Protein AF-0000000077902495 (afdb_homodimer)

Solvent-accessible surface area (backbone atoms only — not comparable to full-atom values): 39903 Å² total; per-residue (Å²): 86,54,31,27,24,33,71,45,63,48,54,57,66,28,36,58,54,39,48,50,42,49,49,47,41,70,68,50,29,76,40,34,37,30,34,29,34,29,50,21,27,51,60,28,40,69,48,52,56,48,67,68,59,42,49,50,40,41,46,74,49,58,39,27,33,34,28,48,29,50,19,76,42,19,34,31,54,58,56,54,27,26,35,25,40,46,48,51,35,43,32,51,54,30,40,21,40,46,44,56,13,82,67,50,40,51,69,56,36,44,50,41,21,52,46,66,70,30,67,66,34,50,52,38,29,50,51,32,49,71,68,58,43,81,27,69,67,55,16,48,35,52,25,35,50,73,67,42,91,46,72,64,43,26,57,41,61,74,35,71,47,28,38,41,44,23,26,39,38,38,25,27,63,74,71,30,69,79,39,42,76,43,46,34,69,66,72,75,51,56,96,78,62,65,66,69,57,85,84,58,40,43,63,42,43,70,55,42,52,52,36,30,74,75,53,34,55,72,55,38,45,74,30,30,46,76,88,41,42,61,59,44,44,51,34,51,75,64,23,50,30,51,29,63,70,54,35,34,50,30,42,48,44,35,41,53,58,45,59,73,48,86,69,37,52,62,60,22,37,90,49,55,95,60,43,27,56,51,48,50,54,26,53,40,59,29,52,46,50,67,48,27,48,58,62,59,38,45,78,82,36,48,55,51,59,47,33,25,38,51,44,29,48,39,73,65,39,39,58,90,61,51,65,87,50,76,67,50,42,39,36,54,29,31,27,62,89,48,54,72,54,61,76,65,35,75,43,59,69,38,61,40,50,60,60,45,29,70,74,38,72,60,27,30,42,45,43,51,51,30,48,53,40,37,35,53,42,29,53,20,18,64,46,33,39,39,50,63,51,74,61,64,47,74,65,45,71,44,131,87,55,32,28,22,32,72,44,63,48,54,58,66,29,36,55,55,38,48,50,42,49,51,48,42,71,69,52,29,75,40,34,37,31,33,28,33,29,51,22,27,51,61,29,41,67,46,52,57,48,63,68,60,40,49,49,40,42,45,74,48,59,39,28,33,34,28,46,28,49,20,73,43,19,34,31,56,57,56,54,27,25,36,25,40,45,47,51,37,44,32,50,53,31,39,21,40,47,43,56,13,81,67,50,40,51,68,56,36,42,48,42,21,52,46,66,69,29,66,68,34,52,53,37,29,51,51,32,50,72,68,56,44,79,27,71,67,54,16,48,35,53,28,34,51,72,67,42,92,46,72,64,43,26,58,41,60,74,36,71,46,28,38,42,44,23,26,39,39,40,25,27,63,74,71,29,68,80,41,42,75,43,48,33,69,66,72,77,51,55,98,78,62,65,67,70,57,86,85,59,38,43,62,43,44,68,56,42,52,53,36,30,74,76,53,34,54,70,55,37,47,75,30,29,46,77,87,40,43,62,59,45,45,51,34,51,74,63,23,51,30,50,28,64,71,55,36,32,51,31,43,47,44,35,40,53,57,45,58,74,48,86,68,38,52,61,59,23,38,90,47,54,96,60,42,28,57,52,50,50,54,27,53,41,57,30,54,47,49,67,49,27,49,57,62,58,36,45,78,80,35,48,56,48,59,48,33,26,39,52,44,28,47,40,72,65,39,37,58,89,62,52,65,88,51,73,66,51,41,39,35,54,30,32,28,62,91,48,54,72,54,59,75,64,35,77,45,61,69,39,60,40,52,60,59,46,28,71,73,39,72,59,27,30,41,45,42,51,51,29,46,52,41,37,36,53,43,28,54,19,17,64,45,34,39,39,48,63,51,74,60,65,50,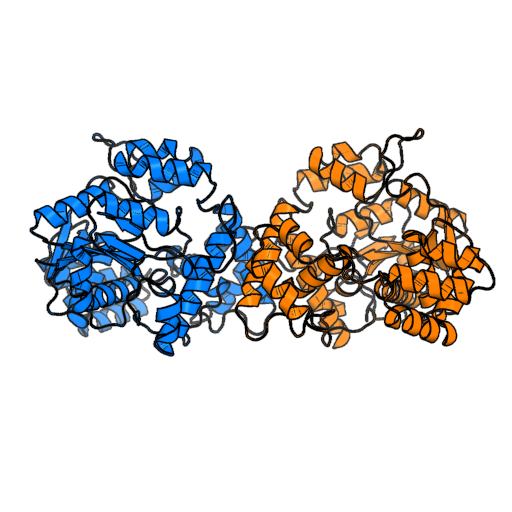75,66,45,71,44,131

Organism: NCBI:txid853

Structure (mmCIF, N/CA/C/O backbone):
data_AF-0000000077902495-model_v1
#
loop_
_entity.id
_entity.type
_entity.pdbx_description
1 polymer 'tRNA(Met) cytidine acetate ligase'
#
loop_
_atom_site.group_PDB
_atom_site.id
_atom_site.type_symbol
_atom_site.label_atom_id
_atom_site.label_alt_id
_atom_site.label_comp_id
_atom_site.label_asym_id
_atom_site.label_entity_id
_atom_site.label_seq_id
_atom_site.pdbx_PDB_ins_code
_atom_site.Cartn_x
_atom_site.Cartn_y
_atom_site.Cartn_z
_atom_site.occupancy
_atom_site.B_iso_or_equiv
_atom_site.auth_seq_id
_atom_site.auth_comp_id
_atom_site.auth_asym_id
_atom_site.auth_atom_id
_atom_site.pdbx_PDB_model_num
ATOM 1 N N . MET A 1 1 ? 5.98 -42.75 -21.188 1 86.38 1 MET A N 1
ATOM 2 C CA . MET A 1 1 ? 6.305 -41.406 -20.766 1 86.38 1 MET A CA 1
ATOM 3 C C . MET A 1 1 ? 7.695 -41.344 -20.156 1 86.38 1 MET A C 1
ATOM 5 O O . MET A 1 1 ? 7.996 -42.062 -19.203 1 86.38 1 MET A O 1
ATOM 9 N N . LYS A 1 2 ? 8.625 -40.75 -20.812 1 90.81 2 LYS A N 1
ATOM 10 C CA . LYS A 1 2 ? 10 -40.656 -20.328 1 90.81 2 LYS A CA 1
ATOM 11 C C . LYS A 1 2 ? 10.195 -39.438 -19.453 1 90.81 2 LYS A C 1
ATOM 13 O O . LYS A 1 2 ? 10.727 -39.531 -18.344 1 90.81 2 LYS A O 1
ATOM 18 N N . PHE A 1 3 ? 9.812 -38.344 -19.906 1 96.12 3 PHE A N 1
ATOM 19 C CA . PHE A 1 3 ? 9.93 -37.062 -19.219 1 96.12 3 PHE A CA 1
ATOM 20 C C . PHE A 1 3 ? 8.555 -36.438 -18.969 1 96.12 3 PHE A C 1
ATOM 22 O O . PHE A 1 3 ? 8.008 -35.75 -19.844 1 96.12 3 PHE A O 1
ATOM 29 N N . ALA A 1 4 ? 8.031 -36.625 -17.719 1 97.88 4 ALA A N 1
ATOM 30 C CA . ALA A 1 4 ? 6.672 -36.188 -17.375 1 97.88 4 ALA A CA 1
ATOM 31 C C . ALA A 1 4 ? 6.652 -34.75 -16.891 1 97.88 4 ALA A C 1
ATOM 33 O O . ALA A 1 4 ? 7.602 -34.281 -16.25 1 97.88 4 ALA A O 1
ATOM 34 N N . GLY A 1 5 ? 5.551 -34.094 -17.219 1 98.56 5 GLY A N 1
ATOM 35 C CA . GLY A 1 5 ? 5.312 -32.75 -16.719 1 98.56 5 GLY A CA 1
ATOM 36 C C . GLY A 1 5 ? 4.125 -32.656 -15.773 1 98.56 5 GLY A C 1
ATOM 37 O O . GLY A 1 5 ? 3.143 -33.375 -15.945 1 98.56 5 GLY A O 1
ATOM 38 N N . ILE A 1 6 ? 4.207 -31.797 -14.805 1 98.75 6 ILE A N 1
ATOM 39 C CA . ILE A 1 6 ? 3.115 -31.453 -13.898 1 98.75 6 ILE A CA 1
ATOM 40 C C . ILE A 1 6 ? 2.99 -29.938 -13.797 1 98.75 6 ILE A C 1
ATOM 42 O O . ILE A 1 6 ? 3.996 -29.234 -13.688 1 98.75 6 ILE A O 1
ATOM 46 N N . ILE A 1 7 ? 1.802 -29.422 -13.945 1 98.69 7 ILE A N 1
ATOM 47 C CA . ILE A 1 7 ? 1.518 -28.016 -13.68 1 98.69 7 ILE A CA 1
ATOM 48 C C . ILE A 1 7 ? 0.906 -27.875 -12.281 1 98.69 7 ILE A C 1
ATOM 50 O O . ILE A 1 7 ? -0.092 -28.516 -11.969 1 98.69 7 ILE A O 1
ATOM 54 N N . ALA A 1 8 ? 1.524 -27.031 -11.414 1 97.62 8 ALA A N 1
ATOM 55 C CA . ALA A 1 8 ? 1.052 -27 -10.031 1 97.62 8 ALA A CA 1
ATOM 56 C C . ALA A 1 8 ? 1.307 -25.625 -9.398 1 97.62 8 ALA A C 1
ATOM 58 O O . ALA A 1 8 ? 2.111 -24.844 -9.914 1 97.62 8 ALA A O 1
ATOM 59 N N . GLU A 1 9 ? 0.6 -25.422 -8.312 1 97.25 9 GLU A N 1
ATOM 60 C CA . GLU A 1 9 ? 0.835 -24.234 -7.492 1 97.25 9 GLU A CA 1
ATOM 61 C C . GLU A 1 9 ? 1.607 -24.578 -6.223 1 97.25 9 GLU A C 1
ATOM 63 O O . GLU A 1 9 ? 2.404 -23.781 -5.734 1 97.25 9 GLU A O 1
ATOM 68 N N . TYR A 1 10 ? 1.3 -25.844 -5.609 1 97.25 10 TYR A N 1
ATOM 69 C CA . TYR A 1 10 ? 1.885 -26.312 -4.355 1 97.25 10 TYR A CA 1
ATOM 70 C C . TYR A 1 10 ? 1.716 -25.266 -3.258 1 97.25 10 TYR A C 1
ATOM 72 O O . TYR A 1 10 ? 2.678 -24.922 -2.564 1 97.25 10 TYR A O 1
ATOM 80 N N . ASP A 1 11 ? 0.527 -24.844 -3.057 1 96.12 11 ASP A N 1
ATOM 81 C CA . ASP A 1 11 ? 0.236 -23.719 -2.17 1 96.12 11 ASP A CA 1
ATOM 82 C C . ASP A 1 11 ? -0.727 -24.125 -1.059 1 96.12 11 ASP A C 1
ATOM 84 O O . ASP A 1 11 ? -1.868 -23.672 -1.015 1 96.12 11 ASP A O 1
ATOM 88 N N . PRO A 1 12 ? -0.477 -24.828 -0.056 1 96.62 12 PRO A N 1
ATOM 89 C CA . PRO A 1 12 ? 0.874 -25.375 0.125 1 96.62 12 PRO A CA 1
ATOM 90 C C . PRO A 1 12 ? 1.021 -26.797 -0.41 1 96.62 12 PRO A C 1
ATOM 92 O O . PRO A 1 12 ? 0.022 -27.438 -0.735 1 96.62 12 PRO A O 1
ATOM 95 N N . PHE A 1 13 ? 2.256 -27.188 -0.561 1 97.56 13 PHE A N 1
ATOM 96 C CA . PHE A 1 13 ? 2.551 -28.578 -0.911 1 97.56 13 PHE A CA 1
ATOM 97 C C . PHE A 1 13 ? 2.039 -29.531 0.164 1 97.56 13 PHE A C 1
ATOM 99 O O . PHE A 1 13 ? 2.205 -29.266 1.358 1 97.56 13 PHE A O 1
ATOM 106 N N . HIS A 1 14 ? 1.328 -30.578 -0.166 1 96.12 14 HIS A N 1
ATOM 107 C CA . HIS A 1 14 ? 0.749 -31.5 0.809 1 96.12 14 HIS A CA 1
ATOM 108 C C . HIS A 1 14 ? 0.801 -32.938 0.308 1 96.12 14 HIS A C 1
ATOM 110 O O . HIS A 1 14 ? 1.361 -33.219 -0.756 1 96.12 14 HIS A O 1
ATOM 116 N N . ASN A 1 15 ? 0.197 -33.844 1.068 1 94.75 15 ASN A N 1
ATOM 117 C CA . ASN A 1 15 ? 0.279 -35.281 0.805 1 94.75 15 ASN A CA 1
ATOM 118 C C . ASN A 1 15 ? -0.331 -35.656 -0.547 1 94.75 15 ASN A C 1
ATOM 120 O O . ASN A 1 15 ? 0.132 -36.562 -1.218 1 94.75 15 ASN A O 1
ATOM 124 N N . GLY A 1 16 ? -1.358 -34.906 -0.922 1 93.31 16 GLY A N 1
ATOM 125 C CA . GLY A 1 16 ? -1.94 -35.125 -2.236 1 93.31 16 GLY A CA 1
ATOM 126 C C . GLY A 1 16 ? -0.965 -34.844 -3.371 1 93.31 16 GLY A C 1
ATOM 127 O O . GLY A 1 16 ? -0.941 -35.594 -4.355 1 93.31 16 GLY A O 1
ATOM 128 N N . HIS A 1 17 ? -0.194 -33.844 -3.223 1 95.88 17 HIS A N 1
ATOM 129 C CA . HIS A 1 17 ? 0.819 -33.5 -4.223 1 95.88 17 HIS A CA 1
ATOM 130 C C . HIS A 1 17 ? 1.915 -34.562 -4.254 1 95.88 17 HIS A C 1
ATOM 132 O O . HIS A 1 17 ? 2.371 -34.969 -5.324 1 95.88 17 HIS A O 1
ATOM 138 N N . ALA A 1 18 ? 2.301 -34.969 -3.076 1 95.75 18 ALA A N 1
ATOM 139 C CA . ALA A 1 18 ? 3.303 -36.031 -2.982 1 95.75 18 ALA A CA 1
ATOM 140 C C . ALA A 1 18 ? 2.812 -37.312 -3.648 1 95.75 18 ALA A C 1
ATOM 142 O O . ALA A 1 18 ? 3.578 -38 -4.336 1 95.75 18 ALA A O 1
ATOM 143 N N . TRP A 1 19 ? 1.615 -37.594 -3.365 1 94.75 19 TRP A N 1
ATOM 144 C CA . TRP A 1 19 ? 1.008 -38.75 -3.986 1 94.75 19 TRP A CA 1
ATOM 145 C C . TRP A 1 19 ? 1.027 -38.656 -5.508 1 94.75 19 TRP A C 1
ATOM 147 O O . TRP A 1 19 ? 1.364 -39.594 -6.207 1 94.75 19 TRP A O 1
ATOM 157 N N . GLN A 1 20 ? 0.695 -37.5 -6.047 1 95.56 20 GLN A N 1
ATOM 158 C CA . GLN A 1 20 ? 0.707 -37.281 -7.488 1 95.56 20 GLN A CA 1
ATOM 159 C C . GLN A 1 20 ? 2.1 -37.5 -8.07 1 95.56 20 GLN A C 1
ATOM 161 O O . GLN A 1 20 ? 2.246 -38.125 -9.125 1 95.56 20 GLN A O 1
ATOM 166 N N . LEU A 1 21 ? 3.066 -37 -7.43 1 97 21 LEU A N 1
ATOM 167 C CA . LEU A 1 21 ? 4.445 -37.156 -7.871 1 97 21 LEU A CA 1
ATOM 168 C C . LEU A 1 21 ? 4.84 -38.625 -7.859 1 97 21 LEU A C 1
ATOM 170 O O . LEU A 1 21 ? 5.438 -39.125 -8.82 1 97 21 LEU A O 1
ATOM 174 N N . ALA A 1 22 ? 4.441 -39.344 -6.828 1 95.88 22 ALA A N 1
ATOM 175 C CA . ALA A 1 22 ? 4.738 -40.75 -6.723 1 95.88 22 ALA A CA 1
ATOM 176 C C . ALA A 1 22 ? 4.035 -41.531 -7.824 1 95.88 22 ALA A C 1
ATOM 178 O O . ALA A 1 22 ? 4.629 -42.438 -8.422 1 95.88 22 ALA A O 1
ATOM 179 N N . GLN A 1 23 ? 2.793 -41.188 -8.023 1 95.56 23 GLN A N 1
ATOM 180 C CA . GLN A 1 23 ? 2.033 -41.875 -9.07 1 95.56 23 GLN A CA 1
ATOM 181 C C . GLN A 1 23 ? 2.641 -41.594 -10.445 1 95.56 23 GLN A C 1
ATOM 183 O O . GLN A 1 23 ? 2.609 -42.469 -11.32 1 95.56 23 GLN A O 1
ATOM 188 N N . THR A 1 24 ? 3.105 -40.406 -10.672 1 97 24 THR A N 1
ATOM 189 C CA . THR A 1 24 ? 3.75 -40.031 -11.93 1 97 24 THR A CA 1
ATOM 190 C C . THR A 1 24 ? 4.953 -40.938 -12.195 1 97 24 THR A C 1
ATOM 192 O O . THR A 1 24 ? 5.137 -41.438 -13.305 1 97 24 THR A O 1
ATOM 195 N N . LYS A 1 25 ? 5.656 -41.219 -11.234 1 95.94 25 LYS A N 1
ATOM 196 C CA . LYS A 1 25 ? 6.793 -42.125 -11.344 1 95.94 25 LYS A CA 1
ATOM 197 C C . LYS A 1 25 ? 6.328 -43.562 -11.562 1 95.94 25 LYS A C 1
ATOM 199 O O . LYS A 1 25 ? 6.926 -44.312 -12.352 1 95.94 25 LYS A O 1
ATOM 204 N N . ALA A 1 26 ? 5.312 -43.906 -10.898 1 95.06 26 ALA A N 1
ATOM 205 C CA . ALA A 1 26 ? 4.766 -45.25 -11.023 1 95.06 26 ALA A CA 1
ATOM 206 C C . ALA A 1 26 ? 4.25 -45.5 -12.438 1 95.06 26 ALA A C 1
ATOM 208 O O . ALA A 1 26 ? 4.242 -46.656 -12.906 1 95.06 26 ALA A O 1
ATOM 209 N N . LEU A 1 27 ? 3.855 -44.438 -13.07 1 94.56 27 LEU A N 1
ATOM 210 C CA . LEU A 1 27 ? 3.377 -44.531 -14.445 1 94.56 27 LEU A CA 1
ATOM 211 C C . LEU A 1 27 ? 4.535 -44.781 -15.414 1 94.56 27 LEU A C 1
ATOM 213 O O . LEU A 1 27 ? 4.32 -45 -16.609 1 94.56 27 LEU A O 1
ATOM 217 N N . GLY A 1 28 ? 5.77 -44.688 -14.914 1 93.5 28 GLY A N 1
ATOM 218 C CA . GLY A 1 28 ? 6.93 -45.031 -15.719 1 93.5 28 GLY A CA 1
ATOM 219 C C . GLY A 1 28 ? 7.785 -43.812 -16.078 1 93.5 28 GLY A C 1
ATOM 220 O O . GLY A 1 28 ? 8.727 -43.938 -16.859 1 93.5 28 GLY A O 1
ATOM 221 N N . ALA A 1 29 ? 7.484 -42.688 -15.547 1 95.44 29 ALA A N 1
ATOM 222 C CA . ALA A 1 29 ? 8.273 -41.5 -15.844 1 95.44 29 ALA A CA 1
ATOM 223 C C . ALA A 1 29 ? 9.695 -41.625 -15.312 1 95.44 29 ALA A C 1
ATOM 225 O O . ALA A 1 29 ? 9.898 -41.969 -14.141 1 95.44 29 ALA A O 1
ATOM 226 N N . GLU A 1 30 ? 10.648 -41.406 -16.172 1 94.75 30 GLU A N 1
ATOM 227 C CA . GLU A 1 30 ? 12.039 -41.406 -15.742 1 94.75 30 GLU A CA 1
ATOM 228 C C . GLU A 1 30 ? 12.383 -40.125 -14.992 1 94.75 30 GLU A C 1
ATOM 230 O O . GLU A 1 30 ? 13.148 -40.156 -14.016 1 94.75 30 GLU A O 1
ATOM 235 N N . ARG A 1 31 ? 11.875 -39.031 -15.477 1 96.31 31 ARG A N 1
ATOM 236 C CA . ARG A 1 31 ? 12.055 -37.719 -14.852 1 96.31 31 ARG A CA 1
ATOM 237 C C . ARG A 1 31 ? 10.734 -36.969 -14.812 1 96.31 31 ARG A C 1
ATOM 239 O O . ARG A 1 31 ? 9.852 -37.188 -15.648 1 96.31 31 ARG A O 1
ATOM 246 N N . VAL A 1 32 ? 10.641 -36.125 -13.812 1 98.31 32 VAL A N 1
ATOM 247 C CA . VAL A 1 32 ? 9.43 -35.312 -13.648 1 98.31 32 VAL A CA 1
ATOM 248 C C . VAL A 1 32 ? 9.797 -33.844 -13.578 1 98.31 32 VAL A C 1
ATOM 250 O O . VAL A 1 32 ? 10.602 -33.406 -12.734 1 98.31 32 VAL A O 1
ATOM 253 N N . ALA A 1 33 ? 9.242 -33 -14.461 1 98.44 33 ALA A N 1
ATOM 254 C CA . ALA A 1 33 ? 9.359 -31.547 -14.414 1 98.44 33 ALA A CA 1
ATOM 255 C C . ALA A 1 33 ? 8.055 -30.922 -13.938 1 98.44 33 ALA A C 1
ATOM 257 O O . ALA A 1 33 ? 6.965 -31.359 -14.32 1 98.44 33 ALA A O 1
ATOM 258 N N . VAL A 1 34 ? 8.195 -29.922 -13.086 1 98.75 34 VAL A N 1
ATOM 259 C CA . VAL A 1 34 ? 7.031 -29.203 -12.586 1 98.75 34 VAL A CA 1
ATOM 260 C C . VAL A 1 34 ? 7.062 -27.766 -13.078 1 98.75 34 VAL A C 1
ATOM 262 O O . VAL A 1 34 ? 8.086 -27.078 -12.969 1 98.75 34 VAL A O 1
ATOM 265 N N . ALA A 1 35 ? 6.02 -27.312 -13.719 1 98.81 35 ALA A N 1
ATOM 266 C CA . ALA A 1 35 ? 5.754 -25.891 -13.906 1 98.81 35 ALA A CA 1
ATOM 267 C C . ALA A 1 35 ? 4.973 -25.312 -12.719 1 98.81 35 ALA A C 1
ATOM 269 O O . ALA A 1 35 ? 3.764 -25.531 -12.609 1 98.81 35 ALA A O 1
ATOM 270 N N . MET A 1 36 ? 5.648 -24.609 -11.891 1 98.69 36 MET A N 1
ATOM 271 C CA . MET A 1 36 ? 5.059 -24.141 -10.633 1 98.69 36 MET A CA 1
ATOM 272 C C . MET A 1 36 ? 4.75 -22.656 -10.695 1 98.69 36 MET A C 1
ATOM 274 O O . MET A 1 36 ? 5.598 -21.859 -11.102 1 98.69 36 MET A O 1
ATOM 278 N N . SER A 1 37 ? 3.518 -22.312 -10.281 1 98.5 37 SER A N 1
ATOM 279 C CA . SER A 1 37 ? 3.186 -20.891 -10.203 1 98.5 37 SER A CA 1
ATOM 280 C C . SER A 1 37 ? 4.215 -20.125 -9.375 1 98.5 37 SER A C 1
ATOM 282 O O . SER A 1 37 ? 4.602 -20.578 -8.289 1 98.5 37 SER A O 1
ATOM 284 N N . CYS A 1 38 ? 4.668 -19.031 -9.898 1 96.69 38 CYS A N 1
ATOM 285 C CA . CYS A 1 38 ? 5.676 -18.219 -9.227 1 96.69 38 CYS A CA 1
ATOM 286 C C . CYS A 1 38 ? 5.121 -16.844 -8.867 1 96.69 38 CYS A C 1
ATOM 288 O O . CYS A 1 38 ? 4.543 -16.172 -9.719 1 96.69 38 CYS A O 1
ATOM 290 N N . SER A 1 39 ? 5.18 -16.422 -7.637 1 97.56 39 SER A N 1
ATOM 291 C CA . SER A 1 39 ? 4.852 -15.109 -7.082 1 97.56 39 SER A CA 1
ATOM 292 C C . SER A 1 39 ? 3.344 -14.93 -6.938 1 97.56 39 SER A C 1
ATOM 294 O O . SER A 1 39 ? 2.879 -14.266 -6.008 1 97.56 39 SER A O 1
ATOM 296 N N . LEU A 1 40 ? 2.572 -15.406 -7.891 1 98.44 40 LEU A N 1
ATOM 297 C CA . LEU A 1 40 ? 1.117 -15.406 -7.797 1 98.44 40 LEU A CA 1
ATOM 298 C C . LEU A 1 40 ? 0.552 -16.781 -8.148 1 98.44 40 LEU A C 1
ATOM 300 O O . LEU A 1 40 ? 1.217 -17.578 -8.805 1 98.44 40 LEU A O 1
ATOM 304 N N . VAL A 1 41 ? -0.66 -17.031 -7.719 1 97.88 41 VAL A N 1
ATOM 305 C CA . VAL A 1 41 ? -1.333 -18.281 -8.039 1 97.88 41 VAL A CA 1
ATOM 306 C C . VAL A 1 41 ? -2.564 -18 -8.898 1 97.88 41 VAL A C 1
ATOM 308 O O . VAL A 1 41 ? -2.922 -16.844 -9.125 1 97.88 41 VAL A O 1
ATOM 311 N N . GLN A 1 42 ? -3.166 -19.031 -9.367 1 96.44 42 GLN A N 1
ATOM 312 C CA . GLN A 1 42 ? -4.227 -18.953 -10.367 1 96.44 42 GLN A CA 1
ATOM 313 C C . GLN A 1 42 ? -5.445 -18.219 -9.828 1 96.44 42 GLN A C 1
ATOM 315 O O . GLN A 1 42 ? -6.16 -17.547 -10.578 1 96.44 42 GLN A O 1
ATOM 320 N N . ARG A 1 43 ? -5.621 -18.266 -8.547 1 93.12 43 ARG A N 1
ATOM 321 C CA . ARG A 1 43 ? -6.797 -17.625 -7.969 1 93.12 43 ARG A CA 1
ATOM 322 C C . ARG A 1 43 ? -6.57 -16.125 -7.785 1 93.12 43 ARG A C 1
ATOM 324 O O . ARG A 1 43 ? -7.457 -15.414 -7.316 1 93.12 43 ARG A O 1
ATOM 331 N N . GLY A 1 44 ? -5.398 -15.641 -8.133 1 95.81 44 GLY A N 1
ATOM 332 C CA . GLY A 1 44 ? -5.141 -14.211 -8.086 1 95.81 44 GLY A CA 1
ATOM 333 C C . GLY A 1 44 ? -4.668 -13.734 -6.723 1 95.81 44 GLY A C 1
ATOM 334 O O . GLY A 1 44 ? -5.035 -12.641 -6.277 1 95.81 44 GLY A O 1
ATOM 335 N N . ALA A 1 45 ? -3.863 -14.57 -6.113 1 96.5 45 ALA A N 1
ATOM 336 C CA . ALA A 1 45 ? -3.387 -14.266 -4.766 1 96.5 45 ALA A CA 1
ATOM 337 C C . ALA A 1 45 ? -1.9 -14.578 -4.625 1 96.5 45 ALA A C 1
ATOM 339 O O . ALA A 1 45 ? -1.314 -15.234 -5.492 1 96.5 45 ALA A O 1
ATOM 340 N N . LEU A 1 46 ? -1.373 -14.07 -3.572 1 98.12 46 LEU A N 1
ATOM 341 C CA . LEU A 1 46 ? -0.033 -14.484 -3.17 1 98.12 46 LEU A CA 1
ATOM 342 C C . LEU A 1 46 ? -0.05 -15.898 -2.602 1 98.12 46 LEU A C 1
ATOM 344 O O . LEU A 1 46 ? -1.003 -16.297 -1.925 1 98.12 46 LEU A O 1
ATOM 348 N N . PRO A 1 47 ? 0.95 -16.656 -2.967 1 98.25 47 PRO A N 1
ATOM 349 C CA . PRO A 1 47 ? 1.047 -17.953 -2.293 1 98.25 47 PRO A CA 1
ATOM 350 C C . PRO A 1 47 ? 1.336 -17.812 -0.8 1 98.25 47 PRO A C 1
ATOM 352 O O . PRO A 1 47 ? 1.906 -16.812 -0.364 1 98.25 47 PRO A O 1
ATOM 355 N N . LEU A 1 48 ? 0.929 -18.812 -0.044 1 98.19 48 LEU A N 1
ATOM 356 C CA . LEU A 1 48 ? 1.148 -18.844 1.398 1 98.19 48 LEU A CA 1
ATOM 357 C C . LEU A 1 48 ? 2.639 -18.828 1.722 1 98.19 48 LEU A C 1
ATOM 359 O O . LEU A 1 48 ? 3.084 -18.078 2.596 1 98.19 48 LEU A O 1
ATOM 363 N N . LEU A 1 49 ? 3.389 -19.672 1.002 1 97.94 49 LEU A N 1
ATOM 364 C CA . LEU A 1 49 ? 4.816 -19.828 1.25 1 97.94 49 LEU A CA 1
ATOM 365 C C . LEU A 1 49 ? 5.633 -19.375 0.046 1 97.94 49 LEU A C 1
ATOM 367 O O . LEU A 1 49 ? 5.148 -19.406 -1.087 1 97.94 49 LEU A O 1
ATOM 371 N N . PRO A 1 50 ? 6.875 -18.969 0.242 1 95.75 50 PRO A N 1
ATOM 372 C CA . PRO A 1 50 ? 7.703 -18.5 -0.866 1 95.75 50 PRO A CA 1
ATOM 373 C C . PRO A 1 50 ? 8.062 -19.609 -1.855 1 95.75 50 PRO A C 1
ATOM 375 O O . PRO A 1 50 ? 7.938 -20.797 -1.532 1 95.75 50 PRO A O 1
ATOM 378 N N . GLU A 1 51 ? 8.516 -19.188 -3.018 1 94.75 51 GLU A N 1
ATOM 379 C CA . GLU A 1 51 ? 8.891 -20.078 -4.102 1 94.75 51 GLU A CA 1
ATOM 380 C C . GLU A 1 51 ? 9.953 -21.078 -3.652 1 94.75 51 GLU A C 1
ATOM 382 O O . GLU A 1 51 ? 9.891 -22.266 -4.012 1 94.75 51 GLU A O 1
ATOM 387 N N . ALA A 1 52 ? 10.875 -20.578 -2.871 1 95.25 52 ALA A N 1
ATOM 388 C CA . ALA A 1 52 ? 11.992 -21.422 -2.467 1 95.25 52 ALA A CA 1
ATOM 389 C C . ALA A 1 52 ? 11.508 -22.609 -1.628 1 95.25 52 ALA A C 1
ATOM 391 O O . ALA A 1 52 ? 11.977 -23.734 -1.805 1 95.25 52 ALA A O 1
ATOM 392 N N . VAL A 1 53 ? 10.586 -22.344 -0.72 1 96.75 53 VAL A N 1
ATOM 393 C CA . VAL A 1 53 ? 10.055 -23.391 0.153 1 96.75 53 VAL A CA 1
ATOM 394 C C . VAL A 1 53 ? 9.242 -24.391 -0.669 1 96.75 53 VAL A C 1
ATOM 396 O O . VAL A 1 53 ? 9.398 -25.594 -0.509 1 96.75 53 VAL A O 1
ATOM 399 N N . ARG A 1 54 ? 8.438 -23.906 -1.561 1 97.75 54 ARG A N 1
ATOM 400 C CA . ARG A 1 54 ? 7.582 -24.766 -2.385 1 97.75 54 ARG A CA 1
ATOM 401 C C . ARG A 1 54 ? 8.414 -25.578 -3.363 1 97.75 54 ARG A C 1
ATOM 403 O O . ARG A 1 54 ? 8.125 -26.766 -3.586 1 97.75 54 ARG A O 1
ATOM 410 N N . THR A 1 55 ? 9.414 -24.953 -3.928 1 97.75 55 THR A N 1
ATOM 411 C CA . THR A 1 55 ? 10.32 -25.641 -4.832 1 97.75 55 THR A CA 1
ATOM 412 C C . THR A 1 55 ? 11.047 -26.766 -4.109 1 97.75 55 THR A C 1
ATOM 414 O O . THR A 1 55 ? 11.094 -27.906 -4.598 1 97.75 55 THR A O 1
ATOM 417 N N . ARG A 1 56 ? 11.57 -26.469 -2.953 1 97.56 56 ARG A N 1
ATOM 418 C CA . ARG A 1 56 ? 12.281 -27.484 -2.174 1 97.56 56 ARG A CA 1
ATOM 419 C C . ARG A 1 56 ? 11.359 -28.625 -1.789 1 97.56 56 ARG A C 1
ATOM 421 O O . ARG A 1 56 ? 11.766 -29.781 -1.786 1 97.56 56 ARG A O 1
ATOM 428 N N . SER A 1 57 ? 10.156 -28.281 -1.437 1 98.12 57 SER A N 1
ATOM 429 C CA . SER A 1 57 ? 9.164 -29.297 -1.092 1 98.12 57 SER A CA 1
ATOM 430 C C . SER A 1 57 ? 8.938 -30.266 -2.254 1 98.12 57 SER A C 1
ATOM 432 O O . SER A 1 57 ? 8.93 -31.484 -2.066 1 98.12 57 SER A O 1
ATOM 434 N N . ALA A 1 58 ? 8.758 -29.703 -3.43 1 98.19 58 ALA A N 1
ATOM 435 C CA . ALA A 1 58 ? 8.516 -30.5 -4.625 1 98.19 58 ALA A CA 1
ATOM 436 C C . ALA A 1 58 ? 9.703 -31.406 -4.926 1 98.19 58 ALA A C 1
ATOM 438 O O . ALA A 1 58 ? 9.531 -32.594 -5.191 1 98.19 58 ALA A O 1
ATOM 439 N N . LEU A 1 59 ? 10.898 -30.859 -4.844 1 98.06 59 LEU A N 1
ATOM 440 C CA . LEU A 1 59 ? 12.109 -31.609 -5.141 1 98.06 59 LEU A CA 1
ATOM 441 C C . LEU A 1 59 ? 12.32 -32.75 -4.121 1 98.06 59 LEU A C 1
ATOM 443 O O . LEU A 1 59 ? 12.727 -33.844 -4.484 1 98.06 59 LEU A O 1
ATOM 447 N N . THR A 1 60 ? 12.008 -32.438 -2.91 1 96.94 60 THR A N 1
ATOM 448 C CA . THR A 1 60 ? 12.172 -33.406 -1.824 1 96.94 60 THR A CA 1
ATOM 449 C C . THR A 1 60 ? 11.227 -34.594 -2.002 1 96.94 60 THR A C 1
ATOM 451 O O . THR A 1 60 ? 11.555 -35.719 -1.621 1 96.94 60 THR A O 1
ATOM 454 N N . CYS A 1 61 ? 10.102 -34.344 -2.646 1 97.06 61 CYS A N 1
ATOM 455 C CA . CYS A 1 61 ? 9.062 -35.375 -2.695 1 97.06 61 CYS A CA 1
ATOM 456 C C . CYS A 1 61 ? 9 -36.031 -4.07 1 97.06 61 CYS A C 1
ATOM 458 O O . CYS A 1 61 ? 8.07 -36.781 -4.367 1 97.06 61 CYS A O 1
ATOM 460 N N . GLY A 1 62 ? 9.953 -35.719 -4.957 1 95.81 62 GLY A N 1
ATOM 461 C CA . GLY A 1 62 ? 10.008 -36.594 -6.129 1 95.81 62 GLY A CA 1
ATOM 462 C C . GLY A 1 62 ? 10.164 -35.812 -7.426 1 95.81 62 GLY A C 1
ATOM 463 O O . GLY A 1 62 ? 10.477 -36.375 -8.469 1 95.81 62 GLY A O 1
ATOM 464 N N . ALA A 1 63 ? 9.93 -34.469 -7.438 1 98.19 63 ALA A N 1
ATOM 465 C CA . ALA A 1 63 ? 10.18 -33.688 -8.641 1 98.19 63 ALA A CA 1
ATOM 466 C C . ALA A 1 63 ? 11.672 -33.656 -8.977 1 98.19 63 ALA A C 1
ATOM 468 O O . ALA A 1 63 ? 12.516 -33.719 -8.078 1 98.19 63 ALA A O 1
ATOM 469 N N . ASP A 1 64 ? 11.984 -33.594 -10.258 1 98.19 64 ASP A N 1
ATOM 470 C CA . ASP A 1 64 ? 13.383 -33.562 -10.68 1 98.19 64 ASP A CA 1
ATOM 471 C C . ASP A 1 64 ? 13.781 -32.156 -11.102 1 98.19 64 ASP A C 1
ATOM 473 O O . ASP A 1 64 ? 14.922 -31.734 -10.875 1 98.19 64 ASP A O 1
ATOM 477 N N . LEU A 1 65 ? 12.945 -31.469 -11.797 1 98.06 65 LEU A N 1
ATOM 478 C CA . LEU A 1 65 ? 13.133 -30.094 -12.219 1 98.06 65 LEU A CA 1
ATOM 479 C C . LEU A 1 65 ? 11.891 -29.25 -11.906 1 98.06 65 LEU A C 1
ATOM 481 O O . LEU A 1 65 ? 10.766 -29.734 -12.07 1 98.06 65 LEU A O 1
ATOM 485 N N . VAL A 1 66 ? 12.078 -28.062 -11.398 1 98.5 66 VAL A N 1
ATOM 486 C CA . VAL A 1 66 ? 10.977 -27.156 -11.141 1 98.5 66 VAL A CA 1
ATOM 487 C C . VAL A 1 66 ? 11.203 -25.844 -11.891 1 98.5 66 VAL A C 1
ATOM 489 O O . VAL A 1 66 ? 12.203 -25.156 -11.664 1 98.5 66 VAL A O 1
ATOM 492 N N . PHE A 1 67 ? 10.273 -25.547 -12.812 1 98.31 67 PHE A N 1
ATOM 493 C CA . PHE A 1 67 ? 10.305 -24.297 -13.578 1 98.31 67 PHE A CA 1
ATOM 494 C C . PHE A 1 67 ? 9.25 -23.328 -13.062 1 98.31 67 PHE A C 1
ATOM 496 O O . PHE A 1 67 ? 8.164 -23.734 -12.656 1 98.31 67 PHE A O 1
ATOM 503 N N . ALA A 1 68 ? 9.594 -22.062 -13.172 1 98.25 68 ALA A N 1
ATOM 504 C CA . ALA A 1 68 ? 8.641 -21.031 -12.789 1 98.25 68 ALA A CA 1
ATOM 505 C C . ALA A 1 68 ? 7.59 -20.828 -13.875 1 98.25 68 ALA A C 1
ATOM 507 O O . ALA A 1 68 ? 7.926 -20.594 -15.047 1 98.25 68 ALA A O 1
ATOM 508 N N . LEU A 1 69 ? 6.379 -21.062 -13.531 1 98.62 69 LEU A N 1
ATOM 509 C CA . LEU A 1 69 ? 5.309 -20.453 -14.305 1 98.62 69 LEU A CA 1
ATOM 510 C C . LEU A 1 69 ? 5.141 -18.984 -13.945 1 98.62 69 LEU A C 1
ATOM 512 O O . LEU A 1 69 ? 4.676 -18.656 -12.852 1 98.62 69 LEU A O 1
ATOM 516 N N . PRO A 1 70 ? 5.504 -18.047 -14.836 1 97.81 70 PRO A N 1
ATOM 517 C CA . PRO A 1 70 ? 5.559 -16.641 -14.453 1 97.81 70 PRO A CA 1
ATOM 518 C C . PRO A 1 70 ? 4.223 -16.125 -13.922 1 97.81 70 PRO A C 1
ATOM 520 O O . PRO A 1 70 ? 3.162 -16.578 -14.359 1 97.81 70 PRO A O 1
ATOM 523 N N . ALA A 1 71 ? 4.277 -15.078 -13.086 1 97.56 71 ALA A N 1
ATOM 524 C CA . ALA A 1 71 ? 3.141 -14.562 -12.328 1 97.56 71 ALA A CA 1
ATOM 525 C C . ALA A 1 71 ? 1.995 -14.164 -13.258 1 97.56 71 ALA A C 1
ATOM 527 O O . ALA A 1 71 ? 0.845 -14.547 -13.031 1 97.56 71 ALA A O 1
ATOM 528 N N . PRO A 1 72 ? 2.248 -13.453 -14.359 1 96.25 72 PRO A N 1
ATOM 529 C CA . PRO A 1 72 ? 1.125 -13.062 -15.219 1 96.25 72 PRO A CA 1
ATOM 530 C C . PRO A 1 72 ? 0.433 -14.266 -15.859 1 96.25 72 PRO A C 1
ATOM 532 O O . PRO A 1 72 ? -0.761 -14.203 -16.172 1 96.25 72 PRO A O 1
ATOM 535 N N . CYS A 1 73 ? 1.188 -15.336 -16.047 1 97.19 73 CYS A N 1
ATOM 536 C CA . CYS A 1 73 ? 0.636 -16.547 -16.641 1 97.19 73 CYS A CA 1
ATOM 537 C C . CYS A 1 73 ? -0.059 -17.406 -15.578 1 97.19 73 CYS A C 1
ATOM 539 O O . CYS A 1 73 ? -1.047 -18.078 -15.867 1 97.19 73 CYS A O 1
ATOM 541 N N . ALA A 1 74 ? 0.517 -17.344 -14.406 1 97.75 74 ALA A N 1
ATOM 542 C CA . ALA A 1 74 ? -0.071 -18.078 -13.297 1 97.75 74 ALA A CA 1
ATOM 543 C C . ALA A 1 74 ? -1.381 -17.453 -12.836 1 97.75 74 ALA A C 1
ATOM 545 O O . ALA A 1 74 ? -2.35 -18.156 -12.539 1 97.75 74 ALA A O 1
ATOM 546 N N . CYS A 1 75 ? -1.397 -16.141 -12.766 1 97.12 75 CYS A N 1
ATOM 547 C CA . CYS A 1 75 ? -2.572 -15.375 -12.352 1 97.12 75 CYS A CA 1
ATOM 548 C C . CYS A 1 75 ? -3.523 -15.164 -13.523 1 97.12 75 CYS A C 1
ATOM 550 O O . CYS A 1 75 ? -3.723 -14.039 -13.977 1 97.12 75 CYS A O 1
ATOM 552 N N . ALA A 1 76 ? -4.125 -16.219 -13.969 1 95.5 76 ALA A N 1
ATOM 553 C CA . ALA A 1 76 ? -4.977 -16.188 -15.148 1 95.5 76 ALA A CA 1
ATOM 554 C C . ALA A 1 76 ? -6.059 -17.266 -15.07 1 95.5 76 ALA A C 1
ATOM 556 O O . ALA A 1 76 ? -6.023 -18.125 -14.188 1 95.5 76 ALA A O 1
ATOM 557 N N . GLY A 1 77 ? -6.992 -17.125 -15.953 1 93.44 77 GLY A N 1
ATOM 558 C CA . GLY A 1 77 ? -8.016 -18.172 -16.031 1 93.44 77 GLY A CA 1
ATOM 559 C C . GLY A 1 77 ? -7.457 -19.516 -16.422 1 93.44 77 GLY A C 1
ATOM 560 O O . GLY A 1 77 ? -6.293 -19.625 -16.812 1 93.44 77 GLY A O 1
ATOM 561 N N . ALA A 1 78 ? -8.344 -20.5 -16.344 1 93.75 78 ALA A N 1
ATOM 562 C CA . ALA A 1 78 ? -7.934 -21.891 -16.547 1 93.75 78 ALA A CA 1
ATOM 563 C C . ALA A 1 78 ? -7.312 -22.078 -17.938 1 93.75 78 ALA A C 1
ATOM 565 O O . ALA A 1 78 ? -6.301 -22.766 -18.078 1 93.75 78 ALA A O 1
ATOM 566 N N . GLU A 1 79 ? -7.879 -21.484 -18.969 1 94.25 79 GLU A N 1
ATOM 567 C CA . GLU A 1 79 ? -7.375 -21.656 -20.328 1 94.25 79 GLU A CA 1
ATOM 568 C C . GLU A 1 79 ? -5.965 -21.078 -20.469 1 94.25 79 GLU A C 1
ATOM 570 O O . GLU A 1 79 ? -5.047 -21.781 -20.891 1 94.25 79 GLU A O 1
ATOM 575 N N . ALA A 1 80 ? -5.816 -19.828 -20.094 1 95.69 80 ALA A N 1
ATOM 576 C CA . ALA A 1 80 ? -4.516 -19.172 -20.203 1 95.69 80 ALA A CA 1
ATOM 577 C C . ALA A 1 80 ? -3.477 -19.859 -19.328 1 95.69 80 ALA A C 1
ATOM 579 O O . ALA A 1 80 ? -2.322 -20.016 -19.719 1 95.69 80 ALA A O 1
ATOM 580 N N . PHE A 1 81 ? -3.93 -20.234 -18.156 1 97.69 81 PHE A N 1
ATOM 581 C CA . PHE A 1 81 ? -3.07 -20.953 -17.234 1 97.69 81 PHE A CA 1
ATOM 582 C C . PHE A 1 81 ? -2.58 -22.25 -17.828 1 97.69 81 PHE A C 1
ATOM 584 O O . PHE A 1 81 ? -1.383 -22.547 -17.812 1 97.69 81 PHE A O 1
ATOM 591 N N . ALA A 1 82 ? -3.455 -23 -18.375 1 98.12 82 ALA A N 1
ATOM 592 C CA . ALA A 1 82 ? -3.141 -24.297 -19 1 98.12 82 ALA A CA 1
ATOM 593 C C . ALA A 1 82 ? -2.211 -24.109 -20.188 1 98.12 82 ALA A C 1
ATOM 595 O O . ALA A 1 82 ? -1.22 -24.828 -20.328 1 98.12 82 ALA A O 1
ATOM 596 N N . ARG A 1 83 ? -2.527 -23.172 -21.016 1 98.38 83 ARG A N 1
ATOM 597 C CA . ARG A 1 83 ? -1.716 -22.922 -22.219 1 98.38 83 ARG A CA 1
ATOM 598 C C . ARG A 1 83 ? -0.277 -22.594 -21.828 1 98.38 83 ARG A C 1
ATOM 600 O O . ARG A 1 83 ? 0.666 -23.125 -22.422 1 98.38 83 ARG A O 1
ATOM 607 N N . ALA A 1 84 ? -0.136 -21.734 -20.844 1 98.56 84 ALA A N 1
ATOM 608 C CA . ALA A 1 84 ? 1.197 -21.328 -20.406 1 98.56 84 ALA A CA 1
ATOM 609 C C . ALA A 1 84 ? 1.976 -22.516 -19.844 1 98.56 84 ALA A C 1
ATOM 611 O O . ALA A 1 84 ? 3.139 -22.719 -20.203 1 98.56 84 ALA A O 1
ATOM 612 N N . GLY A 1 85 ? 1.321 -23.25 -18.984 1 98.75 85 GLY A N 1
ATOM 613 C CA . GLY A 1 85 ? 1.977 -24.406 -18.375 1 98.75 85 GLY A CA 1
ATOM 614 C C . GLY A 1 85 ? 2.383 -25.453 -19.391 1 98.75 85 GLY A C 1
ATOM 615 O O . GLY A 1 85 ? 3.508 -25.953 -19.359 1 98.75 85 GLY A O 1
ATOM 616 N N . VAL A 1 86 ? 1.473 -25.797 -20.328 1 98.81 86 VAL A N 1
ATOM 617 C CA . VAL A 1 86 ? 1.733 -26.812 -21.344 1 98.81 86 VAL A CA 1
ATOM 618 C C . VAL A 1 86 ? 2.855 -26.344 -22.266 1 98.81 86 VAL A C 1
ATOM 620 O O . VAL A 1 86 ? 3.764 -27.109 -22.594 1 98.81 86 VAL A O 1
ATOM 623 N N . ALA A 1 87 ? 2.779 -25.078 -22.656 1 98.56 87 ALA A N 1
ATOM 624 C CA . ALA A 1 87 ? 3.824 -24.531 -23.516 1 98.56 87 ALA A CA 1
ATOM 625 C C . ALA A 1 87 ? 5.191 -24.625 -22.844 1 98.56 87 ALA A C 1
ATOM 627 O O . ALA A 1 87 ? 6.184 -24.984 -23.484 1 98.56 87 ALA A O 1
ATOM 628 N N . LEU A 1 88 ? 5.223 -24.312 -21.609 1 98.5 88 LEU A N 1
ATOM 629 C CA . LEU A 1 88 ? 6.461 -24.328 -20.828 1 98.5 88 LEU A CA 1
ATOM 630 C C . LEU A 1 88 ? 7.035 -25.734 -20.766 1 98.5 88 LEU A C 1
ATOM 632 O O . LEU A 1 88 ? 8.227 -25.938 -21 1 98.5 88 LEU A O 1
ATOM 636 N N . LEU A 1 89 ? 6.219 -26.672 -20.422 1 98.5 89 LEU A N 1
ATOM 637 C CA . LEU A 1 89 ? 6.672 -28.047 -20.234 1 98.5 89 LEU A CA 1
ATOM 638 C C . LEU A 1 89 ? 7.027 -28.688 -21.578 1 98.5 89 LEU A C 1
ATOM 640 O O . LEU A 1 89 ? 7.945 -29.516 -21.656 1 98.5 89 LEU A O 1
ATOM 644 N N . ALA A 1 90 ? 6.273 -28.328 -22.625 1 98.31 90 ALA A N 1
ATOM 645 C CA . ALA A 1 90 ? 6.641 -28.781 -23.953 1 98.31 90 ALA A CA 1
ATOM 646 C C . ALA A 1 90 ? 8.016 -28.25 -24.359 1 98.31 90 ALA A C 1
ATOM 648 O O . ALA A 1 90 ? 8.828 -28.984 -24.922 1 98.31 90 ALA A O 1
ATOM 649 N N . ALA A 1 91 ? 8.266 -26.984 -24.078 1 98.25 91 ALA A N 1
ATOM 650 C CA . ALA A 1 91 ? 9.555 -26.375 -24.391 1 98.25 91 ALA A CA 1
ATOM 651 C C . ALA A 1 91 ? 10.68 -27.047 -23.625 1 98.25 91 ALA A C 1
ATOM 653 O O . ALA A 1 91 ? 11.82 -27.094 -24.094 1 98.25 91 ALA A O 1
ATOM 654 N N . ALA A 1 92 ? 10.359 -27.578 -22.438 1 97.75 92 ALA A N 1
ATOM 655 C CA . ALA A 1 92 ? 11.344 -28.281 -21.609 1 97.75 92 ALA A CA 1
ATOM 656 C C . ALA A 1 92 ? 11.617 -29.672 -22.156 1 97.75 92 ALA 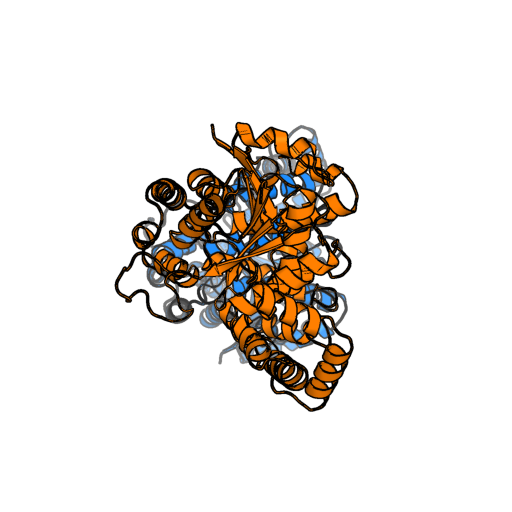A C 1
ATOM 658 O O . ALA A 1 92 ? 12.602 -30.312 -21.781 1 97.75 92 ALA A O 1
ATOM 659 N N . GLY A 1 93 ? 10.688 -30.188 -22.984 1 96.75 93 GLY A N 1
ATOM 660 C CA . GLY A 1 93 ? 10.898 -31.469 -23.625 1 96.75 93 GLY A CA 1
ATOM 661 C C . GLY A 1 93 ? 10.039 -32.562 -23.031 1 96.75 93 GLY A C 1
ATOM 662 O O . GLY A 1 93 ? 10.242 -33.75 -23.328 1 96.75 93 GLY A O 1
ATOM 663 N N . CYS A 1 94 ? 9.062 -32.25 -22.25 1 97.5 94 CYS A N 1
ATOM 664 C CA . CYS A 1 94 ? 8.203 -33.25 -21.656 1 97.5 94 CYS A CA 1
ATOM 665 C C . CYS A 1 94 ? 7.34 -33.938 -22.703 1 97.5 94 CYS A C 1
ATOM 667 O O . CYS A 1 94 ? 6.859 -33.281 -23.641 1 97.5 94 CYS A O 1
ATOM 669 N N . ASP A 1 95 ? 7.152 -35.25 -22.531 1 97.19 95 ASP A N 1
ATOM 670 C CA . ASP A 1 95 ? 6.379 -36 -23.516 1 97.19 95 ASP A CA 1
ATOM 671 C C . ASP A 1 95 ? 5.039 -36.438 -22.922 1 97.19 95 ASP A C 1
ATOM 673 O O . ASP A 1 95 ? 4.227 -37.062 -23.625 1 97.19 95 ASP A O 1
ATOM 677 N N . GLY A 1 96 ? 4.793 -36.125 -21.703 1 97.81 96 GLY A N 1
ATOM 678 C CA . GLY A 1 96 ? 3.525 -36.406 -21.047 1 97.81 96 GLY A CA 1
ATOM 679 C C . GLY A 1 96 ? 3.158 -35.344 -20 1 97.81 96 GLY A C 1
ATOM 680 O O . GLY A 1 96 ? 4.035 -34.781 -19.359 1 97.81 96 GLY A O 1
ATOM 681 N N . LEU A 1 97 ? 1.895 -35.125 -19.859 1 98.56 97 LEU A N 1
ATOM 682 C CA . LEU A 1 97 ? 1.376 -34.25 -18.812 1 98.56 97 LEU A CA 1
ATOM 683 C C . LEU A 1 97 ? 0.504 -35.031 -17.844 1 98.56 97 LEU A C 1
ATOM 685 O O . LEU A 1 97 ? -0.489 -35.625 -18.234 1 98.56 97 LEU A O 1
ATOM 689 N N . VAL A 1 98 ? 0.873 -35 -16.578 1 98.19 98 VAL A N 1
ATOM 690 C CA . VAL A 1 98 ? 0.135 -35.688 -15.531 1 98.19 98 VAL A CA 1
ATOM 691 C C . VAL A 1 98 ? -0.666 -34.688 -14.711 1 98.19 98 VAL A C 1
ATOM 693 O O . VAL A 1 98 ? -0.125 -33.656 -14.266 1 98.19 98 VAL A O 1
ATOM 696 N N . PHE A 1 99 ? -1.944 -34.938 -14.562 1 97.19 99 PHE A N 1
ATOM 697 C CA . PHE A 1 99 ? -2.777 -34 -13.812 1 97.19 99 PHE A CA 1
ATOM 698 C C . PHE A 1 99 ? -3.938 -34.719 -13.148 1 97.19 99 PHE A C 1
ATOM 700 O O . PHE A 1 99 ? -4.289 -35.844 -13.539 1 97.19 99 PHE A O 1
ATOM 707 N N . GLY A 1 100 ? -4.426 -34.094 -12.086 1 93.06 100 GLY A N 1
ATOM 708 C CA . GLY A 1 100 ? -5.582 -34.625 -11.406 1 93.06 100 GLY A CA 1
ATOM 709 C C . GLY A 1 100 ? -6.902 -34.219 -12.031 1 93.06 100 GLY A C 1
ATOM 710 O O . GLY A 1 100 ? -7.047 -33.094 -12.516 1 93.06 100 GLY A O 1
ATOM 711 N N . ALA A 1 101 ? -7.836 -35.125 -12 1 92 101 ALA A N 1
ATOM 712 C CA . ALA A 1 101 ? -9.188 -34.844 -12.492 1 92 101 ALA A CA 1
ATOM 713 C C . ALA A 1 101 ? -10.219 -35.656 -11.711 1 92 101 ALA A C 1
ATOM 715 O O . ALA A 1 101 ? -9.914 -36.75 -11.195 1 92 101 ALA A O 1
ATOM 716 N N . GLU A 1 102 ? -11.383 -35.094 -11.578 1 89.69 102 GLU A N 1
ATOM 717 C CA . GLU A 1 102 ? -12.469 -35.844 -10.961 1 89.69 102 GLU A CA 1
ATOM 718 C C . GLU A 1 102 ? -12.844 -37.062 -11.812 1 89.69 102 GLU A C 1
ATOM 720 O O . GLU A 1 102 ? -13.195 -38.125 -11.281 1 89.69 102 GLU A O 1
ATOM 725 N N . THR A 1 103 ? -12.781 -36.875 -13.117 1 89.12 103 THR A N 1
ATOM 726 C CA . THR A 1 103 ? -13 -37.938 -14.086 1 89.12 103 THR A CA 1
ATOM 727 C C . THR A 1 103 ? -11.727 -38.219 -14.875 1 89.12 103 THR A C 1
ATOM 729 O O . THR A 1 103 ? -11.547 -37.688 -15.977 1 89.12 103 THR A O 1
ATOM 732 N N . PRO A 1 104 ? -10.914 -39.156 -14.328 1 92.38 104 PRO A N 1
ATOM 733 C CA . PRO A 1 104 ? -9.617 -39.406 -14.953 1 92.38 104 PRO A CA 1
ATOM 734 C C . PRO A 1 104 ? -9.719 -40.281 -16.203 1 92.38 104 PRO A C 1
ATOM 736 O O . PRO A 1 104 ? -9.109 -41.375 -16.25 1 92.38 104 PRO A O 1
ATOM 739 N N . ASP A 1 105 ? -10.469 -39.906 -17.188 1 93.25 105 ASP A N 1
ATOM 740 C CA . ASP A 1 105 ? -10.641 -40.531 -18.484 1 93.25 105 ASP A CA 1
ATOM 741 C C . ASP A 1 105 ? -10.07 -39.656 -19.594 1 93.25 105 ASP A C 1
ATOM 743 O O . ASP A 1 105 ? -10.734 -38.75 -20.078 1 93.25 105 ASP A O 1
ATOM 747 N N . ALA A 1 106 ? -8.867 -40.094 -20.016 1 94.88 106 ALA A N 1
ATOM 748 C CA . ALA A 1 106 ? -8.125 -39.25 -20.984 1 94.88 106 ALA A CA 1
ATOM 749 C C . ALA A 1 106 ? -8.906 -39.094 -22.281 1 94.88 106 ALA A C 1
ATOM 751 O O . ALA A 1 106 ? -8.922 -38 -22.859 1 94.88 106 ALA A O 1
ATOM 752 N N . ALA A 1 107 ? -9.484 -40.156 -22.719 1 93.69 107 ALA A N 1
ATOM 753 C CA . ALA A 1 107 ? -10.227 -40.125 -23.969 1 93.69 107 ALA A CA 1
ATOM 754 C C . ALA A 1 107 ? -11.422 -39.156 -23.875 1 93.69 107 ALA A C 1
ATOM 756 O O . ALA A 1 107 ? -11.68 -38.375 -24.781 1 93.69 107 ALA A O 1
ATOM 757 N N . LEU A 1 108 ? -12.062 -39.281 -22.797 1 93.5 108 LEU A N 1
ATOM 758 C CA . LEU A 1 108 ? -13.227 -38.406 -22.578 1 93.5 108 LEU A CA 1
ATOM 759 C C . LEU A 1 108 ? -12.812 -36.969 -22.469 1 93.5 108 LEU A C 1
ATOM 761 O O . LEU A 1 108 ? -13.492 -36.062 -22.984 1 93.5 108 LEU A O 1
ATOM 765 N N . LEU A 1 109 ? -11.789 -36.719 -21.719 1 95.44 109 LEU A N 1
ATOM 766 C CA . LEU A 1 109 ? -11.273 -35.375 -21.562 1 95.44 109 LEU A CA 1
ATOM 767 C C . LEU A 1 109 ? -10.844 -34.781 -22.891 1 95.44 109 LEU A C 1
ATOM 769 O O . LEU A 1 109 ? -11.109 -33.625 -23.188 1 95.44 109 LEU A O 1
ATOM 773 N N . MET A 1 110 ? -10.234 -35.594 -23.734 1 94.88 110 MET A N 1
ATOM 774 C CA . MET A 1 110 ? -9.789 -35.156 -25.062 1 94.88 110 MET A CA 1
ATOM 775 C C . MET A 1 110 ? -10.984 -34.844 -25.969 1 94.88 110 MET A C 1
ATOM 777 O O . MET A 1 110 ? -10.953 -33.938 -26.766 1 94.88 110 MET A O 1
ATOM 781 N N . GLU A 1 111 ? -11.945 -35.688 -25.812 1 92.94 111 GLU A N 1
ATOM 782 C CA . GLU A 1 111 ? -13.172 -35.438 -26.578 1 92.94 111 GLU A CA 1
ATOM 783 C C . GLU A 1 111 ? -13.812 -34.125 -26.203 1 92.94 111 GLU A C 1
ATOM 785 O O . GLU A 1 111 ? -14.266 -33.375 -27.078 1 92.94 111 GLU A O 1
ATOM 790 N N . ALA A 1 112 ? -13.875 -33.906 -24.953 1 93 112 ALA A N 1
ATOM 791 C CA . ALA A 1 112 ? -14.391 -32.625 -24.484 1 93 112 ALA A CA 1
ATOM 792 C C . ALA A 1 112 ? -13.586 -31.453 -25.047 1 93 112 ALA A C 1
ATOM 794 O O . ALA A 1 112 ? -14.148 -30.438 -25.453 1 93 112 ALA A O 1
ATOM 795 N N . ALA A 1 113 ? -12.305 -31.594 -25.047 1 94.88 113 ALA A N 1
ATOM 796 C CA . ALA A 1 113 ? -11.406 -30.562 -25.578 1 94.88 113 ALA A CA 1
ATOM 797 C C . ALA A 1 113 ? -11.695 -30.312 -27.062 1 94.88 113 ALA A C 1
ATOM 799 O O . ALA A 1 113 ? -11.758 -29.156 -27.484 1 94.88 113 ALA A O 1
ATOM 800 N N . GLU A 1 114 ? -11.867 -31.328 -27.797 1 93.75 114 GLU A N 1
ATOM 801 C CA . GLU A 1 114 ? -12.18 -31.219 -29.219 1 93.75 114 GLU A CA 1
ATOM 802 C C . GLU A 1 114 ? -13.5 -30.484 -29.438 1 93.75 114 GLU A C 1
ATOM 804 O O . GLU A 1 114 ? -13.609 -29.656 -30.344 1 93.75 114 GLU A O 1
ATOM 809 N N . LEU A 1 115 ? -14.367 -30.875 -28.641 1 92.62 115 LEU A N 1
ATOM 810 C CA . LEU A 1 115 ? -15.68 -30.25 -28.75 1 92.62 115 LEU A CA 1
ATOM 811 C C . LEU A 1 115 ? -15.586 -28.75 -28.5 1 92.62 115 LEU A C 1
ATOM 813 O O . LEU A 1 115 ? -16.125 -27.953 -29.281 1 92.62 115 LEU A O 1
ATOM 817 N N . LEU A 1 116 ? -14.906 -28.391 -27.453 1 91.44 116 LEU A N 1
ATOM 818 C CA . LEU A 1 116 ? -14.82 -26.984 -27.078 1 91.44 116 LEU A CA 1
ATOM 819 C C . LEU A 1 116 ? -14.078 -26.172 -28.141 1 91.44 116 LEU A C 1
ATOM 821 O O . LEU A 1 116 ? -14.273 -24.953 -28.25 1 91.44 116 LEU A O 1
ATOM 825 N N . ASP A 1 117 ? -13.266 -26.781 -28.875 1 93.25 117 ASP A N 1
ATOM 826 C CA . ASP A 1 117 ? -12.492 -26.078 -29.906 1 93.25 117 ASP A CA 1
ATOM 827 C C . ASP A 1 117 ? -13.234 -26.062 -31.234 1 93.25 117 ASP A C 1
ATOM 829 O O . ASP A 1 117 ? -12.789 -25.422 -32.188 1 93.25 117 ASP A O 1
ATOM 833 N N . SER A 1 118 ? -14.297 -26.703 -31.281 1 92 118 SER A N 1
ATOM 834 C CA . SER A 1 118 ? -15.047 -26.797 -32.531 1 92 118 SER A CA 1
ATOM 835 C C .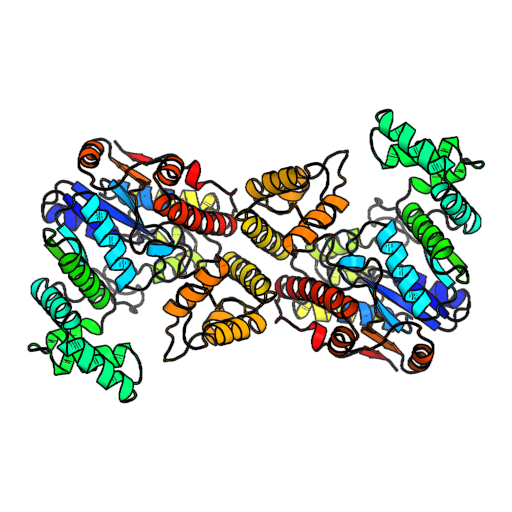 SER A 1 118 ? -15.805 -25.516 -32.812 1 92 118 SER A C 1
ATOM 837 O O . SER A 1 118 ? -16.156 -24.766 -31.906 1 92 118 SER A O 1
ATOM 839 N N . GLY A 1 119 ? -15.938 -25.281 -34.031 1 90.94 119 GLY A N 1
ATOM 840 C CA . GLY A 1 119 ? -16.734 -24.141 -34.469 1 90.94 119 GLY A CA 1
ATOM 841 C C . GLY A 1 119 ? -18.188 -24.234 -34.031 1 90.94 119 GLY A C 1
ATOM 842 O O . GLY A 1 119 ? -18.797 -23.219 -33.656 1 90.94 119 GLY A O 1
ATOM 843 N N . SER A 1 120 ? -18.656 -25.422 -34.094 1 91.12 120 SER A N 1
ATOM 844 C CA . SER A 1 120 ? -20.047 -25.625 -33.688 1 91.12 120 SER A CA 1
ATOM 845 C C . SER A 1 120 ? -20.266 -25.234 -32.25 1 91.12 120 SER A C 1
ATOM 847 O O . SER A 1 120 ? -21.297 -24.672 -31.891 1 91.12 120 SER A O 1
ATOM 849 N N . TYR A 1 121 ? -19.328 -25.609 -31.469 1 90.56 121 TYR A N 1
ATOM 850 C CA . TYR A 1 121 ? -19.438 -25.266 -30.047 1 90.56 121 TYR A CA 1
ATOM 851 C C . TYR A 1 121 ? -19.438 -23.75 -29.859 1 90.56 121 TYR A C 1
ATOM 853 O O . TYR A 1 121 ? -20.219 -23.203 -29.094 1 90.56 121 TYR A O 1
ATOM 861 N N . ARG A 1 122 ? -18.547 -23.094 -30.516 1 89.62 122 ARG A N 1
ATOM 862 C CA . ARG A 1 122 ? -18.453 -21.641 -30.422 1 89.62 122 ARG A CA 1
ATOM 863 C C . ARG A 1 122 ? -19.781 -20.984 -30.797 1 89.62 122 ARG A C 1
ATOM 865 O O . ARG A 1 122 ? -20.219 -20.031 -30.156 1 89.62 122 ARG A O 1
ATOM 872 N N . ALA A 1 123 ? -20.344 -21.484 -31.797 1 90.94 123 ALA A N 1
ATOM 873 C CA . ALA A 1 123 ? -21.641 -20.984 -32.25 1 90.94 123 ALA A CA 1
ATOM 874 C C . ALA A 1 123 ? -22.734 -21.234 -31.219 1 90.94 123 ALA A C 1
ATOM 876 O O . ALA A 1 123 ? -23.547 -20.359 -30.938 1 90.94 123 ALA A O 1
ATOM 877 N N . ALA A 1 124 ? -22.688 -22.391 -30.719 1 90.38 124 ALA A N 1
ATOM 878 C CA . ALA A 1 124 ? -23.672 -22.766 -29.719 1 90.38 124 ALA A CA 1
ATOM 879 C C . ALA A 1 124 ? -23.516 -21.922 -28.453 1 90.38 124 ALA A C 1
ATOM 881 O O . ALA A 1 124 ? -24.5 -21.5 -27.844 1 90.38 124 ALA A O 1
ATOM 882 N N . LEU A 1 125 ? -22.328 -21.781 -28.031 1 89.31 125 LEU A N 1
ATOM 883 C CA . LEU A 1 125 ? -22.047 -20.984 -26.844 1 89.31 125 LEU A CA 1
ATOM 884 C C . LEU A 1 125 ? -22.531 -19.547 -27.031 1 89.31 125 LEU A C 1
ATOM 886 O O . LEU A 1 125 ? -23.188 -19 -26.141 1 89.31 125 LEU A O 1
ATOM 890 N N . LYS A 1 126 ? -22.234 -18.953 -28.156 1 89.19 126 LYS A N 1
ATOM 891 C CA . LYS A 1 126 ? -22.688 -17.609 -28.484 1 89.19 126 LYS A CA 1
ATOM 892 C C . LYS A 1 126 ? -24.219 -17.516 -28.422 1 89.19 126 LYS A C 1
ATOM 894 O O . LYS A 1 126 ? -24.766 -16.531 -27.922 1 89.19 126 LYS A O 1
ATOM 899 N N . ALA A 1 127 ? -24.797 -18.484 -28.953 1 89.44 127 ALA A N 1
ATOM 900 C CA . ALA A 1 127 ? -26.266 -18.531 -28.969 1 89.44 127 ALA A CA 1
ATOM 901 C C . ALA A 1 127 ? -26.828 -18.594 -27.547 1 89.44 127 ALA A C 1
ATOM 903 O O . ALA A 1 127 ? -27.828 -17.953 -27.234 1 89.44 127 ALA A O 1
ATOM 904 N N . GLN A 1 128 ? -26.172 -19.406 -26.766 1 87.81 128 GLN A N 1
ATOM 905 C CA . GLN A 1 128 ? -26.609 -19.547 -25.375 1 87.81 128 GLN A CA 1
ATOM 906 C C . GLN A 1 128 ? -26.438 -18.25 -24.609 1 87.81 128 GLN A C 1
ATOM 908 O O . GLN A 1 128 ? -27.297 -17.875 -23.812 1 87.81 128 GLN A O 1
ATOM 913 N N . LEU A 1 129 ? -25.359 -17.625 -24.828 1 84.88 129 LEU A N 1
ATOM 914 C CA . LEU A 1 129 ? -25.094 -16.359 -24.156 1 84.88 129 LEU A CA 1
ATOM 915 C C . LEU A 1 129 ? -26.062 -15.281 -24.609 1 84.88 129 LEU A C 1
ATOM 917 O O . LEU A 1 129 ? -26.578 -14.516 -23.797 1 84.88 129 LEU A O 1
ATOM 921 N N . ALA A 1 130 ? -26.297 -15.234 -25.859 1 84.44 130 ALA A N 1
ATOM 922 C CA . ALA A 1 130 ? -27.25 -14.289 -26.438 1 84.44 130 ALA A CA 1
ATOM 923 C C . ALA A 1 130 ? -28.656 -14.555 -25.906 1 84.44 130 ALA A C 1
ATOM 925 O O . ALA A 1 130 ? -29.469 -13.625 -25.781 1 84.44 130 ALA A O 1
ATOM 926 N N . GLY A 1 131 ? -28.844 -15.734 -25.656 1 85.69 131 GLY A N 1
ATOM 927 C CA . GLY A 1 131 ? -30.156 -16.141 -25.172 1 85.69 131 GLY A CA 1
ATOM 928 C C . GLY A 1 131 ? -30.359 -15.852 -23.688 1 85.69 131 GLY A C 1
ATOM 929 O O . GLY A 1 131 ? -31.406 -16.172 -23.141 1 85.69 131 GLY A O 1
ATOM 930 N N . GLY A 1 132 ? -29.328 -15.297 -23.094 1 77.1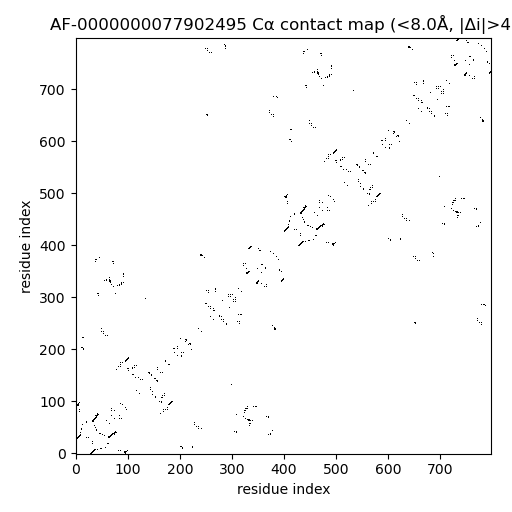9 132 GLY A N 1
ATOM 931 C CA . GLY A 1 132 ? -29.5 -14.836 -21.719 1 77.19 132 GLY A CA 1
ATOM 932 C C . GLY A 1 132 ? -29.047 -15.852 -20.688 1 77.19 132 GLY A C 1
ATOM 933 O O . GLY A 1 132 ? -29.594 -15.914 -19.594 1 77.19 132 GLY A O 1
ATOM 934 N N . ALA A 1 133 ? -28.234 -16.703 -21.016 1 75.75 133 ALA A N 1
ATOM 935 C CA . ALA A 1 133 ? -27.719 -17.656 -20.047 1 75.75 133 ALA A CA 1
ATOM 936 C C . ALA A 1 133 ? -27.328 -16.953 -18.75 1 75.75 133 ALA A C 1
ATOM 938 O O . ALA A 1 133 ? -26.844 -15.82 -18.766 1 75.75 133 ALA A O 1
ATOM 939 N N . ARG A 1 134 ? -27.578 -17.672 -17.688 1 69.56 134 ARG A N 1
ATOM 940 C CA . ARG A 1 134 ? -27.422 -17.141 -16.344 1 69.56 134 ARG A CA 1
ATOM 941 C C . ARG A 1 134 ? -25.953 -16.828 -16.047 1 69.56 134 ARG A C 1
ATOM 943 O O . ARG A 1 134 ? -25.656 -15.891 -15.305 1 69.56 134 ARG A O 1
ATOM 950 N N . SER A 1 135 ? -25.109 -17.719 -16.531 1 73.62 135 SER A N 1
ATOM 951 C CA . SER A 1 135 ? -23.672 -17.578 -16.328 1 73.62 135 SER A CA 1
ATOM 952 C C . SER A 1 135 ? -22.906 -18.188 -17.5 1 73.62 135 SER A C 1
ATOM 954 O O . SER A 1 135 ? -23.469 -18.922 -18.312 1 73.62 135 SER A O 1
ATOM 956 N N . PHE A 1 136 ? -21.75 -17.781 -17.609 1 76.38 136 PHE A N 1
ATOM 957 C CA . PHE A 1 136 ? -20.875 -18.344 -18.641 1 76.38 136 PHE A CA 1
ATOM 958 C C . PHE A 1 136 ? -20.75 -19.859 -18.469 1 76.38 136 PHE A C 1
ATOM 960 O O . PHE A 1 136 ? -20.781 -20.609 -19.453 1 76.38 136 PHE A O 1
ATOM 967 N N . ALA A 1 137 ? -20.641 -20.266 -17.234 1 73.12 137 ALA A N 1
ATOM 968 C CA . ALA A 1 137 ? -20.531 -21.688 -16.938 1 73.12 137 ALA A CA 1
ATOM 969 C C . ALA A 1 137 ? -21.766 -22.453 -17.391 1 73.12 137 ALA A C 1
ATOM 971 O O . ALA A 1 137 ? -21.672 -23.531 -17.953 1 73.12 137 ALA A O 1
ATOM 972 N N . ALA A 1 138 ? -22.844 -21.859 -17.141 1 77 138 ALA A N 1
ATOM 973 C CA . ALA A 1 138 ? -24.109 -22.5 -17.547 1 77 138 ALA A CA 1
ATOM 974 C C . ALA A 1 138 ? -24.219 -22.562 -19.062 1 77 138 ALA A C 1
ATOM 976 O O . ALA A 1 138 ? -24.688 -23.562 -19.625 1 77 138 ALA A O 1
ATOM 977 N N . ALA A 1 139 ? -23.828 -21.5 -19.688 1 83.25 139 ALA A N 1
ATOM 978 C CA . ALA A 1 139 ? -23.844 -21.453 -21.141 1 83.25 139 ALA A CA 1
ATOM 979 C C . ALA A 1 139 ? -22.922 -22.516 -21.734 1 83.25 139 ALA A C 1
ATOM 981 O O . ALA A 1 139 ? -23.281 -23.188 -22.703 1 83.25 139 ALA A O 1
ATOM 982 N N . ARG A 1 140 ? -21.781 -22.594 -21.125 1 82.56 140 ARG A N 1
ATOM 983 C CA . ARG A 1 140 ? -20.812 -23.578 -21.562 1 82.56 140 ARG A CA 1
ATOM 984 C C . ARG A 1 140 ? -21.375 -25 -21.438 1 82.56 140 ARG A C 1
ATOM 986 O O . ARG A 1 140 ? -21.234 -25.812 -22.359 1 82.56 140 ARG A O 1
ATOM 993 N N . GLN A 1 141 ? -21.984 -25.203 -20.344 1 80 141 GLN A N 1
ATOM 994 C CA . GLN A 1 141 ? -22.547 -26.516 -20.094 1 80 141 GLN A CA 1
ATOM 995 C C . GLN A 1 141 ? -23.672 -26.844 -21.094 1 80 141 GLN A C 1
ATOM 997 O O . GLN A 1 141 ? -23.734 -27.953 -21.625 1 80 141 GLN A O 1
ATOM 1002 N N . ALA A 1 142 ? -24.531 -25.969 -21.297 1 85.25 142 ALA A N 1
ATOM 1003 C CA . ALA A 1 142 ? -25.656 -26.156 -22.203 1 85.25 142 ALA A CA 1
ATOM 1004 C C . ALA A 1 142 ? -25.172 -26.391 -23.641 1 85.25 142 ALA A C 1
ATOM 1006 O O . ALA A 1 142 ? -25.688 -27.25 -24.344 1 85.25 142 ALA A O 1
ATOM 1007 N N . ALA A 1 143 ? -24.234 -25.578 -24.031 1 89.75 143 ALA A N 1
ATOM 1008 C CA . ALA A 1 143 ? -23.672 -25.734 -25.375 1 89.75 143 ALA A CA 1
ATOM 1009 C C . ALA A 1 143 ? -23.031 -27.094 -25.562 1 89.75 143 ALA A C 1
ATOM 1011 O O . ALA A 1 143 ? -23.219 -27.75 -26.578 1 89.75 143 ALA A O 1
ATOM 1012 N N . ALA A 1 144 ? -22.344 -27.5 -24.562 1 88.69 144 ALA A N 1
ATOM 1013 C CA . ALA A 1 144 ? -21.672 -28.797 -24.609 1 88.69 144 ALA A CA 1
ATOM 1014 C C . ALA A 1 144 ? -22.672 -29.938 -24.641 1 88.69 144 ALA A C 1
ATOM 1016 O O . ALA A 1 144 ? -22.5 -30.906 -25.375 1 88.69 144 ALA A O 1
ATOM 1017 N N . ALA A 1 145 ? -23.688 -29.797 -23.844 1 86.75 145 ALA A N 1
ATOM 1018 C CA . ALA A 1 145 ? -24.719 -30.828 -23.781 1 86.75 145 ALA A CA 1
ATOM 1019 C C . ALA A 1 145 ? -25.422 -30.984 -25.125 1 86.75 145 ALA A C 1
ATOM 1021 O O . ALA A 1 145 ? -25.812 -32.094 -25.5 1 86.75 145 ALA A O 1
ATOM 1022 N N . GLN A 1 146 ? -25.609 -29.969 -25.734 1 88.5 146 GLN A N 1
ATOM 1023 C CA . GLN A 1 146 ? -26.297 -29.953 -27.016 1 88.5 146 GLN A CA 1
ATOM 1024 C C . GLN A 1 146 ? -25.469 -30.672 -28.094 1 88.5 146 GLN A C 1
ATOM 1026 O O . GLN A 1 146 ? -26.031 -31.312 -28.984 1 88.5 146 GLN A O 1
ATOM 1031 N N . LEU A 1 147 ? -24.219 -30.516 -28.016 1 89.69 147 LEU A N 1
ATOM 1032 C CA . LEU A 1 147 ? -23.359 -30.922 -29.125 1 89.69 147 LEU A CA 1
ATOM 1033 C C . LEU A 1 147 ? -22.672 -32.25 -28.812 1 89.69 147 LEU A C 1
ATOM 1035 O O . LEU A 1 147 ? -22.234 -32.969 -29.734 1 89.69 147 LEU A O 1
ATOM 1039 N N . ALA A 1 148 ? -22.562 -32.531 -27.562 1 86.75 148 ALA A N 1
ATOM 1040 C CA . ALA A 1 148 ? -21.766 -33.688 -27.188 1 86.75 148 ALA A CA 1
ATOM 1041 C C . ALA A 1 148 ? -22.469 -35 -27.578 1 86.75 148 ALA A C 1
ATOM 1043 O O . ALA A 1 148 ? -23.688 -35.094 -27.453 1 86.75 148 ALA A O 1
ATOM 1044 N N . SER A 1 149 ? -21.75 -35.938 -28.141 1 81.25 149 SER A N 1
ATOM 1045 C CA . SER A 1 149 ? -22.266 -37.25 -28.469 1 81.25 149 SER A CA 1
ATOM 1046 C C . SER A 1 149 ? -22.453 -38.094 -27.203 1 81.25 149 SER A C 1
ATOM 1048 O O . SER A 1 149 ? -23.281 -39 -27.188 1 81.25 149 SER A O 1
ATOM 1050 N N . ASP A 1 150 ? -21.688 -37.844 -26.25 1 83.19 150 ASP A N 1
ATOM 1051 C CA . ASP A 1 150 ? -21.688 -38.469 -24.938 1 83.19 150 ASP A CA 1
ATOM 1052 C C . ASP A 1 150 ? -22.094 -37.5 -23.844 1 83.19 150 ASP A C 1
ATOM 1054 O O . ASP A 1 150 ? -21.469 -36.438 -23.688 1 83.19 150 ASP A O 1
ATOM 1058 N N . GLU A 1 151 ? -23.109 -37.875 -23.109 1 82.75 151 GLU A N 1
ATOM 1059 C CA . GLU A 1 151 ? -23.625 -36.969 -22.078 1 82.75 151 GLU A CA 1
ATOM 1060 C C . GLU A 1 151 ? -22.594 -36.719 -20.984 1 82.75 151 GLU A C 1
ATOM 1062 O O . GLU A 1 151 ? -22.641 -35.719 -20.297 1 82.75 151 GLU A O 1
ATOM 1067 N N . ARG A 1 152 ? -21.781 -37.625 -20.953 1 84.94 152 ARG A N 1
ATOM 1068 C CA . ARG A 1 152 ? -20.734 -37.531 -19.938 1 84.94 152 ARG A CA 1
ATOM 1069 C C . ARG A 1 152 ? -19.828 -36.344 -20.188 1 84.94 152 ARG A C 1
ATOM 1071 O O . ARG A 1 152 ? -19.172 -35.844 -19.281 1 84.94 152 ARG A O 1
ATOM 1078 N N . VAL A 1 153 ? -19.75 -35.844 -21.359 1 85.88 153 VAL A N 1
ATOM 1079 C CA . VAL A 1 153 ? -18.875 -34.75 -21.75 1 85.88 153 VAL A CA 1
ATOM 1080 C C . VAL A 1 153 ? -19.359 -33.438 -21.109 1 85.88 153 VAL A C 1
ATOM 1082 O O . VAL A 1 153 ? -18.578 -32.719 -20.516 1 85.88 153 VAL A O 1
ATOM 1085 N N . ALA A 1 154 ? -20.547 -33.25 -21.188 1 82.75 154 ALA A N 1
ATOM 1086 C CA . ALA A 1 154 ? -21.125 -32.062 -20.578 1 82.75 154 ALA A CA 1
ATOM 1087 C C . ALA A 1 154 ? -20.969 -32.094 -19.047 1 82.75 154 ALA A C 1
ATOM 1089 O O . ALA A 1 154 ? -20.719 -31.047 -18.422 1 82.75 154 ALA A O 1
ATOM 1090 N N . ALA A 1 155 ? -21.078 -33.188 -18.516 1 83.5 155 ALA A N 1
ATOM 1091 C CA . ALA A 1 155 ? -20.984 -33.375 -17.062 1 83.5 155 ALA A CA 1
ATOM 1092 C C . ALA A 1 155 ? -19.562 -33.094 -16.578 1 83.5 155 ALA A C 1
ATOM 1094 O O . ALA A 1 155 ? -19.359 -32.625 -15.461 1 83.5 155 ALA A O 1
ATOM 1095 N N . LEU A 1 156 ? -18.656 -33.375 -17.406 1 85.25 156 LEU A N 1
ATOM 1096 C CA . LEU A 1 156 ? -17.234 -33.188 -17.109 1 85.25 156 LEU A CA 1
ATOM 1097 C C . LEU A 1 156 ? -16.953 -31.703 -16.828 1 85.25 156 LEU A C 1
ATOM 1099 O O . LEU A 1 156 ? -16.125 -31.375 -15.969 1 85.25 156 LEU A O 1
ATOM 1103 N N . LEU A 1 157 ? -17.656 -30.859 -17.422 1 83.81 157 LEU A N 1
ATOM 1104 C CA . LEU A 1 157 ? -17.344 -29.438 -17.422 1 83.81 157 LEU A CA 1
ATOM 1105 C C . LEU A 1 157 ? -17.891 -28.781 -16.156 1 83.81 157 LEU A C 1
ATOM 1107 O O . LEU A 1 157 ? -17.531 -27.641 -15.836 1 83.81 157 LEU A O 1
ATOM 1111 N N . ASP A 1 158 ? -18.578 -29.516 -15.328 1 81.5 158 ASP A N 1
ATOM 1112 C CA . ASP A 1 158 ? -19.203 -28.969 -14.133 1 81.5 158 ASP A CA 1
ATOM 1113 C C . ASP A 1 158 ? -18.281 -29.078 -12.922 1 81.5 158 ASP A C 1
ATOM 1115 O O . ASP A 1 158 ? -18.531 -28.469 -11.883 1 81.5 158 ASP A O 1
ATOM 1119 N N . LYS A 1 159 ? -17.203 -29.781 -13.078 1 83.75 159 LYS A N 1
ATOM 1120 C CA . LYS A 1 159 ? -16.25 -29.953 -11.984 1 83.75 159 LYS A CA 1
ATOM 1121 C C . LYS A 1 159 ? -14.984 -29.156 -12.234 1 83.75 159 LYS A C 1
ATOM 1123 O O . LYS A 1 159 ? -14.445 -29.156 -13.344 1 83.75 159 LYS A O 1
ATOM 1128 N N . PRO A 1 160 ? -14.555 -28.484 -11.219 1 84.88 160 PRO A N 1
ATOM 1129 C CA . PRO A 1 160 ? -13.438 -27.562 -11.406 1 84.88 160 PRO A CA 1
ATOM 1130 C C . PRO A 1 160 ? -12.18 -28.234 -11.945 1 84.88 160 PRO A C 1
ATOM 1132 O O . PRO A 1 160 ? -11.562 -27.734 -12.891 1 84.88 160 PRO A O 1
ATOM 1135 N N . ASN A 1 161 ? -11.773 -29.375 -11.375 1 89.12 161 ASN A N 1
ATOM 1136 C CA . ASN A 1 161 ? -10.547 -30.031 -11.836 1 89.12 161 ASN A CA 1
ATOM 1137 C C . ASN A 1 161 ? -10.727 -30.625 -13.227 1 89.12 161 ASN A C 1
ATOM 1139 O O . ASN A 1 161 ? -9.773 -30.703 -14 1 89.12 161 ASN A O 1
ATOM 1143 N N . ASN A 1 162 ? -11.953 -31.047 -13.516 1 91.62 162 ASN A N 1
ATOM 1144 C CA . ASN A 1 162 ? -12.234 -31.5 -14.875 1 91.62 162 ASN A CA 1
ATOM 1145 C C . ASN A 1 162 ? -12.109 -30.375 -15.883 1 91.62 162 ASN A C 1
ATOM 1147 O O . ASN A 1 162 ? -11.555 -30.547 -16.969 1 91.62 162 ASN A O 1
ATOM 1151 N N . ASN A 1 163 ? -12.633 -29.281 -15.477 1 90.81 163 ASN A N 1
ATOM 1152 C CA . ASN A 1 163 ? -12.523 -28.109 -16.344 1 90.81 163 ASN A CA 1
ATOM 1153 C C . ASN A 1 163 ? -11.07 -27.766 -16.656 1 90.81 163 ASN A C 1
ATOM 1155 O O . ASN A 1 163 ? -10.711 -27.531 -17.797 1 90.81 163 ASN A O 1
ATOM 1159 N N . LEU A 1 164 ? -10.289 -27.766 -15.664 1 94 164 LEU A N 1
ATOM 1160 C CA . LEU A 1 164 ? -8.867 -27.484 -15.836 1 94 164 LEU A CA 1
ATOM 1161 C C . LEU A 1 164 ? -8.203 -28.578 -16.688 1 94 164 LEU A C 1
ATOM 1163 O O . LEU A 1 164 ? -7.379 -28.266 -17.547 1 94 164 LEU A O 1
ATOM 1167 N N . ALA A 1 165 ? -8.602 -29.766 -16.438 1 96.25 165 ALA A N 1
ATOM 1168 C CA . ALA A 1 165 ? -8.07 -30.891 -17.188 1 96.25 165 ALA A CA 1
ATOM 1169 C C . ALA A 1 165 ? -8.391 -30.75 -18.672 1 96.25 165 ALA A C 1
ATOM 1171 O O . ALA A 1 165 ? -7.543 -31.016 -19.531 1 96.25 165 ALA A O 1
ATOM 1172 N N . VAL A 1 166 ? -9.594 -30.359 -18.922 1 95.25 166 VAL A N 1
ATOM 1173 C CA . VAL A 1 166 ? -10.016 -30.172 -20.297 1 95.25 166 VAL A CA 1
ATOM 1174 C C . VAL A 1 166 ? -9.172 -29.062 -20.938 1 95.25 166 VAL A C 1
ATOM 1176 O O . VAL A 1 166 ? -8.766 -29.188 -22.109 1 95.25 166 VAL A O 1
ATOM 1179 N N . GLU A 1 167 ? -8.938 -28.016 -20.219 1 96.31 167 GLU A N 1
ATOM 1180 C CA . GLU A 1 167 ? -8.102 -26.938 -20.734 1 96.31 167 GLU A CA 1
ATOM 1181 C C . GLU A 1 167 ? -6.68 -27.438 -21.016 1 96.31 167 GLU A C 1
ATOM 1183 O O . GLU A 1 167 ? -6.047 -27 -21.984 1 96.31 167 GLU A O 1
ATOM 1188 N N . TYR A 1 168 ? -6.125 -28.312 -20.172 1 98.25 168 TYR A N 1
ATOM 1189 C CA . TYR A 1 168 ? -4.832 -28.922 -20.438 1 98.25 168 TYR A CA 1
ATOM 1190 C C . TYR A 1 168 ? -4.852 -29.688 -21.766 1 98.25 168 TYR A C 1
ATOM 1192 O O . TYR A 1 168 ? -3.932 -29.547 -22.578 1 98.25 168 TYR A O 1
ATOM 1200 N N . CYS A 1 169 ? -5.898 -30.406 -21.953 1 97.75 169 CYS A N 1
ATOM 1201 C CA . CYS A 1 169 ? -6.027 -31.188 -23.188 1 97.75 169 CYS A CA 1
ATOM 1202 C C . CYS A 1 169 ? -6.117 -30.281 -24.406 1 97.75 169 CYS A C 1
ATOM 1204 O O . CYS A 1 169 ? -5.5 -30.547 -25.438 1 97.75 169 CYS A O 1
ATOM 1206 N N . ARG A 1 170 ? -6.895 -29.25 -24.281 1 97 170 ARG A N 1
ATOM 1207 C CA . ARG A 1 170 ? -6.984 -28.281 -25.375 1 97 170 ARG A CA 1
ATOM 1208 C C . ARG A 1 170 ? -5.617 -27.688 -25.688 1 97 170 ARG A C 1
ATOM 1210 O O . ARG A 1 170 ? -5.25 -27.547 -26.859 1 97 170 ARG A O 1
ATOM 1217 N N . ALA A 1 171 ? -4.895 -27.312 -24.656 1 98.38 171 ALA A N 1
ATOM 1218 C CA . ALA A 1 171 ? -3.564 -26.734 -24.828 1 98.38 171 ALA A CA 1
ATOM 1219 C C . ALA A 1 171 ? -2.609 -27.734 -25.469 1 98.38 171 ALA A C 1
ATOM 1221 O O . ALA A 1 171 ? -1.817 -27.375 -26.344 1 98.38 171 ALA A O 1
ATOM 1222 N N . ILE A 1 172 ? -2.695 -28.984 -25.062 1 98.31 172 ILE A N 1
ATOM 1223 C CA . ILE A 1 172 ? -1.855 -30.031 -25.641 1 98.31 172 ILE A CA 1
ATOM 1224 C C . ILE A 1 172 ? -2.121 -30.141 -27.141 1 98.31 172 ILE A C 1
ATOM 1226 O O . ILE A 1 172 ? -1.187 -30.141 -27.938 1 98.31 172 ILE A O 1
ATOM 1230 N N . ARG A 1 173 ? -3.348 -30.172 -27.484 1 97.38 173 ARG A N 1
ATOM 1231 C CA . ARG A 1 173 ? -3.748 -30.344 -28.891 1 97.38 173 ARG A CA 1
ATOM 1232 C C . ARG A 1 173 ? -3.199 -29.219 -29.75 1 97.38 173 ARG A C 1
ATOM 1234 O O . ARG A 1 173 ? -2.773 -29.438 -30.891 1 97.38 173 ARG A O 1
ATOM 1241 N N . SER A 1 174 ? -3.178 -28.094 -29.219 1 96.75 174 SER A N 1
ATOM 1242 C CA . SER A 1 174 ? -2.842 -26.922 -30.016 1 96.75 174 SER A CA 1
ATOM 1243 C C . SER A 1 174 ? -1.35 -26.609 -29.938 1 96.75 174 SER A C 1
ATOM 1245 O O . SER A 1 174 ? -0.75 -26.203 -30.938 1 96.75 174 SER A O 1
ATOM 1247 N N . LEU A 1 175 ? -0.687 -26.781 -28.781 1 97.56 175 LEU A N 1
ATOM 1248 C CA . LEU A 1 175 ? 0.656 -26.25 -28.562 1 97.56 175 LEU A CA 1
ATOM 1249 C C . LEU A 1 175 ? 1.682 -27.375 -28.516 1 97.56 175 LEU A C 1
ATOM 1251 O O . LEU A 1 175 ? 2.875 -27.141 -28.719 1 97.56 175 LEU A O 1
ATOM 1255 N N . ALA A 1 176 ? 1.236 -28.594 -28.156 1 97.5 176 ALA A N 1
ATOM 1256 C CA . ALA A 1 176 ? 2.158 -29.703 -27.938 1 97.5 176 ALA A CA 1
ATOM 1257 C C . ALA A 1 176 ? 1.538 -31.031 -28.375 1 97.5 176 ALA A C 1
ATOM 1259 O O . ALA A 1 176 ? 1.404 -31.953 -27.562 1 97.5 176 ALA A O 1
ATOM 1260 N N . PRO A 1 177 ? 1.32 -31.219 -29.625 1 95 177 PRO A N 1
ATOM 1261 C CA . PRO A 1 177 ? 0.56 -32.375 -30.109 1 95 177 PRO A CA 1
ATOM 1262 C C . PRO A 1 177 ? 1.266 -33.688 -29.828 1 95 177 PRO A C 1
ATOM 1264 O O . PRO A 1 177 ? 0.627 -34.75 -29.828 1 95 177 PRO A O 1
ATOM 1267 N N . ARG A 1 178 ? 2.506 -33.688 -29.578 1 95.31 178 ARG A N 1
ATOM 1268 C CA . ARG A 1 178 ? 3.24 -34.938 -29.312 1 95.31 178 ARG A CA 1
ATOM 1269 C C . ARG A 1 178 ? 3.193 -35.281 -27.828 1 95.31 178 ARG A C 1
ATOM 1271 O O . ARG A 1 178 ? 3.609 -36.375 -27.422 1 95.31 178 ARG A O 1
ATOM 1278 N N . MET A 1 179 ? 2.736 -34.375 -27.016 1 97.38 179 MET A N 1
ATOM 1279 C CA . MET A 1 179 ? 2.59 -34.625 -25.594 1 97.38 179 MET A CA 1
ATOM 1280 C C . MET A 1 179 ? 1.329 -35.438 -25.297 1 97.38 179 MET A C 1
ATOM 1282 O O . MET A 1 179 ? 0.279 -35.188 -25.891 1 97.38 179 MET A O 1
ATOM 1286 N N . GLU A 1 180 ? 1.425 -36.375 -24.422 1 97.56 180 GLU A N 1
ATOM 1287 C CA . GLU A 1 180 ? 0.277 -37.219 -24.062 1 97.56 180 GLU A CA 1
ATOM 1288 C C . GLU A 1 180 ? -0.303 -36.781 -22.719 1 97.56 180 GLU A C 1
ATOM 1290 O O . GLU A 1 180 ? 0.438 -36.406 -21.797 1 97.56 180 GLU A O 1
ATOM 1295 N N . ALA A 1 181 ? -1.645 -36.906 -22.594 1 97.88 181 ALA A N 1
ATOM 1296 C CA . ALA A 1 181 ? -2.332 -36.562 -21.344 1 97.88 181 ALA A CA 1
ATOM 1297 C C . ALA A 1 181 ? -2.467 -37.812 -20.453 1 97.88 181 ALA A C 1
ATOM 1299 O O . ALA A 1 181 ? -2.871 -38.875 -20.906 1 97.88 181 ALA A O 1
ATOM 1300 N N . TYR A 1 182 ? -2.121 -37.625 -19.188 1 97.62 182 TYR A N 1
ATOM 1301 C CA . TYR A 1 182 ? -2.244 -38.688 -18.188 1 97.62 182 TYR A CA 1
ATOM 1302 C C . TYR A 1 182 ? -3.037 -38.219 -16.984 1 97.62 182 TYR A C 1
ATOM 1304 O O . TYR A 1 182 ? -2.457 -37.812 -15.977 1 97.62 182 TYR A O 1
ATOM 1312 N N . PRO A 1 183 ? -4.367 -38.312 -17 1 96.62 183 PRO A N 1
ATOM 1313 C CA . PRO A 1 183 ? -5.172 -37.938 -15.836 1 96.62 183 PRO A CA 1
ATOM 1314 C C . PRO A 1 183 ? -5.098 -38.969 -14.711 1 96.62 183 PRO A C 1
ATOM 1316 O O . PRO A 1 183 ? -5.039 -40.156 -14.969 1 96.62 183 PRO A O 1
ATOM 1319 N N . LEU A 1 184 ? -4.992 -38.469 -13.508 1 94.81 184 LEU A N 1
ATOM 1320 C CA . LEU A 1 184 ? -5.023 -39.281 -12.289 1 94.81 184 LEU A CA 1
ATOM 1321 C C . LEU A 1 184 ? -6.258 -38.969 -11.453 1 94.81 184 LEU A C 1
ATOM 1323 O O . LEU A 1 184 ? -6.758 -37.844 -11.492 1 94.81 184 LEU A O 1
ATOM 1327 N N . PRO A 1 185 ? -6.746 -39.969 -10.75 1 88.69 185 PRO A N 1
ATOM 1328 C CA . PRO A 1 185 ? -7.863 -39.688 -9.852 1 88.69 185 PRO A CA 1
ATOM 1329 C C . PRO A 1 185 ? -7.457 -38.781 -8.688 1 88.69 185 PRO A C 1
ATOM 1331 O O . PRO A 1 185 ? -6.34 -38.906 -8.172 1 88.69 185 PRO A O 1
ATOM 1334 N N . ARG A 1 186 ? -8.305 -37.906 -8.383 1 75.44 186 ARG A N 1
ATOM 1335 C CA . ARG A 1 186 ? -8.023 -37.062 -7.219 1 75.44 186 ARG A CA 1
ATOM 1336 C C . ARG A 1 186 ? -8.219 -37.844 -5.922 1 75.44 186 ARG A C 1
ATOM 1338 O O . ARG A 1 186 ? -9.188 -38.594 -5.785 1 75.44 186 ARG A O 1
ATOM 1345 N N . GLN A 1 187 ? -7.172 -38 -5.094 1 62.28 187 GLN A N 1
ATOM 1346 C CA . GLN A 1 187 ? -7.289 -38.656 -3.803 1 62.28 187 GLN A CA 1
ATOM 1347 C C . GLN A 1 187 ? -7.828 -37.719 -2.738 1 62.28 187 GLN A C 1
ATOM 1349 O O . GLN A 1 187 ? -7.355 -36.594 -2.609 1 62.28 187 GLN A O 1
ATOM 1354 N N . GLY A 1 188 ? -8.922 -38.031 -1.822 1 51.88 188 GLY A N 1
ATOM 1355 C CA . GLY A 1 188 ? -9.453 -37.375 -0.639 1 51.88 188 GLY A CA 1
ATOM 1356 C C . GLY A 1 188 ? -10.617 -36.438 -0.943 1 51.88 188 GLY A C 1
ATOM 1357 O O . GLY A 1 188 ? -11.734 -36.656 -0.488 1 51.88 188 GLY A O 1
ATOM 1358 N N . ALA A 1 189 ? -10.219 -35 -1.311 1 46.97 189 ALA A N 1
ATOM 1359 C CA . ALA A 1 189 ? -10.906 -33.75 -1.069 1 46.97 189 ALA A CA 1
ATOM 1360 C C . ALA A 1 189 ? -12.062 -33.562 -2.041 1 46.97 189 ALA A C 1
ATOM 1362 O O . ALA A 1 189 ? -11.859 -33.219 -3.205 1 46.97 189 ALA A O 1
ATOM 1363 N N . ASN A 1 190 ? -13 -34.375 -2.049 1 42.84 190 ASN A N 1
ATOM 1364 C CA . ASN A 1 190 ? -14.039 -33.562 -2.703 1 42.84 190 ASN A CA 1
ATOM 1365 C C . ASN A 1 190 ? -14.047 -32.125 -2.203 1 42.84 190 ASN A C 1
ATOM 1367 O O . ASN A 1 190 ? -13.688 -31.875 -1.053 1 42.84 190 ASN A O 1
ATOM 1371 N N . HIS A 1 191 ? -14.172 -31.156 -3.072 1 44.62 191 HIS A N 1
ATOM 1372 C CA . HIS A 1 191 ? -13.875 -29.734 -2.918 1 44.62 191 HIS A CA 1
ATOM 1373 C C . HIS A 1 191 ? -14.242 -29.25 -1.521 1 44.62 191 HIS A C 1
ATOM 1375 O O . HIS A 1 191 ? -13.734 -28.219 -1.062 1 44.62 191 HIS A O 1
ATOM 1381 N N . GLY A 1 192 ? -15.578 -29.516 -0.969 1 40.44 192 GLY A N 1
ATOM 1382 C CA . GLY A 1 192 ? -16.281 -29.031 0.209 1 40.44 192 GLY A CA 1
ATOM 1383 C C . GLY A 1 192 ? -16.125 -29.938 1.413 1 40.44 192 GLY A C 1
ATOM 1384 O O . GLY A 1 192 ? -16.812 -29.75 2.426 1 40.44 192 GLY A O 1
ATOM 1385 N N . GLU A 1 193 ? -15.844 -31.109 1.276 1 38.78 193 GLU A N 1
ATOM 1386 C CA . GLU A 1 193 ? -16.016 -31.938 2.463 1 38.78 193 GLU A CA 1
ATOM 1387 C C . GLU A 1 193 ? -14.969 -31.625 3.521 1 38.78 193 GLU A C 1
ATOM 1389 O O . GLU A 1 193 ? -13.781 -31.516 3.209 1 38.78 193 GLU A O 1
ATOM 1394 N N . ALA A 1 194 ? -15.453 -31.125 4.547 1 43.12 194 ALA A N 1
ATOM 1395 C CA . ALA A 1 194 ? -14.711 -30.969 5.797 1 43.12 194 ALA A CA 1
ATOM 1396 C C . ALA A 1 194 ? -13.789 -32.156 6.039 1 43.12 194 ALA A C 1
ATOM 1398 O O . ALA A 1 194 ? -14.156 -33.312 5.75 1 43.12 194 ALA A O 1
ATOM 1399 N N . LEU A 1 195 ? -12.492 -31.922 6.219 1 46.34 195 LEU A N 1
ATOM 1400 C CA . LEU A 1 195 ? -11.328 -32.719 6.574 1 46.34 195 LEU A CA 1
ATOM 1401 C C . LEU A 1 195 ? -11.742 -34 7.312 1 46.34 195 LEU A C 1
ATOM 1403 O O . LEU A 1 195 ? -10.891 -34.781 7.754 1 46.34 195 LEU A O 1
ATOM 1407 N N . HIS A 1 196 ? -12.984 -34.094 7.59 1 37.09 196 HIS A N 1
ATOM 1408 C CA . HIS A 1 196 ? -13.266 -35.156 8.562 1 37.09 196 HIS A CA 1
ATOM 1409 C C . HIS A 1 196 ? -13.148 -36.531 7.926 1 37.09 196 HIS A C 1
ATOM 1411 O O . HIS A 1 196 ? -13.461 -37.531 8.562 1 37.09 196 HIS A O 1
ATOM 1417 N N . SER A 1 197 ? -13.18 -36.656 6.621 1 37.41 197 SER A N 1
ATOM 1418 C CA . SER A 1 197 ? -13.414 -38.062 6.383 1 37.41 197 SER A CA 1
ATOM 1419 C C . SER A 1 197 ? -12.234 -38.906 6.863 1 37.41 197 SER A C 1
ATOM 1421 O O . SER A 1 197 ? -11.141 -38.375 7.102 1 37.41 197 SER A O 1
ATOM 1423 N N . ALA A 1 198 ? -12.406 -40.312 6.801 1 38.41 198 ALA A N 1
ATOM 1424 C CA . ALA A 1 198 ? -11.766 -41.469 7.438 1 38.41 198 ALA A CA 1
ATOM 1425 C C . ALA A 1 198 ? -10.25 -41.406 7.242 1 38.41 198 ALA A C 1
ATOM 1427 O O . ALA A 1 198 ? -9.492 -41.719 8.164 1 38.41 198 ALA A O 1
ATOM 1428 N N . HIS A 1 199 ? -9.633 -41.531 6.074 1 43.09 199 HIS A N 1
ATOM 1429 C CA . HIS A 1 199 ? -8.203 -41.781 6.234 1 43.09 199 HIS A CA 1
ATOM 1430 C C . HIS A 1 199 ? -7.422 -40.5 6.34 1 43.09 199 HIS A C 1
ATOM 1432 O O . HIS A 1 199 ? -6.191 -40.5 6.293 1 43.09 199 HIS A O 1
ATOM 1438 N N . GLY A 1 200 ? -7.922 -39.406 6.828 1 51.75 200 GLY A N 1
ATOM 1439 C CA . GLY A 1 200 ? -7.543 -38.156 7.48 1 51.75 200 GLY A CA 1
ATOM 1440 C C . GLY A 1 200 ? -6.281 -37.531 6.906 1 51.75 200 GLY A C 1
ATOM 1441 O O . GLY A 1 200 ? -5.762 -36.562 7.441 1 51.75 200 GLY A O 1
ATOM 1442 N N . GLN A 1 201 ? -5.641 -38.125 5.902 1 64.94 201 GLN A N 1
ATOM 1443 C CA . GLN A 1 201 ? -4.297 -37.688 5.566 1 64.94 201 GLN A CA 1
ATOM 1444 C C . GLN A 1 201 ? -4.32 -36.719 4.391 1 64.94 201 GLN A C 1
ATOM 1446 O O . GLN A 1 201 ? -3.299 -36.094 4.062 1 64.94 201 GLN A O 1
ATOM 1451 N N . PHE A 1 202 ? -5.496 -36.5 3.762 1 71.12 202 PHE A N 1
ATOM 1452 C CA . PHE A 1 202 ? -5.527 -35.594 2.607 1 71.12 202 PHE A CA 1
ATOM 1453 C C . PHE A 1 202 ? -6.461 -34.438 2.859 1 71.12 202 PHE A C 1
ATOM 1455 O O . PHE A 1 202 ? -7.539 -34.594 3.439 1 71.12 202 PHE A O 1
ATOM 1462 N N . ALA A 1 203 ? -5.949 -33.25 2.752 1 75.38 203 ALA A N 1
ATOM 1463 C CA . ALA A 1 203 ? -6.715 -32.031 2.854 1 75.38 203 ALA A CA 1
ATOM 1464 C C . ALA A 1 203 ? -6.512 -31.141 1.62 1 75.38 203 ALA A C 1
ATOM 1466 O O . ALA A 1 203 ? -5.473 -31.219 0.961 1 75.38 203 ALA A O 1
ATOM 1467 N N . SER A 1 204 ? -7.59 -30.5 1.21 1 82.19 204 SER A N 1
ATOM 1468 C CA . SER A 1 204 ? -7.449 -29.547 0.119 1 82.19 204 SER A CA 1
ATOM 1469 C C . SER A 1 204 ? -6.496 -28.422 0.496 1 82.19 204 SER A C 1
ATOM 1471 O O . SER A 1 204 ? -6.289 -28.141 1.68 1 82.19 204 SER A O 1
ATOM 1473 N N . ALA A 1 205 ? -5.906 -27.859 -0.539 1 81.94 205 ALA A N 1
ATOM 1474 C CA . ALA A 1 205 ? -5.012 -26.734 -0.313 1 81.94 205 ALA A CA 1
ATOM 1475 C C . ALA A 1 205 ? -5.738 -25.594 0.388 1 81.94 205 ALA A C 1
ATOM 1477 O O . ALA A 1 205 ? -5.176 -24.938 1.271 1 81.94 205 ALA A O 1
ATOM 1478 N N . SER A 1 206 ? -6.984 -25.297 0.074 1 85.88 206 SER A N 1
ATOM 1479 C CA . SER A 1 206 ? -7.793 -24.25 0.694 1 85.88 206 SER A CA 1
ATOM 1480 C C . SER A 1 206 ? -7.984 -24.516 2.184 1 85.88 206 SER A C 1
ATOM 1482 O O . SER A 1 206 ? -7.883 -23.594 2.998 1 85.88 206 SER A O 1
ATOM 1484 N N . ALA A 1 207 ? -8.227 -25.75 2.482 1 88.06 207 ALA A N 1
ATOM 1485 C CA . ALA A 1 207 ? -8.398 -26.125 3.883 1 88.06 207 ALA A CA 1
ATOM 1486 C C . ALA A 1 207 ? -7.098 -25.953 4.66 1 88.06 207 ALA A C 1
ATOM 1488 O O . ALA A 1 207 ? -7.113 -25.5 5.812 1 88.06 207 ALA A O 1
ATOM 1489 N N . LEU A 1 208 ? -6.07 -26.25 4.031 1 92.31 208 LEU A N 1
ATOM 1490 C CA . LEU A 1 208 ? -4.777 -26.156 4.695 1 92.31 208 LEU A CA 1
ATOM 1491 C C . LEU A 1 208 ? -4.418 -24.703 4.969 1 92.31 208 LEU A C 1
ATOM 1493 O O . LEU A 1 208 ? -3.85 -24.375 6.016 1 92.31 208 LEU A O 1
ATOM 1497 N N . ARG A 1 209 ? -4.719 -23.859 4.074 1 92.69 209 ARG A N 1
ATOM 1498 C CA . ARG A 1 209 ? -4.465 -22.438 4.293 1 92.69 209 ARG A CA 1
ATOM 1499 C C . ARG A 1 209 ? -5.285 -21.906 5.465 1 92.69 209 ARG A C 1
ATOM 1501 O O . ARG A 1 209 ? -4.797 -21.094 6.254 1 92.69 209 ARG A O 1
ATOM 1508 N N . LYS A 1 210 ? -6.5 -22.328 5.598 1 92.31 210 LYS A N 1
ATOM 1509 C CA . LYS A 1 210 ? -7.332 -21.953 6.734 1 92.31 210 LYS A CA 1
ATOM 1510 C C . LYS A 1 210 ? -6.742 -22.469 8.047 1 92.31 210 LYS A C 1
ATOM 1512 O O . LYS A 1 210 ? -6.691 -21.734 9.039 1 92.31 210 LYS A O 1
ATOM 1517 N N . LEU A 1 211 ? -6.344 -23.734 7.98 1 93.38 211 LEU A N 1
ATOM 1518 C CA . LEU A 1 211 ? -5.73 -24.328 9.156 1 93.38 211 LEU A CA 1
ATOM 1519 C C . LEU A 1 211 ? -4.477 -23.562 9.57 1 93.38 211 LEU A C 1
ATOM 1521 O O . LEU A 1 211 ? -4.258 -23.312 10.758 1 93.38 211 LEU A O 1
ATOM 1525 N N . TRP A 1 212 ? -3.697 -23.219 8.562 1 96.12 212 TRP A N 1
ATOM 1526 C CA . TRP A 1 212 ? -2.479 -22.453 8.805 1 96.12 212 TRP A CA 1
ATOM 1527 C C . TRP A 1 212 ? -2.797 -21.109 9.461 1 96.12 212 TRP A C 1
ATOM 1529 O O . TRP A 1 212 ? -2.094 -20.688 10.375 1 96.12 212 TRP A O 1
ATOM 1539 N N . ALA A 1 213 ? -3.771 -20.438 8.961 1 93.5 213 ALA A N 1
ATOM 1540 C CA . ALA A 1 213 ? -4.168 -19.141 9.477 1 93.5 213 ALA A CA 1
ATOM 1541 C C . ALA A 1 213 ? -4.578 -19.219 10.945 1 93.5 213 ALA A C 1
ATOM 1543 O O . ALA A 1 213 ? -4.352 -18.297 11.719 1 93.5 213 ALA A O 1
ATOM 1544 N N . GLU A 1 214 ? -5.133 -20.281 11.336 1 93.5 214 GLU A N 1
ATOM 1545 C CA . GLU A 1 214 ? -5.688 -20.453 12.68 1 93.5 214 GLU A CA 1
ATOM 1546 C C . GLU A 1 214 ? -4.641 -20.984 13.648 1 93.5 214 GLU A C 1
ATOM 1548 O O . GLU A 1 214 ? -4.629 -20.625 14.828 1 93.5 214 GLU A O 1
ATOM 1553 N N . GLY A 1 215 ? -3.803 -21.891 13.078 1 94.62 215 GLY A N 1
ATOM 1554 C CA . GLY A 1 215 ? -2.957 -22.594 14.023 1 94.62 215 GLY A CA 1
ATOM 1555 C C . GLY A 1 215 ? -1.495 -22.625 13.625 1 94.62 215 GLY A C 1
ATOM 1556 O O . GLY A 1 215 ? -0.682 -23.297 14.258 1 94.62 215 GLY A O 1
ATOM 1557 N N . GLY A 1 216 ? -1.155 -22.047 12.602 1 95.31 216 GLY A N 1
ATOM 1558 C CA . GLY A 1 216 ? 0.234 -22 12.172 1 95.31 216 GLY A CA 1
ATOM 1559 C C . GLY A 1 216 ? 0.693 -23.266 11.484 1 95.31 216 GLY A C 1
ATOM 1560 O O . GLY A 1 216 ? -0.129 -24.047 11.008 1 95.31 216 GLY A O 1
ATOM 1561 N N . ALA A 1 217 ? 2.021 -23.406 11.383 1 96.31 217 ALA A N 1
ATOM 1562 C CA . ALA A 1 217 ? 2.627 -24.516 10.648 1 96.31 217 ALA A CA 1
ATOM 1563 C C . ALA A 1 217 ? 2.246 -25.859 11.273 1 96.31 217 ALA A C 1
ATOM 1565 O O . ALA A 1 217 ? 2.006 -26.828 10.555 1 96.31 217 ALA A O 1
ATOM 1566 N N . ASP A 1 218 ? 2.152 -25.922 12.523 1 96.06 218 ASP A N 1
ATOM 1567 C CA . ASP A 1 218 ? 1.883 -27.172 13.227 1 96.06 218 ASP A CA 1
ATOM 1568 C C . ASP A 1 218 ? 0.493 -27.703 12.883 1 96.06 218 ASP A C 1
ATOM 1570 O O . ASP A 1 218 ? 0.272 -28.922 12.875 1 96.06 218 ASP A O 1
ATOM 1574 N N . ALA A 1 219 ? -0.406 -26.828 12.578 1 95.19 219 ALA A N 1
ATOM 1575 C CA . ALA A 1 219 ? -1.79 -27.203 12.297 1 95.19 219 ALA A CA 1
ATOM 1576 C C . ALA A 1 219 ? -1.892 -28 11.008 1 95.19 219 ALA A C 1
ATOM 1578 O O . ALA A 1 219 ? -2.838 -28.781 10.82 1 95.19 219 ALA A O 1
ATOM 1579 N N . VAL A 1 220 ? -0.907 -27.891 10.133 1 95.94 220 VAL A N 1
ATOM 1580 C CA . VAL A 1 220 ? -1.004 -28.562 8.844 1 95.94 220 VAL A CA 1
ATOM 1581 C C . VAL A 1 220 ? -0.144 -29.828 8.859 1 95.94 220 VAL A C 1
ATOM 1583 O O . VAL A 1 220 ? -0.132 -30.594 7.887 1 95.94 220 VAL A O 1
ATOM 1586 N N . ALA A 1 221 ? 0.519 -30.141 9.883 1 94.81 221 ALA A N 1
ATOM 1587 C CA . ALA A 1 221 ? 1.511 -31.203 10.008 1 94.81 221 ALA A CA 1
ATOM 1588 C C . ALA A 1 221 ? 0.936 -32.562 9.562 1 94.81 221 ALA A C 1
ATOM 1590 O O . ALA A 1 221 ? 1.584 -33.312 8.828 1 94.81 221 ALA A O 1
ATOM 1591 N N . PRO A 1 222 ? -0.308 -32.875 9.93 1 93.5 222 PRO A N 1
ATOM 1592 C CA . PRO A 1 222 ? -0.839 -34.188 9.578 1 93.5 222 PRO A CA 1
ATOM 1593 C C . PRO A 1 222 ? -1.079 -34.344 8.078 1 93.5 222 PRO A C 1
ATOM 1595 O O . PRO A 1 222 ? -1.27 -35.469 7.59 1 93.5 222 PRO A O 1
ATOM 1598 N N . TYR A 1 223 ? -1.053 -33.281 7.418 1 94.25 223 TYR A N 1
ATOM 1599 C CA . TYR A 1 223 ? -1.502 -33.312 6.031 1 94.25 223 TYR A CA 1
ATOM 1600 C C . TYR A 1 223 ? -0.341 -33.094 5.074 1 94.25 223 TYR A C 1
ATOM 1602 O O . TYR A 1 223 ? -0.535 -33.031 3.855 1 94.25 223 TYR A O 1
ATOM 1610 N N . VAL A 1 224 ? 0.852 -32.938 5.59 1 95.81 224 VAL A N 1
ATOM 1611 C CA . VAL A 1 224 ? 2.029 -32.656 4.77 1 95.81 224 VAL A CA 1
ATOM 1612 C C . VAL A 1 224 ? 3.066 -33.781 4.98 1 95.81 224 VAL A C 1
ATOM 1614 O O . VAL A 1 224 ? 3.143 -34.375 6.062 1 95.81 224 VAL A O 1
ATOM 1617 N N . PRO A 1 225 ? 3.82 -34.062 3.91 1 96.31 225 PRO A N 1
ATOM 1618 C CA . PRO A 1 225 ? 4.855 -35.094 4.09 1 96.31 225 PRO A CA 1
ATOM 1619 C C . PRO A 1 225 ? 5.832 -34.75 5.215 1 96.31 225 PRO A C 1
ATOM 1621 O O . PRO A 1 225 ? 6.199 -33.562 5.387 1 96.31 225 PRO A O 1
ATOM 1624 N N . GLU A 1 226 ? 6.238 -35.781 5.871 1 96.5 226 GLU A N 1
ATOM 1625 C CA . GLU A 1 226 ? 7.152 -35.594 7 1 96.5 226 GLU A CA 1
ATOM 1626 C C . GLU A 1 226 ? 8.43 -34.875 6.57 1 96.5 226 GLU A C 1
ATOM 1628 O O . GLU A 1 226 ? 8.969 -34.062 7.32 1 96.5 226 GLU A O 1
ATOM 1633 N N . ALA A 1 227 ? 8.914 -35.156 5.41 1 96.44 227 ALA A N 1
ATOM 1634 C CA . ALA A 1 227 ? 10.164 -34.594 4.914 1 96.44 227 ALA A CA 1
ATOM 1635 C C . ALA A 1 227 ? 10.023 -33.125 4.602 1 96.44 227 ALA A C 1
ATOM 1637 O O . ALA A 1 227 ? 11.023 -32.406 4.539 1 96.44 227 ALA A O 1
ATOM 1638 N N . VAL A 1 228 ? 8.859 -32.656 4.402 1 96.75 228 VAL A N 1
ATOM 1639 C CA . VAL A 1 228 ? 8.586 -31.297 3.988 1 96.75 228 VAL A CA 1
ATOM 1640 C C . VAL A 1 228 ? 8.258 -30.438 5.211 1 96.75 228 VAL A C 1
ATOM 1642 O O . VAL A 1 228 ? 8.516 -29.234 5.219 1 96.75 228 VAL A O 1
ATOM 1645 N N . PHE A 1 229 ? 7.781 -31.016 6.27 1 97.44 229 PHE A N 1
ATOM 1646 C CA . PHE A 1 229 ? 7.234 -30.328 7.426 1 97.44 229 PHE A CA 1
ATOM 1647 C C . PHE A 1 229 ? 8.289 -29.438 8.07 1 97.44 229 PHE A C 1
ATOM 1649 O O . PHE A 1 229 ? 7.996 -28.297 8.461 1 97.44 229 PHE A O 1
ATOM 1656 N N . PRO A 1 230 ? 9.562 -29.875 8.188 1 98 230 PRO A N 1
ATOM 1657 C CA . PRO A 1 230 ? 10.578 -29 8.766 1 98 230 PRO A CA 1
ATOM 1658 C C . PRO A 1 230 ? 10.742 -27.688 7.984 1 98 230 PRO A C 1
ATOM 1660 O O . PRO A 1 230 ? 11.023 -26.641 8.57 1 98 230 PRO A O 1
ATOM 1663 N N . LEU A 1 231 ? 10.602 -27.703 6.652 1 97.5 231 LEU A N 1
ATOM 1664 C CA . LEU A 1 231 ? 10.672 -26.5 5.832 1 97.5 231 LEU A CA 1
ATOM 1665 C C . LEU A 1 231 ? 9.578 -25.516 6.223 1 97.5 231 LEU A C 1
ATOM 1667 O O . LEU A 1 231 ? 9.82 -24.297 6.266 1 97.5 231 LEU A O 1
ATOM 1671 N N . TYR A 1 232 ? 8.391 -26.016 6.48 1 98.19 232 TYR A N 1
ATOM 1672 C CA . TYR A 1 232 ? 7.258 -25.188 6.871 1 98.19 232 TYR A CA 1
ATOM 1673 C C . TYR A 1 232 ? 7.488 -24.562 8.242 1 98.19 232 TYR A C 1
ATOM 1675 O O . TYR A 1 232 ? 7.184 -23.391 8.461 1 98.19 232 TYR A O 1
ATOM 1683 N N . GLN A 1 233 ? 8.031 -25.375 9.133 1 98.12 233 GLN A N 1
ATOM 1684 C CA . GLN A 1 233 ? 8.336 -24.875 10.469 1 98.12 233 GLN A CA 1
ATOM 1685 C C . GLN A 1 233 ? 9.359 -23.75 10.414 1 98.12 233 GLN A C 1
ATOM 1687 O O . GLN A 1 233 ? 9.203 -22.734 11.102 1 98.12 233 GLN A O 1
ATOM 1692 N N . GLU A 1 234 ? 10.367 -23.984 9.664 1 98.12 234 GLU A N 1
ATOM 1693 C CA . GLU A 1 234 ? 11.406 -22.969 9.508 1 98.12 234 GLU A CA 1
ATOM 1694 C C . GLU A 1 234 ? 10.836 -21.688 8.914 1 98.12 234 GLU A C 1
ATOM 1696 O O . GLU A 1 234 ? 11.125 -20.594 9.398 1 98.12 234 GLU A O 1
ATOM 1701 N N . ALA A 1 235 ? 10.086 -21.797 7.859 1 97.94 235 ALA A N 1
ATOM 1702 C CA . ALA A 1 235 ? 9.469 -20.641 7.215 1 97.94 235 ALA A CA 1
ATOM 1703 C C . ALA A 1 235 ? 8.555 -19.891 8.18 1 97.94 235 ALA A C 1
ATOM 1705 O O . ALA A 1 235 ? 8.531 -18.672 8.195 1 97.94 235 ALA A O 1
ATOM 1706 N N . TYR A 1 236 ? 7.781 -20.656 8.969 1 98.19 236 TYR A N 1
ATOM 1707 C CA . TYR A 1 236 ? 6.883 -20.062 9.961 1 98.19 236 TYR A CA 1
ATOM 1708 C C . TYR A 1 236 ? 7.664 -19.281 11.008 1 98.19 236 TYR A C 1
ATOM 1710 O O . TYR A 1 236 ? 7.324 -18.141 11.328 1 98.19 236 TYR A O 1
ATOM 1718 N N . ALA A 1 237 ? 8.695 -19.906 11.523 1 98.12 237 ALA A N 1
ATOM 1719 C CA . ALA A 1 237 ? 9.508 -19.297 12.57 1 98.12 237 ALA A CA 1
ATOM 1720 C C . ALA A 1 237 ? 10.172 -18.016 12.062 1 98.12 237 ALA A C 1
ATOM 1722 O O . ALA A 1 237 ? 10.328 -17.062 12.82 1 98.12 237 ALA A O 1
ATOM 1723 N N . ALA A 1 238 ? 10.523 -18.016 10.836 1 97.94 238 ALA A N 1
ATOM 1724 C CA . ALA A 1 238 ? 11.227 -16.891 10.25 1 97.94 238 ALA A CA 1
ATOM 1725 C C . ALA A 1 238 ? 10.242 -15.828 9.75 1 97.94 238 ALA A C 1
ATOM 1727 O O . ALA A 1 238 ? 10.648 -14.758 9.297 1 97.94 238 ALA A O 1
ATOM 1728 N N . GLY A 1 239 ? 8.969 -16.062 9.797 1 98.12 239 GLY A N 1
ATOM 1729 C CA . GLY A 1 239 ? 7.953 -15.141 9.32 1 98.12 239 GLY A CA 1
ATOM 1730 C C . GLY A 1 239 ? 7.93 -15.008 7.809 1 98.12 239 GLY A C 1
ATOM 1731 O O . GLY A 1 239 ? 7.605 -13.945 7.277 1 98.12 239 GLY A O 1
ATOM 1732 N N . GLN A 1 240 ? 8.242 -16.078 7.086 1 97.62 240 GLN A N 1
ATOM 1733 C CA . GLN A 1 240 ? 8.375 -16 5.633 1 97.62 240 GLN A CA 1
ATOM 1734 C C . GLN A 1 240 ? 7.043 -16.281 4.945 1 97.62 240 GLN A C 1
ATOM 1736 O O . GLN A 1 240 ? 6.938 -16.203 3.719 1 97.62 240 GLN A O 1
ATOM 1741 N N . TYR A 1 241 ? 6.012 -16.547 5.625 1 98.44 241 TYR A N 1
ATOM 1742 C CA . TYR A 1 241 ? 4.715 -16.828 5.016 1 98.44 241 TYR A CA 1
ATOM 1743 C C . TYR A 1 241 ? 3.912 -15.547 4.832 1 98.44 241 TYR A C 1
ATOM 1745 O O . TYR A 1 241 ? 4.223 -14.523 5.438 1 98.44 241 TYR A O 1
ATOM 1753 N N . THR A 1 242 ? 2.936 -15.57 3.998 1 98.19 242 THR A N 1
ATOM 1754 C CA . THR A 1 242 ? 2.188 -14.391 3.598 1 98.19 242 THR A CA 1
ATOM 1755 C C . THR A 1 242 ? 1.242 -13.945 4.711 1 98.19 242 THR A C 1
ATOM 1757 O O . THR A 1 242 ? 0.515 -14.758 5.277 1 98.19 242 THR A O 1
ATOM 1760 N N . ASP A 1 243 ? 1.306 -12.742 5.098 1 97.44 243 ASP A N 1
ATOM 1761 C CA . ASP A 1 243 ? 0.282 -12.07 5.887 1 97.44 243 ASP A CA 1
ATOM 1762 C C . ASP A 1 243 ? -0.829 -11.523 4.996 1 97.44 243 ASP A C 1
ATOM 1764 O O . ASP A 1 243 ? -0.738 -10.398 4.504 1 97.44 243 ASP A O 1
ATOM 1768 N N . PHE A 1 244 ? -1.892 -12.273 4.875 1 96.69 244 PHE A N 1
ATOM 1769 C CA . PHE A 1 244 ? -2.92 -11.953 3.889 1 96.69 244 PHE A CA 1
ATOM 1770 C C . PHE A 1 244 ? -3.672 -10.688 4.277 1 96.69 244 PHE A C 1
ATOM 1772 O O . PHE A 1 244 ? -4.203 -9.984 3.414 1 96.69 244 PHE A O 1
ATOM 1779 N N . SER A 1 245 ? -3.77 -10.391 5.566 1 95.56 245 SER A N 1
ATOM 1780 C CA . SER A 1 245 ? -4.363 -9.125 5.988 1 95.56 245 SER A CA 1
ATOM 1781 C C . SER A 1 245 ? -3.545 -7.934 5.5 1 95.56 245 SER A C 1
ATOM 1783 O O . SER A 1 245 ? -4.094 -6.988 4.93 1 95.56 245 SER A O 1
ATOM 1785 N N . ALA A 1 246 ? -2.225 -8.039 5.676 1 96.31 246 ALA A N 1
ATOM 1786 C CA . ALA A 1 246 ? -1.333 -6.988 5.195 1 96.31 246 ALA A CA 1
ATOM 1787 C C . ALA A 1 246 ? -1.37 -6.891 3.674 1 96.31 246 ALA A C 1
ATOM 1789 O O . ALA A 1 246 ? -1.354 -5.793 3.117 1 96.31 246 ALA A O 1
ATOM 1790 N N . ALA A 1 247 ? -1.421 -8.039 3.074 1 98.12 247 ALA A N 1
ATOM 1791 C CA . ALA A 1 247 ? -1.46 -8.07 1.614 1 98.12 247 ALA A CA 1
ATOM 1792 C C . ALA A 1 247 ? -2.689 -7.336 1.083 1 98.12 247 ALA A C 1
ATOM 1794 O O . ALA A 1 247 ? -2.594 -6.555 0.133 1 98.12 247 ALA A O 1
ATOM 1795 N N . GLY A 1 248 ? -3.828 -7.648 1.696 1 98.12 248 GLY A N 1
ATOM 1796 C CA . GLY A 1 248 ? -5.055 -6.988 1.272 1 98.12 248 GLY A CA 1
ATOM 1797 C C . GLY A 1 248 ? -4.992 -5.48 1.398 1 98.12 248 GLY A C 1
ATOM 1798 O O . GLY A 1 248 ? -5.418 -4.758 0.494 1 98.12 248 GLY A O 1
ATOM 1799 N N . ARG A 1 249 ? -4.496 -5.012 2.453 1 97.88 249 ARG A N 1
ATOM 1800 C CA . ARG A 1 249 ? -4.422 -3.576 2.697 1 97.88 249 ARG A CA 1
ATOM 1801 C C . ARG A 1 249 ? -3.422 -2.91 1.757 1 97.88 249 ARG A C 1
ATOM 1803 O O . ARG A 1 249 ? -3.676 -1.818 1.245 1 97.88 249 ARG A O 1
ATOM 1810 N N . CYS A 1 250 ? -2.248 -3.537 1.564 1 98.62 250 CYS A N 1
ATOM 1811 C CA . CYS A 1 250 ? -1.261 -3.025 0.62 1 98.62 250 CYS A CA 1
ATOM 1812 C C . CYS A 1 250 ? -1.826 -2.99 -0.795 1 98.62 250 CYS A C 1
ATOM 1814 O O . CYS A 1 250 ? -1.574 -2.045 -1.545 1 98.62 250 CYS A O 1
ATOM 1816 N N . GLU A 1 251 ? -2.518 -4.02 -1.129 1 98.75 251 GLU A N 1
ATOM 1817 C CA . GLU A 1 251 ? -3.154 -4.047 -2.441 1 98.75 251 GLU A CA 1
ATOM 1818 C C . GLU A 1 251 ? -4.145 -2.896 -2.6 1 98.75 251 GLU A C 1
ATOM 1820 O O . GLU A 1 251 ? -4.176 -2.234 -3.639 1 98.75 251 GLU A O 1
ATOM 1825 N N . LEU A 1 252 ? -4.957 -2.625 -1.571 1 98.75 252 LEU A N 1
ATOM 1826 C CA . LEU A 1 252 ? -5.898 -1.511 -1.601 1 98.75 252 LEU A CA 1
ATOM 1827 C C . LEU A 1 252 ? -5.164 -0.181 -1.729 1 98.75 252 LEU A C 1
ATOM 1829 O O . LEU A 1 252 ? -5.637 0.731 -2.41 1 98.75 252 LEU A O 1
ATOM 1833 N N . ALA A 1 253 ? -4.039 -0.084 -1.034 1 98.75 253 ALA A N 1
ATOM 1834 C CA . ALA A 1 253 ? -3.248 1.141 -1.143 1 98.75 253 ALA A CA 1
ATOM 1835 C C . ALA A 1 253 ? -2.846 1.407 -2.59 1 98.75 253 ALA A C 1
ATOM 1837 O O . ALA A 1 253 ? -2.959 2.535 -3.074 1 98.75 253 ALA A O 1
ATOM 1838 N N . LEU A 1 254 ? -2.389 0.384 -3.252 1 98.75 254 LEU A N 1
ATOM 1839 C CA . LEU A 1 254 ? -1.985 0.506 -4.648 1 98.75 254 LEU A CA 1
ATOM 1840 C C . LEU A 1 254 ? -3.182 0.849 -5.531 1 98.75 254 LEU A C 1
ATOM 1842 O O . LEU A 1 254 ? -3.086 1.717 -6.402 1 98.75 254 LEU A O 1
ATOM 1846 N N . LEU A 1 255 ? -4.301 0.189 -5.289 1 98.75 255 LEU A N 1
ATOM 1847 C CA . LEU A 1 255 ? -5.504 0.414 -6.082 1 98.75 255 LEU A CA 1
ATOM 1848 C C . LEU A 1 255 ? -6.031 1.831 -5.883 1 98.75 255 LEU A C 1
ATOM 1850 O O . LEU A 1 255 ? -6.398 2.504 -6.848 1 98.75 255 LEU A O 1
ATOM 1854 N N . ARG A 1 256 ? -6.094 2.264 -4.625 1 98.56 256 ARG A N 1
ATOM 1855 C CA . ARG A 1 256 ? -6.559 3.615 -4.336 1 98.56 256 ARG A CA 1
ATOM 1856 C C . ARG A 1 256 ? -5.66 4.656 -4.996 1 98.56 256 ARG A C 1
ATOM 1858 O O . ARG A 1 256 ? -6.145 5.676 -5.496 1 98.56 256 ARG A O 1
ATOM 1865 N N . SER A 1 257 ? -4.383 4.406 -4.941 1 97.75 257 SER A N 1
ATOM 1866 C CA . SER A 1 257 ? -3.445 5.309 -5.598 1 97.75 257 SER A CA 1
ATOM 1867 C C . SER A 1 257 ? -3.721 5.395 -7.098 1 97.75 257 SER A C 1
ATOM 1869 O O . SER A 1 257 ? -3.65 6.473 -7.688 1 97.75 257 SER A O 1
ATOM 1871 N N . ALA A 1 258 ? -4.047 4.277 -7.715 1 96.69 258 ALA A N 1
ATOM 1872 C CA . ALA A 1 258 ? -4.332 4.23 -9.148 1 96.69 258 ALA A CA 1
ATOM 1873 C C . ALA A 1 258 ? -5.582 5.035 -9.484 1 96.69 258 ALA A C 1
ATOM 1875 O O . ALA A 1 258 ? -5.695 5.59 -10.578 1 96.69 258 ALA A O 1
ATOM 1876 N N . CYS A 1 259 ? -6.48 5.18 -8.602 1 96.69 259 CYS A N 1
ATOM 1877 C CA . CYS A 1 259 ? -7.746 5.875 -8.805 1 96.69 259 CYS A CA 1
ATOM 1878 C C . CYS A 1 259 ? -7.527 7.375 -8.961 1 96.69 259 CYS A C 1
ATOM 1880 O O . CYS A 1 259 ? -8.422 8.094 -9.406 1 96.69 259 CYS A O 1
ATOM 1882 N N . ARG A 1 260 ? -6.391 7.867 -8.641 1 91.62 260 ARG A N 1
ATOM 1883 C CA . ARG A 1 260 ? -6.094 9.297 -8.727 1 91.62 260 ARG A CA 1
ATOM 1884 C C . ARG A 1 260 ? -5.848 9.711 -10.172 1 91.62 260 ARG A C 1
ATOM 1886 O O . ARG A 1 260 ? -5.871 10.906 -10.492 1 91.62 260 ARG A O 1
ATOM 1893 N N . GLY A 1 261 ? -5.531 8.742 -11.031 1 85.88 261 GLY A N 1
ATOM 1894 C CA . GLY A 1 261 ? -5.238 9.047 -12.422 1 85.88 261 GLY A CA 1
ATOM 1895 C C . GLY A 1 261 ? -6.484 9.234 -13.273 1 85.88 261 GLY A C 1
ATOM 1896 O O . GLY A 1 261 ? -7.602 9.078 -12.781 1 85.88 261 GLY A O 1
ATOM 1897 N N . LYS A 1 262 ? -6.137 9.648 -14.57 1 85.88 262 LYS A N 1
ATOM 1898 C CA . LYS A 1 262 ? -7.211 9.773 -15.555 1 85.88 262 LYS A CA 1
ATOM 1899 C C . LYS A 1 262 ? -7.648 8.398 -16.062 1 85.88 262 LYS A C 1
ATOM 1901 O O . LYS A 1 262 ? -6.82 7.59 -16.484 1 85.88 262 LYS A O 1
ATOM 1906 N N . ALA A 1 263 ? -8.898 8.023 -15.977 1 89.38 263 ALA A N 1
ATOM 1907 C CA . ALA A 1 263 ? -9.469 6.758 -16.438 1 89.38 263 ALA A CA 1
ATOM 1908 C C . ALA A 1 263 ? -8.758 5.57 -15.789 1 89.38 263 ALA A C 1
ATOM 1910 O O . ALA A 1 263 ? -8.234 4.699 -16.484 1 89.38 263 ALA A O 1
ATOM 1911 N N . PRO A 1 264 ? -8.805 5.645 -14.539 1 93.75 264 PRO A N 1
ATOM 1912 C CA . PRO A 1 264 ? -8.094 4.555 -13.859 1 93.75 264 PRO A CA 1
ATOM 1913 C C . PRO A 1 264 ? -8.547 3.174 -14.336 1 93.75 264 PRO A C 1
ATOM 1915 O O . PRO A 1 264 ? -9.734 2.977 -14.625 1 93.75 264 PRO A O 1
ATOM 1918 N N . PHE A 1 265 ? -7.641 2.223 -14.594 1 96.44 265 PHE A N 1
ATOM 1919 C CA . PHE A 1 265 ? -7.809 0.787 -14.789 1 96.44 265 PHE A CA 1
ATOM 1920 C C . PHE A 1 265 ? -8.25 0.483 -16.219 1 96.44 265 PHE A C 1
ATOM 1922 O O . PHE A 1 265 ? -8.5 -0.674 -16.562 1 96.44 265 PHE A O 1
ATOM 1929 N N . ALA A 1 266 ? -8.391 1.506 -17.125 1 94.12 266 ALA A N 1
ATOM 1930 C CA . ALA A 1 266 ? -8.922 1.315 -18.469 1 94.12 266 ALA A CA 1
ATOM 1931 C C . ALA A 1 266 ? -8.07 0.323 -19.266 1 94.12 266 ALA A C 1
ATOM 1933 O O . ALA A 1 266 ? -8.594 -0.458 -20.062 1 94.12 266 ALA A O 1
ATOM 1934 N N . ASP A 1 267 ? -6.816 0.293 -19 1 93.06 267 ASP A N 1
ATOM 1935 C CA . ASP A 1 267 ? -5.906 -0.497 -19.828 1 93.06 267 ASP A CA 1
ATOM 1936 C C . ASP A 1 267 ? -5.484 -1.775 -19.109 1 93.06 267 ASP A C 1
ATOM 1938 O O . ASP A 1 267 ? -4.637 -2.521 -19.594 1 93.06 267 ASP A O 1
ATOM 1942 N N . ILE A 1 268 ? -6.102 -2.086 -18.016 1 95.56 268 ILE A N 1
ATOM 1943 C CA . ILE A 1 268 ? -5.703 -3.236 -17.219 1 95.56 268 ILE A CA 1
ATOM 1944 C C . ILE A 1 268 ? -6.125 -4.527 -17.922 1 95.56 268 ILE A C 1
ATOM 1946 O O . ILE A 1 268 ? -7.215 -4.598 -18.484 1 95.56 268 ILE A O 1
ATOM 1950 N N . ARG A 1 269 ? -5.277 -5.52 -17.875 1 93.12 269 ARG A N 1
ATOM 1951 C CA . ARG A 1 269 ? -5.574 -6.84 -18.422 1 93.12 269 ARG A CA 1
ATOM 1952 C C . ARG A 1 269 ? -6.895 -7.371 -17.875 1 93.12 269 ARG A C 1
ATOM 1954 O O . ARG A 1 269 ? -7.125 -7.355 -16.656 1 93.12 269 ARG A O 1
ATOM 1961 N N . GLY A 1 270 ? -7.738 -7.816 -18.781 1 89.81 270 GLY A N 1
ATOM 1962 C CA . GLY A 1 270 ? -9 -8.406 -18.375 1 89.81 270 GLY A CA 1
ATOM 1963 C C . GLY A 1 270 ? -10.133 -7.406 -18.312 1 89.81 270 GLY A C 1
ATOM 1964 O O . GLY A 1 270 ? -11.289 -7.781 -18.078 1 89.81 270 GLY A O 1
ATOM 1965 N N . VAL A 1 271 ? -9.852 -6.105 -18.422 1 92 271 VAL A N 1
ATOM 1966 C CA . VAL A 1 271 ? -10.883 -5.078 -18.344 1 92 271 VAL A CA 1
ATOM 1967 C C . VAL A 1 271 ? -11.594 -4.949 -19.688 1 92 271 VAL A C 1
ATOM 1969 O O . VAL A 1 271 ? -10.938 -4.797 -20.734 1 92 271 VAL A O 1
ATOM 1972 N N . SER A 1 272 ? -12.867 -5.156 -19.641 1 84.12 272 SER A N 1
ATOM 1973 C CA . SER A 1 272 ? -13.734 -4.934 -20.797 1 84.12 272 SER A CA 1
ATOM 1974 C C . SER A 1 272 ? -15.109 -4.434 -20.359 1 84.12 272 SER A C 1
ATOM 1976 O O . SER A 1 272 ? -15.508 -4.602 -19.203 1 84.12 272 SER A O 1
ATOM 1978 N N . GLU A 1 273 ? -15.672 -3.705 -21.266 1 80.06 273 GLU A N 1
ATOM 1979 C CA . GLU A 1 273 ? -17.094 -3.406 -21.188 1 80.06 273 GLU A CA 1
ATOM 1980 C C . GLU A 1 273 ? -17.453 -2.713 -19.875 1 80.06 273 GLU A C 1
ATOM 1982 O O . GLU A 1 273 ? -18.375 -3.133 -19.172 1 80.06 273 GLU A O 1
ATOM 1987 N N . GLY A 1 274 ? -16.703 -1.734 -19.391 1 88.06 274 GLY A N 1
ATOM 1988 C CA . GLY A 1 274 ? -17.141 -0.945 -18.25 1 88.06 274 GLY A CA 1
ATOM 1989 C C . GLY A 1 274 ? -16.594 -1.45 -16.922 1 88.06 274 GLY A C 1
ATOM 1990 O O . GLY A 1 274 ? -16.797 -0.825 -15.891 1 88.06 274 GLY A O 1
ATOM 1991 N N . LEU A 1 275 ? -15.898 -2.574 -16.984 1 93.56 275 LEU A N 1
ATOM 1992 C CA . LEU A 1 275 ? -15.352 -3.168 -15.758 1 93.56 275 LEU A CA 1
ATOM 1993 C C . LEU A 1 275 ? -14.414 -2.199 -15.055 1 93.56 275 LEU A C 1
ATOM 1995 O O . LEU A 1 275 ? -14.242 -2.264 -13.836 1 93.56 275 LEU A O 1
ATOM 1999 N N . GLU A 1 276 ? -13.812 -1.297 -15.891 1 95.75 276 GLU A N 1
ATOM 2000 C CA . GLU A 1 276 ? -12.93 -0.296 -15.297 1 95.75 276 GLU A CA 1
ATOM 2001 C C . GLU A 1 276 ? -13.695 0.613 -14.336 1 95.75 276 GLU A C 1
ATOM 2003 O O . GLU A 1 276 ? -13.172 0.987 -13.281 1 95.75 276 GLU A O 1
ATOM 2008 N N . HIS A 1 277 ? -14.938 0.944 -14.641 1 96.25 277 HIS A N 1
ATOM 2009 C CA . HIS A 1 277 ? -15.742 1.815 -13.789 1 96.25 277 HIS A CA 1
ATOM 2010 C C . HIS A 1 277 ? -16.219 1.083 -12.539 1 96.25 277 HIS A C 1
ATOM 2012 O O . HIS A 1 277 ? -16.266 1.666 -11.453 1 96.25 277 HIS A O 1
ATOM 2018 N N . ARG A 1 278 ? -16.594 -0.168 -12.734 1 96 278 ARG A N 1
ATOM 2019 C CA . ARG A 1 278 ? -17 -0.986 -11.594 1 96 278 ARG A CA 1
ATOM 2020 C C . ARG A 1 278 ? -15.852 -1.158 -10.609 1 96 278 ARG A C 1
ATOM 2022 O O . ARG A 1 278 ? -16.047 -1.042 -9.398 1 96 278 ARG A O 1
ATOM 2029 N N . LEU A 1 279 ? -14.719 -1.45 -11.156 1 97.88 279 LEU A N 1
ATOM 2030 C CA . LEU A 1 279 ? -13.539 -1.604 -10.312 1 97.88 279 LEU A CA 1
ATOM 2031 C C . LEU A 1 279 ? -13.242 -0.315 -9.555 1 97.88 279 LEU A C 1
ATOM 2033 O O . LEU A 1 279 ? -13.023 -0.341 -8.344 1 97.88 279 LEU A O 1
ATOM 2037 N N . GLU A 1 280 ? -13.266 0.763 -10.266 1 98 280 GLU A N 1
ATOM 2038 C CA . GLU A 1 280 ? -12.984 2.043 -9.625 1 98 280 GLU A CA 1
ATOM 2039 C C . GLU A 1 280 ? -13.977 2.324 -8.5 1 98 280 GLU A C 1
ATOM 2041 O O . GLU A 1 280 ? -13.586 2.699 -7.395 1 98 280 GLU A O 1
ATOM 2046 N N . ALA A 1 281 ? -15.25 2.168 -8.766 1 97.5 281 ALA A N 1
ATOM 2047 C CA . ALA A 1 281 ? -16.297 2.406 -7.77 1 97.5 281 ALA A CA 1
ATOM 2048 C C . ALA A 1 281 ? -16.094 1.52 -6.547 1 97.5 281 ALA A C 1
ATOM 2050 O O . ALA A 1 281 ? -16.234 1.979 -5.41 1 97.5 281 ALA A O 1
ATOM 2051 N N . ALA A 1 282 ? -15.797 0.263 -6.797 1 98.44 282 ALA A N 1
ATOM 2052 C CA . ALA A 1 282 ? -15.578 -0.687 -5.707 1 98.44 282 ALA A CA 1
ATOM 2053 C C . ALA A 1 282 ? -14.375 -0.279 -4.859 1 98.44 282 ALA A C 1
ATOM 2055 O O . ALA A 1 282 ? -14.43 -0.333 -3.629 1 98.44 282 ALA A O 1
ATOM 2056 N N . VAL A 1 283 ? -13.273 0.131 -5.516 1 98.69 283 VAL A N 1
ATOM 2057 C CA . VAL A 1 283 ? -12.07 0.542 -4.801 1 98.69 283 VAL A CA 1
ATOM 2058 C C . VAL A 1 283 ? -12.383 1.751 -3.922 1 98.69 283 VAL A C 1
ATOM 2060 O O . VAL A 1 283 ? -11.984 1.794 -2.754 1 98.69 283 VAL A O 1
ATOM 2063 N N . ARG A 1 284 ? -13.094 2.719 -4.406 1 98.06 284 ARG A N 1
ATOM 2064 C CA . ARG A 1 284 ? -13.359 3.979 -3.717 1 98.06 284 ARG A CA 1
ATOM 2065 C C . ARG A 1 284 ? -14.234 3.758 -2.488 1 98.06 284 ARG A C 1
ATOM 2067 O O . ARG A 1 284 ? -14.133 4.496 -1.507 1 98.06 284 ARG A O 1
ATOM 2074 N N . THR A 1 285 ? -14.977 2.703 -2.451 1 97.88 285 THR A N 1
ATOM 2075 C CA . THR A 1 285 ? -15.961 2.547 -1.388 1 97.88 285 THR A CA 1
ATOM 2076 C C . THR A 1 285 ? -15.531 1.459 -0.408 1 97.88 285 THR A C 1
ATOM 2078 O O . THR A 1 285 ? -16.031 1.397 0.717 1 97.88 285 THR A O 1
ATOM 2081 N N . SER A 1 286 ? -14.672 0.602 -0.833 1 98.12 286 SER A N 1
ATOM 2082 C CA . SER A 1 286 ? -14.312 -0.541 0.002 1 98.12 286 SER A CA 1
ATOM 2083 C C . SER A 1 286 ? -13.32 -0.14 1.091 1 98.12 286 SER A C 1
ATOM 2085 O O . SER A 1 286 ? -12.422 0.668 0.853 1 98.12 286 SER A O 1
ATOM 2087 N N . THR A 1 287 ? -13.461 -0.783 2.262 1 97.75 287 THR A N 1
ATOM 2088 C CA . THR A 1 287 ? -12.586 -0.49 3.389 1 97.75 287 THR A CA 1
ATOM 2089 C C . THR A 1 287 ? -11.664 -1.672 3.68 1 97.75 287 THR A C 1
ATOM 2091 O O . THR A 1 287 ? -10.672 -1.532 4.398 1 97.75 287 THR A O 1
ATOM 2094 N N . THR A 1 288 ? -12.047 -2.842 3.229 1 97.44 288 THR A N 1
ATOM 2095 C CA . THR A 1 288 ? -11.219 -4.047 3.311 1 97.44 288 THR A CA 1
ATOM 2096 C C . THR A 1 288 ? -11.141 -4.738 1.954 1 97.44 288 THR A C 1
ATOM 2098 O O . THR A 1 288 ? -11.93 -4.449 1.053 1 97.44 288 THR A O 1
ATOM 2101 N N . TYR A 1 289 ? -10.203 -5.57 1.81 1 97.5 289 TYR A N 1
ATOM 2102 C CA . TYR A 1 289 ? -10.039 -6.316 0.568 1 97.5 289 TYR A CA 1
ATOM 2103 C C . TYR A 1 289 ? -11.242 -7.227 0.318 1 97.5 289 TYR A C 1
ATOM 2105 O O . TYR A 1 289 ? -11.695 -7.367 -0.82 1 97.5 289 TYR A O 1
ATOM 2113 N N . ASP A 1 290 ? -11.727 -7.871 1.341 1 97 290 ASP A N 1
ATOM 2114 C CA . ASP A 1 290 ? -12.906 -8.727 1.201 1 97 290 ASP A CA 1
ATOM 2115 C C . ASP A 1 290 ? -14.109 -7.926 0.709 1 97 290 ASP A C 1
ATOM 2117 O O . ASP A 1 290 ? -14.867 -8.398 -0.143 1 97 290 ASP A O 1
ATOM 2121 N N . GLU A 1 291 ? -14.266 -6.742 1.256 1 98.12 291 GLU A N 1
ATOM 2122 C CA . GLU A 1 291 ? -15.344 -5.871 0.799 1 98.12 291 GLU A CA 1
ATOM 2123 C C . GLU A 1 291 ? -15.188 -5.527 -0.679 1 98.12 291 GLU A C 1
ATOM 2125 O O . GLU A 1 291 ? -16.172 -5.43 -1.408 1 98.12 291 GLU A O 1
ATOM 2130 N N . LEU A 1 292 ? -13.977 -5.293 -1.076 1 98.56 292 LEU A N 1
ATOM 2131 C CA . LEU A 1 292 ? -13.695 -5.02 -2.48 1 98.56 292 LEU A CA 1
ATOM 2132 C C . LEU A 1 292 ? -14.172 -6.164 -3.365 1 98.56 292 LEU A C 1
ATOM 2134 O O . LEU A 1 292 ? -14.891 -5.945 -4.344 1 98.56 292 LEU A O 1
ATOM 2138 N N . LEU A 1 293 ? -13.766 -7.352 -2.988 1 98 293 LEU A N 1
ATOM 2139 C CA . LEU A 1 293 ? -14.148 -8.516 -3.785 1 98 293 LEU A CA 1
ATOM 2140 C C . LEU A 1 293 ? -15.656 -8.727 -3.76 1 98 293 LEU A C 1
ATOM 2142 O O . LEU A 1 293 ? -16.25 -9.102 -4.773 1 98 293 LEU A O 1
ATOM 2146 N N . ASP A 1 294 ? -16.266 -8.5 -2.576 1 97.88 294 ASP A N 1
ATOM 2147 C CA . ASP A 1 294 ? -17.719 -8.609 -2.477 1 97.88 294 ASP A CA 1
ATOM 2148 C C . ASP A 1 294 ? -18.406 -7.633 -3.432 1 97.88 294 ASP A C 1
ATOM 2150 O O . ASP A 1 294 ? -19.391 -7.992 -4.094 1 97.88 294 ASP A O 1
ATOM 2154 N N . ALA A 1 295 ? -17.891 -6.484 -3.502 1 97.69 295 ALA A N 1
ATOM 2155 C CA . ALA A 1 295 ? -18.469 -5.441 -4.344 1 97.69 295 ALA A CA 1
ATOM 2156 C C . ALA A 1 295 ? -18.281 -5.762 -5.824 1 97.69 295 ALA A C 1
ATOM 2158 O O . ALA A 1 295 ? -19.125 -5.414 -6.652 1 97.69 295 ALA A O 1
ATOM 2159 N N . LEU A 1 296 ? -17.234 -6.387 -6.145 1 97 296 LEU A N 1
ATOM 2160 C CA . LEU A 1 296 ? -16.906 -6.656 -7.539 1 97 296 LEU A CA 1
ATOM 2161 C C . LEU A 1 296 ? -17.625 -7.906 -8.031 1 97 296 LEU A C 1
ATOM 2163 O O . LEU A 1 296 ? -17.938 -8.016 -9.227 1 97 296 LEU A O 1
ATOM 2167 N N . THR A 1 297 ? -17.844 -8.82 -7.148 1 94.81 297 THR A N 1
ATOM 2168 C CA . THR A 1 297 ? -18.344 -10.141 -7.52 1 94.81 297 THR A CA 1
ATOM 2169 C C . THR A 1 297 ? -19.828 -10.086 -7.832 1 94.81 297 THR A C 1
ATOM 2171 O O . THR A 1 297 ? -20.609 -9.477 -7.094 1 94.81 297 THR A O 1
ATOM 2174 N N . THR A 1 298 ? -20.188 -10.57 -8.945 1 89.31 298 THR A N 1
ATOM 2175 C CA . THR A 1 298 ? -21.578 -10.781 -9.367 1 89.31 298 THR A CA 1
ATOM 2176 C C . THR A 1 298 ? -21.75 -12.18 -9.961 1 89.31 298 THR A C 1
ATOM 2178 O O . THR A 1 298 ? -20.797 -12.953 -10.031 1 89.31 298 THR A O 1
ATOM 2181 N N . VAL A 1 299 ? -22.922 -12.469 -10.336 1 82.62 299 VAL A N 1
ATOM 2182 C CA . VAL A 1 299 ? -23.188 -13.742 -11 1 82.62 299 VAL A CA 1
ATOM 2183 C C . VAL A 1 299 ? -22.391 -13.828 -12.297 1 82.62 299 VAL A C 1
ATOM 2185 O O . VAL A 1 299 ? -21.891 -14.891 -12.664 1 82.62 299 VAL A O 1
ATOM 2188 N N . ARG A 1 300 ? -22.234 -12.688 -12.938 1 78.75 300 ARG A N 1
ATOM 2189 C CA . ARG A 1 300 ? -21.516 -12.625 -14.203 1 78.75 300 ARG A CA 1
ATOM 2190 C C . ARG A 1 300 ? -20.016 -12.586 -13.984 1 78.75 300 ARG A C 1
ATOM 2192 O O . ARG A 1 300 ? -19.25 -13.008 -14.859 1 78.75 300 ARG A O 1
ATOM 2199 N N . TYR A 1 301 ? -19.656 -12.125 -12.828 1 87.44 301 TYR A N 1
ATOM 2200 C CA . TYR A 1 301 ? -18.234 -11.953 -12.539 1 87.44 301 TYR A CA 1
ATOM 2201 C C . TYR A 1 301 ? -17.844 -12.773 -11.312 1 87.44 301 TYR A C 1
ATOM 2203 O O . TYR A 1 301 ? -17.906 -12.289 -10.188 1 87.44 301 TYR A O 1
ATOM 2211 N N . PRO A 1 302 ? -17.312 -13.992 -11.625 1 88.62 302 PRO A N 1
ATOM 2212 C CA . PRO A 1 302 ? -16.922 -14.844 -10.5 1 88.62 302 PRO A CA 1
ATOM 2213 C C . PRO A 1 302 ? -15.82 -14.234 -9.641 1 88.62 302 PRO A C 1
ATOM 2215 O O . PRO A 1 302 ? -14.961 -13.516 -10.164 1 88.62 302 PRO A O 1
ATOM 2218 N N . ARG A 1 303 ? -15.812 -14.57 -8.414 1 93.69 303 ARG A N 1
ATOM 2219 C CA . ARG A 1 303 ? -14.93 -13.992 -7.41 1 93.69 303 ARG A CA 1
ATOM 2220 C C . ARG A 1 303 ? -13.469 -14.195 -7.789 1 93.69 303 ARG A C 1
ATOM 2222 O O . ARG A 1 303 ? -12.648 -13.289 -7.625 1 93.69 303 ARG A O 1
ATOM 2229 N N . ALA A 1 304 ? -13.125 -15.352 -8.281 1 92 304 ALA A N 1
ATOM 2230 C CA . ALA A 1 304 ? -11.742 -15.633 -8.672 1 92 304 ALA A CA 1
ATOM 2231 C C . ALA A 1 304 ? -11.281 -14.695 -9.781 1 92 304 ALA A C 1
ATOM 2233 O O . ALA A 1 304 ? -10.148 -14.219 -9.766 1 92 304 ALA A O 1
ATOM 2234 N N . ARG A 1 305 ? -12.094 -14.469 -10.727 1 93.44 305 ARG A N 1
ATOM 2235 C CA . ARG A 1 305 ? -11.766 -13.547 -11.812 1 93.44 305 ARG A CA 1
ATOM 2236 C C . ARG A 1 305 ? -11.547 -12.133 -11.281 1 93.44 305 ARG A C 1
ATOM 2238 O O . ARG A 1 305 ? -10.633 -11.438 -11.734 1 93.44 305 ARG A O 1
ATOM 2245 N N . MET A 1 306 ? -12.391 -11.742 -10.352 1 96.62 306 MET A N 1
ATOM 2246 C CA . MET A 1 306 ? -12.281 -10.398 -9.797 1 96.62 306 MET A CA 1
ATOM 2247 C C . MET A 1 306 ? -11.008 -10.25 -8.961 1 96.62 306 MET A C 1
ATOM 2249 O O . MET A 1 306 ? -10.406 -9.18 -8.93 1 96.62 306 MET A O 1
ATOM 2253 N N . ARG A 1 307 ? -10.609 -11.344 -8.305 1 97.19 307 ARG A N 1
ATOM 2254 C CA . ARG A 1 307 ? -9.344 -11.336 -7.578 1 97.19 307 ARG A CA 1
ATOM 2255 C C . ARG A 1 307 ? -8.172 -11.094 -8.523 1 97.19 307 ARG A C 1
ATOM 2257 O O . ARG A 1 307 ? -7.281 -10.305 -8.227 1 97.19 307 ARG A O 1
ATOM 2264 N N . ARG A 1 308 ? -8.211 -11.773 -9.617 1 97.31 308 ARG A N 1
ATOM 2265 C CA . ARG A 1 308 ? -7.145 -11.625 -10.594 1 97.31 308 ARG A CA 1
ATOM 2266 C C . ARG A 1 308 ? -7.141 -10.219 -11.188 1 97.31 308 ARG A C 1
ATOM 2268 O O . ARG A 1 308 ? -6.082 -9.617 -11.375 1 97.31 308 ARG A O 1
ATOM 2275 N N . LEU A 1 309 ? -8.344 -9.734 -11.445 1 97 309 LEU A N 1
ATOM 2276 C CA . LEU A 1 309 ? -8.477 -8.383 -12 1 97 309 LEU A CA 1
ATOM 2277 C C . LEU A 1 309 ? -7.891 -7.352 -11.039 1 97 309 LEU A C 1
ATOM 2279 O O . LEU A 1 309 ? -7.137 -6.473 -11.453 1 97 309 LEU A O 1
ATOM 2283 N N . ALA A 1 310 ? -8.281 -7.457 -9.781 1 98.19 310 ALA A N 1
ATOM 2284 C CA . ALA A 1 310 ? -7.801 -6.52 -8.766 1 98.19 310 ALA A CA 1
ATOM 2285 C C . ALA A 1 310 ? -6.285 -6.598 -8.617 1 98.19 310 ALA A C 1
ATOM 2287 O O . ALA A 1 310 ? -5.613 -5.574 -8.469 1 98.19 310 ALA A O 1
ATOM 2288 N N . MET A 1 311 ? -5.746 -7.809 -8.688 1 98.38 311 MET A N 1
ATOM 2289 C CA . MET A 1 311 ? -4.305 -8 -8.57 1 98.38 311 MET A CA 1
ATOM 2290 C C . MET A 1 311 ? -3.578 -7.395 -9.773 1 98.38 311 MET A C 1
ATOM 2292 O O . MET A 1 311 ? -2.594 -6.676 -9.602 1 98.38 311 MET A O 1
ATOM 2296 N N . ASP A 1 312 ? -4.07 -7.664 -10.961 1 97.38 312 ASP A N 1
ATOM 2297 C CA . ASP A 1 312 ? -3.492 -7.078 -12.164 1 97.38 312 ASP A CA 1
ATOM 2298 C C . ASP A 1 312 ? -3.529 -5.551 -12.102 1 97.38 312 ASP A C 1
ATOM 2300 O O . ASP A 1 312 ? -2.572 -4.887 -12.508 1 97.38 312 ASP A O 1
ATOM 2304 N N . ALA A 1 313 ? -4.648 -5.047 -11.625 1 97.62 313 ALA A N 1
ATOM 2305 C CA . ALA A 1 313 ? -4.801 -3.6 -11.5 1 97.62 313 ALA A CA 1
ATOM 2306 C C . ALA A 1 313 ? -3.803 -3.025 -10.5 1 97.62 313 ALA A C 1
ATOM 2308 O O . ALA A 1 313 ? -3.17 -2.002 -10.766 1 97.62 313 ALA A O 1
ATOM 2309 N N . ALA A 1 314 ? -3.639 -3.656 -9.352 1 98.19 314 ALA A N 1
ATOM 2310 C CA . ALA A 1 314 ? -2.727 -3.195 -8.312 1 98.19 314 ALA A CA 1
ATOM 2311 C C . ALA A 1 314 ? -1.281 -3.201 -8.805 1 98.19 314 ALA A C 1
ATOM 2313 O O . ALA A 1 314 ? -0.506 -2.297 -8.484 1 98.19 314 ALA A O 1
ATOM 2314 N N . LEU A 1 315 ? -0.94 -4.211 -9.594 1 97.25 315 LEU A N 1
ATOM 2315 C CA . LEU A 1 315 ? 0.442 -4.375 -10.031 1 97.25 315 LEU A CA 1
ATOM 2316 C C . LEU A 1 315 ? 0.673 -3.699 -11.383 1 97.25 315 LEU A C 1
ATOM 2318 O O . LEU A 1 315 ? 1.792 -3.701 -11.898 1 97.25 315 LEU A O 1
ATOM 2322 N N . GLY A 1 316 ? -0.36 -3.172 -12.008 1 94 316 GLY A N 1
ATOM 2323 C CA . GLY A 1 316 ? -0.238 -2.418 -13.242 1 94 316 GLY A CA 1
ATOM 2324 C C . GLY A 1 316 ? -0.022 -3.299 -14.461 1 94 316 GLY A C 1
ATOM 2325 O O . GLY A 1 316 ? 0.709 -2.928 -15.383 1 94 316 GLY A O 1
ATOM 2326 N N . CYS A 1 317 ? -0.588 -4.461 -14.414 1 94.19 317 CYS A N 1
ATOM 2327 C CA . CYS A 1 317 ? -0.489 -5.367 -15.555 1 94.19 317 CYS A CA 1
ATOM 2328 C C . CYS A 1 317 ? -1.48 -4.98 -16.641 1 94.19 317 CYS A C 1
ATOM 2330 O O . CYS A 1 317 ? -2.691 -5.137 -16.469 1 94.19 317 CYS A O 1
ATOM 2332 N N . THR A 1 318 ? -1.001 -4.543 -17.797 1 91.38 318 THR A N 1
ATOM 2333 C CA . THR A 1 318 ? -1.865 -4.078 -18.875 1 91.38 318 THR A CA 1
ATOM 2334 C C . THR A 1 318 ? -1.985 -5.137 -19.969 1 91.38 318 THR A C 1
ATOM 2336 O O . THR A 1 318 ? -1.129 -6.02 -20.078 1 91.38 318 THR A O 1
ATOM 2339 N N . ALA A 1 319 ? -2.986 -5.113 -20.781 1 80.5 319 ALA A N 1
ATOM 2340 C CA . ALA A 1 319 ? -3.311 -6.086 -21.828 1 80.5 319 ALA A CA 1
ATOM 2341 C C . ALA A 1 319 ? -2.189 -6.184 -22.859 1 80.5 319 ALA A C 1
ATOM 2343 O O . ALA A 1 319 ? -1.83 -7.277 -23.281 1 80.5 319 ALA A O 1
ATOM 2344 N N . ASP A 1 320 ? -1.62 -5.172 -23.25 1 79.75 320 ASP A N 1
ATOM 2345 C CA . ASP A 1 320 ? -0.696 -5.18 -24.391 1 79.75 320 ASP A CA 1
ATOM 2346 C C . ASP A 1 320 ? 0.753 -5.254 -23.906 1 79.75 320 ASP A C 1
ATOM 2348 O O . ASP A 1 320 ? 1.68 -5.273 -24.719 1 79.75 320 ASP A O 1
ATOM 2352 N N . SER A 1 321 ? 0.875 -5.621 -22.656 1 80.12 321 SER A N 1
ATOM 2353 C CA . SER A 1 321 ? 2.238 -5.461 -22.156 1 80.12 321 SER A CA 1
ATOM 2354 C C . SER A 1 321 ? 2.951 -6.805 -22.047 1 80.12 321 SER A C 1
ATOM 2356 O O . SER A 1 321 ? 4.18 -6.859 -22.016 1 80.12 321 SER A O 1
ATOM 2358 N N . LEU A 1 322 ? 2.178 -7.941 -22.234 1 90.62 322 LEU A N 1
ATOM 2359 C CA . LEU A 1 322 ? 2.828 -9.203 -21.891 1 90.62 322 LEU A CA 1
ATOM 2360 C C . LEU A 1 322 ? 2.641 -10.234 -22.984 1 90.62 322 LEU A C 1
ATOM 2362 O O . LEU A 1 322 ? 1.607 -10.25 -23.656 1 90.62 322 LEU A O 1
ATOM 2366 N N . PRO A 1 323 ? 3.678 -11.055 -23.234 1 92.62 323 PRO A N 1
ATOM 2367 C CA . PRO A 1 323 ? 3.461 -12.18 -24.156 1 92.62 323 PRO A CA 1
ATOM 2368 C C . PRO A 1 323 ? 2.406 -13.156 -23.641 1 92.62 323 PRO A C 1
ATOM 2370 O O . PRO A 1 323 ? 2.25 -13.32 -22.422 1 92.62 323 PRO A O 1
ATOM 2373 N N . ALA A 1 324 ? 1.746 -13.773 -24.562 1 90.12 324 ALA A N 1
ATOM 2374 C CA . ALA A 1 324 ? 0.675 -14.703 -24.203 1 90.12 324 ALA A CA 1
ATOM 2375 C C . ALA A 1 324 ? 1.235 -15.969 -23.562 1 90.12 324 ALA A C 1
ATOM 2377 O O . ALA A 1 324 ? 0.575 -16.594 -22.719 1 90.12 324 ALA A O 1
ATOM 2378 N N . LEU A 1 325 ? 2.375 -16.328 -24.016 1 96.94 325 LEU A N 1
ATOM 2379 C CA . LEU A 1 325 ? 3.043 -17.531 -23.5 1 96.94 325 LEU A CA 1
ATOM 2380 C C . LEU A 1 325 ? 4.375 -17.156 -22.844 1 96.94 325 LEU A C 1
ATOM 2382 O O . LEU A 1 325 ? 4.973 -16.141 -23.188 1 96.94 325 LEU A O 1
ATOM 2386 N N . PRO A 1 326 ? 4.816 -17.969 -21.859 1 97.56 326 PRO A N 1
ATOM 2387 C CA . PRO A 1 326 ? 6.133 -17.703 -21.266 1 97.56 326 PRO A CA 1
ATOM 2388 C C . PRO A 1 326 ? 7.258 -17.734 -22.312 1 97.56 326 PRO A C 1
ATOM 2390 O O . PRO A 1 326 ? 7.355 -18.688 -23.078 1 97.56 326 PRO A O 1
ATOM 2393 N N . PRO A 1 327 ? 8.133 -16.766 -22.297 1 98 327 PRO A N 1
ATOM 2394 C CA . PRO A 1 327 ? 9.18 -16.672 -23.312 1 98 327 PRO A CA 1
ATOM 2395 C C . PRO A 1 327 ? 10.5 -17.297 -22.859 1 98 327 PRO A C 1
ATOM 2397 O O . PRO A 1 327 ? 11.5 -17.203 -23.578 1 98 327 PRO A O 1
ATOM 2400 N N . TYR A 1 328 ? 10.539 -17.875 -21.703 1 98.12 328 TYR A N 1
ATOM 2401 C CA . TYR A 1 328 ? 11.75 -18.469 -21.156 1 98.12 328 TYR A CA 1
ATOM 2402 C C . TYR A 1 328 ? 11.406 -19.562 -20.141 1 98.12 328 TYR A C 1
ATOM 2404 O O . TYR A 1 328 ? 10.258 -19.688 -19.719 1 98.12 328 TYR A O 1
ATOM 2412 N N . LEU A 1 329 ? 12.414 -20.391 -19.844 1 98.19 329 LEU A N 1
ATOM 2413 C CA . LEU A 1 329 ? 12.352 -21.375 -18.781 1 98.19 329 LEU A CA 1
ATOM 2414 C C . LEU A 1 329 ? 13.203 -20.938 -17.594 1 98.19 329 LEU A C 1
ATOM 2416 O O . LEU A 1 329 ? 14.43 -21.062 -17.625 1 98.19 329 LEU A O 1
ATOM 2420 N N . HIS A 1 330 ? 12.539 -20.453 -16.609 1 97.75 330 HIS A N 1
ATOM 2421 C CA . HIS A 1 330 ? 13.227 -20.062 -15.375 1 97.75 330 HIS A CA 1
ATOM 2422 C C . HIS A 1 330 ? 13.297 -21.25 -14.406 1 97.75 330 HIS A C 1
ATOM 2424 O O . HIS A 1 330 ? 12.289 -21.625 -13.797 1 97.75 330 HIS A O 1
ATOM 2430 N N . LEU A 1 331 ? 14.477 -21.781 -14.297 1 97.25 331 LEU A N 1
ATOM 2431 C CA . LEU A 1 331 ? 14.695 -22.938 -13.422 1 97.25 331 LEU A CA 1
ATOM 2432 C C . LEU A 1 331 ? 14.805 -22.5 -11.961 1 97.25 331 LEU A C 1
ATOM 2434 O O . LEU A 1 331 ? 15.75 -21.797 -11.594 1 97.25 331 LEU A O 1
ATOM 2438 N N . LEU A 1 332 ? 13.852 -22.906 -11.148 1 96.94 332 LEU A N 1
ATOM 2439 C CA . LEU A 1 332 ? 13.844 -22.562 -9.727 1 96.94 332 LEU A CA 1
ATOM 2440 C C . LEU A 1 332 ? 14.703 -23.547 -8.93 1 96.94 332 LEU A C 1
ATOM 2442 O O . LEU A 1 332 ? 15.258 -23.188 -7.891 1 96.94 332 LEU A O 1
ATOM 2446 N N . GLY A 1 333 ? 14.719 -24.797 -9.359 1 97.25 333 GLY A N 1
ATOM 2447 C CA . GLY A 1 333 ? 15.5 -25.844 -8.727 1 97.25 333 GLY A CA 1
ATOM 2448 C C . GLY A 1 333 ? 15.477 -27.156 -9.492 1 97.25 333 GLY A C 1
ATOM 2449 O O . GLY A 1 333 ? 14.648 -27.328 -10.391 1 97.25 333 GLY A O 1
ATOM 2450 N N . GLY A 1 334 ? 16.453 -28.016 -9.156 1 97.31 334 GLY A N 1
ATOM 2451 C CA . GLY A 1 334 ? 16.547 -29.297 -9.844 1 97.31 334 GLY A CA 1
ATOM 2452 C C . GLY A 1 334 ? 17.484 -30.281 -9.156 1 97.31 334 GLY A C 1
ATOM 2453 O O . GLY A 1 334 ? 18.328 -29.875 -8.352 1 97.31 334 GLY A O 1
ATOM 2454 N N . LYS A 1 335 ? 17.203 -31.516 -9.414 1 96.56 335 LYS A N 1
ATOM 2455 C CA . LYS A 1 335 ? 18.172 -32.531 -9.055 1 96.56 335 LYS A CA 1
ATOM 2456 C C . LYS A 1 335 ? 19.344 -32.562 -10.031 1 96.56 335 LYS A C 1
ATOM 2458 O O . LYS A 1 335 ? 19.156 -32.406 -11.234 1 96.56 335 LYS A O 1
ATOM 2463 N N . LYS A 1 336 ? 20.484 -32.812 -9.508 1 94.19 336 LYS A N 1
ATOM 2464 C CA . LYS A 1 336 ? 21.703 -32.719 -10.312 1 94.19 336 LYS A CA 1
ATOM 2465 C C . LYS A 1 336 ? 21.656 -33.688 -11.508 1 94.19 336 LYS A C 1
ATOM 2467 O O . LYS A 1 336 ? 22.094 -33.312 -12.602 1 94.19 336 LYS A O 1
ATOM 2472 N N . ASP A 1 337 ? 21.172 -34.812 -11.352 1 93.5 337 ASP A N 1
ATOM 2473 C CA . ASP A 1 337 ? 21.188 -35.812 -12.398 1 93.5 337 ASP A CA 1
ATOM 2474 C C . ASP A 1 337 ? 20.141 -35.531 -13.461 1 93.5 337 ASP A C 1
ATOM 2476 O O . ASP A 1 337 ? 20.094 -36.188 -14.5 1 93.5 337 ASP A O 1
ATOM 2480 N N . ALA A 1 338 ? 19.297 -34.562 -13.227 1 94.31 338 ALA A N 1
ATOM 2481 C CA . ALA A 1 338 ? 18.266 -34.219 -14.211 1 94.31 338 ALA A CA 1
ATOM 2482 C C . ALA A 1 338 ? 18.703 -33 -15.039 1 94.31 338 ALA A C 1
ATOM 2484 O O . ALA A 1 338 ? 18.109 -32.688 -16.078 1 94.31 338 ALA A O 1
ATOM 2485 N N . LEU A 1 339 ? 19.75 -32.344 -14.711 1 92.75 339 LEU A N 1
ATOM 2486 C CA . LEU A 1 339 ? 20.172 -31.094 -15.32 1 92.75 339 LEU A CA 1
ATOM 2487 C C . LEU A 1 339 ? 20.516 -31.297 -16.797 1 92.75 339 LEU A C 1
ATOM 2489 O O . LEU A 1 339 ? 20.312 -30.391 -17.609 1 92.75 339 LEU A O 1
ATOM 2493 N N . PRO A 1 340 ? 20.984 -32.5 -17.172 1 90.69 340 PRO A N 1
ATOM 2494 C CA . PRO A 1 340 ? 21.297 -32.719 -18.594 1 90.69 340 PRO A CA 1
ATOM 2495 C C . PRO A 1 340 ? 20.062 -32.594 -19.484 1 90.69 340 PRO A C 1
ATOM 2497 O O . PRO A 1 340 ? 20.188 -32.375 -20.688 1 90.69 340 PRO A O 1
ATOM 2500 N N . PHE A 1 341 ? 18.891 -32.781 -18.953 1 89.88 341 PHE A N 1
ATOM 2501 C CA . PHE A 1 341 ? 17.656 -32.656 -19.719 1 89.88 341 PHE A CA 1
ATOM 2502 C C . PHE A 1 341 ? 17.453 -31.234 -20.203 1 89.88 341 PHE A C 1
ATOM 2504 O O . PHE A 1 341 ? 16.656 -31 -21.125 1 89.88 341 PHE A O 1
ATOM 2511 N N . LEU A 1 342 ? 18.125 -30.297 -19.656 1 92.44 342 LEU A N 1
ATOM 2512 C CA . LEU A 1 342 ? 17.953 -28.891 -19.984 1 92.44 342 LEU A CA 1
ATOM 2513 C C . LEU A 1 342 ? 18.578 -28.562 -21.344 1 92.44 342 LEU A C 1
ATOM 2515 O O . LEU A 1 342 ? 18.266 -27.531 -21.938 1 92.44 342 LEU A O 1
ATOM 2519 N N . LYS A 1 343 ? 19.391 -29.422 -21.812 1 91 343 LYS A N 1
ATOM 2520 C CA . LYS A 1 343 ? 20.094 -29.188 -23.062 1 91 343 LYS A CA 1
ATOM 2521 C C . LYS A 1 343 ? 19.141 -29.234 -24.266 1 91 343 LYS A C 1
ATOM 2523 O O . LYS A 1 343 ? 19.422 -28.656 -25.312 1 91 343 LYS A O 1
ATOM 2528 N N . ASN A 1 344 ? 18.031 -29.828 -24.125 1 87.94 344 ASN A N 1
ATOM 2529 C CA . ASN A 1 344 ? 17.125 -30.031 -25.25 1 87.94 344 ASN A CA 1
ATOM 2530 C C . ASN A 1 344 ? 15.945 -29.062 -25.203 1 87.94 344 ASN A C 1
ATOM 2532 O O . ASN A 1 344 ? 14.969 -29.234 -25.938 1 87.94 344 ASN A O 1
ATOM 2536 N N . CYS A 1 345 ? 16.078 -28.031 -24.422 1 95.69 345 CYS A N 1
ATOM 2537 C CA . CYS A 1 345 ? 14.977 -27.078 -24.297 1 95.69 345 CYS A CA 1
ATOM 2538 C C . CYS A 1 345 ? 14.867 -26.203 -25.531 1 95.69 345 CYS A C 1
ATOM 2540 O O . CYS A 1 345 ? 15.883 -25.875 -26.156 1 95.69 345 CYS A O 1
ATOM 2542 N N . THR A 1 346 ? 13.68 -25.812 -25.859 1 96.94 346 THR A N 1
ATOM 2543 C CA . THR A 1 346 ? 13.453 -25.031 -27.078 1 96.94 346 THR A CA 1
ATOM 2544 C C . THR A 1 346 ? 13.305 -23.547 -26.766 1 96.94 346 THR A C 1
ATOM 2546 O O . THR A 1 346 ? 13.148 -22.734 -27.672 1 96.94 346 THR A O 1
ATOM 2549 N N . LEU A 1 347 ? 13.305 -23.125 -25.516 1 97.19 347 LEU A N 1
ATOM 2550 C CA . LEU A 1 347 ? 13.312 -21.75 -25.031 1 97.19 347 LEU A CA 1
ATOM 2551 C C . LEU A 1 347 ? 14.594 -21.453 -24.25 1 97.19 347 LEU A C 1
ATOM 2553 O O . LEU A 1 347 ? 15.242 -22.375 -23.75 1 97.19 347 LEU A O 1
ATOM 2557 N N . PRO A 1 348 ? 14.93 -20.109 -24.188 1 97.25 348 PRO A N 1
ATOM 2558 C CA . PRO A 1 348 ? 16.031 -19.781 -23.281 1 97.25 348 PRO A CA 1
ATOM 2559 C C . PRO A 1 348 ? 15.797 -20.312 -21.859 1 97.25 348 PRO A C 1
ATOM 2561 O O . PRO A 1 348 ? 14.711 -20.156 -21.312 1 97.25 348 PRO A O 1
ATOM 2564 N N . VAL A 1 349 ? 16.812 -21.031 -21.344 1 97.19 349 VAL A N 1
ATOM 2565 C CA . VAL A 1 349 ? 16.688 -21.625 -20.016 1 97.19 349 VAL A CA 1
ATOM 2566 C C . VAL A 1 349 ? 17.812 -21.141 -19.125 1 97.19 349 VAL A C 1
ATOM 2568 O O . VAL A 1 349 ? 18.953 -21 -19.562 1 97.19 349 VAL A O 1
ATOM 2571 N N . SER A 1 350 ? 17.469 -20.734 -17.922 1 96.06 350 SER A N 1
ATOM 2572 C CA . SER A 1 350 ? 18.453 -20.312 -16.938 1 96.06 350 SER A CA 1
ATOM 2573 C C . SER A 1 350 ? 17.891 -20.375 -15.523 1 96.06 350 SER A C 1
ATOM 2575 O O . SER A 1 350 ? 16.672 -20.281 -15.336 1 96.06 350 SER A O 1
ATOM 2577 N N . HIS A 1 351 ? 18.766 -20.562 -14.562 1 94.94 351 HIS A N 1
ATOM 2578 C CA . HIS A 1 351 ? 18.359 -20.438 -13.164 1 94.94 351 HIS A CA 1
ATOM 2579 C C . HIS A 1 351 ? 18.359 -18.984 -12.727 1 94.94 351 HIS A C 1
ATOM 2581 O O . HIS A 1 351 ? 17.859 -18.656 -11.648 1 94.94 351 HIS A O 1
ATOM 2587 N N . SER A 1 352 ? 18.891 -18.156 -13.531 1 95.44 352 SER A N 1
ATOM 2588 C CA . SER A 1 352 ? 18.984 -16.734 -13.227 1 95.44 352 SER A CA 1
ATOM 2589 C C . SER A 1 352 ? 17.938 -15.938 -13.984 1 95.44 352 SER A C 1
ATOM 2591 O O . SER A 1 352 ? 18.031 -15.773 -15.203 1 95.44 352 SER A O 1
ATOM 2593 N N . LEU A 1 353 ? 17 -15.375 -13.258 1 96.12 353 LEU A N 1
ATOM 2594 C CA . LEU A 1 353 ? 16 -14.516 -13.891 1 96.12 353 LEU A CA 1
ATOM 2595 C C . LEU A 1 353 ? 16.656 -13.289 -14.508 1 96.12 353 LEU A C 1
ATOM 2597 O O . LEU A 1 353 ? 16.203 -12.797 -15.547 1 96.12 353 LEU A O 1
ATOM 2601 N N . ALA A 1 354 ? 17.719 -12.797 -13.859 1 95.19 354 ALA A N 1
ATOM 2602 C CA . ALA A 1 354 ? 18.453 -11.648 -14.391 1 95.19 354 ALA A CA 1
ATOM 2603 C C . ALA A 1 354 ? 18.969 -11.938 -15.797 1 95.19 354 ALA A C 1
ATOM 2605 O O . ALA A 1 354 ? 18.891 -11.078 -16.688 1 95.19 354 ALA A O 1
ATOM 2606 N N . ARG A 1 355 ? 19.453 -13.141 -15.961 1 95.75 355 ARG A N 1
ATOM 2607 C CA . ARG A 1 355 ? 19.953 -13.547 -17.281 1 95.75 355 ARG A CA 1
ATOM 2608 C C . ARG A 1 355 ? 18.812 -13.648 -18.281 1 95.75 355 ARG A C 1
ATOM 2610 O O . ARG A 1 355 ? 18.922 -13.188 -19.422 1 95.75 355 ARG A O 1
ATOM 2617 N N . LEU A 1 356 ? 17.75 -14.219 -17.891 1 96.88 356 LEU A N 1
ATOM 2618 C CA . LEU A 1 356 ? 16.594 -14.398 -18.766 1 96.88 356 LEU A CA 1
ATOM 2619 C C . LEU A 1 356 ? 16.016 -13.055 -19.172 1 96.88 356 LEU A C 1
ATOM 2621 O O . LEU A 1 356 ? 15.523 -12.898 -20.297 1 96.88 356 LEU A O 1
ATOM 2625 N N . ARG A 1 357 ? 15.992 -12.102 -18.266 1 95.62 357 ARG A N 1
ATOM 2626 C CA . ARG A 1 357 ? 15.508 -10.75 -18.531 1 95.62 357 ARG A CA 1
ATOM 2627 C C . ARG A 1 357 ? 16.234 -10.141 -19.734 1 95.62 357 ARG A C 1
ATOM 2629 O O . ARG A 1 357 ? 15.633 -9.383 -20.5 1 95.62 357 ARG A O 1
ATOM 2636 N N . GLY A 1 358 ? 17.469 -10.484 -19.922 1 95.19 358 GLY A N 1
ATOM 2637 C CA . GLY A 1 358 ? 18.297 -9.93 -20.984 1 95.19 358 GLY A CA 1
ATOM 2638 C C . GLY A 1 358 ? 18.188 -10.695 -22.297 1 95.19 358 GLY A C 1
ATOM 2639 O O . GLY A 1 358 ? 18.812 -10.336 -23.281 1 95.19 358 GLY A O 1
ATOM 2640 N N . SER A 1 359 ? 17.344 -11.719 -22.391 1 95.19 359 SER A N 1
ATOM 2641 C CA . SER A 1 359 ? 17.328 -12.617 -23.531 1 95.19 359 SER A CA 1
ATOM 2642 C C . SER A 1 359 ? 16.391 -12.109 -24.625 1 95.19 359 SER A C 1
ATOM 2644 O O . SER A 1 359 ? 16.203 -12.766 -25.641 1 95.19 359 SER A O 1
ATOM 2646 N N . GLY A 1 360 ? 15.766 -10.891 -24.422 1 94.06 360 GLY A N 1
ATOM 2647 C CA . GLY A 1 360 ? 14.883 -10.312 -25.422 1 94.06 360 GLY A CA 1
ATOM 2648 C C . GLY A 1 360 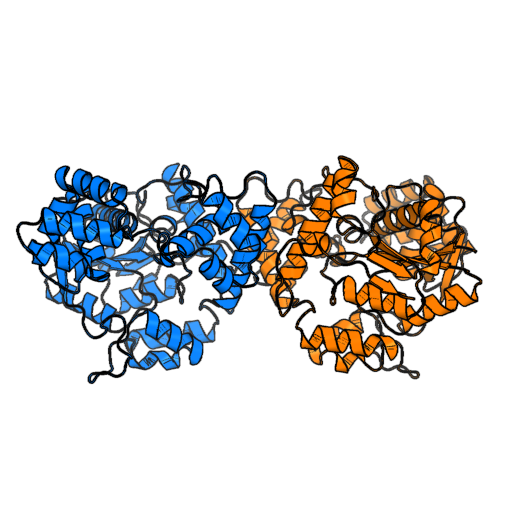? 13.781 -9.461 -24.812 1 94.06 360 GLY A C 1
ATOM 2649 O O . GLY A 1 360 ? 13.617 -9.414 -23.594 1 94.06 360 GLY A O 1
ATOM 2650 N N . GLY A 1 361 ? 13.086 -8.758 -25.719 1 94.88 361 GLY A N 1
ATOM 2651 C CA . GLY A 1 361 ? 12.055 -7.836 -25.281 1 94.88 361 GLY A CA 1
ATOM 2652 C C . GLY A 1 361 ? 10.922 -8.516 -24.531 1 94.88 361 GLY A C 1
ATOM 2653 O O . GLY A 1 361 ? 10.484 -8.047 -23.484 1 94.88 361 GLY A O 1
ATOM 2654 N N . ALA A 1 362 ? 10.445 -9.617 -25.109 1 95.56 362 ALA A N 1
ATOM 2655 C CA . ALA A 1 362 ? 9.367 -10.367 -24.469 1 95.56 362 ALA A CA 1
ATOM 2656 C C . ALA A 1 362 ? 9.797 -10.898 -23.109 1 95.56 362 ALA A C 1
ATOM 2658 O O . ALA A 1 362 ? 9.039 -10.828 -22.141 1 95.56 362 ALA A O 1
ATOM 2659 N N . SER A 1 363 ? 11.047 -11.391 -23.062 1 97.06 363 SER A N 1
ATOM 2660 C CA . SER A 1 363 ? 11.586 -11.914 -21.797 1 97.06 363 SER A CA 1
ATOM 2661 C C . SER A 1 363 ? 11.711 -10.812 -20.75 1 97.06 363 SER A C 1
ATOM 2663 O O . SER A 1 363 ? 11.398 -11.023 -19.578 1 97.06 363 SER A O 1
ATOM 2665 N N . ALA A 1 364 ? 12.117 -9.648 -21.234 1 96.25 364 ALA A N 1
ATOM 2666 C CA . ALA A 1 364 ? 12.273 -8.516 -20.312 1 96.25 364 ALA A CA 1
ATOM 2667 C C . ALA A 1 364 ? 10.93 -8.109 -19.719 1 96.25 364 ALA A C 1
ATOM 2669 O O . ALA A 1 364 ? 10.82 -7.926 -18.5 1 96.25 364 ALA A O 1
ATOM 2670 N N . ARG A 1 365 ? 9.93 -8 -20.547 1 96 365 ARG A N 1
ATOM 2671 C CA . ARG A 1 365 ? 8.602 -7.594 -20.078 1 96 365 ARG A CA 1
ATOM 2672 C C . ARG A 1 365 ? 8.031 -8.609 -19.094 1 96 365 ARG A C 1
ATOM 2674 O O . ARG A 1 365 ? 7.477 -8.227 -18.062 1 96 365 ARG A O 1
ATOM 2681 N N . MET A 1 366 ? 8.18 -9.883 -19.406 1 97.06 366 MET A N 1
ATOM 2682 C CA . MET A 1 366 ? 7.676 -10.93 -18.516 1 97.06 366 MET A CA 1
ATOM 2683 C C . MET A 1 366 ? 8.43 -10.93 -17.203 1 97.06 366 MET A C 1
ATOM 2685 O O . MET A 1 366 ? 7.82 -11.031 -16.125 1 97.06 366 MET A O 1
ATOM 2689 N N . ALA A 1 367 ? 9.734 -10.781 -17.312 1 96.38 367 ALA A N 1
ATOM 2690 C CA . ALA A 1 367 ? 10.57 -10.781 -16.109 1 96.38 367 ALA A CA 1
ATOM 2691 C C . ALA A 1 367 ? 10.219 -9.609 -15.195 1 96.38 367 ALA A C 1
ATOM 2693 O O . ALA A 1 367 ? 10.164 -9.766 -13.977 1 96.38 367 ALA A O 1
ATOM 2694 N N . GLU A 1 368 ? 9.969 -8.469 -15.789 1 95.88 368 GLU A N 1
ATOM 2695 C CA . GLU A 1 368 ? 9.602 -7.289 -15.008 1 95.88 368 GLU A CA 1
ATOM 2696 C C . GLU A 1 368 ? 8.273 -7.492 -14.289 1 95.88 368 GLU A C 1
ATOM 2698 O O . GLU A 1 368 ? 8.133 -7.113 -13.125 1 95.88 368 GLU A O 1
ATOM 2703 N N . ALA A 1 369 ? 7.336 -8.055 -14.969 1 96.38 369 ALA A N 1
ATOM 2704 C CA . ALA A 1 369 ? 6.043 -8.344 -14.352 1 96.38 369 ALA A CA 1
ATOM 2705 C C . ALA A 1 369 ? 6.18 -9.367 -13.234 1 96.38 369 ALA A C 1
ATOM 2707 O O . ALA A 1 369 ? 5.547 -9.242 -12.18 1 96.38 369 ALA A O 1
ATOM 2708 N N . GLN A 1 370 ? 7 -10.359 -13.477 1 96.62 370 GLN A N 1
ATOM 2709 C CA . GLN A 1 370 ? 7.281 -11.367 -12.461 1 96.62 370 GLN A CA 1
ATOM 2710 C C . GLN A 1 370 ? 7.926 -10.742 -11.227 1 96.62 370 GLN A C 1
ATOM 2712 O O . GLN A 1 370 ? 7.559 -11.062 -10.094 1 96.62 370 GLN A O 1
ATOM 2717 N N . LEU A 1 371 ? 8.812 -9.891 -11.477 1 96.56 371 LEU A N 1
ATOM 2718 C CA . LEU A 1 371 ? 9.516 -9.219 -10.383 1 96.56 371 LEU A CA 1
ATOM 2719 C C . LEU A 1 371 ? 8.562 -8.344 -9.578 1 96.56 371 LEU A C 1
ATOM 2721 O O . LEU A 1 371 ? 8.641 -8.297 -8.352 1 96.56 371 LEU A O 1
ATOM 2725 N N . ALA A 1 372 ? 7.703 -7.633 -10.234 1 97.25 372 ALA A N 1
ATOM 2726 C CA . ALA A 1 372 ? 6.723 -6.785 -9.562 1 97.25 372 ALA A CA 1
ATOM 2727 C C . ALA A 1 372 ? 5.871 -7.602 -8.594 1 97.25 372 ALA A C 1
ATOM 2729 O O . ALA A 1 372 ? 5.656 -7.191 -7.449 1 97.25 372 ALA A O 1
ATOM 2730 N N . ALA A 1 373 ? 5.438 -8.734 -9.047 1 98.06 373 ALA A N 1
ATOM 2731 C CA . ALA A 1 373 ? 4.621 -9.609 -8.211 1 98.06 373 ALA A CA 1
ATOM 2732 C C . ALA A 1 373 ? 5.43 -10.172 -7.043 1 98.06 373 ALA A C 1
ATOM 2734 O O . ALA A 1 373 ? 4.949 -10.219 -5.91 1 98.06 373 ALA A O 1
ATOM 2735 N N . ALA A 1 374 ? 6.633 -10.555 -7.375 1 97.62 374 ALA A N 1
ATOM 2736 C CA . ALA A 1 374 ? 7.504 -11.109 -6.336 1 97.62 374 ALA A CA 1
ATOM 2737 C C . ALA A 1 374 ? 7.777 -10.07 -5.25 1 97.62 374 ALA A C 1
ATOM 2739 O O . ALA A 1 374 ? 7.734 -10.383 -4.059 1 97.62 374 ALA A O 1
ATOM 2740 N N . ASP A 1 375 ? 8.07 -8.898 -5.676 1 98 375 ASP A N 1
ATOM 2741 C CA . ASP A 1 375 ? 8.391 -7.824 -4.742 1 98 375 ASP A CA 1
ATOM 2742 C C . ASP A 1 375 ? 7.168 -7.457 -3.895 1 98 375 ASP A C 1
ATOM 2744 O O . ASP A 1 375 ? 7.301 -7.129 -2.715 1 98 375 ASP A O 1
ATOM 2748 N N . PHE A 1 376 ? 6.02 -7.426 -4.5 1 98.56 376 PHE A N 1
ATOM 2749 C CA . PHE A 1 376 ? 4.797 -7.238 -3.725 1 98.56 376 PHE A CA 1
ATOM 2750 C C . PHE A 1 376 ? 4.656 -8.32 -2.662 1 98.56 376 PHE A C 1
ATOM 2752 O O . PHE A 1 376 ? 4.344 -8.031 -1.507 1 98.56 376 PHE A O 1
ATOM 2759 N N . GLY A 1 377 ? 4.926 -9.531 -3.008 1 98.38 377 GLY A N 1
ATOM 2760 C CA . GLY A 1 377 ? 4.859 -10.641 -2.074 1 98.38 377 GLY A CA 1
ATOM 2761 C C . GLY A 1 377 ? 5.832 -10.516 -0.919 1 98.38 377 GLY A C 1
ATOM 2762 O O . GLY A 1 377 ? 5.488 -10.812 0.227 1 98.38 377 GLY A O 1
ATOM 2763 N N . THR A 1 378 ? 7.016 -10.086 -1.2 1 97.94 378 THR A N 1
ATOM 2764 C CA . THR A 1 378 ? 8.031 -9.977 -0.159 1 97.94 378 THR A CA 1
ATOM 2765 C C . THR A 1 378 ? 7.641 -8.922 0.872 1 97.94 378 THR A C 1
ATOM 2767 O O . THR A 1 378 ? 7.969 -9.047 2.055 1 97.94 378 THR A O 1
ATOM 2770 N N . LEU A 1 379 ? 6.957 -7.906 0.406 1 98.38 379 LEU A N 1
ATOM 2771 C CA . LEU A 1 379 ? 6.469 -6.883 1.324 1 98.38 379 LEU A CA 1
ATOM 2772 C C . LEU A 1 379 ? 5.379 -7.441 2.232 1 98.38 379 LEU A C 1
ATOM 2774 O O . LEU A 1 379 ? 5.238 -7.012 3.381 1 98.38 379 LEU A O 1
ATOM 2778 N N . CYS A 1 380 ? 4.621 -8.398 1.724 1 98.38 380 CYS A N 1
ATOM 2779 C CA . CYS A 1 380 ? 3.393 -8.844 2.377 1 98.38 380 CYS A CA 1
ATOM 2780 C C . CYS A 1 380 ? 3.65 -10.062 3.254 1 98.38 380 CYS A C 1
ATOM 2782 O O . CYS A 1 380 ? 2.709 -10.695 3.74 1 98.38 380 CYS A O 1
ATOM 2784 N N . ARG A 1 381 ? 4.891 -10.438 3.451 1 98.06 381 ARG A N 1
ATOM 2785 C CA . ARG A 1 381 ? 5.227 -11.484 4.41 1 98.06 381 ARG A CA 1
ATOM 2786 C C . ARG A 1 381 ? 5.07 -10.984 5.844 1 98.06 381 ARG A C 1
ATOM 2788 O O . ARG A 1 381 ? 5.086 -9.781 6.094 1 98.06 381 ARG A O 1
ATOM 2795 N N . VAL A 1 382 ? 4.883 -11.969 6.734 1 98.06 382 VAL A N 1
ATOM 2796 C CA . VAL A 1 382 ? 4.863 -11.602 8.148 1 98.06 382 VAL A CA 1
ATOM 2797 C C . VAL A 1 382 ? 6.117 -10.805 8.492 1 98.06 382 VAL A C 1
ATOM 2799 O O . VAL A 1 382 ? 6.035 -9.758 9.141 1 98.06 382 VAL A O 1
ATOM 2802 N N . SER A 1 383 ? 7.227 -11.281 8.055 1 98.06 383 SER A N 1
ATOM 2803 C CA . SER A 1 383 ? 8.492 -10.555 8.094 1 98.06 383 SER A CA 1
ATOM 2804 C C . SER A 1 383 ? 8.906 -10.078 6.707 1 98.06 383 SER A C 1
ATOM 2806 O O . SER A 1 383 ? 9.578 -10.805 5.973 1 98.06 383 SER A O 1
ATOM 2808 N N . PRO A 1 384 ? 8.539 -8.852 6.344 1 98.19 384 PRO A N 1
ATOM 2809 C CA . PRO A 1 384 ? 8.82 -8.359 4.988 1 98.19 384 PRO A CA 1
ATOM 2810 C C . PRO A 1 384 ? 10.289 -8.5 4.602 1 98.19 384 PRO A C 1
ATOM 2812 O O . PRO A 1 384 ? 11.156 -8.547 5.473 1 98.19 384 PRO A O 1
ATOM 2815 N N . GLU A 1 385 ? 10.516 -8.602 3.348 1 97.62 385 GLU A N 1
ATOM 2816 C CA . GLU A 1 385 ? 11.859 -8.727 2.781 1 97.62 385 GLU A CA 1
ATOM 2817 C C . GLU A 1 385 ? 12.125 -7.629 1.754 1 97.62 385 GLU A C 1
ATOM 2819 O O . GLU A 1 385 ? 11.203 -6.945 1.309 1 97.62 385 GLU A O 1
ATOM 2824 N N . ALA A 1 386 ? 13.391 -7.445 1.424 1 97.56 386 ALA A N 1
ATOM 2825 C CA . ALA A 1 386 ? 13.805 -6.426 0.461 1 97.56 386 ALA A CA 1
ATOM 2826 C C . ALA A 1 386 ? 13.328 -6.777 -0.946 1 97.56 386 ALA A C 1
ATOM 2828 O O . ALA A 1 386 ? 12.945 -7.918 -1.213 1 97.56 386 ALA A O 1
ATOM 2829 N N . MET A 1 387 ? 13.328 -5.801 -1.833 1 97.56 387 MET A N 1
ATOM 2830 C CA . MET A 1 387 ? 13.023 -6.023 -3.244 1 97.56 387 MET A CA 1
ATOM 2831 C C . MET A 1 387 ? 14.172 -6.742 -3.941 1 97.56 387 MET A C 1
ATOM 2833 O O . MET A 1 387 ? 15.305 -6.73 -3.457 1 97.56 387 MET A O 1
ATOM 2837 N N . GLY A 1 388 ? 13.836 -7.375 -5.031 1 95.44 388 GLY A N 1
ATOM 2838 C CA . GLY A 1 388 ? 14.852 -7.941 -5.902 1 95.44 388 GLY A CA 1
ATOM 2839 C C . GLY A 1 388 ? 15.32 -9.312 -5.465 1 95.44 388 GLY A C 1
ATOM 2840 O O . GLY A 1 388 ? 16.281 -9.852 -6.008 1 95.44 388 GLY A O 1
ATOM 2841 N N . GLY A 1 389 ? 14.641 -9.883 -4.508 1 92.56 389 GLY A N 1
ATOM 2842 C CA . GLY A 1 389 ? 15.047 -11.188 -4.012 1 92.56 389 GLY A CA 1
ATOM 2843 C C . GLY A 1 389 ? 15.047 -12.258 -5.082 1 92.56 389 GLY A C 1
ATOM 2844 O O . GLY A 1 389 ? 15.914 -13.141 -5.086 1 92.56 389 GLY A O 1
ATOM 2845 N N . LEU A 1 390 ? 14.117 -12.172 -5.953 1 92.06 390 LEU A N 1
ATOM 2846 C CA . LEU A 1 390 ? 13.984 -13.172 -7 1 92.06 390 LEU A CA 1
ATOM 2847 C C . LEU A 1 390 ? 15.195 -13.164 -7.926 1 92.06 390 LEU A C 1
ATOM 2849 O O . LEU A 1 390 ? 15.562 -14.195 -8.492 1 92.06 390 LEU A O 1
ATOM 2853 N N . LEU A 1 391 ? 15.82 -11.992 -8.125 1 91.88 391 LEU A N 1
ATOM 2854 C CA . LEU A 1 391 ? 16.984 -11.859 -8.992 1 91.88 391 LEU A CA 1
ATOM 2855 C C . LEU A 1 391 ? 18.219 -12.469 -8.336 1 91.88 391 LEU A C 1
ATOM 2857 O O . LEU A 1 391 ? 19.188 -12.82 -9.023 1 91.88 391 LEU A O 1
ATOM 2861 N N . ARG A 1 392 ? 18.156 -12.586 -7.02 1 85.06 392 ARG A N 1
ATOM 2862 C CA . ARG A 1 392 ? 19.328 -13.031 -6.273 1 85.06 392 ARG A CA 1
ATOM 2863 C C . ARG A 1 392 ? 19.109 -14.43 -5.688 1 85.06 392 ARG A C 1
ATOM 2865 O O . ARG A 1 392 ? 20 -14.969 -5.02 1 85.06 392 ARG A O 1
ATOM 2872 N N . GLN A 1 393 ? 18.016 -14.891 -5.965 1 81.38 393 GLN A N 1
ATOM 2873 C CA . GLN A 1 393 ? 17.672 -16.172 -5.371 1 81.38 393 GLN A CA 1
ATOM 2874 C C . GLN A 1 393 ? 18.625 -17.281 -5.816 1 81.38 393 GLN A C 1
ATOM 2876 O O . GLN A 1 393 ? 18.938 -17.391 -7.004 1 81.38 393 GLN A O 1
ATOM 2881 N N . LYS A 1 394 ? 19.094 -17.906 -4.809 1 78.31 394 LYS A N 1
ATOM 2882 C CA . LYS A 1 394 ? 19.984 -19.031 -5.09 1 78.31 394 LYS A CA 1
ATOM 2883 C C . LYS A 1 394 ? 19.188 -20.25 -5.562 1 78.31 394 LYS A C 1
ATOM 2885 O O . LYS A 1 394 ? 18.109 -20.531 -5.043 1 78.31 394 LYS A O 1
ATOM 2890 N N . ASN A 1 395 ? 19.656 -20.859 -6.543 1 80.31 395 ASN A N 1
ATOM 2891 C CA . ASN A 1 395 ? 19.031 -22.047 -7.078 1 80.31 395 ASN A CA 1
ATOM 2892 C C . ASN A 1 395 ? 19.156 -23.234 -6.109 1 80.31 395 ASN A C 1
ATOM 2894 O O . ASN A 1 395 ? 20.172 -23.391 -5.445 1 80.31 395 ASN A O 1
ATOM 2898 N N . ILE A 1 396 ? 18.078 -23.922 -6.125 1 84.88 396 ILE A N 1
ATOM 2899 C CA . ILE A 1 396 ? 18.047 -25.078 -5.234 1 84.88 396 ILE A CA 1
ATOM 2900 C C . ILE A 1 396 ? 18.406 -26.344 -6.008 1 84.88 396 ILE A C 1
ATOM 2902 O O . ILE A 1 396 ? 17.656 -26.781 -6.879 1 84.88 396 ILE A O 1
ATOM 2906 N N . PHE A 1 397 ? 19.547 -26.938 -5.68 1 85.62 397 PHE A N 1
ATOM 2907 C CA . PHE A 1 397 ? 19.953 -28.188 -6.305 1 85.62 397 PHE A CA 1
ATOM 2908 C C . PHE A 1 397 ? 20.094 -29.297 -5.266 1 85.62 397 PHE A C 1
ATOM 2910 O O . PHE A 1 397 ? 20.719 -29.094 -4.223 1 85.62 397 PHE A O 1
ATOM 2917 N N . LEU A 1 398 ? 19.312 -30.266 -5.504 1 84.19 398 LEU A N 1
ATOM 2918 C CA . LEU A 1 398 ? 19.406 -31.422 -4.621 1 84.19 398 LEU A CA 1
ATOM 2919 C C . LEU A 1 398 ? 20.188 -32.562 -5.281 1 84.19 398 LEU A C 1
ATOM 2921 O O . LEU A 1 398 ? 20.156 -32.719 -6.504 1 84.19 398 LEU A O 1
ATOM 2925 N N . THR A 1 399 ? 21.031 -33.344 -4.43 1 80.25 399 THR A N 1
ATOM 2926 C CA . THR A 1 399 ? 21.766 -34.5 -4.918 1 80.25 399 THR A CA 1
ATOM 2927 C C . THR A 1 399 ? 20.859 -35.75 -5.012 1 80.25 399 THR A C 1
ATOM 2929 O O . THR A 1 399 ? 19.922 -35.875 -4.23 1 80.25 399 THR A O 1
ATOM 2932 N N . MET B 1 1 ? -5.34 43.156 19.5 1 86.25 1 MET B N 1
ATOM 2933 C CA . MET B 1 1 ? -5.605 42 18.641 1 86.25 1 MET B CA 1
ATOM 2934 C C . MET B 1 1 ? -7.082 41.625 18.672 1 86.25 1 MET B C 1
ATOM 2936 O O . MET B 1 1 ? -7.633 41.344 19.75 1 86.25 1 MET B O 1
ATOM 2940 N N . LYS B 1 2 ? -7.797 41.875 17.656 1 90.88 2 LYS B N 1
ATOM 2941 C CA . LYS B 1 2 ? -9.227 41.594 17.609 1 90.88 2 LYS B CA 1
ATOM 2942 C C . LYS B 1 2 ? -9.492 40.156 17.109 1 90.88 2 LYS B C 1
ATOM 2944 O O . LYS B 1 2 ? -10.242 39.406 17.734 1 90.88 2 LYS B O 1
ATOM 2949 N N . PHE B 1 3 ? -8.906 39.812 16.062 1 96.12 3 PHE B N 1
ATOM 2950 C CA . PHE B 1 3 ? -9.039 38.5 15.445 1 96.12 3 PHE B CA 1
ATOM 2951 C C . PHE B 1 3 ? -7.691 37.781 15.391 1 96.12 3 PHE B C 1
ATOM 2953 O O . PHE B 1 3 ? -6.914 37.969 14.461 1 96.12 3 PHE B O 1
ATOM 2960 N N . ALA B 1 4 ? -7.465 36.844 16.375 1 97.94 4 ALA B N 1
ATOM 2961 C CA . ALA B 1 4 ? -6.172 36.188 16.531 1 97.94 4 ALA B CA 1
ATOM 2962 C C . ALA B 1 4 ? -6.105 34.906 15.695 1 97.94 4 ALA B C 1
ATOM 2964 O O . ALA B 1 4 ? -7.117 34.219 15.523 1 97.94 4 ALA B O 1
ATOM 2965 N N . GLY B 1 5 ? -4.902 34.656 15.195 1 98.56 5 GLY B N 1
ATOM 2966 C CA . GLY B 1 5 ? -4.645 33.406 14.5 1 98.56 5 GLY B CA 1
ATOM 2967 C C . GLY B 1 5 ? -3.678 32.5 15.242 1 98.56 5 GLY B C 1
ATOM 2968 O O . GLY B 1 5 ? -2.76 32.969 15.914 1 98.56 5 GLY B O 1
ATOM 2969 N N . ILE B 1 6 ? -3.869 31.219 15.117 1 98.75 6 ILE B N 1
ATOM 2970 C CA . ILE B 1 6 ? -2.961 30.188 15.609 1 98.75 6 ILE B CA 1
ATOM 2971 C C . ILE B 1 6 ? -2.709 29.156 14.516 1 98.75 6 ILE B C 1
ATOM 2973 O O . ILE B 1 6 ? -3.641 28.734 13.82 1 98.75 6 ILE B O 1
ATOM 2977 N N . ILE B 1 7 ? -1.469 28.828 14.266 1 98.69 7 ILE B N 1
ATOM 2978 C CA . ILE B 1 7 ? -1.108 27.734 13.383 1 98.69 7 ILE B CA 1
ATOM 2979 C C . ILE B 1 7 ? -0.791 26.484 14.219 1 98.69 7 ILE B C 1
ATOM 2981 O O . ILE B 1 7 ? 0.045 26.547 15.125 1 98.69 7 ILE B O 1
ATOM 2985 N N . ALA B 1 8 ? -1.486 25.359 13.953 1 97.62 8 ALA B N 1
ATOM 2986 C CA . ALA B 1 8 ? -1.312 24.203 14.836 1 97.62 8 ALA B CA 1
ATOM 2987 C C . ALA B 1 8 ? -1.556 22.906 14.078 1 97.62 8 ALA B C 1
ATOM 2989 O O . ALA B 1 8 ? -2.148 22.906 13 1 97.62 8 ALA B O 1
ATOM 2990 N N . GLU B 1 9 ? -1.079 21.828 14.711 1 97.31 9 GLU B N 1
ATOM 2991 C CA . GLU B 1 9 ? -1.361 20.484 14.211 1 97.31 9 GLU B CA 1
ATOM 2992 C C . GLU B 1 9 ? -2.412 19.797 15.07 1 97.31 9 GLU B C 1
ATOM 2994 O O . GLU B 1 9 ? -3.205 19 14.57 1 97.31 9 GLU B O 1
ATOM 2999 N N . TYR B 1 10 ? -2.369 20.062 16.484 1 97.25 10 TYR B N 1
ATOM 3000 C CA . TYR B 1 10 ? -3.25 19.438 17.469 1 97.25 10 TYR B CA 1
ATOM 3001 C C . TYR B 1 10 ? -3.211 17.922 17.328 1 97.25 10 TYR B C 1
ATOM 3003 O O . TYR B 1 10 ? -4.258 17.266 17.281 1 97.25 10 TYR B O 1
ATOM 3011 N N . ASP B 1 11 ? -2.047 17.359 17.359 1 96.12 11 ASP B N 1
ATOM 3012 C CA . ASP B 1 11 ? -1.838 15.945 17.078 1 96.12 11 ASP B CA 1
ATOM 3013 C C . ASP B 1 11 ? -1.178 15.234 18.25 1 96.12 11 ASP B C 1
ATOM 3015 O O . ASP B 1 11 ? -0.027 14.805 18.156 1 96.12 11 ASP B O 1
ATOM 3019 N N . PRO B 1 12 ? -1.702 14.906 19.328 1 96.56 12 PRO B N 1
ATOM 3020 C CA . PRO B 1 12 ? -3.109 15.242 19.578 1 96.56 12 PRO B CA 1
ATOM 3021 C C . PRO B 1 12 ? -3.287 16.547 20.344 1 96.56 12 PRO B C 1
ATOM 3023 O O . PRO B 1 12 ? -2.314 17.094 20.875 1 96.56 12 PRO B O 1
ATOM 3026 N N . PHE B 1 13 ? -4.492 17.047 20.297 1 97.5 13 PHE B N 1
ATOM 3027 C CA . PHE B 1 13 ? -4.848 18.203 21.109 1 97.5 13 PHE B CA 1
ATOM 3028 C C . PHE B 1 13 ? -4.676 17.891 22.594 1 97.5 13 PHE B C 1
ATOM 3030 O O . PHE B 1 13 ? -5.062 16.812 23.062 1 97.5 13 PHE B O 1
ATOM 3037 N N . HIS B 1 14 ? -4.02 18.719 23.375 1 96.12 14 HIS B N 1
ATOM 3038 C CA . HIS B 1 14 ? -3.756 18.469 24.781 1 96.12 14 HIS B CA 1
ATOM 3039 C C . HIS B 1 14 ? -3.842 19.75 25.609 1 96.12 14 HIS B C 1
ATOM 3041 O O . HIS B 1 14 ? -4.184 20.812 25.062 1 96.12 14 HIS B O 1
ATOM 3047 N N . ASN B 1 15 ? -3.512 19.672 26.891 1 94.69 15 ASN B N 1
ATOM 3048 C CA . ASN B 1 15 ? -3.68 20.766 27.844 1 94.69 15 ASN B CA 1
ATOM 3049 C C . ASN B 1 15 ? -2.838 21.984 27.453 1 94.69 15 ASN B C 1
ATOM 3051 O O . ASN B 1 15 ? -3.238 23.125 27.688 1 94.69 15 ASN B O 1
ATOM 3055 N N . GLY B 1 16 ? -1.687 21.703 26.859 1 93.25 16 GLY B N 1
ATOM 3056 C CA . GLY B 1 16 ? -0.865 22.797 26.375 1 93.25 16 GLY B CA 1
ATOM 3057 C C . GLY B 1 16 ? -1.549 23.625 25.312 1 93.25 16 GLY B C 1
ATOM 3058 O O . GLY B 1 16 ? -1.435 24.859 25.312 1 93.25 16 GLY B O 1
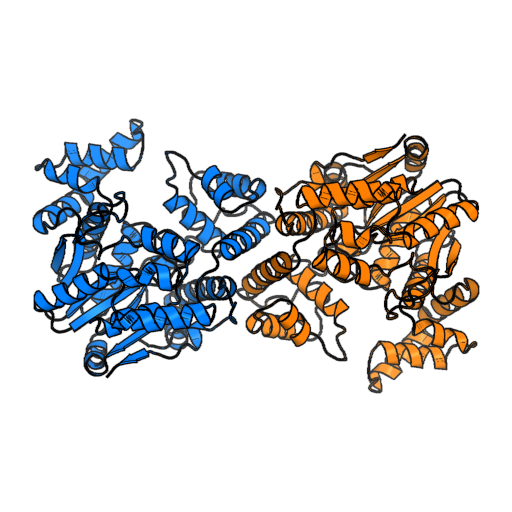ATOM 3059 N N . HIS B 1 17 ? -2.227 22.969 24.422 1 95.88 17 HIS B N 1
ATOM 3060 C CA . HIS B 1 17 ? -2.969 23.656 23.375 1 95.88 17 HIS B CA 1
ATOM 3061 C C . HIS B 1 17 ? -4.137 24.453 23.969 1 95.88 17 HIS B C 1
ATOM 3063 O O . HIS B 1 17 ? -4.395 25.578 23.547 1 95.88 17 HIS B O 1
ATOM 3069 N N . ALA B 1 18 ? -4.797 23.812 24.891 1 95.75 18 ALA B N 1
ATOM 3070 C CA . ALA B 1 18 ? -5.898 24.5 25.562 1 95.75 18 ALA B CA 1
ATOM 3071 C C . ALA B 1 18 ? -5.41 25.75 26.281 1 95.75 18 ALA B C 1
ATOM 3073 O O . ALA B 1 18 ? -6.082 26.797 26.25 1 95.75 18 ALA B O 1
ATOM 3074 N N . TRP B 1 19 ? -4.34 25.578 26.906 1 94.75 19 TRP B N 1
ATOM 3075 C CA . TRP B 1 19 ? -3.734 26.719 27.578 1 94.75 19 TRP B CA 1
ATOM 3076 C C . TRP B 1 19 ? -3.422 27.828 26.594 1 94.75 19 TRP B C 1
ATOM 3078 O O . TRP B 1 19 ? -3.693 29 26.875 1 94.75 19 TRP B O 1
ATOM 3088 N N . GLN B 1 20 ? -2.869 27.516 25.453 1 95.5 20 GLN B N 1
ATOM 3089 C CA . GLN B 1 20 ? -2.555 28.5 24.422 1 95.5 20 GLN B CA 1
ATOM 3090 C C . GLN B 1 20 ? -3.811 29.25 23.969 1 95.5 20 GLN B C 1
ATOM 3092 O O . GLN B 1 20 ? -3.793 30.469 23.797 1 95.5 20 GLN B O 1
ATOM 3097 N N . LEU B 1 21 ? -4.832 28.547 23.75 1 97 21 LEU B N 1
ATOM 3098 C CA . LEU B 1 21 ? -6.098 29.141 23.328 1 97 21 LEU B CA 1
ATOM 3099 C C . LEU B 1 21 ? -6.633 30.078 24.406 1 97 21 LEU B C 1
ATOM 3101 O O . LEU B 1 21 ? -7.066 31.188 24.109 1 97 21 LEU B O 1
ATOM 3105 N N . ALA B 1 22 ? -6.539 29.656 25.641 1 95.88 22 ALA B N 1
ATOM 3106 C CA . ALA B 1 22 ? -6.992 30.484 26.766 1 95.88 22 ALA B CA 1
ATOM 3107 C C . ALA B 1 22 ? -6.16 31.75 26.875 1 95.88 22 ALA B C 1
ATOM 3109 O O . ALA B 1 22 ? -6.699 32.844 27.109 1 95.88 22 ALA B O 1
ATOM 3110 N N . GLN B 1 23 ? -4.871 31.562 26.75 1 95.56 23 GLN B N 1
ATOM 3111 C CA . GLN B 1 23 ? -3.977 32.719 26.812 1 95.56 23 GLN B CA 1
ATOM 3112 C C . GLN B 1 23 ? -4.254 33.688 25.672 1 95.56 23 GLN B C 1
ATOM 3114 O O . GLN B 1 23 ? -4.125 34.906 25.844 1 95.56 23 GLN B O 1
ATOM 3119 N N . THR B 1 24 ? -4.539 33.156 24.5 1 97 24 THR B N 1
ATOM 3120 C CA . THR B 1 24 ? -4.867 34 23.344 1 97 24 THR B CA 1
ATOM 3121 C C . THR B 1 24 ? -6.07 34.906 23.656 1 97 24 THR B C 1
ATOM 3123 O O . THR B 1 24 ? -6.066 36.094 23.344 1 97 24 THR B O 1
ATOM 3126 N N . LYS B 1 25 ? -6.988 34.375 24.281 1 95.94 25 LYS B N 1
ATOM 3127 C CA . LYS B 1 25 ? -8.164 35.156 24.688 1 95.94 25 LYS B CA 1
ATOM 3128 C C . LYS B 1 25 ? -7.809 36.156 25.781 1 95.94 25 LYS B C 1
ATOM 3130 O O . LYS B 1 25 ? -8.305 37.281 25.781 1 95.94 25 LYS B O 1
ATOM 3135 N N . ALA B 1 26 ? -6.996 35.719 26.656 1 95.06 26 ALA B N 1
ATOM 3136 C CA . ALA B 1 26 ? -6.578 36.594 27.75 1 95.06 26 ALA B CA 1
ATOM 3137 C C . ALA B 1 26 ? -5.805 37.812 27.219 1 95.06 26 ALA B C 1
ATOM 3139 O O . ALA B 1 26 ? -5.82 38.875 27.844 1 95.06 26 ALA B O 1
ATOM 3140 N N . LEU B 1 27 ? -5.18 37.625 26.109 1 94.56 27 LEU B N 1
ATOM 3141 C CA . LEU B 1 27 ? -4.43 38.688 25.484 1 94.56 27 LEU B CA 1
ATOM 3142 C C . LEU B 1 27 ? -5.375 39.719 24.844 1 94.56 27 LEU B C 1
ATOM 3144 O O . LEU B 1 27 ? -4.938 40.75 24.375 1 94.56 27 LEU B O 1
ATOM 3148 N N . GLY B 1 28 ? -6.668 39.406 24.812 1 93.5 28 GLY B N 1
ATOM 3149 C CA . GLY B 1 28 ? -7.66 40.375 24.359 1 93.5 28 GLY B CA 1
ATOM 3150 C C . GLY B 1 28 ? -8.297 40 23.031 1 93.5 28 GLY B C 1
ATOM 3151 O O . GLY B 1 28 ? -9.047 40.781 22.453 1 93.5 28 GLY B O 1
ATOM 3152 N N . ALA B 1 29 ? -8 38.844 22.516 1 95.56 29 ALA B N 1
ATOM 3153 C CA . ALA B 1 29 ? -8.586 38.438 21.25 1 95.56 29 ALA B CA 1
ATOM 3154 C C . ALA B 1 29 ? -10.094 38.25 21.375 1 95.56 29 ALA B C 1
ATOM 3156 O O . ALA B 1 29 ? -10.57 37.562 22.281 1 95.56 29 ALA B O 1
ATOM 3157 N N . GLU B 1 30 ? -10.82 38.875 20.484 1 94.81 30 GLU B N 1
ATOM 3158 C CA . GLU B 1 30 ? -12.266 38.688 20.453 1 94.81 30 GLU B CA 1
ATOM 3159 C C . GLU B 1 30 ? -12.633 37.344 19.812 1 94.81 30 GLU B C 1
ATOM 3161 O O . GLU B 1 30 ? -13.578 36.688 20.25 1 94.81 30 GLU B O 1
ATOM 3166 N N . ARG B 1 31 ? -11.922 37 18.781 1 96.38 31 ARG B N 1
ATOM 3167 C CA . ARG B 1 31 ? -12.086 35.719 18.078 1 96.38 31 ARG B CA 1
ATOM 3168 C C . ARG B 1 31 ? -10.734 35.094 17.781 1 96.38 31 ARG B C 1
ATOM 3170 O O . ARG B 1 31 ? -9.727 35.781 17.656 1 96.38 31 ARG B O 1
ATOM 3177 N N . VAL B 1 32 ? -10.773 33.781 17.734 1 98.31 32 VAL B N 1
ATOM 3178 C CA . VAL B 1 32 ? -9.547 33.031 17.453 1 98.31 32 VAL B CA 1
ATOM 3179 C C . VAL B 1 32 ? -9.773 32.094 16.266 1 98.31 32 VAL B C 1
ATOM 3181 O O . VAL B 1 32 ? -10.688 31.266 16.266 1 98.31 32 VAL B O 1
ATOM 3184 N N . ALA B 1 33 ? -8.961 32.219 15.211 1 98.44 33 ALA B N 1
ATOM 3185 C CA . ALA B 1 33 ? -8.93 31.297 14.078 1 98.44 33 ALA B CA 1
ATOM 3186 C C . ALA B 1 33 ? -7.699 30.406 14.133 1 98.44 33 ALA B C 1
ATOM 3188 O O . ALA B 1 33 ? -6.605 30.859 14.477 1 98.44 33 ALA B O 1
ATOM 3189 N N . VAL B 1 34 ? -7.914 29.141 13.828 1 98.75 34 VAL B N 1
ATOM 3190 C CA . VAL B 1 34 ? -6.812 28.188 13.805 1 98.75 34 VAL B CA 1
ATOM 3191 C C . VAL B 1 34 ? -6.598 27.688 12.375 1 98.75 34 VAL B C 1
ATOM 3193 O O . VAL B 1 34 ? -7.547 27.297 11.703 1 98.75 34 VAL B O 1
ATOM 3196 N N . ALA B 1 35 ? -5.406 27.797 11.867 1 98.81 35 ALA B N 1
ATOM 3197 C CA . ALA B 1 35 ? -4.965 27.031 10.703 1 98.81 35 ALA B CA 1
ATOM 3198 C C . ALA B 1 35 ? -4.395 25.688 11.117 1 98.81 35 ALA B C 1
ATOM 3200 O O . ALA B 1 35 ? -3.262 25.594 11.594 1 98.81 35 ALA B O 1
ATOM 3201 N N . MET B 1 36 ? -5.145 24.672 10.914 1 98.69 36 MET B N 1
ATOM 3202 C CA . MET B 1 36 ? -4.793 23.344 11.414 1 98.69 36 MET B CA 1
ATOM 3203 C C . MET B 1 36 ? -4.328 22.438 10.273 1 98.69 36 MET B C 1
ATOM 3205 O O . MET B 1 36 ? -4.992 22.344 9.242 1 98.69 36 MET B O 1
ATOM 3209 N N . SER B 1 37 ? -3.174 21.766 10.508 1 98.5 37 SER B N 1
ATOM 3210 C CA . SER B 1 37 ? -2.729 20.797 9.523 1 98.5 37 SER B CA 1
ATOM 3211 C C . SER B 1 37 ? -3.826 19.781 9.203 1 98.5 37 SER B C 1
ATOM 3213 O O . SER B 1 37 ? -4.473 19.25 10.109 1 98.5 37 SER B O 1
ATOM 3215 N N . CYS B 1 38 ? -4.047 19.562 7.941 1 96.69 38 CYS B N 1
ATOM 3216 C CA . CYS B 1 38 ? -5.082 18.641 7.496 1 96.69 38 CYS B CA 1
ATOM 3217 C C . CYS B 1 38 ? -4.473 17.453 6.75 1 96.69 38 CYS B C 1
ATOM 3219 O O . CYS B 1 38 ? -3.654 17.641 5.848 1 96.69 38 CYS B O 1
ATOM 3221 N N . SER B 1 39 ? -4.75 16.234 7.137 1 97.56 39 SER B N 1
ATOM 3222 C CA . SER B 1 39 ? -4.418 14.961 6.512 1 97.56 39 SER B CA 1
ATOM 3223 C C . SER B 1 39 ? -2.963 14.578 6.766 1 97.56 39 SER B C 1
ATOM 3225 O O . SER B 1 39 ? -2.633 13.398 6.883 1 97.56 39 SER B O 1
ATOM 3227 N N . LEU B 1 40 ? -2.066 15.539 6.738 1 98.44 40 LEU B N 1
ATOM 3228 C CA . LEU B 1 40 ? -0.667 15.32 7.094 1 98.44 40 LEU B CA 1
ATOM 3229 C C . LEU B 1 40 ? -0.184 16.375 8.078 1 98.44 40 LEU B C 1
ATOM 3231 O O . LEU B 1 40 ? -0.777 17.453 8.18 1 98.44 40 LEU B O 1
ATOM 3235 N N . VAL B 1 41 ? 0.884 16.078 8.773 1 97.88 41 VAL B N 1
ATOM 3236 C CA . VAL B 1 41 ? 1.479 17.031 9.703 1 97.88 41 VAL B CA 1
ATOM 3237 C C . VAL B 1 41 ? 2.883 17.406 9.234 1 97.88 41 VAL B C 1
ATOM 3239 O O . VAL B 1 41 ? 3.396 16.828 8.273 1 97.88 41 VAL B O 1
ATOM 3242 N N . GLN B 1 42 ? 3.459 18.344 9.875 1 96.44 42 GLN B N 1
ATOM 3243 C CA . GLN B 1 42 ? 4.707 18.969 9.453 1 96.44 42 GLN B CA 1
ATOM 3244 C C . GLN B 1 42 ? 5.852 17.953 9.438 1 96.44 42 GLN B C 1
ATOM 3246 O O . GLN B 1 42 ? 6.773 18.062 8.625 1 96.44 42 GLN B O 1
ATOM 3251 N N . ARG B 1 43 ? 5.766 16.969 10.273 1 93.06 43 ARG B N 1
ATOM 3252 C CA . ARG B 1 43 ? 6.855 16 10.352 1 93.06 43 ARG B CA 1
ATOM 3253 C C . ARG B 1 43 ? 6.746 14.961 9.25 1 93.06 43 ARG B C 1
ATOM 3255 O O . ARG B 1 43 ? 7.586 14.062 9.148 1 93.06 43 ARG B O 1
ATOM 3262 N N . GLY B 1 44 ? 5.723 15.055 8.43 1 95.81 44 GLY B N 1
ATOM 3263 C CA . GLY B 1 44 ? 5.602 14.164 7.285 1 95.81 44 GLY B CA 1
ATOM 3264 C C . GLY B 1 44 ? 4.91 12.852 7.621 1 95.81 44 GLY B C 1
ATOM 3265 O O . GLY B 1 44 ? 5.285 11.797 7.113 1 95.81 44 GLY B O 1
ATOM 3266 N N . ALA B 1 45 ? 3.912 12.969 8.469 1 96.44 45 ALA B N 1
ATOM 3267 C CA . ALA B 1 45 ? 3.195 11.781 8.93 1 96.44 45 ALA B CA 1
ATOM 3268 C C . ALA B 1 45 ? 1.688 12.023 8.945 1 96.44 45 ALA B C 1
ATOM 3270 O O . ALA B 1 45 ? 1.233 13.164 8.82 1 96.44 45 ALA B O 1
ATOM 3271 N N . LEU B 1 46 ? 1.007 10.938 9.055 1 98.12 46 LEU B N 1
ATOM 3272 C CA . LEU B 1 46 ? -0.423 11.023 9.328 1 98.12 46 LEU B CA 1
ATOM 3273 C C . LEU B 1 46 ? -0.675 11.445 10.773 1 98.12 46 LEU B C 1
ATOM 3275 O O . LEU B 1 46 ? 0.067 11.055 11.68 1 98.12 46 LEU B O 1
ATOM 3279 N N . PRO B 1 47 ? -1.644 12.297 10.93 1 98.25 47 PRO B N 1
ATOM 3280 C CA . PRO B 1 47 ? -2.012 12.586 12.32 1 98.25 47 PRO B CA 1
ATOM 3281 C C . PRO B 1 47 ? -2.598 11.367 13.031 1 98.25 47 PRO B C 1
ATOM 3283 O O . PRO B 1 47 ? -3.145 10.469 12.383 1 98.25 47 PRO B O 1
ATOM 3286 N N . LEU B 1 48 ? -2.461 11.344 14.352 1 98.25 48 LEU B N 1
ATOM 3287 C CA . LEU B 1 48 ? -2.98 10.258 15.172 1 98.25 48 LEU B CA 1
ATOM 3288 C C . LEU B 1 48 ? -4.496 10.156 15.047 1 98.25 48 LEU B C 1
ATOM 3290 O O . LEU B 1 48 ? -5.035 9.055 14.891 1 98.25 48 LEU B O 1
ATOM 3294 N N . LEU B 1 49 ? -5.16 11.312 15.109 1 97.94 49 LEU B N 1
ATOM 3295 C CA . LEU B 1 49 ? -6.617 11.359 15.086 1 97.94 49 LEU B CA 1
ATOM 3296 C C . LEU B 1 49 ? -7.109 12.102 13.844 1 97.94 49 LEU B C 1
ATOM 3298 O O . LEU B 1 49 ? -6.406 12.953 13.305 1 97.94 49 LEU B O 1
ATOM 3302 N N . PRO B 1 50 ? -8.32 11.844 13.391 1 95.81 50 PRO B N 1
ATOM 3303 C CA . PRO B 1 50 ? -8.852 12.508 12.195 1 95.81 50 PRO B CA 1
ATOM 3304 C C . PRO B 1 50 ? -9.094 14 12.406 1 95.81 50 PRO B C 1
ATOM 3306 O O . PRO B 1 50 ? -9.164 14.461 13.547 1 95.81 50 PRO B O 1
ATOM 3309 N N . GLU B 1 51 ? -9.25 14.695 11.305 1 94.81 51 GLU B N 1
ATOM 3310 C CA . GLU B 1 51 ? -9.461 16.141 11.297 1 94.81 51 GLU B CA 1
ATOM 3311 C C . GLU B 1 51 ? -10.695 16.516 12.109 1 94.81 51 GLU B C 1
ATOM 3313 O O . GLU B 1 51 ? -10.688 17.531 12.828 1 94.81 51 GLU B O 1
ATOM 3318 N N . ALA B 1 52 ? -11.711 15.695 11.969 1 95.31 52 ALA B N 1
ATOM 3319 C CA . ALA B 1 52 ? -12.969 16.016 12.633 1 95.31 52 ALA B CA 1
ATOM 3320 C C . ALA B 1 52 ? -12.797 16.031 14.148 1 95.31 52 ALA B C 1
ATOM 3322 O O . ALA B 1 52 ? -13.32 16.922 14.836 1 95.31 52 ALA B O 1
ATOM 3323 N N . VAL B 1 53 ? -12.07 15.07 14.68 1 96.88 53 VAL B N 1
ATOM 3324 C CA . VAL B 1 53 ? -11.844 14.977 16.125 1 96.88 53 VAL B CA 1
ATOM 3325 C C . VAL B 1 53 ? -10.984 16.141 16.594 1 96.88 53 VAL B C 1
ATOM 3327 O O . VAL B 1 53 ? -11.281 16.781 17.609 1 96.88 53 VAL B O 1
ATOM 3330 N N . ARG B 1 54 ? -9.961 16.453 15.859 1 97.81 54 ARG B N 1
ATOM 3331 C CA . ARG B 1 54 ? -9.047 17.531 16.219 1 97.81 54 ARG B CA 1
ATOM 3332 C C . ARG B 1 54 ? -9.727 18.891 16.125 1 97.81 54 ARG B C 1
ATOM 3334 O O . ARG B 1 54 ? -9.516 19.766 16.969 1 97.81 54 ARG B O 1
ATOM 3341 N N . THR B 1 55 ? -10.508 19.047 15.078 1 97.75 55 THR B N 1
ATOM 3342 C CA . THR B 1 55 ? -11.266 20.266 14.898 1 97.75 55 THR B CA 1
ATOM 3343 C C . THR B 1 55 ? -12.242 20.484 16.047 1 97.75 55 THR B C 1
ATOM 3345 O O . THR B 1 55 ? -12.305 21.562 16.625 1 97.75 55 THR B O 1
ATOM 3348 N N . ARG B 1 56 ? -12.969 19.453 16.375 1 97.62 56 ARG B N 1
ATOM 3349 C CA . ARG B 1 56 ? -13.93 19.547 17.469 1 97.62 56 ARG B CA 1
ATOM 3350 C C . ARG B 1 56 ? -13.234 19.844 18.797 1 97.62 56 ARG B C 1
ATOM 3352 O O . ARG B 1 56 ? -13.75 20.609 19.609 1 97.62 56 ARG B O 1
ATOM 3359 N N . SER B 1 57 ? -12.102 19.234 18.984 1 98.12 57 SER B N 1
ATOM 3360 C CA . SER B 1 57 ? -11.32 19.484 20.188 1 98.12 57 SER B CA 1
ATOM 3361 C C . SER B 1 57 ? -10.945 20.969 20.312 1 98.12 57 SER B C 1
ATOM 3363 O O . SER B 1 57 ? -11.109 21.562 21.375 1 98.12 57 SER B O 1
ATOM 3365 N N . ALA B 1 58 ? -10.461 21.516 19.219 1 98.19 58 ALA B N 1
ATOM 3366 C CA . ALA B 1 58 ? -10.055 22.922 19.188 1 98.19 58 ALA B CA 1
ATOM 3367 C C . ALA B 1 58 ? -11.242 23.844 19.469 1 98.19 58 ALA B C 1
ATOM 3369 O O . ALA B 1 58 ? -11.141 24.766 20.281 1 98.19 58 ALA B O 1
ATOM 3370 N N . LEU B 1 59 ? -12.367 23.562 18.844 1 98.06 59 LEU B N 1
ATOM 3371 C CA . LEU B 1 59 ? -13.562 24.375 19 1 98.06 59 LEU B CA 1
ATOM 3372 C C . LEU B 1 59 ? -14.094 24.297 20.438 1 98.06 59 LEU B C 1
ATOM 3374 O O . LEU B 1 59 ? -14.523 25.297 21 1 98.06 59 LEU B O 1
ATOM 3378 N N . THR B 1 60 ? -14.016 23.141 20.984 1 97 60 THR B N 1
ATOM 3379 C CA . THR B 1 60 ? -14.5 22.906 22.344 1 97 60 THR B CA 1
ATOM 3380 C C . THR B 1 60 ? -13.664 23.672 23.359 1 97 60 THR B C 1
ATOM 3382 O O . THR B 1 60 ? -14.172 24.094 24.391 1 97 60 THR B O 1
ATOM 3385 N N . CYS B 1 61 ? -12.414 23.906 23.031 1 97.06 61 CYS B N 1
ATOM 3386 C CA . CYS B 1 61 ? -11.492 24.469 24.016 1 97.06 61 CYS B CA 1
ATOM 3387 C C . CYS B 1 61 ? -11.211 25.938 23.719 1 97.06 61 CYS B C 1
ATOM 3389 O O . CYS B 1 61 ? -10.312 26.531 24.328 1 97.06 61 CYS B O 1
ATOM 3391 N N . GLY B 1 62 ? -11.922 26.547 22.781 1 95.88 62 GLY B N 1
ATOM 3392 C CA . GLY B 1 62 ? -11.812 28 22.75 1 95.88 62 GLY B CA 1
ATOM 3393 C C . GLY B 1 62 ? -11.609 28.547 21.344 1 95.88 62 GLY B C 1
ATOM 3394 O O . GLY B 1 62 ? -11.758 29.75 21.125 1 95.88 62 GLY B O 1
ATOM 3395 N N . ALA B 1 63 ? -11.25 27.719 20.344 1 98.19 63 ALA B N 1
ATOM 3396 C CA . ALA B 1 63 ? -11.164 28.188 18.969 1 98.19 63 ALA B CA 1
ATOM 3397 C C . ALA B 1 63 ? -12.539 28.594 18.438 1 98.19 63 ALA B C 1
ATOM 3399 O O . ALA B 1 63 ? -13.555 28.016 18.844 1 98.19 63 ALA B O 1
ATOM 3400 N N . ASP B 1 64 ? -12.562 29.594 17.578 1 98.19 64 ASP B N 1
ATOM 3401 C CA . ASP B 1 64 ? -13.828 30.031 17 1 98.19 64 ASP B CA 1
ATOM 3402 C C . ASP B 1 64 ? -13.992 29.531 15.57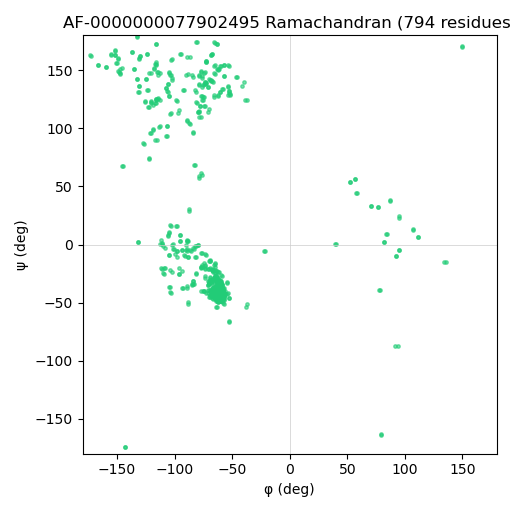 1 98.19 64 ASP B C 1
ATOM 3404 O O . ASP B 1 64 ? -15.102 29.219 15.133 1 98.19 64 ASP B O 1
ATOM 3408 N N . LEU B 1 65 ? -12.961 29.578 14.805 1 98.12 65 LEU B N 1
ATOM 3409 C CA . LEU B 1 65 ? -12.914 29.078 13.438 1 98.12 65 LEU B CA 1
ATOM 3410 C C . LEU B 1 65 ? -11.688 28.188 13.227 1 98.12 65 LEU B C 1
ATOM 3412 O O . LEU B 1 65 ? -10.609 28.484 13.734 1 98.12 65 LEU B O 1
ATOM 3416 N N . VAL B 1 66 ? -11.852 27.078 12.562 1 98.5 66 VAL B N 1
ATOM 3417 C CA . VAL B 1 66 ? -10.742 26.203 12.227 1 98.5 66 VAL B CA 1
ATOM 3418 C C . VAL B 1 66 ? -10.672 26 10.711 1 98.5 66 VAL B C 1
ATOM 3420 O O . VAL B 1 66 ? -11.625 25.5 10.102 1 98.5 66 VAL B O 1
ATOM 3423 N N . PHE B 1 67 ? -9.547 26.438 10.133 1 98.31 67 PHE B N 1
ATOM 3424 C CA . PHE B 1 67 ? -9.289 26.281 8.711 1 98.31 67 PHE B CA 1
ATOM 3425 C C . PHE B 1 67 ? -8.273 25.172 8.469 1 98.31 67 PHE B C 1
ATOM 3427 O O . PHE B 1 67 ? -7.348 24.984 9.258 1 98.31 67 PHE B O 1
ATOM 3434 N N . ALA B 1 68 ? -8.461 24.516 7.344 1 98.25 68 ALA B N 1
ATOM 3435 C CA . ALA B 1 68 ? -7.504 23.469 6.957 1 98.25 68 ALA B CA 1
ATOM 3436 C C . ALA B 1 68 ? -6.23 24.094 6.383 1 98.25 68 ALA B C 1
ATOM 3438 O O . ALA B 1 68 ? -6.285 24.891 5.453 1 98.25 68 ALA B O 1
ATOM 3439 N N . LEU B 1 69 ? -5.152 23.828 7.023 1 98.62 69 LEU B N 1
ATOM 3440 C CA . LEU B 1 69 ? -3.881 23.953 6.312 1 98.62 69 LEU B CA 1
ATOM 3441 C C . LEU B 1 69 ? -3.648 22.734 5.418 1 98.62 69 LEU B C 1
ATOM 3443 O O . LEU B 1 69 ? -3.391 21.641 5.91 1 98.62 69 LEU B O 1
ATOM 3447 N N . PRO B 1 70 ? -3.727 22.891 4.09 1 97.88 70 PRO B N 1
ATOM 3448 C CA . PRO B 1 70 ? -3.717 21.719 3.203 1 97.88 70 PRO B CA 1
ATOM 3449 C C . PRO B 1 70 ? -2.479 20.844 3.389 1 97.88 70 PRO B C 1
ATOM 3451 O O . PRO B 1 70 ? -1.397 21.359 3.693 1 97.88 70 PRO B O 1
ATOM 3454 N N . ALA B 1 71 ? -2.6 19.562 3.062 1 97.56 71 ALA B N 1
ATOM 3455 C CA . ALA B 1 71 ? -1.6 18.531 3.344 1 97.56 71 ALA B CA 1
ATOM 3456 C C . ALA B 1 71 ? -0.254 18.891 2.723 1 97.56 71 ALA B C 1
ATOM 3458 O O . ALA B 1 71 ? 0.781 18.844 3.391 1 97.56 71 ALA B O 1
ATOM 3459 N N . PRO B 1 72 ? -0.198 19.344 1.459 1 96.31 72 PRO B N 1
ATOM 3460 C CA . PRO B 1 72 ? 1.109 19.656 0.88 1 96.31 72 PRO B CA 1
ATOM 3461 C C . PRO B 1 72 ? 1.797 20.828 1.578 1 96.31 72 PRO B C 1
ATOM 3463 O O . PRO B 1 72 ? 3.027 20.906 1.595 1 96.31 72 PRO B O 1
ATOM 3466 N N . CYS B 1 73 ? 0.997 21.719 2.143 1 97.19 73 CYS B N 1
ATOM 3467 C CA . CYS B 1 73 ? 1.533 22.875 2.857 1 97.19 73 CYS B CA 1
ATOM 3468 C C . CYS B 1 73 ? 1.904 22.5 4.289 1 97.19 73 CYS B C 1
ATOM 3470 O O . CYS B 1 73 ? 2.857 23.047 4.848 1 97.19 73 CYS B O 1
ATOM 3472 N N . ALA B 1 74 ? 1.107 21.594 4.812 1 97.75 74 ALA B N 1
ATOM 3473 C CA . ALA B 1 74 ? 1.377 21.141 6.172 1 97.75 74 ALA B CA 1
ATOM 3474 C C . ALA B 1 74 ? 2.621 20.25 6.211 1 97.75 74 ALA B C 1
ATOM 3476 O O . ALA B 1 74 ? 3.434 20.359 7.133 1 97.75 74 ALA B O 1
ATOM 3477 N N . CYS B 1 75 ? 2.752 19.375 5.238 1 97.12 75 CYS B N 1
ATOM 3478 C CA . CYS B 1 75 ? 3.889 18.469 5.129 1 97.12 75 CYS B CA 1
ATOM 3479 C C . CYS B 1 75 ? 5.078 19.156 4.477 1 97.12 75 CYS B C 1
ATOM 3481 O O . CYS B 1 75 ? 5.477 18.797 3.367 1 97.12 75 CYS B O 1
ATOM 3483 N N . ALA B 1 76 ? 5.648 20.094 5.172 1 95.44 76 ALA B N 1
ATOM 3484 C CA . ALA B 1 76 ? 6.727 20.922 4.641 1 95.44 76 ALA B CA 1
ATOM 3485 C C . ALA B 1 76 ? 7.648 21.406 5.754 1 95.44 76 ALA B C 1
ATOM 3487 O O . ALA B 1 76 ? 7.344 21.234 6.938 1 95.44 76 ALA B O 1
ATOM 3488 N N . GLY B 1 77 ? 8.758 21.906 5.324 1 93.44 77 GLY B N 1
ATOM 3489 C CA . GLY B 1 77 ? 9.656 22.5 6.301 1 93.44 77 GLY B CA 1
ATOM 3490 C C . GLY B 1 77 ? 9.062 23.703 7.012 1 93.44 77 GLY B C 1
ATOM 3491 O O . GLY B 1 77 ? 7.996 24.188 6.625 1 93.44 77 GLY B O 1
ATOM 3492 N N . ALA B 1 78 ? 9.812 24.156 8.008 1 93.69 78 ALA B N 1
ATOM 3493 C CA . ALA B 1 78 ? 9.312 25.219 8.883 1 93.69 78 ALA B CA 1
ATOM 3494 C C . ALA B 1 78 ? 8.977 26.469 8.086 1 93.69 78 ALA B C 1
ATOM 3496 O O . ALA B 1 78 ? 7.961 27.125 8.336 1 93.69 78 ALA B O 1
ATOM 3497 N N . GLU B 1 79 ? 9.805 26.859 7.129 1 94.25 79 GLU B N 1
ATOM 3498 C CA . GLU B 1 79 ? 9.586 28.078 6.352 1 94.25 79 GLU B CA 1
ATOM 3499 C C . GLU B 1 79 ? 8.297 27.984 5.531 1 94.25 79 GLU B C 1
ATOM 3501 O O . GLU B 1 79 ? 7.43 28.844 5.633 1 94.25 79 GLU B O 1
ATOM 3506 N N . ALA B 1 80 ? 8.203 26.922 4.742 1 95.69 80 ALA B N 1
ATOM 3507 C CA . ALA B 1 80 ? 7.027 26.75 3.893 1 95.69 80 ALA B CA 1
ATOM 3508 C C . ALA B 1 80 ? 5.762 26.578 4.73 1 95.69 80 ALA B C 1
ATOM 3510 O O . ALA B 1 80 ? 4.707 27.109 4.379 1 95.69 80 ALA B O 1
ATOM 3511 N N . PHE B 1 81 ? 5.922 25.859 5.805 1 97.69 81 PHE B N 1
ATOM 3512 C CA . PHE B 1 81 ? 4.816 25.656 6.734 1 97.69 81 PHE B CA 1
ATOM 3513 C C . PHE B 1 81 ? 4.336 26.984 7.293 1 97.69 81 PHE B C 1
ATOM 3515 O O . PHE B 1 81 ? 3.135 27.266 7.289 1 97.69 81 PHE B O 1
ATOM 3522 N N . ALA B 1 82 ? 5.227 27.781 7.742 1 98.12 82 ALA B N 1
ATOM 3523 C CA . ALA B 1 82 ? 4.918 29.094 8.312 1 98.12 82 ALA B CA 1
ATOM 3524 C C . ALA B 1 82 ? 4.281 30.016 7.277 1 98.12 82 ALA B C 1
ATOM 3526 O O . ALA B 1 82 ? 3.275 30.672 7.555 1 98.12 82 ALA B O 1
ATOM 3527 N N . ARG B 1 83 ? 4.859 30.047 6.113 1 98.38 83 ARG B N 1
ATOM 3528 C CA . ARG B 1 83 ? 4.34 30.906 5.055 1 98.38 83 ARG B CA 1
ATOM 3529 C C . ARG B 1 83 ? 2.898 30.562 4.715 1 98.38 83 ARG B C 1
ATOM 3531 O O . ARG B 1 83 ? 2.051 31.438 4.582 1 98.38 83 ARG B O 1
ATOM 3538 N N . ALA B 1 84 ? 2.641 29.281 4.605 1 98.56 84 ALA B N 1
ATOM 3539 C CA . ALA B 1 84 ? 1.293 28.828 4.27 1 98.56 84 ALA B CA 1
ATOM 3540 C C . ALA B 1 84 ? 0.298 29.203 5.363 1 98.56 84 ALA B C 1
ATOM 3542 O O . ALA B 1 84 ? -0.782 29.719 5.078 1 98.56 84 ALA B O 1
ATOM 3543 N N . GLY B 1 85 ? 0.677 28.906 6.582 1 98.75 85 GLY B N 1
ATOM 3544 C CA . GLY B 1 85 ? -0.202 29.219 7.695 1 98.75 85 GLY B CA 1
ATOM 3545 C C . GLY B 1 85 ? -0.49 30.688 7.836 1 98.75 85 GLY B C 1
ATOM 3546 O O . GLY B 1 85 ? -1.643 31.094 8.016 1 98.75 85 GLY B O 1
ATOM 3547 N N . VAL B 1 86 ? 0.552 31.531 7.746 1 98.81 86 VAL B N 1
ATOM 3548 C CA . VAL B 1 86 ? 0.41 32.969 7.887 1 98.81 86 VAL B CA 1
ATOM 3549 C C . VAL B 1 86 ? -0.441 33.531 6.742 1 98.81 86 VAL B C 1
ATOM 3551 O O . VAL B 1 86 ? -1.329 34.344 6.961 1 98.81 86 VAL B O 1
ATOM 3554 N N . ALA B 1 87 ? -0.162 33.031 5.547 1 98.56 87 ALA B N 1
ATOM 3555 C CA . ALA B 1 87 ? -0.942 33.5 4.395 1 98.56 87 ALA B CA 1
ATOM 3556 C C . ALA B 1 87 ? -2.424 33.156 4.578 1 98.56 87 ALA B C 1
ATOM 3558 O O . ALA B 1 87 ? -3.287 34 4.273 1 98.56 87 ALA B O 1
ATOM 3559 N N . LEU B 1 88 ? -2.688 32 5.059 1 98.5 88 LEU B N 1
ATOM 3560 C CA . LEU B 1 88 ? -4.059 31.547 5.27 1 98.5 88 LEU B CA 1
ATOM 3561 C C . LEU B 1 88 ? -4.77 32.438 6.293 1 98.5 88 LEU B C 1
ATOM 3563 O O . LEU B 1 88 ? -5.895 32.875 6.059 1 98.5 88 LEU B O 1
ATOM 3567 N N . LEU B 1 89 ? -4.133 32.656 7.402 1 98.5 89 LEU B N 1
ATOM 3568 C CA . LEU B 1 89 ? -4.746 33.406 8.492 1 98.5 89 LEU B CA 1
ATOM 3569 C C . LEU B 1 89 ? -4.871 34.875 8.133 1 98.5 89 LEU B C 1
ATOM 3571 O O . LEU B 1 89 ? -5.832 35.562 8.531 1 98.5 89 LEU B O 1
ATOM 3575 N N . ALA B 1 90 ? -3.889 35.406 7.379 1 98.31 90 ALA B N 1
ATOM 3576 C CA . ALA B 1 90 ? -4.008 36.75 6.867 1 98.31 90 ALA B CA 1
ATOM 3577 C C . ALA B 1 90 ? -5.207 36.906 5.934 1 98.31 90 ALA B C 1
ATOM 3579 O O . ALA B 1 90 ? -5.953 37.875 6.008 1 98.31 90 ALA B O 1
ATOM 3580 N N . ALA B 1 91 ? -5.383 35.938 5.062 1 98.25 91 ALA B N 1
ATOM 3581 C CA . ALA B 1 91 ? -6.508 35.938 4.129 1 98.25 91 ALA B CA 1
ATOM 3582 C C . ALA B 1 91 ? -7.84 35.844 4.871 1 98.25 91 ALA B C 1
ATOM 3584 O O . ALA B 1 91 ? -8.852 36.375 4.395 1 98.25 91 ALA B O 1
ATOM 3585 N N . ALA B 1 92 ? -7.828 35.219 6.055 1 97.75 92 ALA B N 1
ATOM 3586 C CA . ALA B 1 92 ? -9.031 35.125 6.879 1 97.75 92 ALA B CA 1
ATOM 3587 C C . ALA B 1 92 ? -9.32 36.438 7.59 1 97.75 92 ALA B C 1
ATOM 3589 O O . ALA B 1 92 ? -10.422 36.656 8.102 1 97.75 92 ALA B O 1
ATOM 3590 N N . GLY B 1 93 ? -8.297 37.281 7.691 1 96.75 93 GLY B N 1
ATOM 3591 C CA . GLY B 1 93 ? -8.492 38.594 8.281 1 96.75 93 GLY B CA 1
ATOM 3592 C C . GLY B 1 93 ? -7.895 38.75 9.664 1 96.75 93 GLY B C 1
ATOM 3593 O O . GLY B 1 93 ? -8.148 39.719 10.367 1 96.75 93 GLY B O 1
ATOM 3594 N N . CYS B 1 94 ? -7.074 37.812 10.07 1 97.5 94 CYS B N 1
ATOM 3595 C CA . CYS B 1 94 ? -6.465 37.875 11.391 1 97.5 94 CYS B CA 1
ATOM 3596 C C . CYS B 1 94 ? -5.473 39.031 11.484 1 97.5 94 CYS B C 1
ATOM 3598 O O . CYS B 1 94 ? -4.746 39.312 10.531 1 97.5 94 CYS B O 1
ATOM 3600 N N . ASP B 1 95 ? -5.469 39.688 12.633 1 97.19 95 ASP B N 1
ATOM 3601 C CA . ASP B 1 95 ? -4.59 40.844 12.82 1 97.19 95 ASP B CA 1
ATOM 3602 C C . ASP B 1 95 ? -3.453 40.5 13.781 1 97.19 95 ASP B C 1
ATOM 3604 O O . ASP B 1 95 ? -2.572 41.344 14.016 1 97.19 95 ASP B O 1
ATOM 3608 N N . GLY B 1 96 ? -3.434 39.344 14.312 1 97.81 96 GLY B N 1
ATOM 3609 C CA . GLY B 1 96 ? -2.369 38.844 15.18 1 97.81 96 GLY B CA 1
ATOM 3610 C C . GLY B 1 96 ? -2.125 37.344 15.055 1 97.81 96 GLY B C 1
ATOM 3611 O O . GLY B 1 96 ? -3.055 36.594 14.797 1 97.81 96 GLY B O 1
ATOM 3612 N N . LEU B 1 97 ? -0.899 36.969 15.219 1 98.56 97 LEU B N 1
ATOM 3613 C CA . LEU B 1 97 ? -0.527 35.562 15.258 1 98.56 97 LEU B CA 1
ATOM 3614 C C . LEU B 1 97 ? 0.039 35.188 16.625 1 98.56 97 LEU B C 1
ATOM 3616 O O . LEU B 1 97 ? 1.028 35.781 17.078 1 98.56 97 LEU B O 1
ATOM 3620 N N . VAL B 1 98 ? -0.583 34.219 17.266 1 98.19 98 VAL B N 1
ATOM 3621 C CA . VAL B 1 98 ? -0.155 33.75 18.578 1 98.19 98 VAL B CA 1
ATOM 3622 C C . VAL B 1 98 ? 0.553 32.406 18.438 1 98.19 98 VAL B C 1
ATOM 3624 O O . VAL B 1 98 ? 0.035 31.5 17.797 1 98.19 98 VAL B O 1
ATOM 3627 N N . PHE B 1 99 ? 1.744 32.312 18.984 1 97.12 99 PHE B N 1
ATOM 3628 C CA . PHE B 1 99 ? 2.49 31.062 18.875 1 97.12 99 PHE B CA 1
ATOM 3629 C C . PHE B 1 99 ? 3.406 30.859 20.062 1 97.12 99 PHE B C 1
ATOM 3631 O O . PHE B 1 99 ? 3.711 31.812 20.797 1 97.12 99 PHE B O 1
ATOM 3638 N N . GLY B 1 100 ? 3.727 29.594 20.297 1 93 100 GLY B N 1
ATOM 3639 C CA . GLY B 1 100 ? 4.652 29.281 21.375 1 93 100 GLY B CA 1
ATOM 3640 C C . GLY B 1 100 ? 6.109 29.391 20.953 1 93 100 GLY B C 1
ATOM 3641 O O . GLY B 1 100 ? 6.465 29.078 19.828 1 93 100 GLY B O 1
ATOM 3642 N N . ALA B 1 101 ? 6.922 29.812 21.859 1 92 101 ALA B N 1
ATOM 3643 C CA . ALA B 1 101 ? 8.367 29.891 21.641 1 92 101 ALA B CA 1
ATOM 3644 C C . ALA B 1 101 ? 9.125 29.656 22.953 1 92 101 ALA B C 1
ATOM 3646 O O . ALA B 1 101 ? 8.609 29.953 24.031 1 92 101 ALA B O 1
ATOM 3647 N N . GLU B 1 102 ? 10.273 29.094 22.828 1 89.62 102 GLU B N 1
ATOM 3648 C CA . GLU B 1 102 ? 11.125 28.969 24.016 1 89.62 102 GLU B CA 1
ATOM 3649 C C . GLU B 1 102 ? 11.547 30.328 24.547 1 89.62 102 GLU B C 1
ATOM 3651 O O . GLU B 1 102 ? 11.672 30.531 25.75 1 89.62 102 GLU B O 1
ATOM 3656 N N . THR B 1 103 ? 11.773 31.25 23.641 1 89.06 103 THR B N 1
ATOM 3657 C CA . THR B 1 103 ? 12.086 32.625 23.953 1 89.06 103 THR B CA 1
ATOM 3658 C C . THR B 1 103 ? 10.992 33.562 23.422 1 89.06 103 THR B C 1
ATOM 3660 O O . THR B 1 103 ? 11.102 34.125 22.328 1 89.06 103 THR B O 1
ATOM 3663 N N . PRO B 1 104 ? 9.984 33.781 24.312 1 92.31 104 PRO B N 1
ATOM 3664 C CA . PRO B 1 104 ? 8.836 34.562 23.859 1 92.31 104 PRO B CA 1
ATOM 3665 C C . PRO B 1 104 ? 9.109 36.062 23.844 1 92.31 104 PRO B C 1
ATOM 3667 O O . PRO B 1 104 ? 8.406 36.844 24.516 1 92.31 104 PRO B O 1
ATOM 3670 N N . ASP B 1 105 ? 10.078 36.531 23.109 1 93.19 105 ASP B N 1
ATOM 3671 C CA . ASP B 1 105 ? 10.453 37.906 22.875 1 93.19 105 ASP B CA 1
ATOM 3672 C C . ASP B 1 105 ? 10.219 38.312 21.422 1 93.19 105 ASP B C 1
ATOM 3674 O O . ASP B 1 105 ? 11.062 38.062 20.562 1 93.19 105 ASP B O 1
ATOM 3678 N N . ALA B 1 106 ? 9.094 39.031 21.234 1 94.81 106 ALA B N 1
ATOM 3679 C CA . ALA B 1 106 ? 8.656 39.344 19.875 1 94.81 106 ALA B CA 1
ATOM 3680 C C . ALA B 1 106 ? 9.703 40.188 19.156 1 94.81 106 ALA B C 1
ATOM 3682 O O . ALA B 1 106 ? 9.953 39.969 17.953 1 94.81 106 ALA B O 1
ATOM 3683 N N . ALA B 1 107 ? 10.25 41.125 19.828 1 93.56 107 ALA B N 1
ATOM 3684 C CA . ALA B 1 107 ? 11.242 42 19.219 1 93.56 107 ALA B CA 1
ATOM 3685 C C . ALA B 1 107 ? 12.477 41.219 18.781 1 93.56 107 ALA B C 1
ATOM 3687 O O . ALA B 1 107 ? 13 41.438 17.688 1 93.56 107 ALA B O 1
ATOM 3688 N N . LEU B 1 108 ? 12.859 40.375 19.641 1 93.38 108 LEU B N 1
ATOM 3689 C CA . LEU B 1 108 ? 14.031 39.562 19.344 1 93.38 108 LEU B CA 1
ATOM 3690 C C . LEU B 1 108 ? 13.758 38.594 18.172 1 93.38 108 LEU B C 1
ATOM 3692 O O . LEU B 1 108 ? 14.617 38.406 17.312 1 93.38 108 LEU B O 1
ATOM 3696 N N . LEU B 1 109 ? 12.633 38 18.219 1 95.38 109 LEU B N 1
ATOM 3697 C CA . LEU B 1 109 ? 12.234 37.094 17.156 1 95.38 109 LEU B CA 1
ATOM 3698 C C . LEU B 1 109 ? 12.156 37.812 15.82 1 95.38 109 LEU B C 1
ATOM 3700 O O . LEU B 1 109 ? 12.594 37.312 14.789 1 95.38 109 LEU B O 1
ATOM 3704 N N . MET B 1 110 ? 11.656 39.031 15.82 1 94.81 110 MET B N 1
ATOM 3705 C CA . MET B 1 110 ? 11.547 39.844 14.609 1 94.81 110 MET B CA 1
ATOM 3706 C C . MET B 1 110 ? 12.93 40.25 14.109 1 94.81 110 MET B C 1
ATOM 3708 O O . MET B 1 110 ? 13.164 40.312 12.898 1 94.81 110 MET B O 1
ATOM 3712 N N . GLU B 1 111 ? 13.75 40.531 15.031 1 92.81 111 GLU B N 1
ATOM 3713 C CA . GLU B 1 111 ? 15.117 40.844 14.664 1 92.81 111 GLU B CA 1
ATOM 3714 C C . GLU B 1 111 ? 15.797 39.688 13.977 1 92.81 111 GLU B C 1
ATOM 3716 O O . GLU B 1 111 ? 16.5 39.844 12.977 1 92.81 111 GLU B O 1
ATOM 3721 N N . ALA B 1 112 ? 15.617 38.562 14.555 1 92.88 112 ALA B N 1
ATOM 3722 C CA . ALA B 1 112 ? 16.156 37.344 13.938 1 92.88 112 ALA B CA 1
ATOM 3723 C C . ALA B 1 112 ? 15.602 37.156 12.523 1 92.88 112 ALA B C 1
ATOM 3725 O O . ALA B 1 112 ? 16.344 36.781 11.609 1 92.88 112 ALA B O 1
ATOM 3726 N N . ALA B 1 113 ? 14.344 37.375 12.359 1 94.88 113 ALA B N 1
ATOM 3727 C CA . ALA B 1 113 ? 13.695 37.25 11.062 1 94.88 113 ALA B CA 1
ATOM 3728 C C . ALA B 1 113 ? 14.312 38.219 10.047 1 94.88 113 ALA B C 1
ATOM 3730 O O . ALA B 1 113 ? 14.578 37.844 8.906 1 94.88 113 ALA B O 1
ATOM 3731 N N . GLU B 1 114 ? 14.531 39.406 10.453 1 93.69 114 GLU B N 1
ATOM 3732 C CA . GLU B 1 114 ? 15.141 40.406 9.586 1 93.69 114 GLU B CA 1
ATOM 3733 C C . GLU B 1 114 ? 16.547 40 9.164 1 93.69 114 GLU B C 1
ATOM 3735 O O . GLU B 1 114 ? 16.938 40.188 8.008 1 93.69 114 GLU B O 1
ATOM 3740 N N . LEU B 1 115 ? 17.188 39.531 10.109 1 92.38 115 LEU B N 1
ATOM 3741 C CA . LEU B 1 115 ? 18.547 39.094 9.836 1 92.38 115 LEU B CA 1
ATOM 3742 C C . LEU B 1 115 ? 18.547 37.969 8.781 1 92.38 115 LEU B C 1
ATOM 3744 O O . LEU B 1 115 ? 19.328 38.031 7.824 1 92.38 115 LEU B O 1
ATOM 3748 N N . LEU B 1 116 ? 17.719 37 8.977 1 91.38 116 LEU B N 1
ATOM 3749 C CA . LEU B 1 116 ? 17.688 35.844 8.094 1 91.38 116 LEU B CA 1
ATOM 3750 C C . LEU B 1 116 ? 17.281 36.25 6.684 1 91.38 116 LEU B C 1
ATOM 3752 O O . LEU B 1 116 ? 17.609 35.562 5.711 1 91.38 116 LEU B O 1
ATOM 3756 N N . ASP B 1 117 ? 16.562 37.312 6.562 1 93.12 117 ASP B N 1
ATOM 3757 C CA . ASP B 1 117 ? 16.094 37.75 5.254 1 93.12 117 ASP B CA 1
ATOM 3758 C C . ASP B 1 117 ? 17.109 38.688 4.602 1 93.12 117 ASP B C 1
ATOM 3760 O O . ASP B 1 117 ? 16.938 39.094 3.443 1 93.12 117 ASP B O 1
ATOM 3764 N N . SER B 1 118 ? 18.078 39 5.297 1 91.88 118 SER B N 1
ATOM 3765 C CA . SER B 1 118 ? 19.062 39.969 4.793 1 91.88 118 SER B CA 1
ATOM 3766 C C . SER B 1 118 ? 20 39.344 3.775 1 91.88 118 SER B C 1
ATOM 3768 O O . SER B 1 118 ? 20.219 38.125 3.811 1 91.88 118 SER B O 1
ATOM 3770 N N . GLY B 1 119 ? 20.406 40.094 2.895 1 90.88 119 GLY B N 1
ATOM 3771 C CA . GLY B 1 119 ? 21.391 39.656 1.925 1 90.88 119 GLY B CA 1
ATOM 3772 C C . GLY B 1 119 ? 22.688 39.219 2.559 1 90.88 119 GLY B C 1
ATOM 3773 O O . GLY B 1 119 ? 23.312 38.25 2.117 1 90.88 119 GLY B O 1
ATOM 3774 N N . SER B 1 120 ? 23.047 39.969 3.527 1 91 120 SER B N 1
ATOM 3775 C CA . SER B 1 120 ? 24.281 39.656 4.223 1 91 120 SER B CA 1
ATOM 3776 C C . SER B 1 120 ? 24.234 38.25 4.824 1 91 120 SER B C 1
ATOM 3778 O O . SER B 1 120 ? 25.219 37.5 4.801 1 91 120 SER B O 1
ATOM 3780 N N . TYR B 1 121 ? 23.125 37.969 5.379 1 90.44 121 TYR B N 1
ATOM 3781 C CA . TYR B 1 121 ? 22.969 36.625 5.957 1 90.44 121 TYR B CA 1
ATOM 3782 C C . TYR B 1 121 ? 23.078 35.562 4.883 1 90.44 121 TYR B C 1
ATOM 3784 O O . TYR B 1 121 ? 23.75 34.531 5.082 1 90.44 121 TYR B O 1
ATOM 3792 N N . ARG B 1 122 ? 22.422 35.75 3.812 1 89.5 122 ARG B N 1
ATOM 3793 C CA . ARG B 1 122 ? 22.469 34.781 2.713 1 89.5 122 ARG B CA 1
ATOM 3794 C C . ARG B 1 122 ? 23.906 34.531 2.258 1 89.5 122 ARG B C 1
ATOM 3796 O O . ARG B 1 122 ? 24.297 33.406 1.985 1 89.5 122 ARG B O 1
ATOM 3803 N N . ALA B 1 123 ? 24.609 35.594 2.176 1 90.75 123 ALA B N 1
ATOM 3804 C CA . ALA B 1 123 ? 26.016 35.5 1.777 1 90.75 123 ALA B CA 1
ATOM 3805 C C . ALA B 1 123 ? 26.828 34.719 2.818 1 90.75 123 ALA B C 1
ATOM 3807 O O . ALA B 1 123 ? 27.656 33.875 2.469 1 90.75 123 ALA B O 1
ATOM 3808 N N . ALA B 1 124 ? 26.562 35.031 4.012 1 90.19 124 ALA B N 1
ATOM 3809 C CA . ALA B 1 124 ? 27.281 34.375 5.098 1 90.19 124 ALA B CA 1
ATOM 3810 C C . ALA B 1 124 ? 26.953 32.906 5.152 1 90.19 124 ALA B C 1
ATOM 3812 O O . ALA B 1 124 ? 27.828 32.062 5.383 1 90.19 124 ALA B O 1
ATOM 3813 N N . LEU B 1 125 ? 25.719 32.594 5.047 1 89.06 125 LEU B N 1
ATOM 3814 C CA . LEU B 1 125 ? 25.266 31.219 5.051 1 89.06 125 LEU B CA 1
ATOM 3815 C C . LEU B 1 125 ? 25.938 30.422 3.928 1 89.06 125 LEU B C 1
ATOM 3817 O O . LEU B 1 125 ? 26.438 29.312 4.152 1 89.06 125 LEU B O 1
ATOM 3821 N N . LYS B 1 126 ? 25.938 30.984 2.732 1 89 126 LYS B N 1
ATOM 3822 C CA . LYS B 1 126 ? 26.594 30.344 1.587 1 89 126 LYS B CA 1
ATOM 3823 C C . LYS B 1 126 ? 28.062 30.094 1.864 1 89 126 LYS B C 1
ATOM 3825 O O . LYS B 1 126 ? 28.594 29.031 1.51 1 89 126 LYS B O 1
ATOM 3830 N N . ALA B 1 127 ? 28.656 31.031 2.43 1 89.19 127 ALA B N 1
ATOM 3831 C CA . ALA B 1 127 ? 30.062 30.922 2.76 1 89.19 127 ALA B CA 1
ATOM 3832 C C . ALA B 1 127 ? 30.312 29.797 3.77 1 89.19 127 ALA B C 1
ATOM 3834 O O . ALA B 1 127 ? 31.297 29.062 3.664 1 89.19 127 ALA B O 1
ATOM 3835 N N . GLN B 1 128 ? 29.422 29.75 4.73 1 87.62 128 GLN B N 1
ATOM 3836 C CA . GLN B 1 128 ? 29.547 28.719 5.75 1 87.62 128 GLN B CA 1
ATOM 3837 C C . GLN B 1 128 ? 29.359 27.328 5.148 1 87.62 128 GLN B C 1
ATOM 3839 O O . GLN B 1 128 ? 30.062 26.391 5.512 1 87.62 128 GLN B O 1
ATOM 3844 N N . LEU B 1 129 ? 28.422 27.219 4.32 1 84.69 129 LEU B N 1
ATOM 3845 C CA . LEU B 1 129 ? 28.141 25.953 3.668 1 84.69 129 LEU B CA 1
ATOM 3846 C C . LEU B 1 129 ? 29.297 25.547 2.75 1 84.69 129 LEU B C 1
ATOM 3848 O O . LEU B 1 129 ? 29.703 24.375 2.74 1 84.69 129 LEU B O 1
ATOM 3852 N N . ALA B 1 130 ? 29.797 26.453 2.02 1 84.12 130 ALA B N 1
ATOM 3853 C CA . ALA B 1 130 ? 30.953 26.219 1.148 1 84.12 130 ALA B CA 1
ATOM 3854 C C . ALA B 1 130 ? 32.188 25.828 1.96 1 84.12 130 ALA B C 1
ATOM 3856 O O . ALA B 1 130 ? 33.031 25.078 1.482 1 84.12 130 ALA B O 1
ATOM 3857 N N . GLY B 1 131 ? 32.188 26.344 3.068 1 85.44 131 GLY B N 1
ATOM 3858 C CA . GLY B 1 131 ? 33.312 26.062 3.939 1 85.44 131 GLY B CA 1
ATOM 3859 C C . GLY B 1 131 ? 33.219 24.719 4.629 1 85.44 131 GLY B C 1
ATOM 3860 O O . GLY B 1 131 ? 34.094 24.359 5.414 1 85.44 131 GLY B O 1
ATOM 3861 N N . GLY B 1 132 ? 32.156 24.031 4.34 1 76.81 132 GLY B N 1
ATOM 3862 C CA . GLY B 1 132 ? 32.062 22.656 4.816 1 76.81 132 GLY B CA 1
ATOM 3863 C C . GLY B 1 132 ? 31.312 22.516 6.121 1 76.81 132 GLY B C 1
ATOM 3864 O O . GLY B 1 132 ? 31.594 21.641 6.93 1 76.81 132 GLY B O 1
ATOM 3865 N N . ALA B 1 133 ? 30.5 23.375 6.418 1 75.06 133 ALA B N 1
ATOM 3866 C CA . ALA B 1 133 ? 29.703 23.25 7.633 1 75.06 133 ALA B CA 1
ATOM 3867 C C . ALA B 1 133 ? 29.109 21.859 7.758 1 75.06 133 ALA B C 1
ATOM 3869 O O . ALA B 1 133 ? 28.766 21.234 6.754 1 75.06 133 ALA B O 1
ATOM 3870 N N . ARG B 1 134 ? 29.062 21.438 8.992 1 69.25 134 ARG B N 1
ATOM 3871 C CA . ARG B 1 134 ? 28.672 20.078 9.336 1 69.25 134 ARG B CA 1
ATOM 3872 C C . ARG B 1 134 ? 27.219 19.812 8.953 1 69.25 134 ARG B C 1
ATOM 3874 O O . ARG B 1 134 ? 26.859 18.688 8.609 1 69.25 134 ARG B O 1
ATOM 3881 N N . SER B 1 135 ? 26.422 20.844 9.195 1 73.62 135 SER B N 1
ATOM 3882 C CA . SER B 1 135 ? 25 20.75 8.906 1 73.62 135 SER B CA 1
ATOM 3883 C C . SER B 1 135 ? 24.422 22.109 8.531 1 73.62 135 SER B C 1
ATOM 3885 O O . SER B 1 135 ? 25.062 23.141 8.742 1 73.62 135 SER B O 1
ATOM 3887 N N . PHE B 1 136 ? 23.359 22.078 7.918 1 76.25 136 PHE B N 1
ATOM 3888 C CA . PHE B 1 136 ? 22.672 23.328 7.574 1 76.25 136 PHE B CA 1
ATOM 3889 C C . PHE B 1 136 ? 22.359 24.125 8.828 1 76.25 136 PHE B C 1
ATOM 3891 O O . PHE B 1 136 ? 22.531 25.344 8.844 1 76.25 136 PHE B O 1
ATOM 3898 N N . ALA B 1 137 ? 21.969 23.422 9.844 1 72.75 137 ALA B N 1
ATOM 3899 C CA . ALA B 1 137 ? 21.641 24.078 11.109 1 72.75 137 ALA B CA 1
ATOM 3900 C C . ALA B 1 137 ? 22.875 24.766 11.703 1 72.75 137 ALA B C 1
ATOM 3902 O O . ALA B 1 137 ? 22.781 25.891 12.195 1 72.75 137 ALA B O 1
ATOM 3903 N N . ALA B 1 138 ? 23.922 24.094 11.617 1 76.88 138 ALA B N 1
ATOM 3904 C CA . ALA B 1 138 ? 25.172 24.672 12.125 1 76.88 138 ALA B CA 1
ATOM 3905 C C . ALA B 1 138 ? 25.594 25.891 11.297 1 76.88 138 ALA B C 1
ATOM 3907 O O . ALA B 1 138 ? 26.062 26.891 11.852 1 76.88 138 ALA B O 1
ATOM 3908 N N . ALA B 1 139 ? 25.453 25.766 10.023 1 82.81 139 ALA B N 1
ATOM 3909 C CA . ALA B 1 139 ? 25.766 26.875 9.133 1 82.81 139 ALA B CA 1
ATOM 3910 C C . ALA B 1 139 ? 24.891 28.078 9.43 1 82.81 139 ALA B C 1
ATOM 3912 O O . ALA B 1 139 ? 25.375 29.219 9.453 1 82.81 139 ALA B O 1
ATOM 3913 N N . ARG B 1 140 ? 23.656 27.766 9.617 1 82.44 140 ARG B N 1
ATOM 3914 C CA . ARG B 1 140 ? 22.703 28.828 9.922 1 82.44 140 ARG B CA 1
ATOM 3915 C C . ARG B 1 140 ? 23.078 29.547 11.219 1 82.44 140 ARG B C 1
ATOM 3917 O O . ARG B 1 140 ? 23.047 30.781 11.281 1 82.44 140 ARG B O 1
ATOM 3924 N N . GLN B 1 141 ? 23.406 28.766 12.148 1 79.62 141 GLN B N 1
ATOM 3925 C CA . GLN B 1 141 ? 23.781 29.312 13.445 1 79.62 141 GLN B CA 1
ATOM 3926 C C . GLN B 1 141 ? 25.031 30.172 13.344 1 79.62 141 GLN B C 1
ATOM 3928 O O . GLN B 1 141 ? 25.094 31.266 13.906 1 79.62 141 GLN B O 1
ATOM 3933 N N . ALA B 1 142 ? 26.016 29.703 12.727 1 85.06 142 ALA B N 1
ATOM 3934 C CA . ALA B 1 142 ? 27.281 30.406 12.57 1 85.06 142 ALA B CA 1
ATOM 3935 C C . ALA B 1 142 ? 27.078 31.719 11.812 1 85.06 142 ALA B C 1
ATOM 3937 O O . ALA B 1 142 ? 27.656 32.75 12.18 1 85.06 142 ALA B O 1
ATOM 3938 N N . ALA B 1 143 ? 26.344 31.625 10.75 1 89.5 143 ALA B N 1
ATOM 3939 C CA . ALA B 1 143 ? 26.062 32.812 9.961 1 89.5 143 ALA B CA 1
ATOM 3940 C C . ALA B 1 143 ? 25.328 33.875 10.789 1 89.5 143 ALA B C 1
ATOM 3942 O O . ALA B 1 143 ? 25.656 35.062 10.727 1 89.5 143 ALA B O 1
ATOM 3943 N N . ALA B 1 144 ? 24.422 33.406 11.531 1 88.44 144 ALA B N 1
ATOM 3944 C CA . ALA B 1 144 ? 23.656 34.312 12.375 1 88.44 144 ALA B CA 1
ATOM 3945 C C . ALA B 1 144 ? 24.531 34.938 13.461 1 88.44 144 ALA B C 1
ATOM 3947 O O . ALA B 1 144 ? 24.406 36.125 13.758 1 88.44 144 ALA B O 1
ATOM 3948 N N . ALA B 1 145 ? 25.344 34.156 14.031 1 86.5 145 ALA B N 1
ATOM 3949 C CA . ALA B 1 145 ? 26.219 34.625 15.086 1 86.5 145 ALA B CA 1
ATOM 3950 C C . ALA B 1 145 ? 27.188 35.688 14.562 1 86.5 145 ALA B C 1
ATOM 3952 O O . ALA B 1 145 ? 27.531 36.625 15.289 1 86.5 145 ALA B O 1
ATOM 3953 N N . GLN B 1 146 ? 27.594 35.531 13.461 1 88.19 146 GLN B N 1
ATOM 3954 C CA . GLN B 1 146 ? 28.531 36.438 12.828 1 88.19 146 GLN B CA 1
ATOM 3955 C C . GLN B 1 146 ? 27.891 37.812 12.594 1 88.19 146 GLN B C 1
ATOM 3957 O O . GLN B 1 146 ? 28.547 38.844 12.688 1 88.19 146 GLN B O 1
ATOM 3962 N N . LEU B 1 147 ? 26.656 37.781 12.266 1 89.5 147 LEU B N 1
ATOM 3963 C CA . LEU B 1 147 ? 26.016 39 11.75 1 89.5 147 LEU B CA 1
ATOM 3964 C C . LEU B 1 147 ? 25.141 39.625 12.82 1 89.5 147 LEU B C 1
ATOM 3966 O O . LEU B 1 147 ? 24.844 40.844 12.75 1 89.5 147 LEU B O 1
ATOM 3970 N N . ALA B 1 148 ? 24.75 38.844 13.758 1 86.5 148 ALA B N 1
ATOM 3971 C CA . ALA B 1 148 ? 23.781 39.344 14.719 1 86.5 148 ALA B CA 1
ATOM 3972 C C . ALA B 1 148 ? 24.422 40.375 15.648 1 86.5 148 ALA B C 1
ATOM 3974 O O . ALA B 1 148 ? 25.562 40.219 16.062 1 86.5 148 ALA B O 1
ATOM 3975 N N . SER B 1 149 ? 23.75 41.469 15.906 1 80.88 149 SER B N 1
ATOM 3976 C CA . SER B 1 149 ? 24.188 42.469 16.859 1 80.88 149 SER B CA 1
ATOM 3977 C C . SER B 1 149 ? 24.016 42 18.297 1 80.88 149 SER B C 1
ATOM 3979 O O . SER B 1 149 ? 24.719 42.469 19.188 1 80.88 149 SER B O 1
ATOM 3981 N N . ASP B 1 150 ? 23.094 41.156 18.484 1 82.94 150 ASP B N 1
ATOM 3982 C CA . ASP B 1 150 ? 22.766 40.562 19.766 1 82.94 150 ASP B CA 1
ATOM 3983 C C . ASP B 1 150 ? 23.016 39.031 19.734 1 82.94 150 ASP B C 1
ATOM 3985 O O . ASP B 1 150 ? 22.469 38.344 18.891 1 82.94 150 ASP B O 1
ATOM 3989 N N . GLU B 1 151 ? 23.828 38.594 20.656 1 82.38 151 GLU B N 1
ATOM 3990 C CA . GLU B 1 151 ? 24.203 37.188 20.688 1 82.38 151 GLU B CA 1
ATOM 3991 C C . GLU B 1 151 ? 22.984 36.281 20.906 1 82.38 151 GLU B C 1
ATOM 3993 O O . GLU B 1 151 ? 22.984 35.125 20.531 1 82.38 151 GLU B O 1
ATOM 3998 N N . ARG B 1 152 ? 22.109 36.906 21.453 1 84.62 152 ARG B N 1
ATOM 3999 C CA . ARG B 1 152 ? 20.891 36.156 21.781 1 84.62 152 ARG B CA 1
ATOM 4000 C C . ARG B 1 152 ? 20.172 35.719 20.5 1 84.62 152 ARG B C 1
ATOM 4002 O O . ARG B 1 152 ? 19.391 34.781 20.531 1 84.62 152 ARG B O 1
ATOM 4009 N N . VAL B 1 153 ? 20.391 36.344 19.406 1 85.69 153 VAL B N 1
ATOM 4010 C CA . VAL B 1 153 ? 19.734 36.031 18.141 1 85.69 153 VAL B CA 1
ATOM 4011 C C . VAL B 1 153 ? 20.203 34.688 17.609 1 85.69 153 VAL B C 1
ATOM 4013 O O . VAL B 1 153 ? 19.391 33.844 17.234 1 85.69 153 VAL B O 1
ATOM 4016 N N . ALA B 1 154 ? 21.391 34.5 17.656 1 82.38 154 ALA B N 1
ATOM 4017 C CA . ALA B 1 154 ? 21.953 33.219 17.203 1 82.38 154 ALA B CA 1
ATOM 4018 C C . ALA B 1 154 ? 21.484 32.094 18.094 1 82.38 154 ALA B C 1
ATOM 4020 O O . ALA B 1 154 ? 21.203 30.984 17.594 1 82.38 154 ALA B O 1
ATOM 4021 N N . ALA B 1 155 ? 21.359 32.344 19.312 1 83.31 155 ALA B N 1
ATOM 4022 C CA . ALA B 1 155 ? 20.953 31.328 20.266 1 83.31 155 ALA B CA 1
ATOM 4023 C C . ALA B 1 155 ? 19.484 30.922 20.047 1 83.31 155 ALA B C 1
ATOM 4025 O O . ALA B 1 155 ? 19.109 29.781 20.297 1 83.31 155 ALA B O 1
ATOM 4026 N N . LEU B 1 156 ? 18.734 31.844 19.594 1 85.06 156 LEU B N 1
ATOM 4027 C CA . LEU B 1 156 ? 17.328 31.625 19.312 1 85.06 156 LEU B CA 1
ATOM 4028 C C . LEU B 1 156 ? 17.125 30.547 18.266 1 85.06 156 LEU B C 1
ATOM 4030 O O . LEU B 1 156 ? 16.188 29.75 18.359 1 85.06 156 LEU B O 1
ATOM 4034 N N . LEU B 1 157 ? 18.016 30.422 17.406 1 83.81 157 LEU B N 1
ATOM 4035 C CA . LEU B 1 157 ? 17.859 29.562 16.234 1 83.81 157 LEU B CA 1
ATOM 4036 C C . LEU B 1 157 ? 18.188 28.109 16.578 1 83.81 157 LEU B C 1
ATOM 4038 O O . LEU B 1 157 ? 17.875 27.203 15.805 1 83.81 157 LEU B O 1
ATOM 4042 N N . ASP B 1 158 ? 18.625 27.859 17.781 1 81.44 158 ASP B N 1
ATOM 4043 C CA . ASP B 1 158 ? 19.031 26.516 18.188 1 81.44 158 ASP B CA 1
ATOM 4044 C C . ASP B 1 158 ? 17.875 25.734 18.781 1 81.44 158 ASP B C 1
ATOM 4046 O O . ASP B 1 158 ? 17.953 24.516 18.969 1 81.44 158 ASP B O 1
ATOM 4050 N N . LYS B 1 159 ? 16.797 26.391 19.016 1 83.81 159 LYS B N 1
ATOM 4051 C CA . LYS B 1 159 ? 15.625 25.75 19.594 1 83.81 159 LYS B CA 1
ATOM 4052 C C . LYS B 1 159 ? 14.523 25.578 18.547 1 83.81 159 LYS B C 1
ATOM 4054 O O . LYS B 1 159 ? 14.242 26.5 17.781 1 83.81 159 LYS B O 1
ATOM 4059 N N . PRO B 1 160 ? 13.961 24.422 18.547 1 85 160 PRO B N 1
ATOM 4060 C CA . PRO B 1 160 ? 13.008 24.109 17.469 1 85 160 PRO B CA 1
ATOM 4061 C C . PRO B 1 160 ? 11.836 25.094 17.422 1 85 160 PRO B C 1
ATOM 4063 O O . PRO B 1 160 ? 11.477 25.578 16.359 1 85 160 PRO B O 1
ATOM 4066 N N . ASN B 1 161 ? 11.195 25.375 18.562 1 89.12 161 ASN B N 1
ATOM 4067 C CA . ASN B 1 161 ? 10.039 26.266 18.547 1 89.12 161 ASN B CA 1
ATOM 4068 C C . ASN B 1 161 ? 10.438 27.703 18.234 1 89.12 161 ASN B C 1
ATOM 4070 O O . ASN B 1 161 ? 9.672 28.453 17.625 1 89.12 161 ASN B O 1
ATOM 4074 N N . ASN B 1 162 ? 11.648 28.062 18.656 1 91.62 162 ASN B N 1
ATOM 4075 C CA . ASN B 1 162 ? 12.156 29.375 18.266 1 91.62 162 ASN B CA 1
ATOM 4076 C C . ASN B 1 162 ? 12.367 29.484 16.766 1 91.62 162 ASN B C 1
ATOM 4078 O O . ASN B 1 162 ? 12.047 30.5 16.156 1 91.62 162 ASN B O 1
ATOM 4082 N N . ASN B 1 163 ? 12.914 28.438 16.25 1 90.75 163 ASN B N 1
ATOM 4083 C CA . ASN B 1 163 ? 13.109 28.406 14.805 1 90.75 163 ASN B CA 1
ATOM 4084 C C . ASN B 1 163 ? 11.789 28.594 14.062 1 90.75 163 ASN B C 1
ATOM 4086 O O . ASN B 1 163 ? 11.711 29.375 13.109 1 90.75 163 ASN B O 1
ATOM 4090 N N . LEU B 1 164 ? 10.82 27.891 14.477 1 94 164 LEU B N 1
ATOM 4091 C CA . LEU B 1 164 ? 9.508 28.016 13.859 1 94 164 LEU B CA 1
ATOM 4092 C C . LEU B 1 164 ? 8.922 29.406 14.07 1 94 164 LEU B C 1
ATOM 4094 O O . LEU B 1 164 ? 8.336 29.984 13.156 1 94 164 LEU B O 1
ATOM 4098 N N . ALA B 1 165 ? 9.133 29.906 15.242 1 96.19 165 ALA B N 1
ATOM 4099 C CA . ALA B 1 165 ? 8.664 31.25 15.562 1 96.19 165 ALA B CA 1
ATOM 4100 C C . ALA B 1 165 ? 9.305 32.281 14.641 1 96.19 165 ALA B C 1
ATOM 4102 O O . ALA B 1 165 ? 8.633 33.219 14.172 1 96.19 165 ALA B O 1
ATOM 4103 N N . VAL B 1 166 ? 10.562 32.094 14.438 1 95.19 166 VAL B N 1
ATOM 4104 C CA . VAL B 1 166 ? 11.273 33.031 13.562 1 95.19 166 VAL B CA 1
ATOM 4105 C C . VAL B 1 166 ? 10.703 32.938 12.148 1 95.19 166 VAL B C 1
ATOM 4107 O O . VAL B 1 166 ? 10.547 33.969 11.469 1 95.19 166 VAL B O 1
ATOM 4110 N N . GLU B 1 167 ? 10.43 31.75 11.711 1 96.25 167 GLU B N 1
ATOM 4111 C CA . GLU B 1 167 ? 9.836 31.578 10.391 1 96.25 167 GLU B CA 1
ATOM 4112 C C . GLU B 1 167 ? 8.461 32.25 10.312 1 96.25 167 GLU B C 1
ATOM 4114 O O . GLU B 1 167 ? 8.086 32.781 9.273 1 96.25 167 GLU B O 1
ATOM 4119 N N . TYR B 1 168 ? 7.656 32.188 11.391 1 98.25 168 TYR B N 1
ATOM 4120 C CA . TYR B 1 168 ? 6.395 32.906 11.438 1 98.25 168 TYR B CA 1
ATOM 4121 C C . TYR B 1 168 ? 6.613 34.406 11.25 1 98.25 168 TYR B C 1
ATOM 4123 O O . TYR B 1 168 ? 5.902 35.062 10.477 1 98.25 168 TYR B O 1
ATOM 4131 N N . CYS B 1 169 ? 7.598 34.906 11.914 1 97.75 169 CYS B N 1
ATOM 4132 C CA . CYS B 1 169 ? 7.902 36.312 11.836 1 97.75 169 CYS B CA 1
ATOM 4133 C C . CYS B 1 169 ? 8.336 36.688 10.422 1 97.75 169 CYS B C 1
ATOM 4135 O O . CYS B 1 169 ? 7.93 37.75 9.906 1 97.75 169 CYS B O 1
ATOM 4137 N N . ARG B 1 170 ? 9.172 35.875 9.852 1 97 170 ARG B N 1
ATOM 4138 C CA . ARG B 1 170 ? 9.578 36.125 8.469 1 97 170 ARG B CA 1
ATOM 4139 C C . ARG B 1 170 ? 8.375 36.156 7.535 1 97 170 ARG B C 1
ATOM 4141 O O . ARG B 1 170 ? 8.281 37.031 6.66 1 97 170 ARG B O 1
ATOM 4148 N N . ALA B 1 171 ? 7.5 35.188 7.707 1 98.38 171 ALA B N 1
ATOM 4149 C CA . ALA B 1 171 ? 6.301 35.125 6.879 1 98.38 171 ALA B CA 1
ATOM 4150 C C . ALA B 1 171 ? 5.402 36.344 7.082 1 98.38 171 ALA B C 1
ATOM 4152 O O . ALA B 1 171 ? 4.852 36.875 6.121 1 98.38 171 ALA B O 1
ATOM 4153 N N . ILE B 1 172 ? 5.277 36.781 8.312 1 98.31 172 ILE B N 1
ATOM 4154 C CA . ILE B 1 172 ? 4.477 37.938 8.625 1 98.31 172 ILE B CA 1
ATOM 4155 C C . ILE B 1 172 ? 5.035 39.156 7.883 1 98.31 172 ILE B C 1
ATOM 4157 O O . ILE B 1 172 ? 4.297 39.875 7.207 1 98.31 172 ILE B O 1
ATOM 4161 N N . ARG B 1 173 ? 6.305 39.344 7.949 1 97.38 173 ARG B N 1
ATOM 4162 C CA . ARG B 1 173 ? 6.965 40.469 7.344 1 97.38 173 ARG B CA 1
ATOM 4163 C C . ARG B 1 173 ? 6.727 40.531 5.84 1 97.38 173 ARG B C 1
ATOM 4165 O O . ARG B 1 173 ? 6.523 41.594 5.262 1 97.38 173 ARG B O 1
ATOM 4172 N N . SER B 1 174 ? 6.699 39.406 5.273 1 96.75 174 SER B N 1
ATOM 4173 C CA . SER B 1 174 ? 6.66 39.344 3.816 1 96.75 174 SER B CA 1
ATOM 4174 C C . SER B 1 174 ? 5.223 39.25 3.307 1 96.75 174 SER B C 1
ATOM 4176 O O . SER B 1 174 ? 4.891 39.844 2.275 1 96.75 174 SER B O 1
ATOM 4178 N N . LEU B 1 175 ? 4.32 38.531 3.984 1 97.56 175 LEU B N 1
ATOM 4179 C CA . LEU B 1 175 ? 3.021 38.188 3.422 1 97.56 175 LEU B CA 1
ATOM 4180 C C . LEU B 1 175 ? 1.901 38.938 4.117 1 97.56 175 LEU B C 1
ATOM 4182 O O . LEU B 1 175 ? 0.807 39.094 3.568 1 97.56 175 LEU B O 1
ATOM 4186 N N . ALA B 1 176 ? 2.139 39.344 5.371 1 97.5 176 ALA B N 1
ATOM 4187 C CA . ALA B 1 176 ? 1.082 39.969 6.176 1 97.5 176 ALA B CA 1
ATOM 4188 C C . ALA B 1 176 ? 1.643 41.062 7.082 1 97.5 176 ALA B C 1
ATOM 4190 O O . ALA B 1 176 ? 1.515 41 8.305 1 97.5 176 ALA B O 1
ATOM 4191 N N . PRO B 1 177 ? 2.096 42.125 6.523 1 95 177 PRO B N 1
ATOM 4192 C CA . PRO B 1 177 ? 2.818 43.125 7.305 1 95 177 PRO B CA 1
ATOM 4193 C C . PRO B 1 177 ? 1.941 43.812 8.359 1 95 177 PRO B C 1
ATOM 4195 O O . PRO B 1 177 ? 2.457 44.406 9.312 1 95 177 PRO B O 1
ATOM 4198 N N . ARG B 1 178 ? 0.682 43.75 8.258 1 95.38 178 ARG B N 1
ATOM 4199 C CA . ARG B 1 178 ? -0.212 44.375 9.234 1 95.38 178 ARG B CA 1
ATOM 4200 C C . ARG B 1 178 ? -0.511 43.406 10.391 1 95.38 178 ARG B C 1
ATOM 4202 O O . ARG B 1 178 ? -1.102 43.812 11.391 1 95.38 178 ARG B O 1
ATOM 4209 N N . MET B 1 179 ? -0.145 42.188 10.266 1 97.38 179 MET B N 1
ATOM 4210 C CA . MET B 1 179 ? -0.325 41.188 11.32 1 97.38 179 MET B CA 1
ATOM 4211 C C . MET B 1 179 ? 0.76 41.344 12.383 1 97.38 179 MET B C 1
ATOM 4213 O O . MET B 1 179 ? 1.932 41.531 12.055 1 97.38 179 MET B O 1
ATOM 4217 N N . GLU B 1 180 ? 0.39 41.25 13.625 1 97.56 180 GLU B N 1
ATOM 4218 C CA . GLU B 1 180 ? 1.349 41.375 14.719 1 97.56 180 GLU B CA 1
ATOM 4219 C C . GLU B 1 180 ? 1.673 40 15.305 1 97.56 180 GLU B C 1
ATOM 4221 O O . GLU B 1 180 ? 0.797 39.125 15.398 1 97.56 180 GLU B O 1
ATOM 4226 N N . ALA B 1 181 ? 2.936 39.812 15.75 1 97.88 181 ALA B N 1
ATOM 4227 C CA . ALA B 1 181 ? 3.377 38.562 16.359 1 97.88 181 ALA B CA 1
ATOM 4228 C C . ALA B 1 181 ? 3.195 38.625 17.875 1 97.88 181 ALA B C 1
ATOM 4230 O O . ALA B 1 181 ? 3.576 39.594 18.531 1 97.88 181 ALA B O 1
ATOM 4231 N N . TYR B 1 182 ? 2.609 37.562 18.422 1 97.62 182 TYR B N 1
ATOM 4232 C CA . TYR B 1 182 ? 2.414 37.438 19.859 1 97.62 182 TYR B CA 1
ATOM 4233 C C . TYR B 1 182 ? 2.979 36.094 20.359 1 97.62 182 TYR B C 1
ATOM 4235 O O . TYR B 1 182 ? 2.244 35.125 20.5 1 97.62 182 TYR B O 1
ATOM 4243 N N . PRO B 1 183 ? 4.266 36.031 20.703 1 96.62 183 PRO B N 1
ATOM 4244 C CA . PRO B 1 183 ? 4.848 34.812 21.266 1 96.62 183 PRO B CA 1
ATOM 4245 C C . PRO B 1 183 ? 4.43 34.562 22.703 1 96.62 183 PRO B C 1
ATOM 4247 O O . PRO B 1 183 ? 4.309 35.531 23.484 1 96.62 183 PRO B O 1
ATOM 4250 N N . LEU B 1 184 ? 4.129 33.344 23.016 1 94.81 184 LEU B N 1
ATOM 4251 C CA . LEU B 1 184 ? 3.822 32.906 24.375 1 94.81 184 LEU B CA 1
ATOM 4252 C C . LEU B 1 184 ? 4.875 31.906 24.875 1 94.81 184 LEU B C 1
ATOM 4254 O O . LEU B 1 184 ? 5.484 31.188 24.078 1 94.81 184 LEU B O 1
ATOM 4258 N N . PRO B 1 185 ? 5.102 31.938 26.188 1 88.62 185 PRO B N 1
ATOM 4259 C CA . PRO B 1 185 ? 6.023 30.922 26.703 1 88.62 185 PRO B CA 1
ATOM 4260 C C . PRO B 1 185 ? 5.469 29.516 26.609 1 88.62 185 PRO B C 1
ATOM 4262 O O . PRO B 1 185 ? 4.266 29.297 26.766 1 88.62 185 PRO B O 1
ATOM 4265 N N . ARG B 1 186 ? 6.312 28.641 26.281 1 75.06 186 ARG B N 1
ATOM 4266 C CA . ARG B 1 186 ? 5.879 27.25 26.25 1 75.06 186 ARG B CA 1
ATOM 4267 C C . ARG B 1 186 ? 5.719 26.688 27.672 1 75.06 186 ARG B C 1
ATOM 4269 O O . ARG B 1 186 ? 6.559 26.938 28.531 1 75.06 186 ARG B O 1
ATOM 4276 N N . GLN B 1 187 ? 4.492 26.25 28.047 1 61.91 187 GLN B N 1
ATOM 4277 C CA . GLN B 1 187 ? 4.273 25.656 29.359 1 61.91 187 GLN B CA 1
ATOM 4278 C C . GLN B 1 187 ? 4.68 24.188 29.359 1 61.91 187 GLN B C 1
ATOM 4280 O O . GLN B 1 187 ? 4.312 23.438 28.453 1 61.91 187 GLN B O 1
ATOM 4285 N N . GLY B 1 188 ? 5.488 23.547 30.375 1 51.59 188 GLY B N 1
ATOM 4286 C CA . GLY B 1 188 ? 5.836 22.172 30.672 1 51.59 188 GLY B CA 1
ATOM 4287 C C . GLY B 1 188 ? 7.121 21.719 30 1 51.59 188 GLY B C 1
ATOM 4288 O O . GLY B 1 188 ? 8.109 21.422 30.688 1 51.59 188 GLY B O 1
ATOM 4289 N N . ALA B 1 189 ? 6.941 21.172 28.609 1 46.97 189 ALA B N 1
ATOM 4290 C CA . ALA B 1 189 ? 7.684 20.125 27.906 1 46.97 189 ALA B CA 1
ATOM 4291 C C . ALA B 1 189 ? 9.039 20.656 27.422 1 46.97 189 ALA B C 1
ATOM 4293 O O . ALA B 1 189 ? 9.117 21.359 26.422 1 46.97 189 ALA B O 1
ATOM 4294 N N . ASN B 1 190 ? 9.859 21.094 28.234 1 43.06 190 ASN B N 1
ATOM 4295 C CA . ASN B 1 190 ? 11.094 21.016 27.453 1 43.06 190 ASN B CA 1
ATOM 4296 C C . ASN B 1 190 ? 11.148 19.75 26.625 1 43.06 190 ASN B C 1
ATOM 4298 O O . ASN B 1 190 ? 10.562 18.734 27 1 43.06 190 ASN B O 1
ATOM 4302 N N . HIS B 1 191 ? 11.633 19.812 25.391 1 44.47 191 HIS B N 1
ATOM 4303 C CA . HIS B 1 191 ? 11.469 18.859 24.297 1 44.47 191 HIS B CA 1
ATOM 4304 C C . HIS B 1 191 ? 11.492 17.422 24.797 1 44.47 191 HIS B C 1
ATOM 4306 O O . HIS B 1 191 ? 11.039 16.5 24.109 1 44.47 191 HIS B O 1
ATOM 4312 N N . GLY B 1 192 ? 12.625 16.969 25.609 1 40.28 192 GLY B N 1
ATOM 4313 C CA . GLY B 1 192 ? 13.07 15.648 26.047 1 40.28 192 GLY B CA 1
ATOM 4314 C C . GLY B 1 192 ? 12.602 15.297 27.438 1 40.28 192 GLY B C 1
ATOM 4315 O O . GLY B 1 192 ? 13.078 14.328 28.031 1 40.28 192 GLY B O 1
ATOM 4316 N N . GLU B 1 193 ? 12.25 16.172 28.219 1 38.62 193 GLU B N 1
ATOM 4317 C CA . GLU B 1 193 ? 12.102 15.742 29.609 1 38.62 193 GLU B CA 1
ATOM 4318 C C . GLU B 1 193 ? 10.898 14.82 29.781 1 38.62 193 GLU B C 1
ATOM 4320 O O . GLU B 1 193 ? 9.82 15.102 29.266 1 38.62 193 GLU B O 1
ATOM 4325 N N . ALA B 1 194 ? 11.219 13.695 30.141 1 43 194 ALA B N 1
ATOM 4326 C CA . ALA B 1 194 ? 10.273 12.688 30.609 1 43 194 ALA B CA 1
ATOM 4327 C C . ALA B 1 194 ? 9.18 13.328 31.469 1 43 194 ALA B C 1
ATOM 4329 O O . ALA B 1 194 ? 9.453 14.25 32.25 1 43 194 ALA B O 1
ATOM 4330 N N . LEU B 1 195 ? 7.898 13.125 31.109 1 46.78 195 LEU B N 1
ATOM 4331 C CA . LEU B 1 195 ? 6.602 13.43 31.703 1 46.78 195 LEU B CA 1
ATOM 4332 C C . LEU B 1 195 ? 6.73 13.633 33.219 1 46.78 195 LEU B C 1
ATOM 4334 O O . LEU B 1 195 ? 5.73 13.852 33.906 1 46.78 195 LEU B O 1
ATOM 4338 N N . HIS B 1 196 ? 7.898 13.398 33.719 1 37.09 196 HIS B N 1
ATOM 4339 C CA . HIS B 1 196 ? 7.879 13.273 35.156 1 37.09 196 HIS B CA 1
ATOM 4340 C C . HIS B 1 196 ? 7.75 14.641 35.844 1 37.09 196 HIS B C 1
ATOM 4342 O O . HIS B 1 196 ? 7.832 14.742 37.062 1 37.09 196 HIS B O 1
ATOM 4348 N N . SER B 1 197 ? 8.023 15.727 35.156 1 37.38 197 SER B N 1
ATOM 4349 C CA . SER B 1 197 ? 8.133 16.781 36.188 1 37.38 197 SER B CA 1
ATOM 4350 C C . SER B 1 197 ? 6.801 17.016 36.875 1 37.38 197 SER B C 1
ATOM 4352 O O . SER B 1 197 ? 5.75 16.609 36.375 1 37.38 197 SER B O 1
ATOM 4354 N N . ALA B 1 198 ? 6.82 17.891 37.969 1 38.22 198 ALA B N 1
ATOM 4355 C CA . ALA B 1 198 ? 5.938 18.156 39.094 1 38.22 198 ALA B CA 1
ATOM 4356 C C . ALA B 1 198 ? 4.508 18.422 38.625 1 38.22 198 ALA B C 1
ATOM 4358 O O . ALA B 1 198 ? 3.547 17.969 39.25 1 38.22 198 ALA B O 1
ATOM 4359 N N . HIS B 1 199 ? 4.129 19.469 37.906 1 42.81 199 HIS B N 1
ATOM 4360 C CA . HIS B 1 199 ? 2.678 19.609 37.906 1 42.81 199 HIS B CA 1
ATOM 4361 C C . HIS B 1 199 ? 2.055 18.797 36.781 1 42.81 199 HIS B C 1
ATOM 4363 O O . HIS B 1 199 ? 0.87 18.953 36.469 1 42.81 199 HIS B O 1
ATOM 4369 N N . GLY B 1 200 ? 2.566 17.688 36.312 1 51.56 200 GLY B N 1
ATOM 4370 C CA . GLY B 1 200 ? 2.211 16.453 35.625 1 51.56 200 GLY B CA 1
ATOM 4371 C C . GLY B 1 200 ? 1.17 16.656 34.531 1 51.56 200 GLY B C 1
ATOM 4372 O O . GLY B 1 200 ? 0.667 15.68 33.969 1 51.56 200 GLY B O 1
ATOM 4373 N N . GLN B 1 201 ? 0.696 17.875 34.281 1 64.56 201 GLN B N 1
ATOM 4374 C CA . GLN B 1 201 ? -0.49 18 33.438 1 64.56 201 GLN B CA 1
ATOM 4375 C C . GLN B 1 201 ? -0.112 18.328 32 1 64.56 201 GLN B C 1
ATOM 4377 O O . GLN B 1 201 ? -0.965 18.312 31.109 1 64.56 201 GLN B O 1
ATOM 4382 N N . PHE B 1 202 ? 1.188 18.562 31.719 1 71.19 202 PHE B N 1
ATOM 4383 C CA . PHE B 1 202 ? 1.564 18.922 30.359 1 71.19 202 PHE B CA 1
ATOM 4384 C C . PHE B 1 202 ? 2.545 17.906 29.781 1 71.19 202 PHE B C 1
ATOM 4386 O O . PHE B 1 202 ? 3.449 17.438 30.484 1 71.19 202 PHE B O 1
ATOM 4393 N N . ALA B 1 203 ? 2.189 17.328 28.703 1 75.31 203 ALA B N 1
ATOM 4394 C CA . ALA B 1 203 ? 3.039 16.406 27.953 1 75.31 203 ALA B CA 1
ATOM 4395 C C . ALA B 1 203 ? 3.188 16.844 26.5 1 75.31 203 ALA B C 1
ATOM 4397 O O . ALA B 1 203 ? 2.305 17.5 25.953 1 75.31 203 ALA B O 1
ATOM 4398 N N . SER B 1 204 ? 4.391 16.656 25.984 1 81.94 204 SER B N 1
ATOM 4399 C CA . SER B 1 204 ? 4.578 16.922 24.562 1 81.94 204 SER B CA 1
ATOM 4400 C C . SER B 1 204 ? 3.684 16.047 23.703 1 81.94 204 SER B C 1
ATOM 4402 O O . SER B 1 204 ? 3.26 14.969 24.141 1 81.94 204 SER B O 1
ATOM 4404 N N . ALA B 1 205 ? 3.389 16.578 22.547 1 81.81 205 ALA B N 1
ATOM 4405 C CA . ALA B 1 205 ? 2.584 15.797 21.609 1 81.81 205 ALA B CA 1
ATOM 4406 C C . ALA B 1 205 ? 3.258 14.461 21.281 1 81.81 205 ALA B C 1
ATOM 4408 O O . ALA B 1 205 ? 2.59 13.43 21.172 1 81.81 205 ALA B O 1
ATOM 4409 N N . SER B 1 206 ? 4.562 14.391 21.141 1 85.62 206 SER B N 1
ATOM 4410 C CA . SER B 1 206 ? 5.32 13.18 20.859 1 85.62 206 SER B CA 1
ATOM 4411 C C . SER B 1 206 ? 5.164 12.156 21.984 1 85.62 206 SER B C 1
ATOM 4413 O O . SER B 1 206 ? 4.98 10.961 21.719 1 85.62 206 SER B O 1
ATOM 4415 N N . ALA B 1 207 ? 5.219 12.656 23.172 1 87.81 207 ALA B N 1
ATOM 4416 C CA . ALA B 1 207 ? 5.043 11.781 24.328 1 87.81 207 ALA B CA 1
ATOM 4417 C C . ALA B 1 207 ? 3.631 11.203 24.359 1 87.81 207 ALA B C 1
ATOM 4419 O O . ALA B 1 207 ? 3.443 10.031 24.703 1 87.81 207 ALA B O 1
ATOM 4420 N N . LEU B 1 208 ? 2.732 11.992 24.031 1 92.19 208 LEU B N 1
ATOM 4421 C CA . LEU B 1 208 ? 1.342 11.555 24.062 1 92.19 208 LEU B CA 1
ATOM 4422 C C . LEU B 1 208 ? 1.082 10.484 23.016 1 92.19 208 LEU B C 1
ATOM 4424 O O . LEU B 1 208 ? 0.336 9.531 23.25 1 92.19 208 LEU B O 1
ATOM 4428 N N . ARG B 1 209 ? 1.646 10.633 21.891 1 92.62 209 ARG B N 1
ATOM 4429 C CA . ARG B 1 209 ? 1.496 9.617 20.859 1 92.62 209 ARG B CA 1
ATOM 4430 C C . ARG B 1 209 ? 2.094 8.289 21.312 1 92.62 209 ARG B C 1
ATOM 4432 O O . ARG B 1 209 ? 1.531 7.223 21.031 1 92.62 209 ARG B O 1
ATOM 4439 N N . LYS B 1 210 ? 3.211 8.312 21.953 1 92.25 210 LYS B N 1
ATOM 4440 C CA . LYS B 1 210 ? 3.816 7.102 22.5 1 92.25 210 LYS B CA 1
ATOM 4441 C C . LYS B 1 210 ? 2.914 6.461 23.562 1 92.25 210 LYS B C 1
ATOM 4443 O O . LYS B 1 210 ? 2.729 5.242 23.562 1 92.25 210 LYS B O 1
ATOM 4448 N N . LEU B 1 211 ? 2.408 7.332 24.422 1 93.38 211 LEU B N 1
ATOM 4449 C CA . LEU B 1 211 ? 1.497 6.848 25.453 1 93.38 211 LEU B CA 1
ATOM 4450 C C . LEU B 1 211 ? 0.271 6.191 24.828 1 93.38 211 LEU B C 1
ATOM 4452 O O . LEU B 1 211 ? -0.174 5.137 25.297 1 93.38 211 LEU B O 1
ATOM 4456 N N . TRP B 1 212 ? -0.24 6.844 23.812 1 96 212 TRP B N 1
ATOM 4457 C CA . TRP B 1 212 ? -1.401 6.312 23.109 1 96 212 TRP B CA 1
ATOM 4458 C C . TRP B 1 212 ? -1.097 4.945 22.516 1 96 212 TRP B C 1
ATOM 4460 O O . TRP B 1 212 ? -1.933 4.039 22.562 1 96 212 TRP B O 1
ATOM 4470 N N . ALA B 1 213 ? 0.026 4.812 21.891 1 93.44 213 ALA B N 1
ATOM 4471 C CA . ALA B 1 213 ? 0.436 3.562 21.266 1 93.44 213 ALA B CA 1
ATOM 4472 C C . ALA B 1 213 ? 0.509 2.43 22.281 1 93.44 213 ALA B C 1
ATOM 4474 O O . ALA B 1 213 ? 0.212 1.276 21.969 1 93.44 213 ALA B O 1
ATOM 4475 N N . GLU B 1 214 ? 0.863 2.715 23.453 1 93.44 214 GLU B N 1
ATOM 4476 C CA . GLU B 1 214 ? 1.097 1.71 24.484 1 93.44 214 GLU B CA 1
ATOM 4477 C C . GLU B 1 214 ? -0.185 1.403 25.266 1 93.44 214 GLU B C 1
ATOM 4479 O O . GLU B 1 214 ? -0.411 0.263 25.672 1 93.44 214 GLU B O 1
ATOM 4484 N N . GLY B 1 215 ? -0.974 2.504 25.453 1 94.62 215 GLY B N 1
ATOM 4485 C CA . GLY B 1 215 ? -2.07 2.291 26.391 1 94.62 215 GLY B CA 1
ATOM 4486 C C . GLY B 1 215 ? -3.406 2.777 25.859 1 94.62 215 GLY B C 1
ATOM 4487 O O . GLY B 1 215 ? -4.398 2.789 26.594 1 94.62 215 GLY B O 1
ATOM 4488 N N . GLY B 1 216 ? -3.461 3.25 24.734 1 95.25 216 GLY B N 1
ATOM 4489 C CA . GLY B 1 216 ? -4.715 3.705 24.141 1 95.25 216 GLY B CA 1
ATOM 4490 C C . GLY B 1 216 ? -5.141 5.074 24.641 1 95.25 216 GLY B C 1
ATOM 4491 O O . GLY B 1 216 ? -4.316 5.84 25.141 1 95.25 216 GLY B O 1
ATOM 4492 N N . ALA B 1 217 ? -6.422 5.387 24.422 1 96.19 217 ALA B N 1
ATOM 4493 C CA . ALA B 1 217 ? -6.965 6.707 24.734 1 96.19 217 ALA B CA 1
ATOM 4494 C C . ALA B 1 217 ? -6.855 7.008 26.219 1 96.19 217 ALA B C 1
ATOM 4496 O O . ALA B 1 217 ? -6.57 8.141 26.609 1 96.19 217 ALA B O 1
ATOM 4497 N N . ASP B 1 218 ? -7.035 6.055 27.031 1 96.06 218 ASP B N 1
ATOM 4498 C CA . ASP B 1 218 ? -7.047 6.25 28.469 1 96.06 218 ASP B CA 1
ATOM 4499 C C . ASP B 1 218 ? -5.672 6.691 28.984 1 96.06 218 ASP B C 1
ATOM 4501 O O . ASP B 1 218 ? -5.574 7.422 29.969 1 96.06 218 ASP B O 1
ATOM 4505 N N . ALA B 1 219 ? -4.652 6.293 28.297 1 95.12 219 ALA B N 1
ATOM 4506 C CA . ALA B 1 219 ? -3.283 6.594 28.719 1 95.12 219 ALA B CA 1
ATOM 4507 C C . ALA B 1 219 ? -2.99 8.086 28.609 1 95.12 219 ALA B C 1
ATOM 4509 O O . ALA B 1 219 ? -2.111 8.609 29.297 1 95.12 219 ALA B O 1
ATOM 4510 N N . VAL B 1 220 ? -3.756 8.797 27.781 1 95.88 220 VAL B N 1
ATOM 4511 C CA . VAL B 1 220 ? -3.455 10.211 27.578 1 95.88 220 VAL B CA 1
ATOM 4512 C C . VAL B 1 220 ? -4.422 11.07 28.391 1 95.88 220 VAL B C 1
ATOM 4514 O O . VAL B 1 220 ? -4.305 12.297 28.406 1 95.88 220 VAL B O 1
ATOM 4517 N N . ALA B 1 221 ? -5.312 10.539 29.109 1 94.75 221 ALA B N 1
ATOM 4518 C CA . ALA B 1 221 ? -6.41 11.195 29.812 1 94.75 221 ALA B CA 1
ATOM 4519 C C . ALA B 1 221 ? -5.895 12.312 30.719 1 94.75 221 ALA B C 1
ATOM 4521 O O . ALA B 1 221 ? -6.445 13.414 30.734 1 94.75 221 ALA B O 1
ATOM 4522 N N . PRO B 1 222 ? -4.797 12.094 31.453 1 93.44 222 PRO B N 1
ATOM 4523 C CA . PRO B 1 222 ? -4.344 13.125 32.375 1 93.44 222 PRO B CA 1
ATOM 4524 C C . PRO B 1 222 ? -3.807 14.367 31.688 1 93.44 222 PRO B C 1
ATOM 4526 O O . PRO B 1 222 ? -3.637 15.414 32.312 1 93.44 222 PRO B O 1
ATOM 4529 N N . TYR B 1 223 ? -3.58 14.219 30.438 1 94.25 223 TYR B N 1
ATOM 4530 C CA . TYR B 1 223 ? -2.859 15.281 29.75 1 94.25 223 TYR B CA 1
ATOM 4531 C C . TYR B 1 223 ? -3.764 16 28.75 1 94.25 223 TYR B C 1
ATOM 4533 O O . TYR B 1 223 ? -3.314 16.891 28.031 1 94.25 223 TYR B O 1
ATOM 4541 N N . VAL B 1 224 ? -5.02 15.641 28.703 1 95.75 224 VAL B N 1
ATOM 4542 C CA . VAL B 1 224 ? -5.965 16.234 27.766 1 95.75 224 VAL B CA 1
ATOM 4543 C C . VAL B 1 224 ? -7.129 16.859 28.531 1 95.75 224 VAL B C 1
ATOM 4545 O O . VAL B 1 224 ? -7.492 16.391 29.609 1 95.75 224 VAL B O 1
ATOM 4548 N N . PRO B 1 225 ? -7.668 17.953 27.969 1 96.31 225 PRO B N 1
ATOM 4549 C CA . PRO B 1 225 ? -8.82 18.547 28.656 1 96.31 225 PRO B CA 1
ATOM 4550 C C . PRO B 1 225 ? -9.969 17.578 28.844 1 96.31 225 PRO B C 1
ATOM 4552 O O . PRO B 1 225 ? -10.25 16.766 27.969 1 96.31 225 PRO B O 1
ATOM 4555 N N . GLU B 1 226 ? -10.609 17.75 29.953 1 96.5 226 GLU B N 1
ATOM 4556 C CA . GLU B 1 226 ? -11.719 16.859 30.281 1 96.5 226 GLU B CA 1
ATOM 4557 C C . GLU B 1 226 ? -12.797 16.875 29.203 1 96.5 226 GLU B C 1
ATOM 4559 O O . GLU B 1 226 ? -13.391 15.844 28.891 1 96.5 226 GLU B O 1
ATOM 4564 N N . ALA B 1 227 ? -13.047 18 28.641 1 96.44 227 ALA B N 1
ATOM 4565 C CA . ALA B 1 227 ? -14.109 18.172 27.656 1 96.44 227 ALA B CA 1
ATOM 4566 C C . ALA B 1 227 ? -13.75 17.484 26.344 1 96.44 227 ALA B C 1
ATOM 4568 O O . ALA B 1 227 ? -14.633 17.188 25.531 1 96.44 227 ALA B O 1
ATOM 4569 N N . VAL B 1 228 ? -12.523 17.234 26.109 1 96.81 228 VAL B N 1
ATOM 4570 C CA . VAL B 1 228 ? -12.031 16.688 24.844 1 96.81 228 VAL B CA 1
ATOM 4571 C C . VAL B 1 228 ? -11.891 15.164 24.969 1 96.81 228 VAL B C 1
ATOM 4573 O O . VAL B 1 228 ? -12.016 14.445 23.984 1 96.81 228 VAL B O 1
ATOM 4576 N N . PHE B 1 229 ? -11.703 14.656 26.156 1 97.44 229 PHE B N 1
ATOM 4577 C CA . PHE B 1 229 ? -11.344 13.266 26.391 1 97.44 229 PHE B CA 1
ATOM 4578 C C . PHE B 1 229 ? -12.414 12.328 25.859 1 97.44 229 PHE B C 1
ATOM 4580 O O . PHE B 1 229 ? -12.102 11.289 25.266 1 97.44 229 PHE B O 1
ATOM 4587 N N . PRO B 1 230 ? -13.727 12.648 26.016 1 98 230 PRO B N 1
ATOM 4588 C CA . PRO B 1 230 ? -14.742 11.758 25.438 1 98 230 PRO B CA 1
ATOM 4589 C C . PRO B 1 230 ? -14.602 11.586 23.938 1 98 230 PRO B C 1
ATOM 4591 O O . PRO B 1 230 ? -14.898 10.516 23.406 1 98 230 PRO B O 1
ATOM 4594 N N . LEU B 1 231 ? -14.188 12.609 23.188 1 97.5 231 LEU B N 1
ATOM 4595 C CA . LEU B 1 231 ? -13.961 12.516 21.75 1 97.5 231 LEU B CA 1
ATOM 4596 C C . LEU B 1 231 ? -12.883 11.484 21.438 1 97.5 231 LEU B C 1
ATOM 4598 O O . LEU B 1 231 ? -13 10.734 20.469 1 97.5 231 LEU B O 1
ATOM 4602 N N . TYR B 1 232 ? -11.828 11.484 22.234 1 98.25 232 TYR B N 1
ATOM 4603 C CA . TYR B 1 232 ? -10.727 10.547 22.062 1 98.25 232 TYR B CA 1
ATOM 4604 C C . TYR B 1 232 ? -11.18 9.117 22.328 1 98.25 232 TYR B C 1
ATOM 4606 O O . TYR B 1 232 ? -10.805 8.188 21.609 1 98.25 232 TYR B O 1
ATOM 4614 N N . GLN B 1 233 ? -11.977 8.977 23.375 1 98.12 233 GLN B N 1
ATOM 4615 C CA . GLN B 1 233 ? -12.508 7.66 23.703 1 98.12 233 GLN B CA 1
ATOM 4616 C C . GLN B 1 233 ? -13.367 7.113 22.578 1 98.12 233 GLN B C 1
ATOM 4618 O O . GLN B 1 233 ? -13.258 5.938 22.219 1 98.12 233 GLN B O 1
ATOM 4623 N N . GLU B 1 234 ? -14.219 7.953 22.109 1 98.12 234 GLU B N 1
ATOM 4624 C CA . GLU B 1 234 ? -15.094 7.559 21.016 1 98.12 234 GLU B CA 1
ATOM 4625 C C . GLU B 1 234 ? -14.281 7.176 19.781 1 98.12 234 GLU B C 1
ATOM 4627 O O . GLU B 1 234 ? -14.555 6.156 19.141 1 98.12 234 GLU B O 1
ATOM 4632 N N . ALA B 1 235 ? -13.336 7.988 19.406 1 97.94 235 ALA B N 1
ATOM 4633 C CA . ALA B 1 235 ? -12.484 7.715 18.25 1 97.94 235 ALA B CA 1
ATOM 4634 C C . ALA B 1 235 ? -11.727 6.402 18.422 1 97.94 235 ALA B C 1
ATOM 4636 O O . ALA B 1 235 ? -11.57 5.633 17.469 1 97.94 235 ALA B O 1
ATOM 4637 N N . TYR B 1 236 ? -11.219 6.168 19.656 1 98.19 236 TYR B N 1
ATOM 4638 C CA . TYR B 1 236 ? -10.5 4.938 19.953 1 98.19 236 TYR B CA 1
ATOM 4639 C C . TYR B 1 236 ? -11.398 3.721 19.797 1 98.19 236 TYR B C 1
ATOM 4641 O O . TYR B 1 236 ? -11.016 2.734 19.172 1 98.19 236 TYR B O 1
ATOM 4649 N N . ALA B 1 237 ? -12.578 3.818 20.359 1 98.12 237 ALA B N 1
ATOM 4650 C CA . ALA B 1 237 ? -13.523 2.707 20.328 1 98.12 237 ALA B CA 1
ATOM 4651 C C . ALA B 1 237 ? -13.93 2.387 18.891 1 98.12 237 ALA B C 1
ATOM 4653 O O . ALA B 1 237 ? -14.148 1.221 18.547 1 98.12 237 ALA B O 1
ATOM 4654 N N . ALA B 1 238 ? -14.016 3.381 18.109 1 97.94 238 ALA B N 1
ATOM 4655 C CA . ALA B 1 238 ? -14.461 3.213 16.719 1 97.94 238 ALA B CA 1
ATOM 4656 C C . ALA B 1 238 ? -13.289 2.848 15.812 1 97.94 238 ALA B C 1
ATOM 4658 O O . ALA B 1 238 ? -13.477 2.582 14.625 1 97.94 238 ALA B O 1
ATOM 4659 N N . GLY B 1 239 ? -12.078 2.83 16.281 1 98.12 239 GLY B N 1
ATOM 4660 C CA . GLY B 1 239 ? -10.891 2.521 15.5 1 98.12 239 GLY B CA 1
ATOM 4661 C C . GLY B 1 239 ? -10.531 3.615 14.508 1 98.12 239 GLY B C 1
ATOM 4662 O O . GLY B 1 239 ? -9.992 3.338 13.438 1 98.12 239 GLY B O 1
ATOM 4663 N N . GLN B 1 240 ? -10.789 4.871 14.844 1 97.62 240 GLN B N 1
ATOM 4664 C CA . GLN B 1 240 ? -10.602 5.973 13.906 1 97.62 240 GLN B CA 1
ATOM 4665 C C . GLN B 1 240 ? -9.18 6.523 13.984 1 97.62 240 GLN B C 1
ATOM 4667 O O . GLN B 1 240 ? -8.797 7.379 13.18 1 97.62 240 GLN B O 1
ATOM 4672 N N . TYR B 1 241 ? -8.367 6.07 14.852 1 98.38 241 TYR B N 1
ATOM 4673 C CA . TYR B 1 241 ? -7.004 6.578 14.977 1 98.38 241 TYR B CA 1
ATOM 4674 C C . TYR B 1 241 ? -6.059 5.844 14.031 1 98.38 241 TYR B C 1
ATOM 4676 O O . TYR B 1 241 ? -6.391 4.773 13.523 1 98.38 241 TYR B O 1
ATOM 4684 N N . THR B 1 242 ? -4.941 6.402 13.766 1 98.19 242 THR B N 1
ATOM 4685 C CA . THR B 1 242 ? -4.008 5.902 12.758 1 98.19 242 THR B CA 1
ATOM 4686 C C . THR B 1 242 ? -3.277 4.664 13.266 1 98.19 242 THR B C 1
ATOM 4688 O O . THR B 1 242 ? -2.773 4.648 14.391 1 98.19 242 THR B O 1
ATOM 4691 N N . ASP B 1 243 ? -3.293 3.625 12.547 1 97.44 243 ASP B N 1
ATOM 4692 C CA . ASP B 1 243 ? -2.395 2.484 12.695 1 97.44 243 ASP B CA 1
ATOM 4693 C C . ASP B 1 243 ? -1.069 2.732 11.977 1 97.44 243 ASP B C 1
ATOM 4695 O O . ASP B 1 243 ? -0.933 2.426 10.789 1 97.44 243 ASP B O 1
ATOM 4699 N N . PHE B 1 244 ? -0.095 3.184 12.711 1 96.69 244 PHE B N 1
ATOM 4700 C CA . PHE B 1 244 ? 1.144 3.654 12.102 1 96.69 244 PHE B CA 1
ATOM 4701 C C . PHE B 1 244 ? 1.927 2.492 11.508 1 96.69 244 PHE B C 1
ATOM 4703 O O . PHE B 1 244 ? 2.699 2.678 10.562 1 96.69 244 PHE B O 1
ATOM 4710 N N . SER B 1 245 ? 1.785 1.289 12.047 1 95.5 245 SER B N 1
ATOM 4711 C CA . SER B 1 245 ? 2.406 0.119 11.43 1 95.5 245 SER B CA 1
ATOM 4712 C C . SER B 1 245 ? 1.835 -0.146 10.047 1 95.5 245 SER B C 1
ATOM 4714 O O . SER B 1 245 ? 2.586 -0.342 9.086 1 95.5 245 SER B O 1
ATOM 4716 N N . ALA B 1 246 ? 0.499 -0.087 9.953 1 96.25 246 ALA B N 1
ATOM 4717 C CA . ALA B 1 246 ? -0.157 -0.269 8.664 1 96.25 246 ALA B CA 1
ATOM 4718 C C . ALA B 1 246 ? 0.209 0.855 7.695 1 96.25 246 ALA B C 1
ATOM 4720 O O . ALA B 1 246 ? 0.421 0.615 6.504 1 96.25 246 ALA B O 1
ATOM 4721 N N . ALA B 1 247 ? 0.269 2.025 8.25 1 98.12 247 ALA B N 1
ATOM 4722 C CA . ALA B 1 247 ? 0.611 3.18 7.426 1 98.12 247 ALA B CA 1
ATOM 4723 C C . ALA B 1 247 ? 1.994 3.016 6.801 1 98.12 247 ALA B C 1
ATOM 4725 O O . ALA B 1 247 ? 2.182 3.287 5.613 1 98.12 247 ALA B O 1
ATOM 4726 N N . GLY B 1 248 ? 2.939 2.617 7.645 1 98.06 248 GLY B N 1
ATOM 4727 C CA . GLY B 1 248 ? 4.289 2.416 7.141 1 98.06 248 GLY B CA 1
ATOM 4728 C C . GLY B 1 248 ? 4.359 1.394 6.023 1 98.06 248 GLY B C 1
ATOM 4729 O O . GLY B 1 248 ? 5.039 1.609 5.016 1 98.06 248 GLY B O 1
ATOM 4730 N N . ARG B 1 249 ? 3.693 0.337 6.172 1 97.88 249 ARG B N 1
ATOM 4731 C CA . ARG B 1 249 ? 3.717 -0.731 5.18 1 97.88 249 ARG B CA 1
ATOM 4732 C C . ARG B 1 249 ? 3.014 -0.301 3.896 1 97.88 249 ARG B C 1
ATOM 4734 O O . ARG B 1 249 ? 3.479 -0.605 2.795 1 97.88 249 ARG B O 1
ATOM 4741 N N . CYS B 1 250 ? 1.849 0.356 4.02 1 98.62 250 CYS B N 1
ATOM 4742 C CA . CYS B 1 250 ? 1.141 0.882 2.855 1 98.62 250 CYS B CA 1
ATOM 4743 C C . CYS B 1 250 ? 1.995 1.904 2.113 1 98.62 250 CYS B C 1
ATOM 4745 O O . CYS B 1 250 ? 2.006 1.933 0.882 1 98.62 250 CYS B O 1
ATOM 4747 N N . GLU B 1 251 ? 2.631 2.732 2.873 1 98.75 251 GLU B N 1
ATOM 4748 C CA . GLU B 1 251 ? 3.525 3.707 2.254 1 98.75 251 GLU B CA 1
ATOM 4749 C C . GLU B 1 251 ? 4.637 3.018 1.472 1 98.75 251 GLU B C 1
ATOM 4751 O O . GLU B 1 251 ? 4.953 3.416 0.349 1 98.75 251 GLU B O 1
ATOM 4756 N N . LEU B 1 252 ? 5.242 1.959 2.037 1 98.75 252 LEU B N 1
ATOM 4757 C CA . LEU B 1 252 ? 6.281 1.196 1.349 1 98.75 252 LEU B CA 1
ATOM 4758 C C . LEU B 1 252 ? 5.727 0.552 0.081 1 98.75 252 LEU B C 1
ATOM 4760 O O . LEU B 1 252 ? 6.426 0.47 -0.933 1 98.75 252 LEU B O 1
ATOM 4764 N N . ALA B 1 253 ? 4.496 0.06 0.176 1 98.69 253 ALA B N 1
ATOM 4765 C CA . ALA B 1 253 ? 3.879 -0.529 -1.009 1 98.69 253 ALA B CA 1
ATOM 4766 C C . ALA B 1 253 ? 3.82 0.477 -2.154 1 98.69 253 ALA B C 1
ATOM 4768 O O . ALA B 1 253 ? 4.148 0.146 -3.297 1 98.69 253 ALA B O 1
ATOM 4769 N N . LEU B 1 254 ? 3.41 1.674 -1.847 1 98.69 254 LEU B N 1
ATOM 4770 C CA . LEU B 1 254 ? 3.328 2.73 -2.85 1 98.69 254 LEU B CA 1
ATOM 4771 C C . LEU B 1 254 ? 4.711 3.082 -3.385 1 98.69 254 LEU B C 1
ATOM 4773 O O . LEU B 1 254 ? 4.895 3.234 -4.594 1 98.69 254 LEU B O 1
ATOM 4777 N N . LEU B 1 255 ? 5.684 3.189 -2.484 1 98.75 255 LEU B N 1
ATOM 4778 C CA . LEU B 1 255 ? 7.043 3.547 -2.871 1 98.75 255 LEU B CA 1
ATOM 4779 C C . LEU B 1 255 ? 7.66 2.461 -3.748 1 98.75 255 LEU B C 1
ATOM 4781 O O . LEU B 1 255 ? 8.289 2.762 -4.766 1 98.75 255 LEU B O 1
ATOM 4785 N N . ARG B 1 256 ? 7.508 1.21 -3.33 1 98.56 256 ARG B N 1
ATOM 4786 C CA . ARG B 1 256 ? 8.039 0.102 -4.113 1 98.56 256 ARG B CA 1
ATOM 4787 C C . ARG B 1 256 ? 7.418 0.064 -5.504 1 98.56 256 ARG B C 1
ATOM 4789 O O . ARG B 1 256 ? 8.102 -0.222 -6.492 1 98.56 256 ARG B O 1
ATOM 4796 N N . SER B 1 257 ? 6.137 0.306 -5.555 1 97.81 257 SER B N 1
ATOM 4797 C CA . SER B 1 257 ? 5.457 0.358 -6.844 1 97.81 257 SER B CA 1
ATOM 4798 C C . SER B 1 257 ? 6.047 1.447 -7.734 1 97.81 257 SER B C 1
ATOM 4800 O O . SER B 1 257 ? 6.219 1.247 -8.938 1 97.81 257 SER B O 1
ATOM 4802 N N . ALA B 1 258 ? 6.371 2.586 -7.156 1 96.69 258 ALA B N 1
ATOM 4803 C CA . ALA B 1 258 ? 6.945 3.703 -7.902 1 96.69 258 ALA B CA 1
ATOM 4804 C C . ALA B 1 258 ? 8.32 3.342 -8.461 1 96.69 258 ALA B C 1
ATOM 4806 O O . ALA B 1 258 ? 8.719 3.846 -9.516 1 96.69 258 ALA B O 1
ATOM 4807 N N . CYS B 1 259 ? 9.016 2.477 -7.867 1 96.69 259 CYS B N 1
ATOM 4808 C CA . CYS B 1 259 ? 10.367 2.084 -8.266 1 96.69 259 CYS B CA 1
ATOM 4809 C C . CYS B 1 259 ? 10.344 1.305 -9.57 1 96.69 259 CYS B C 1
ATOM 4811 O O . CYS B 1 259 ? 11.383 1.119 -10.211 1 96.69 259 CYS B O 1
ATOM 4813 N N . ARG B 1 260 ? 9.227 0.857 -10.008 1 91.75 260 ARG B N 1
ATOM 4814 C CA . ARG B 1 260 ? 9.109 0.078 -11.234 1 91.75 260 ARG B CA 1
ATOM 4815 C C . ARG B 1 260 ? 9.203 0.974 -12.469 1 91.75 260 ARG B C 1
ATOM 4817 O O . ARG B 1 260 ? 9.414 0.488 -13.578 1 91.75 260 ARG B O 1
ATOM 4824 N N . GLY B 1 261 ? 8.977 2.277 -12.281 1 85.81 261 GLY B N 1
ATOM 4825 C CA . GLY B 1 261 ? 9.008 3.207 -13.398 1 85.81 261 GLY B CA 1
ATOM 4826 C C . GLY B 1 261 ? 10.414 3.627 -13.781 1 85.81 261 GLY B C 1
ATOM 4827 O O . GLY B 1 261 ? 11.383 3.223 -13.141 1 85.81 261 GLY B O 1
ATOM 4828 N N . LYS B 1 262 ? 10.398 4.414 -14.945 1 85.81 262 LYS B N 1
ATOM 4829 C CA . LYS B 1 262 ? 11.656 5 -15.391 1 85.81 262 LYS B CA 1
ATOM 4830 C C . LYS B 1 262 ? 12.047 6.195 -14.523 1 85.81 262 LYS B C 1
ATOM 4832 O O . LYS B 1 262 ? 11.242 7.102 -14.312 1 85.81 262 LYS B O 1
ATOM 4837 N N . ALA B 1 263 ? 13.211 6.23 -13.922 1 89.31 263 ALA B N 1
ATOM 4838 C CA . ALA B 1 263 ? 13.734 7.309 -13.094 1 89.31 263 ALA B CA 1
ATOM 4839 C C . ALA B 1 263 ? 12.789 7.613 -11.93 1 89.31 263 ALA B C 1
ATOM 4841 O O . ALA B 1 263 ? 12.328 8.75 -11.773 1 89.31 263 ALA B O 1
ATOM 4842 N N . PRO B 1 264 ? 12.578 6.586 -11.242 1 93.69 264 PRO B N 1
ATOM 4843 C CA . PRO B 1 264 ? 11.633 6.805 -10.148 1 93.69 264 PRO B CA 1
ATOM 4844 C C . PRO B 1 264 ? 12.031 7.973 -9.25 1 93.69 264 PRO B C 1
ATOM 4846 O O . PRO B 1 264 ? 13.219 8.203 -9.023 1 93.69 264 PRO B O 1
ATOM 4849 N N . PHE B 1 265 ? 11.102 8.852 -8.844 1 96.44 265 PHE B N 1
ATOM 4850 C CA . PHE B 1 265 ? 11.164 9.867 -7.801 1 96.44 265 PHE B CA 1
ATOM 4851 C C . PHE B 1 265 ? 11.859 11.125 -8.305 1 96.44 265 PHE B C 1
ATOM 4853 O O . PHE B 1 265 ? 12.062 12.078 -7.555 1 96.44 265 PHE B O 1
ATOM 4860 N N . ALA B 1 266 ? 12.289 11.195 -9.609 1 94.12 266 ALA B N 1
ATOM 4861 C CA . ALA B 1 266 ? 13.07 12.312 -10.141 1 94.12 266 ALA B CA 1
ATOM 4862 C C . ALA B 1 266 ? 12.305 13.625 -10.008 1 94.12 266 ALA B C 1
ATOM 4864 O O . ALA B 1 266 ? 12.898 14.68 -9.758 1 94.12 266 ALA B O 1
ATOM 4865 N N . ASP B 1 267 ? 11.031 13.578 -10.094 1 93.12 267 ASP B N 1
ATOM 4866 C CA . ASP B 1 267 ? 10.242 14.797 -10.156 1 93.12 267 ASP B CA 1
ATOM 4867 C C . ASP B 1 267 ? 9.539 15.07 -8.82 1 93.12 267 ASP B C 1
ATOM 4869 O O . ASP B 1 267 ? 8.734 15.992 -8.711 1 93.12 267 ASP B O 1
ATOM 4873 N N . ILE B 1 268 ? 9.883 14.359 -7.816 1 95.56 268 ILE B N 1
ATOM 4874 C CA . ILE B 1 268 ? 9.203 14.477 -6.531 1 95.56 268 ILE B CA 1
ATOM 4875 C C . ILE B 1 268 ? 9.625 15.773 -5.848 1 95.56 268 ILE B C 1
ATOM 4877 O O . ILE B 1 268 ? 10.797 16.156 -5.895 1 95.56 268 ILE B O 1
ATOM 4881 N N . ARG B 1 269 ? 8.695 16.438 -5.227 1 93 269 ARG B N 1
ATOM 4882 C CA . ARG B 1 269 ? 8.953 17.641 -4.445 1 93 269 ARG B CA 1
ATOM 4883 C C . ARG B 1 269 ? 10.07 17.406 -3.434 1 93 269 ARG B C 1
ATOM 4885 O O . ARG B 1 269 ? 10.039 16.422 -2.688 1 93 269 ARG B O 1
ATOM 4892 N N . GLY B 1 270 ? 11.031 18.297 -3.441 1 89.69 270 GLY B N 1
ATOM 4893 C CA . GLY B 1 270 ? 12.117 18.203 -2.471 1 89.69 270 GLY B CA 1
ATOM 4894 C C . GLY B 1 270 ? 13.305 17.422 -2.979 1 89.69 270 GLY B C 1
ATOM 4895 O O . GLY B 1 270 ? 14.344 17.359 -2.314 1 89.69 270 GLY B O 1
ATOM 4896 N N . VAL B 1 271 ? 13.195 16.734 -4.121 1 92 271 VAL B N 1
ATOM 4897 C CA . VAL B 1 271 ? 14.289 15.938 -4.66 1 92 271 VAL B CA 1
ATOM 4898 C C . VAL B 1 271 ? 15.266 16.844 -5.41 1 92 271 VAL B C 1
ATOM 4900 O O . VAL B 1 271 ? 14.867 17.625 -6.273 1 92 271 VAL B O 1
ATOM 4903 N N . SER B 1 272 ? 16.484 16.781 -4.949 1 84.31 272 SER B N 1
ATOM 4904 C CA . SER B 1 272 ? 17.578 17.453 -5.621 1 84.31 272 SER B CA 1
ATOM 4905 C C . SER B 1 272 ? 18.891 16.688 -5.465 1 84.31 272 SER B C 1
ATOM 4907 O O . SER B 1 272 ? 19.016 15.852 -4.562 1 84.31 272 SER B O 1
ATOM 4909 N N . GLU B 1 273 ? 19.688 16.875 -6.453 1 80.56 273 GLU B N 1
ATOM 4910 C CA . GLU B 1 273 ? 21.094 16.484 -6.344 1 80.56 273 GLU B CA 1
ATOM 4911 C C . GLU B 1 273 ? 21.234 14.992 -6.027 1 80.56 273 GLU B C 1
ATOM 4913 O O . GLU B 1 273 ? 21.938 14.617 -5.09 1 80.56 273 GLU B O 1
ATOM 4918 N N . GLY B 1 274 ? 20.516 14.094 -6.66 1 88.12 274 GLY B N 1
ATOM 4919 C CA . GLY B 1 274 ? 20.781 12.672 -6.508 1 88.12 274 GLY B CA 1
ATOM 4920 C C . GLY B 1 274 ? 19.922 12.008 -5.453 1 88.12 274 GLY B C 1
ATOM 4921 O O . GLY B 1 274 ? 19.969 10.789 -5.285 1 88.12 274 GLY B O 1
ATOM 4922 N N . LEU B 1 275 ? 19.141 12.82 -4.758 1 93.56 275 LEU B N 1
ATOM 4923 C CA . LEU B 1 275 ? 18.297 12.289 -3.695 1 93.56 275 LEU B CA 1
ATOM 4924 C C . LEU B 1 275 ? 17.328 11.242 -4.238 1 93.56 275 LEU B C 1
ATOM 4926 O O . LEU B 1 275 ? 16.906 10.344 -3.506 1 93.56 275 LEU B O 1
ATOM 4930 N N . GLU B 1 276 ? 17.016 11.391 -5.559 1 95.75 276 GLU B N 1
ATOM 4931 C CA . GLU B 1 276 ? 16.141 10.398 -6.176 1 95.75 276 GLU B CA 1
ATOM 4932 C C . GLU B 1 276 ? 16.766 9.008 -6.16 1 95.75 276 GLU B C 1
ATOM 4934 O O . GLU B 1 276 ? 16.078 8.008 -5.938 1 95.75 276 GLU B O 1
ATOM 4939 N N . HIS B 1 277 ? 18.078 8.922 -6.336 1 96.25 277 HIS B N 1
ATOM 4940 C CA . HIS B 1 277 ? 18.766 7.645 -6.348 1 96.25 277 HIS B CA 1
ATOM 4941 C C . HIS B 1 277 ? 18.891 7.07 -4.941 1 96.25 277 HIS B C 1
ATOM 4943 O O . HIS B 1 277 ? 18.766 5.859 -4.746 1 96.25 277 HIS B O 1
ATOM 4949 N N . ARG B 1 278 ? 19.172 7.953 -4 1 96 278 ARG B N 1
ATOM 4950 C CA . ARG B 1 278 ? 19.234 7.527 -2.605 1 96 278 ARG B CA 1
ATOM 4951 C C . ARG B 1 278 ? 17.891 6.98 -2.133 1 96 278 ARG B C 1
ATOM 4953 O O . ARG B 1 278 ? 17.844 5.945 -1.47 1 96 278 ARG B O 1
ATOM 4960 N N . LEU B 1 279 ? 16.875 7.707 -2.469 1 97.88 279 LEU B N 1
ATOM 4961 C CA . LEU B 1 279 ? 15.539 7.266 -2.102 1 97.88 279 LEU B CA 1
ATOM 4962 C C . LEU B 1 279 ? 15.227 5.91 -2.723 1 97.88 279 LEU B C 1
ATOM 4964 O O . LEU B 1 279 ? 14.75 5 -2.035 1 97.88 279 LEU B O 1
ATOM 4968 N N . GLU B 1 280 ? 15.5 5.789 -3.977 1 98 280 GLU B N 1
ATOM 4969 C CA . GLU B 1 280 ? 15.227 4.523 -4.652 1 98 280 GLU B CA 1
ATOM 4970 C C . GLU B 1 280 ? 15.992 3.373 -4.004 1 98 280 GLU B C 1
ATOM 4972 O O . GLU B 1 280 ? 15.414 2.32 -3.727 1 98 280 GLU B O 1
ATOM 4977 N N . ALA B 1 281 ? 17.266 3.549 -3.777 1 97.5 281 ALA B N 1
ATOM 4978 C CA . ALA B 1 281 ? 18.094 2.518 -3.156 1 97.5 281 ALA B CA 1
ATOM 4979 C C . ALA B 1 281 ? 17.547 2.127 -1.786 1 97.5 281 ALA B C 1
ATOM 4981 O O . ALA B 1 281 ? 17.5 0.943 -1.448 1 97.5 281 ALA B O 1
ATOM 4982 N N . ALA B 1 282 ? 17.188 3.129 -1.011 1 98.44 282 ALA B N 1
ATOM 4983 C CA . ALA B 1 282 ? 16.656 2.889 0.324 1 98.44 282 ALA B CA 1
ATOM 4984 C C . ALA B 1 282 ? 15.344 2.098 0.252 1 98.44 282 ALA B C 1
ATOM 4986 O O . ALA B 1 282 ? 15.133 1.164 1.03 1 98.44 282 ALA B O 1
ATOM 4987 N N . VAL B 1 283 ? 14.453 2.471 -0.682 1 98.69 283 VAL B N 1
ATOM 4988 C CA . VAL B 1 283 ? 13.18 1.783 -0.835 1 98.69 283 VAL B CA 1
ATOM 4989 C C . VAL B 1 283 ? 13.422 0.319 -1.199 1 98.69 283 VAL B C 1
ATOM 4991 O O . VAL B 1 283 ? 12.797 -0.579 -0.628 1 98.69 283 VAL B O 1
ATOM 4994 N N . ARG B 1 284 ? 14.305 0.032 -2.086 1 98.06 284 ARG B N 1
ATOM 4995 C CA . ARG B 1 284 ? 14.547 -1.31 -2.605 1 98.06 284 ARG B CA 1
ATOM 4996 C C . ARG B 1 284 ? 15.117 -2.223 -1.525 1 98.06 284 ARG B C 1
ATOM 4998 O O . ARG B 1 284 ? 14.883 -3.434 -1.542 1 98.06 284 ARG B O 1
ATOM 5005 N N . THR B 1 285 ? 15.727 -1.683 -0.534 1 97.88 285 THR B N 1
ATOM 5006 C CA . THR B 1 285 ? 16.438 -2.52 0.422 1 97.88 285 THR B CA 1
ATOM 5007 C C . THR B 1 285 ? 15.703 -2.568 1.758 1 97.88 285 THR B C 1
ATOM 5009 O O . THR B 1 285 ? 15.945 -3.459 2.574 1 97.88 285 THR B O 1
ATOM 5012 N N . SER B 1 286 ? 14.867 -1.619 1.996 1 98.12 286 SER B N 1
ATOM 5013 C CA . SER B 1 286 ? 14.219 -1.531 3.303 1 98.12 286 SER B CA 1
ATOM 5014 C C . SER B 1 286 ? 13.07 -2.527 3.422 1 98.12 286 SER B C 1
ATOM 5016 O O . SER B 1 286 ? 12.336 -2.748 2.459 1 98.12 286 SER B O 1
ATOM 5018 N N . THR B 1 287 ? 12.891 -3.055 4.645 1 97.81 287 THR B N 1
ATOM 5019 C CA . THR B 1 287 ? 11.828 -4.023 4.898 1 97.81 287 THR B CA 1
ATOM 5020 C C . THR B 1 287 ? 10.758 -3.424 5.797 1 97.81 287 THR B C 1
ATOM 5022 O O . THR B 1 287 ? 9.648 -3.965 5.898 1 97.81 287 THR B O 1
ATOM 5025 N N . THR B 1 288 ? 11.102 -2.389 6.512 1 97.38 288 THR B N 1
ATOM 5026 C CA . THR B 1 288 ? 10.164 -1.628 7.324 1 97.38 288 THR B CA 1
ATOM 5027 C C . THR B 1 288 ? 10.297 -0.133 7.051 1 97.38 288 THR B C 1
ATOM 5029 O O . THR B 1 288 ? 11.281 0.31 6.461 1 97.38 288 THR B O 1
ATOM 5032 N N . TYR B 1 289 ? 9.328 0.584 7.426 1 97.44 289 TYR B N 1
ATOM 5033 C CA . TYR B 1 289 ? 9.359 2.031 7.246 1 97.44 289 TYR B CA 1
ATOM 5034 C C . TYR B 1 289 ? 10.477 2.662 8.062 1 97.44 289 TYR B C 1
ATOM 5036 O O . TYR B 1 289 ? 11.148 3.592 7.598 1 97.44 289 TYR B O 1
ATOM 5044 N N . ASP B 1 290 ? 10.672 2.211 9.273 1 97 290 ASP B N 1
ATOM 5045 C CA . ASP B 1 290 ? 11.758 2.725 10.102 1 97 290 ASP B CA 1
ATOM 5046 C C . ASP B 1 290 ? 13.117 2.492 9.445 1 97 290 ASP B C 1
ATOM 5048 O O . ASP B 1 290 ? 13.984 3.369 9.469 1 97 290 ASP B O 1
ATOM 5052 N N . GLU B 1 291 ? 13.281 1.325 8.875 1 98.12 291 GLU B N 1
ATOM 5053 C CA . GLU B 1 291 ? 14.516 1.033 8.156 1 98.12 291 GLU B CA 1
ATOM 5054 C C . GLU B 1 291 ? 14.703 1.989 6.977 1 98.12 291 GLU B C 1
ATOM 5056 O O . GLU B 1 291 ? 15.828 2.396 6.68 1 98.12 291 GLU B O 1
ATOM 5061 N N . LEU B 1 292 ? 13.633 2.281 6.316 1 98.56 292 LEU B N 1
ATOM 5062 C CA . LEU B 1 292 ? 13.68 3.236 5.215 1 98.56 292 LEU B CA 1
ATOM 5063 C C . LEU B 1 292 ? 14.211 4.586 5.691 1 98.56 292 LEU B C 1
ATOM 5065 O O . LEU B 1 292 ? 15.141 5.141 5.09 1 98.56 292 LEU B O 1
ATOM 5069 N N . LEU B 1 293 ? 13.625 5.062 6.75 1 97.94 293 LEU B N 1
ATOM 5070 C CA . LEU B 1 293 ? 14.039 6.363 7.266 1 97.94 293 LEU B CA 1
ATOM 5071 C C . LEU B 1 293 ? 15.477 6.32 7.766 1 97.94 293 LEU B C 1
ATOM 5073 O O . LEU B 1 293 ? 16.234 7.281 7.586 1 97.94 293 LEU B O 1
ATOM 5077 N N . ASP B 1 294 ? 15.852 5.195 8.414 1 97.81 294 ASP B N 1
ATOM 5078 C CA . ASP B 1 294 ? 17.234 5.031 8.859 1 97.81 294 ASP B CA 1
ATOM 5079 C C . ASP B 1 294 ? 18.203 5.105 7.68 1 97.81 294 ASP B C 1
ATOM 5081 O O . ASP B 1 294 ? 19.25 5.742 7.773 1 97.81 294 ASP B O 1
ATOM 5085 N N . ALA B 1 295 ? 17.812 4.504 6.629 1 97.69 295 ALA B N 1
ATOM 5086 C CA . ALA B 1 295 ? 18.672 4.453 5.445 1 97.69 295 ALA B CA 1
ATOM 5087 C C . ALA B 1 295 ? 18.766 5.828 4.781 1 97.69 295 ALA B C 1
ATOM 5089 O O . ALA B 1 295 ? 19.797 6.168 4.195 1 97.69 295 ALA B O 1
ATOM 5090 N N . LEU B 1 296 ? 17.766 6.57 4.871 1 97 296 LEU B N 1
ATOM 5091 C CA . LEU B 1 296 ? 17.703 7.859 4.191 1 97 296 LEU B CA 1
ATOM 5092 C C . LEU B 1 296 ? 18.375 8.945 5.023 1 97 296 LEU B C 1
ATOM 5094 O O . LEU B 1 296 ? 18.922 9.906 4.473 1 97 296 LEU B O 1
ATOM 5098 N N . THR B 1 297 ? 18.312 8.797 6.293 1 94.75 297 THR B N 1
ATOM 5099 C CA . THR B 1 297 ? 18.734 9.852 7.207 1 94.75 297 THR B CA 1
ATOM 5100 C C . THR B 1 297 ? 20.266 9.906 7.301 1 94.75 297 THR B C 1
ATOM 5102 O O . THR B 1 297 ? 20.922 8.875 7.422 1 94.75 297 THR B O 1
ATOM 5105 N N . THR B 1 298 ? 20.797 11.039 7.094 1 89.31 298 THR B N 1
ATOM 5106 C CA . THR B 1 298 ? 22.203 11.352 7.305 1 89.31 298 THR B CA 1
ATOM 5107 C C . THR B 1 298 ? 22.344 12.664 8.078 1 89.31 298 THR B C 1
ATOM 5109 O O . THR B 1 298 ? 21.359 13.289 8.438 1 89.31 298 THR B O 1
ATOM 5112 N N . VAL B 1 299 ? 23.547 13.016 8.328 1 82.5 299 VAL B N 1
ATOM 5113 C CA . VAL B 1 299 ? 23.812 14.289 8.984 1 82.5 299 VAL B CA 1
ATOM 5114 C C . VAL B 1 299 ? 23.297 15.438 8.117 1 82.5 299 VAL B C 1
ATOM 5116 O O . VAL B 1 299 ? 22.781 16.438 8.625 1 82.5 299 VAL B O 1
ATOM 5119 N N . ARG B 1 300 ? 23.406 15.25 6.832 1 78.69 300 ARG B N 1
ATOM 5120 C CA . ARG B 1 300 ? 23 16.281 5.879 1 78.69 300 ARG B CA 1
ATOM 5121 C C . ARG B 1 300 ? 21.484 16.234 5.668 1 78.69 300 ARG B C 1
ATOM 5123 O O . ARG B 1 300 ? 20.875 17.25 5.316 1 78.69 300 ARG B O 1
ATOM 5130 N N . TYR B 1 301 ? 20.938 15.086 5.906 1 87.31 301 TYR B N 1
ATOM 5131 C CA . TYR B 1 301 ? 19.516 14.898 5.656 1 87.31 301 TYR B CA 1
ATOM 5132 C C . TYR B 1 301 ? 18.781 14.492 6.93 1 87.31 301 TYR B C 1
ATOM 5134 O O . TYR B 1 301 ? 18.656 13.305 7.23 1 87.31 301 TYR B O 1
ATOM 5142 N N . PRO B 1 302 ? 18.203 15.531 7.59 1 88.56 302 PRO B N 1
ATOM 5143 C CA . PRO B 1 302 ? 17.516 15.219 8.836 1 88.56 302 PRO B CA 1
ATOM 5144 C C . PRO B 1 302 ? 16.312 14.289 8.633 1 88.56 302 PRO B C 1
ATOM 5146 O O . PRO B 1 302 ? 15.664 14.344 7.59 1 88.56 302 PRO B O 1
ATOM 5149 N N . ARG B 1 303 ? 16.016 13.539 9.617 1 93.62 303 ARG B N 1
ATOM 5150 C CA . ARG B 1 303 ? 15.008 12.492 9.578 1 93.62 303 ARG B CA 1
ATOM 5151 C C . ARG B 1 303 ? 13.648 13.062 9.203 1 93.62 303 ARG B C 1
ATOM 5153 O O . ARG B 1 303 ? 12.906 12.461 8.422 1 93.62 303 ARG B O 1
ATOM 5160 N N . ALA B 1 304 ? 13.289 14.203 9.742 1 91.88 304 ALA B N 1
ATOM 5161 C CA . ALA B 1 304 ? 12 14.82 9.445 1 91.88 304 ALA B CA 1
ATOM 5162 C C . ALA B 1 304 ? 11.875 15.156 7.961 1 91.88 304 ALA B C 1
ATOM 5164 O O . ALA B 1 304 ? 10.82 14.969 7.359 1 91.88 304 ALA B O 1
ATOM 5165 N N . ARG B 1 305 ? 12.891 15.672 7.395 1 93.31 305 ARG B N 1
ATOM 5166 C CA . ARG B 1 305 ? 12.898 15.977 5.969 1 93.31 305 ARG B CA 1
ATOM 5167 C C . ARG B 1 305 ? 12.711 14.719 5.133 1 93.31 305 ARG B C 1
ATOM 5169 O O . ARG B 1 305 ? 11.992 14.727 4.133 1 93.31 305 ARG B O 1
ATOM 5176 N N . MET B 1 306 ? 13.375 13.656 5.562 1 96.56 306 MET B N 1
ATOM 5177 C CA . MET B 1 306 ? 13.297 12.398 4.812 1 96.56 306 MET B CA 1
ATOM 5178 C C . MET B 1 306 ? 11.898 11.789 4.922 1 96.56 306 MET B C 1
ATOM 5180 O O . MET B 1 306 ? 11.414 11.164 3.977 1 96.56 306 MET B O 1
ATOM 5184 N N . ARG B 1 307 ? 11.258 11.992 6.074 1 97.12 307 ARG B N 1
ATOM 5185 C CA . ARG B 1 307 ? 9.875 11.555 6.227 1 97.12 307 ARG B CA 1
ATOM 5186 C C . ARG B 1 307 ? 8.961 12.266 5.234 1 97.12 307 ARG B C 1
ATOM 5188 O O . ARG B 1 307 ? 8.117 11.633 4.602 1 97.12 307 ARG B O 1
ATOM 5195 N N . ARG B 1 308 ? 9.156 13.539 5.133 1 97.25 308 ARG B N 1
ATOM 5196 C CA . ARG B 1 308 ? 8.344 14.32 4.207 1 97.25 308 ARG B CA 1
ATOM 5197 C C . ARG B 1 308 ? 8.609 13.914 2.764 1 97.25 308 ARG B C 1
ATOM 5199 O O . ARG B 1 308 ? 7.68 13.797 1.963 1 97.25 308 ARG B O 1
ATOM 5206 N N . LEU B 1 309 ? 9.891 13.695 2.486 1 96.94 309 LEU B N 1
ATOM 5207 C CA . LEU B 1 309 ? 10.266 13.281 1.142 1 96.94 309 LEU B CA 1
ATOM 5208 C C . LEU B 1 309 ? 9.609 11.953 0.775 1 96.94 309 LEU B C 1
ATOM 5210 O O . LEU B 1 309 ? 9.055 11.812 -0.317 1 96.94 309 LEU B O 1
ATOM 5214 N N . ALA B 1 310 ? 9.711 10.992 1.68 1 98.19 310 ALA B N 1
ATOM 5215 C CA . ALA B 1 310 ? 9.125 9.672 1.445 1 98.19 310 ALA B CA 1
ATOM 5216 C C . ALA B 1 310 ? 7.613 9.766 1.274 1 98.19 310 ALA B C 1
ATOM 5218 O O . ALA B 1 310 ? 7.039 9.086 0.423 1 98.19 310 ALA B O 1
ATOM 5219 N N . MET B 1 311 ? 6.977 10.617 2.068 1 98.38 311 MET B N 1
ATOM 5220 C CA . MET B 1 311 ? 5.531 10.797 1.982 1 98.38 311 MET B CA 1
ATOM 5221 C C . MET B 1 311 ? 5.137 11.43 0.652 1 98.38 311 MET B C 1
ATOM 5223 O O . MET B 1 311 ? 4.223 10.953 -0.021 1 98.38 311 MET B O 1
ATOM 5227 N N . ASP B 1 312 ? 5.836 12.477 0.267 1 97.31 312 ASP B N 1
ATOM 5228 C CA . ASP B 1 312 ? 5.59 13.117 -1.022 1 97.31 312 ASP B CA 1
ATOM 5229 C C . ASP B 1 312 ? 5.77 12.125 -2.17 1 97.31 312 ASP B C 1
ATOM 5231 O O . ASP B 1 312 ? 4.996 12.125 -3.129 1 97.31 312 ASP B O 1
ATOM 5235 N N . ALA B 1 313 ? 6.809 11.328 -2.045 1 97.62 313 ALA B N 1
ATOM 5236 C CA . ALA B 1 313 ? 7.082 10.328 -3.07 1 97.62 313 ALA B CA 1
ATOM 5237 C C . ALA B 1 313 ? 5.961 9.289 -3.141 1 97.62 313 ALA B C 1
ATOM 5239 O O . ALA B 1 313 ? 5.508 8.93 -4.227 1 97.62 313 ALA B O 1
ATOM 5240 N N . ALA B 1 314 ? 5.496 8.797 -2.014 1 98.12 314 ALA B N 1
ATOM 5241 C CA . ALA B 1 314 ? 4.438 7.793 -1.953 1 98.12 314 ALA B CA 1
ATOM 5242 C C . ALA B 1 314 ? 3.137 8.328 -2.541 1 98.12 314 ALA B C 1
ATOM 5244 O O . ALA B 1 314 ? 2.408 7.605 -3.221 1 98.12 314 ALA B O 1
ATOM 5245 N N . LEU B 1 315 ? 2.867 9.617 -2.291 1 97.25 315 LEU B N 1
ATOM 5246 C CA . LEU B 1 315 ? 1.598 10.195 -2.709 1 97.25 315 LEU B CA 1
ATOM 5247 C C . LEU B 1 315 ? 1.727 10.852 -4.078 1 97.25 315 LEU B C 1
ATOM 5249 O O . LEU B 1 315 ? 0.747 11.375 -4.617 1 97.25 315 LEU B O 1
ATOM 5253 N N . GLY B 1 316 ? 2.914 10.906 -4.645 1 93.94 316 GLY B N 1
ATOM 5254 C CA . GLY B 1 316 ? 3.133 11.422 -5.984 1 93.94 316 GLY B CA 1
ATOM 5255 C C . GLY B 1 316 ? 3.09 12.938 -6.059 1 93.94 316 GLY B C 1
ATOM 5256 O O . GLY B 1 316 ? 2.613 13.5 -7.047 1 93.94 316 GLY B O 1
ATOM 5257 N N . CYS B 1 317 ? 3.51 13.562 -5.008 1 94.12 317 CYS B N 1
ATOM 5258 C CA . CYS B 1 317 ? 3.561 15.023 -4.996 1 94.12 317 CYS B CA 1
ATOM 5259 C C . CYS B 1 317 ? 4.797 15.531 -5.73 1 94.12 317 CYS B C 1
ATOM 5261 O O . CYS B 1 317 ? 5.922 15.359 -5.254 1 94.12 317 CYS B O 1
ATOM 5263 N N . THR B 1 318 ? 4.613 16.203 -6.844 1 91.38 318 THR B N 1
ATOM 5264 C CA . THR B 1 318 ? 5.73 16.672 -7.66 1 91.38 318 THR B CA 1
ATOM 5265 C C . THR B 1 318 ? 5.969 18.156 -7.445 1 91.38 318 THR B C 1
ATOM 5267 O O . THR B 1 318 ? 5.074 18.891 -7 1 91.38 318 THR B O 1
ATOM 5270 N N . ALA B 1 319 ? 7.129 18.672 -7.75 1 80.94 319 ALA B N 1
ATOM 5271 C CA . ALA B 1 319 ? 7.566 20.047 -7.531 1 80.94 319 ALA B CA 1
ATOM 5272 C C . ALA B 1 319 ? 6.684 21.031 -8.289 1 80.94 319 ALA B C 1
ATOM 5274 O O . ALA B 1 319 ? 6.328 22.094 -7.766 1 80.94 319 ALA B O 1
ATOM 5275 N N . ASP B 1 320 ? 6.293 20.766 -9.422 1 80.19 320 ASP B N 1
ATOM 5276 C CA . ASP B 1 320 ? 5.625 21.75 -10.273 1 80.19 320 ASP B CA 1
ATOM 5277 C C . ASP B 1 320 ? 4.109 21.578 -10.227 1 80.19 320 ASP B C 1
ATOM 5279 O O . ASP B 1 320 ? 3.373 22.328 -10.875 1 80.19 320 ASP B O 1
ATOM 5283 N N . SER B 1 321 ? 3.688 20.844 -9.234 1 80.44 321 SER B N 1
ATOM 5284 C CA . SER B 1 321 ? 2.275 20.484 -9.352 1 80.44 321 SER B CA 1
ATOM 5285 C C . SER B 1 321 ? 1.423 21.312 -8.391 1 80.44 321 SER B C 1
ATOM 5287 O O . SER B 1 321 ? 0.214 21.453 -8.594 1 80.44 321 SER B O 1
ATOM 5289 N N . LEU B 1 322 ? 2.098 22.094 -7.453 1 90.69 322 LEU B N 1
ATOM 5290 C CA . LEU B 1 322 ? 1.264 22.672 -6.402 1 90.69 322 LEU B CA 1
ATOM 5291 C C . LEU B 1 322 ? 1.573 24.141 -6.215 1 90.69 322 LEU B C 1
ATOM 5293 O O . LEU B 1 322 ? 2.717 24.578 -6.391 1 90.69 322 LEU B O 1
ATOM 5297 N N . PRO B 1 323 ? 0.536 24.953 -5.953 1 92.69 323 PRO B N 1
ATOM 5298 C CA . PRO B 1 323 ? 0.826 26.344 -5.566 1 92.69 323 PRO B CA 1
ATOM 5299 C C . PRO B 1 323 ? 1.646 26.438 -4.281 1 92.69 323 PRO B C 1
ATOM 5301 O O . PRO B 1 323 ? 1.527 25.578 -3.406 1 92.69 323 PRO B O 1
ATOM 5304 N N . ALA B 1 324 ? 2.406 27.469 -4.199 1 90.19 324 ALA B N 1
ATOM 5305 C CA . ALA B 1 324 ? 3.281 27.656 -3.045 1 90.19 324 ALA B CA 1
ATOM 5306 C C . ALA B 1 324 ? 2.473 27.984 -1.793 1 90.19 324 ALA B C 1
ATOM 5308 O O . ALA B 1 324 ? 2.881 27.641 -0.678 1 90.19 324 ALA B O 1
ATOM 5309 N N . LEU B 1 325 ? 1.424 28.672 -2.004 1 96.88 325 LEU B N 1
ATOM 5310 C CA . LEU B 1 325 ? 0.544 29.078 -0.911 1 96.88 325 LEU B CA 1
ATOM 5311 C C . LEU B 1 325 ? -0.851 28.484 -1.095 1 96.88 325 LEU B C 1
ATOM 5313 O O . LEU B 1 325 ? -1.257 28.188 -2.217 1 96.88 325 LEU B O 1
ATOM 5317 N N . PRO B 1 326 ? -1.568 28.25 0.023 1 97.56 326 PRO B N 1
ATOM 5318 C CA . PRO B 1 326 ? -2.943 27.766 -0.119 1 97.56 326 PRO B CA 1
ATOM 5319 C C . PRO B 1 326 ? -3.822 28.719 -0.926 1 97.56 326 PRO B C 1
ATOM 5321 O O . PRO B 1 326 ? -3.854 29.922 -0.649 1 97.56 326 PRO B O 1
ATOM 5324 N N . PRO B 1 327 ? -4.586 28.203 -1.871 1 98 327 PRO B N 1
ATOM 5325 C CA . PRO B 1 327 ? -5.379 29.062 -2.752 1 98 327 PRO B CA 1
ATOM 5326 C C . PRO B 1 327 ? -6.816 29.234 -2.271 1 98 327 PRO B C 1
ATOM 5328 O O . PRO B 1 327 ? -7.633 29.844 -2.961 1 98 327 PRO B O 1
ATOM 5331 N N . TYR B 1 328 ? -7.156 28.688 -1.149 1 98.12 328 TYR B N 1
ATOM 5332 C CA . TYR B 1 328 ? -8.508 28.75 -0.613 1 98.12 328 TYR B CA 1
ATOM 5333 C C . TYR B 1 328 ? -8.508 28.594 0.902 1 98.12 328 TYR B C 1
ATOM 5335 O O . TYR B 1 328 ? -7.488 28.203 1.488 1 98.12 328 TYR B O 1
ATOM 5343 N N . LEU B 1 329 ? -9.617 28.969 1.519 1 98.19 329 LEU B N 1
ATOM 5344 C CA . LEU B 1 329 ? -9.883 28.734 2.934 1 98.19 329 LEU B CA 1
ATOM 5345 C C . LEU B 1 329 ? -10.914 27.625 3.115 1 98.19 329 LEU B C 1
ATOM 5347 O O . LEU B 1 329 ? -12.117 27.859 2.941 1 98.19 329 LEU B O 1
ATOM 5351 N N . HIS B 1 330 ? -10.438 26.5 3.445 1 97.75 330 HIS B N 1
ATOM 5352 C CA . HIS B 1 330 ? -11.328 25.375 3.734 1 97.75 330 HIS B CA 1
ATOM 5353 C C . HIS B 1 330 ? -11.719 25.359 5.207 1 97.75 330 HIS B C 1
ATOM 5355 O O . HIS B 1 330 ? -10.906 25 6.066 1 97.75 330 HIS B O 1
ATOM 5361 N N . LEU B 1 331 ? -12.938 25.719 5.449 1 97.31 331 LEU B N 1
ATOM 5362 C CA . LEU B 1 331 ? -13.453 25.766 6.816 1 97.31 331 LEU B CA 1
ATOM 5363 C C . LEU B 1 331 ? -13.82 24.375 7.309 1 97.31 331 LEU B C 1
ATOM 5365 O O . LEU B 1 331 ? -14.742 23.75 6.781 1 97.31 331 LEU B O 1
ATOM 5369 N N . LEU B 1 332 ? -13.109 23.891 8.312 1 97 332 LEU B N 1
ATOM 5370 C CA . LEU B 1 332 ? -13.367 22.578 8.883 1 97 332 LEU B CA 1
ATOM 5371 C C . LEU B 1 332 ? -14.469 22.641 9.93 1 97 332 LEU B C 1
ATOM 5373 O O . LEU B 1 332 ? -15.195 21.672 10.141 1 97 332 LEU B O 1
ATOM 5377 N N . GLY B 1 333 ? -14.508 23.75 10.656 1 97.31 333 GLY B N 1
ATOM 5378 C CA . GLY B 1 333 ? -15.508 23.984 11.68 1 97.31 333 GLY B CA 1
ATOM 5379 C C . GLY B 1 333 ? -15.461 25.375 12.258 1 97.31 333 GLY B C 1
ATOM 5380 O O . GLY B 1 333 ? -14.492 26.109 12.047 1 97.31 333 GLY B O 1
ATOM 5381 N N . GLY B 1 334 ? -16.578 25.766 12.922 1 97.38 334 GLY B N 1
ATOM 5382 C CA . GLY B 1 334 ? -16.656 27.094 13.5 1 97.38 334 GLY B CA 1
ATOM 5383 C C . GLY B 1 334 ? -17.812 27.25 14.469 1 97.38 334 GLY B C 1
ATOM 5384 O O . GLY B 1 334 ? -18.766 26.469 14.445 1 97.38 334 GLY B O 1
ATOM 5385 N N . LYS B 1 335 ? -17.594 28.188 15.359 1 96.62 335 LYS B N 1
ATOM 5386 C CA . LYS B 1 335 ? -18.734 28.625 16.172 1 96.62 335 LYS B CA 1
ATOM 5387 C C . LYS B 1 335 ? -19.672 29.531 15.359 1 96.62 335 LYS B C 1
ATOM 5389 O O . LYS B 1 335 ? -19.203 30.359 14.562 1 96.62 335 LYS B O 1
ATOM 5394 N N . LYS B 1 336 ? -20.922 29.406 15.641 1 94.38 336 LYS B N 1
ATOM 5395 C CA . LYS B 1 336 ? -21.938 30.109 14.852 1 94.38 336 LYS B CA 1
ATOM 5396 C C . LYS B 1 336 ? -21.719 31.609 14.898 1 94.38 336 LYS B C 1
ATOM 5398 O O . LYS B 1 336 ? -21.891 32.312 13.883 1 94.38 336 LYS B O 1
ATOM 5403 N N . ASP B 1 337 ? -21.391 32.125 15.961 1 93.62 337 ASP B N 1
ATOM 5404 C CA . ASP B 1 337 ? -21.297 33.594 16.141 1 93.62 337 ASP B CA 1
ATOM 5405 C C . ASP B 1 337 ? -20.016 34.125 15.508 1 93.62 337 ASP B C 1
ATOM 5407 O O . ASP B 1 337 ? -19.828 35.344 15.414 1 93.62 337 ASP B O 1
ATOM 5411 N N . ALA B 1 338 ? -19.141 33.25 15.055 1 94.5 338 ALA B N 1
ATOM 5412 C CA . ALA B 1 338 ? -17.906 33.688 14.414 1 94.5 338 ALA B CA 1
ATOM 5413 C C . ALA B 1 338 ? -18.047 33.656 12.891 1 94.5 338 ALA B C 1
ATOM 5415 O O . ALA B 1 338 ? -17.219 34.219 12.172 1 94.5 338 ALA B O 1
ATOM 5416 N N . LEU B 1 339 ? -19.047 33.094 12.352 1 92.94 339 LEU B N 1
ATOM 5417 C CA . LEU B 1 339 ? -19.219 32.844 10.93 1 92.94 339 LEU B CA 1
ATOM 5418 C C . LEU B 1 339 ? -19.266 34.156 10.141 1 92.94 339 LEU B C 1
ATOM 5420 O O . LEU B 1 339 ? -18.797 34.219 9 1 92.94 339 LEU B O 1
ATOM 5424 N N . PRO B 1 340 ? -19.766 35.25 10.75 1 90.88 340 PRO B N 1
ATOM 5425 C CA . PRO B 1 340 ? -19.781 36.5 10.023 1 90.88 340 PRO B CA 1
ATOM 5426 C C . PRO B 1 340 ? -18.391 37 9.672 1 90.88 340 PRO B C 1
ATOM 5428 O O . PRO B 1 340 ? -18.234 37.812 8.75 1 90.88 340 PRO B O 1
ATOM 5431 N N . PHE B 1 341 ? -17.375 36.594 10.367 1 90.12 341 PHE B N 1
ATOM 5432 C CA . PHE B 1 341 ? -16 37 10.086 1 90.12 341 PHE B CA 1
ATOM 5433 C C . PHE B 1 341 ? -15.555 36.469 8.727 1 90.12 341 PHE B C 1
ATOM 5435 O O . PHE B 1 341 ? -14.57 36.938 8.164 1 90.12 341 PHE B O 1
ATOM 5442 N N . LEU B 1 342 ? -16.234 35.531 8.172 1 92.62 342 LEU B N 1
ATOM 5443 C CA . LEU B 1 342 ? -15.867 34.875 6.914 1 92.62 342 LEU B CA 1
ATOM 5444 C C . LEU B 1 342 ? -16.141 35.812 5.73 1 92.62 342 LEU B C 1
ATOM 5446 O O . LEU B 1 342 ? -15.617 35.594 4.637 1 92.62 342 LEU B O 1
ATOM 5450 N N . LYS B 1 343 ? -16.938 36.781 5.949 1 91.19 343 LYS B N 1
ATOM 5451 C CA . LYS B 1 343 ? -17.344 37.688 4.879 1 91.19 343 LYS B CA 1
ATOM 5452 C C . LYS B 1 343 ? -16.172 38.531 4.406 1 91.19 343 LYS B C 1
ATOM 5454 O O . LYS B 1 343 ? -16.172 39.031 3.275 1 91.19 343 LYS B O 1
ATOM 5459 N N . ASN B 1 344 ? -15.18 38.688 5.191 1 87.94 344 ASN B N 1
ATOM 5460 C CA . ASN B 1 344 ? -14.078 39.625 4.883 1 87.94 344 ASN B CA 1
ATOM 5461 C C . ASN B 1 344 ? -12.844 38.844 4.398 1 87.94 344 ASN B C 1
ATOM 5463 O O . ASN B 1 344 ? -11.766 39.438 4.281 1 87.94 344 ASN B O 1
ATOM 5467 N N . CYS B 1 345 ? -13.023 37.625 4.031 1 95.62 345 CYS B N 1
ATOM 5468 C CA . CYS B 1 345 ? -11.883 36.812 3.594 1 95.62 345 CYS B CA 1
ATOM 5469 C C . CYS B 1 345 ? -11.43 37.25 2.199 1 95.62 345 CYS B C 1
ATOM 5471 O O . CYS B 1 345 ? -12.25 37.625 1.365 1 95.62 345 CYS B O 1
ATOM 5473 N N . THR B 1 346 ? -10.156 37.125 1.941 1 96.94 346 THR B N 1
ATOM 5474 C CA . THR B 1 346 ? -9.602 37.594 0.671 1 96.94 346 THR B CA 1
ATOM 5475 C C . THR B 1 346 ? -9.375 36.406 -0.272 1 96.94 346 THR B C 1
ATOM 5477 O O . THR B 1 346 ? -8.945 36.594 -1.414 1 96.94 346 THR B O 1
ATOM 5480 N N . LEU B 1 347 ? -9.594 35.188 0.136 1 97.19 347 LEU B N 1
ATOM 5481 C CA . LEU B 1 347 ? -9.562 33.938 -0.659 1 97.19 347 LEU B CA 1
ATOM 5482 C C . LEU B 1 347 ? -10.93 33.281 -0.694 1 97.19 347 LEU B C 1
ATOM 5484 O O . LEU B 1 347 ? -11.766 33.531 0.178 1 97.19 347 LEU B O 1
ATOM 5488 N N . PRO B 1 348 ? -11.125 32.469 -1.787 1 97.25 348 PRO B N 1
ATOM 5489 C CA . PRO B 1 348 ? -12.352 31.656 -1.733 1 97.25 348 PRO B CA 1
ATOM 5490 C C . PRO B 1 348 ? -12.477 30.859 -0.44 1 97.25 348 PRO B C 1
ATOM 5492 O O . PRO B 1 348 ? -11.516 30.219 -0.011 1 97.25 348 PRO B O 1
ATOM 5495 N N . VAL B 1 349 ? -13.641 30.984 0.21 1 97.25 349 VAL B N 1
ATOM 5496 C CA . VAL B 1 349 ? -13.859 30.312 1.486 1 97.25 349 VAL B CA 1
ATOM 5497 C C . VAL B 1 349 ? -15.102 29.438 1.398 1 97.25 349 VAL B C 1
ATOM 5499 O O . VAL B 1 349 ? -16.094 29.812 0.782 1 97.25 349 VAL B O 1
ATOM 5502 N N . SER B 1 350 ? -14.977 28.203 1.858 1 96.19 350 SER B N 1
ATOM 5503 C CA . SER B 1 350 ? -16.109 27.281 1.909 1 96.19 350 SER B CA 1
ATOM 5504 C C . SER B 1 350 ? -15.859 26.156 2.904 1 96.19 350 SER B C 1
ATOM 5506 O O . SER B 1 350 ? -14.711 25.828 3.201 1 96.19 350 SER B O 1
ATOM 5508 N N . HIS B 1 351 ? -16.922 25.625 3.438 1 95 351 HIS B N 1
ATOM 5509 C CA . HIS B 1 351 ? -16.828 24.406 4.246 1 95 351 HIS B CA 1
ATOM 5510 C C . HIS B 1 351 ? -16.766 23.156 3.367 1 95 351 HIS B C 1
ATOM 5512 O O . HIS B 1 351 ? -16.484 22.062 3.854 1 95 351 HIS B O 1
ATOM 5518 N N . SER B 1 352 ? -17.016 23.344 2.148 1 95.5 352 SER B N 1
ATOM 5519 C CA . SER B 1 352 ? -17.031 22.234 1.194 1 95.5 352 SER B CA 1
ATOM 5520 C C . SER B 1 352 ? -15.773 22.219 0.338 1 95.5 352 SER B C 1
ATOM 5522 O O . SER B 1 352 ? -15.586 23.094 -0.52 1 95.5 352 SER B O 1
ATOM 5524 N N . LEU B 1 353 ? -14.961 21.219 0.524 1 96.19 353 LEU B N 1
ATOM 5525 C CA . LEU B 1 353 ? -13.773 21.078 -0.311 1 96.19 353 LEU B CA 1
ATOM 5526 C C . LEU B 1 353 ? -14.156 20.875 -1.772 1 96.19 353 LEU B C 1
ATOM 5528 O O . LEU B 1 353 ? -13.445 21.328 -2.674 1 96.19 353 LEU B O 1
ATOM 5532 N N . ALA B 1 354 ? -15.281 20.172 -1.995 1 95.31 354 ALA B N 1
ATOM 5533 C CA . ALA B 1 354 ? -15.766 19.969 -3.355 1 95.31 354 ALA B CA 1
ATOM 5534 C C . ALA B 1 354 ? -15.992 21.297 -4.07 1 95.31 354 ALA B C 1
ATOM 5536 O O . ALA B 1 354 ? -15.641 21.453 -5.242 1 95.31 354 ALA B O 1
ATOM 5537 N N . ARG B 1 355 ? -16.562 22.219 -3.328 1 95.81 355 ARG B N 1
ATOM 5538 C CA . ARG B 1 355 ? -16.797 23.547 -3.887 1 95.81 355 ARG B CA 1
ATOM 5539 C C . ARG B 1 355 ? -15.492 24.266 -4.152 1 95.81 355 ARG B C 1
ATOM 5541 O O . ARG B 1 355 ? -15.32 24.891 -5.207 1 95.81 355 ARG B O 1
ATOM 5548 N N . LEU B 1 356 ? -14.602 24.203 -3.258 1 96.94 356 LEU B N 1
ATOM 5549 C CA . LEU B 1 356 ? -13.312 24.875 -3.391 1 96.94 356 LEU B CA 1
ATOM 5550 C C . LEU B 1 356 ? -12.516 24.312 -4.559 1 96.94 356 LEU B C 1
ATOM 5552 O O . LEU B 1 356 ? -11.797 25.031 -5.238 1 96.94 356 LEU B O 1
ATOM 5556 N N . ARG B 1 357 ? -12.594 23.016 -4.77 1 95.75 357 ARG B N 1
ATOM 5557 C CA . ARG B 1 357 ? -11.938 22.344 -5.883 1 95.75 357 ARG B CA 1
ATOM 5558 C C . ARG B 1 357 ? -12.312 22.969 -7.215 1 95.75 357 ARG B C 1
ATOM 5560 O O . ARG B 1 357 ? -11.492 23.047 -8.133 1 95.75 357 ARG B O 1
ATOM 5567 N N . GLY B 1 358 ? -13.508 23.469 -7.316 1 95.25 358 GLY B N 1
ATOM 5568 C CA . GLY B 1 358 ? -14.023 24.047 -8.555 1 95.25 358 GLY B CA 1
ATOM 5569 C C . GLY B 1 358 ? -13.727 25.516 -8.695 1 95.25 358 GLY B C 1
ATOM 5570 O O . GLY B 1 358 ? -14.094 26.141 -9.695 1 95.25 358 GLY B O 1
ATOM 5571 N N . SER B 1 359 ? -13 26.141 -7.781 1 95.12 359 SER B N 1
ATOM 5572 C CA . SER B 1 359 ? -12.836 27.594 -7.75 1 95.12 359 SER B CA 1
ATOM 5573 C C . SER B 1 359 ? -11.648 28.031 -8.594 1 95.12 359 SER B C 1
ATOM 5575 O O . SER B 1 359 ? -11.312 29.219 -8.633 1 95.12 359 SER B O 1
ATOM 5577 N N . GLY B 1 360 ? -10.953 27.062 -9.297 1 94 360 GLY B N 1
ATOM 5578 C CA . GLY B 1 360 ? -9.828 27.391 -10.156 1 94 360 GLY B CA 1
ATOM 5579 C C . GLY B 1 360 ? -8.797 26.266 -10.234 1 94 360 GLY B C 1
ATOM 5580 O O . GLY B 1 360 ? -8.891 25.281 -9.516 1 94 360 GLY B O 1
ATOM 5581 N N . GLY B 1 361 ? -7.859 26.469 -11.164 1 94.94 361 GLY B N 1
ATOM 5582 C CA . GLY B 1 361 ? -6.852 25.453 -11.414 1 94.94 361 GLY B CA 1
ATOM 5583 C C . GLY B 1 361 ? -5.977 25.172 -10.203 1 94.94 361 GLY B C 1
ATOM 5584 O O . GLY B 1 361 ? -5.727 24.016 -9.867 1 94.94 361 GLY B O 1
ATOM 5585 N N . ALA B 1 362 ? -5.508 26.234 -9.586 1 95.62 362 ALA B N 1
ATOM 5586 C CA . ALA B 1 362 ? -4.668 26.094 -8.398 1 95.62 362 ALA B CA 1
ATOM 5587 C C . ALA B 1 362 ? -5.43 25.406 -7.27 1 95.62 362 ALA B C 1
ATOM 5589 O O . ALA B 1 362 ? -4.887 24.516 -6.598 1 95.62 362 ALA B O 1
ATOM 5590 N N . SER B 1 363 ? -6.703 25.797 -7.117 1 97.06 363 SER B N 1
ATOM 5591 C CA . SER B 1 363 ? -7.543 25.188 -6.086 1 97.06 363 SER B CA 1
ATOM 5592 C C . SER B 1 363 ? -7.773 23.719 -6.359 1 97.06 363 SER B C 1
ATOM 5594 O O . SER B 1 363 ? -7.734 22.891 -5.438 1 97.06 363 SER B O 1
ATOM 5596 N N . ALA B 1 364 ? -7.953 23.406 -7.633 1 96.25 364 ALA B N 1
ATOM 5597 C CA . ALA B 1 364 ? -8.18 22.016 -8.016 1 96.25 364 ALA B CA 1
ATOM 5598 C C . ALA B 1 364 ? -6.957 21.156 -7.699 1 96.25 364 ALA B C 1
ATOM 5600 O O . ALA B 1 364 ? -7.086 20.078 -7.113 1 96.25 364 ALA B O 1
ATOM 5601 N N . ARG B 1 365 ? -5.801 21.625 -8.062 1 96 365 ARG B N 1
ATOM 5602 C CA . ARG B 1 365 ? -4.566 20.875 -7.832 1 96 365 ARG B CA 1
ATOM 5603 C C . ARG B 1 365 ? -4.324 20.672 -6.344 1 96 365 ARG B C 1
ATOM 5605 O O . ARG B 1 365 ? -3.957 19.578 -5.914 1 96 365 ARG B O 1
ATOM 5612 N N . MET B 1 366 ? -4.527 21.719 -5.562 1 97.12 366 MET B N 1
ATOM 5613 C CA . MET B 1 366 ? -4.332 21.625 -4.117 1 97.12 366 MET B CA 1
ATOM 5614 C C . MET B 1 366 ? -5.344 20.656 -3.498 1 97.12 366 MET B C 1
ATOM 5616 O O . MET B 1 366 ? -4.984 19.828 -2.67 1 97.12 366 MET B O 1
ATOM 5620 N N . ALA B 1 367 ? -6.574 20.781 -3.951 1 96.44 367 ALA B N 1
ATOM 5621 C CA . ALA B 1 367 ? -7.633 19.938 -3.418 1 96.44 367 ALA B CA 1
ATOM 5622 C C . ALA B 1 367 ? -7.363 18.469 -3.727 1 96.44 367 ALA B C 1
ATOM 5624 O O . ALA B 1 367 ? -7.586 17.594 -2.881 1 96.44 367 ALA B O 1
ATOM 5625 N N . GLU B 1 368 ? -6.879 18.203 -4.918 1 95.94 368 GLU B N 1
ATOM 5626 C CA . GLU B 1 368 ? -6.57 16.828 -5.301 1 95.94 368 GLU B CA 1
ATOM 5627 C C . GLU B 1 368 ? -5.453 16.25 -4.441 1 95.94 368 GLU B C 1
ATOM 5629 O O . GLU B 1 368 ? -5.516 15.094 -4.023 1 95.94 368 GLU B O 1
ATOM 5634 N N . ALA B 1 369 ? -4.445 17.031 -4.207 1 96.44 369 ALA B N 1
ATOM 5635 C CA . ALA B 1 369 ? -3.348 16.594 -3.35 1 96.44 369 ALA B CA 1
ATOM 5636 C C . ALA B 1 369 ? -3.824 16.375 -1.917 1 96.44 369 ALA B C 1
ATOM 5638 O O . ALA B 1 369 ? -3.416 15.406 -1.264 1 96.44 369 ALA B O 1
ATOM 5639 N N . GLN B 1 370 ? -4.676 17.25 -1.461 1 96.75 370 GLN B N 1
ATOM 5640 C CA . GLN B 1 370 ? -5.273 17.109 -0.136 1 96.75 370 GLN B CA 1
ATOM 5641 C C . GLN B 1 370 ? -6.09 15.828 -0.034 1 96.75 370 GLN B C 1
ATOM 5643 O O . GLN B 1 370 ? -6 15.109 0.962 1 96.75 370 GLN B O 1
ATOM 5648 N N . LEU B 1 371 ? -6.812 15.586 -1.039 1 96.62 371 LEU B N 1
ATOM 5649 C CA . LEU B 1 371 ? -7.652 14.398 -1.062 1 96.62 371 LEU B CA 1
ATOM 5650 C C . LEU B 1 371 ? -6.805 13.125 -1.069 1 96.62 371 LEU B C 1
ATOM 5652 O O . LEU B 1 371 ? -7.137 12.148 -0.404 1 96.62 371 LEU B O 1
ATOM 5656 N N . ALA B 1 372 ? -5.754 13.117 -1.824 1 97.25 372 ALA B N 1
ATOM 5657 C CA . ALA B 1 372 ? -4.852 11.969 -1.878 1 97.25 372 ALA B CA 1
ATOM 5658 C C . ALA B 1 372 ? -4.316 11.633 -0.491 1 97.25 372 ALA B C 1
ATOM 5660 O O . ALA B 1 372 ? -4.305 10.461 -0.092 1 97.25 372 ALA B O 1
ATOM 5661 N N . ALA B 1 373 ? -3.912 12.633 0.219 1 98.12 373 ALA B N 1
ATOM 5662 C CA . ALA B 1 373 ? -3.389 12.445 1.568 1 98.12 373 ALA B CA 1
ATOM 5663 C C . ALA B 1 373 ? -4.48 11.961 2.518 1 98.12 373 ALA B C 1
ATOM 5665 O O . ALA B 1 373 ? -4.254 11.055 3.328 1 98.12 373 ALA B O 1
ATOM 5666 N N . ALA B 1 374 ? -5.621 12.578 2.369 1 97.69 374 ALA B N 1
ATOM 5667 C CA . ALA B 1 374 ? -6.742 12.195 3.223 1 97.69 374 ALA B CA 1
ATOM 5668 C C . ALA B 1 374 ? -7.129 10.734 3 1 97.69 374 ALA B C 1
ATOM 5670 O O . ALA B 1 374 ? -7.371 10 3.959 1 97.69 374 ALA B O 1
ATOM 5671 N N . ASP B 1 375 ? -7.207 10.375 1.768 1 98.06 375 ASP B N 1
ATOM 5672 C CA . ASP B 1 375 ? -7.602 9.016 1.419 1 98.06 375 ASP B CA 1
ATOM 5673 C C . ASP B 1 375 ? -6.555 8.008 1.887 1 98.06 375 ASP B C 1
ATOM 5675 O O . ASP B 1 375 ? -6.898 6.895 2.299 1 98.06 375 ASP B O 1
ATOM 5679 N N . PHE B 1 376 ? -5.305 8.344 1.748 1 98.56 376 PHE B N 1
ATOM 5680 C CA . PHE B 1 376 ? -4.262 7.496 2.314 1 98.56 376 PHE B CA 1
ATOM 5681 C C . PHE B 1 376 ? -4.465 7.316 3.814 1 98.56 376 PHE B C 1
ATOM 5683 O O . PHE B 1 376 ? -4.371 6.203 4.328 1 98.56 376 PHE B O 1
ATOM 5690 N N . GLY B 1 377 ? -4.773 8.367 4.5 1 98.38 377 GLY B N 1
ATOM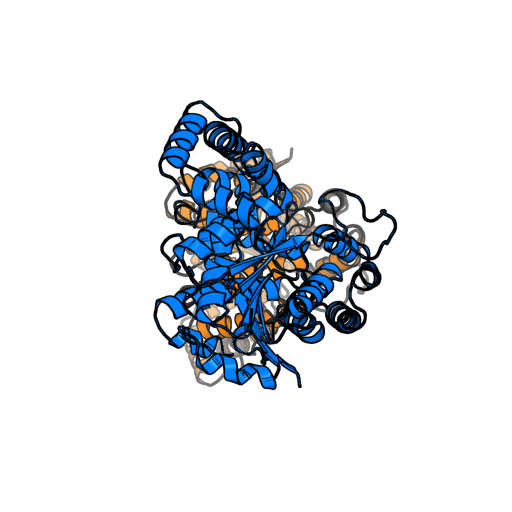 5691 C CA . GLY B 1 377 ? -5.02 8.312 5.934 1 98.38 377 GLY B CA 1
ATOM 5692 C C . GLY B 1 377 ? -6.195 7.434 6.305 1 98.38 377 GLY B C 1
ATOM 5693 O O . GLY B 1 377 ? -6.137 6.688 7.285 1 98.38 377 GLY B O 1
ATOM 5694 N N . THR B 1 378 ? -7.238 7.508 5.555 1 97.94 378 THR B N 1
ATOM 5695 C CA . THR B 1 378 ? -8.438 6.73 5.871 1 97.94 378 THR B CA 1
ATOM 5696 C C . THR B 1 378 ? -8.164 5.238 5.738 1 97.94 378 THR B C 1
ATOM 5698 O O . THR B 1 378 ? -8.742 4.426 6.461 1 97.94 378 THR B O 1
ATOM 5701 N N . LEU B 1 379 ? -7.301 4.898 4.812 1 98.38 379 LEU B N 1
ATOM 5702 C CA . LEU B 1 379 ? -6.918 3.502 4.656 1 98.38 379 LEU B CA 1
ATOM 5703 C C . LEU B 1 379 ? -6.105 3.023 5.855 1 98.38 379 LEU B C 1
ATOM 5705 O O . LEU B 1 379 ? -6.172 1.849 6.227 1 98.38 379 LEU B O 1
ATOM 5709 N N . CYS B 1 380 ? -5.359 3.938 6.469 1 98.38 380 CYS B N 1
ATOM 5710 C CA . CYS B 1 380 ? -4.348 3.572 7.457 1 98.38 380 CYS B CA 1
ATOM 5711 C C . CYS B 1 380 ? -4.91 3.658 8.867 1 98.38 380 CYS B C 1
ATOM 5713 O O . CYS B 1 380 ? -4.168 3.547 9.852 1 98.38 380 CYS B O 1
ATOM 5715 N N . ARG B 1 381 ? -6.195 3.869 9.016 1 98.06 381 ARG B N 1
ATOM 5716 C CA . ARG B 1 381 ? -6.836 3.803 10.328 1 98.06 381 ARG B CA 1
ATOM 5717 C C . ARG B 1 381 ? -6.938 2.361 10.812 1 98.06 381 ARG B C 1
ATOM 5719 O O . ARG B 1 381 ? -6.879 1.426 10.016 1 98.06 381 ARG B O 1
ATOM 5726 N N . VAL B 1 382 ? -7.043 2.25 12.148 1 98.06 382 VAL B N 1
ATOM 5727 C CA . VAL B 1 382 ? -7.285 0.919 12.688 1 98.06 382 VAL B CA 1
ATOM 5728 C C . VAL B 1 382 ? -8.5 0.292 12 1 98.06 382 VAL B C 1
ATOM 5730 O O . VAL B 1 382 ? -8.453 -0.87 11.594 1 98.06 382 VAL B O 1
ATOM 5733 N N . SER B 1 383 ? -9.539 1.053 11.883 1 98.06 383 SER B N 1
ATOM 5734 C CA . SER B 1 383 ? -10.695 0.702 11.07 1 98.06 383 SER B CA 1
ATOM 5735 C C . SER B 1 383 ? -10.758 1.542 9.797 1 98.06 383 SER B C 1
ATOM 5737 O O . SER B 1 383 ? -11.328 2.635 9.797 1 98.06 383 SER B O 1
ATOM 5739 N N . PRO B 1 384 ? -10.195 1.028 8.703 1 98.19 384 PRO B N 1
ATOM 5740 C CA . PRO B 1 384 ? -10.125 1.813 7.469 1 98.19 384 PRO B CA 1
ATOM 5741 C C . PRO B 1 384 ? -11.492 2.355 7.039 1 98.19 384 PRO B C 1
ATOM 5743 O O . PRO B 1 384 ? -12.523 1.792 7.398 1 98.19 384 PRO B O 1
ATOM 5746 N N . GLU B 1 385 ? -11.461 3.422 6.324 1 97.62 385 GLU B N 1
ATOM 5747 C CA . GLU B 1 385 ? -12.656 4.074 5.805 1 97.62 385 GLU B CA 1
ATOM 5748 C C . GLU B 1 385 ? -12.586 4.23 4.289 1 97.62 385 GLU B C 1
ATOM 5750 O O . GLU B 1 385 ? -11.523 4.062 3.691 1 97.62 385 GLU B O 1
ATOM 5755 N N . ALA B 1 386 ? -13.719 4.5 3.682 1 97.56 386 ALA B N 1
ATOM 5756 C CA . ALA B 1 386 ? -13.812 4.664 2.232 1 97.56 386 ALA B CA 1
ATOM 5757 C C . ALA B 1 386 ? -13.094 5.93 1.777 1 97.56 386 ALA B C 1
ATOM 5759 O O . ALA B 1 386 ? -12.789 6.809 2.592 1 97.56 386 ALA B O 1
ATOM 5760 N N . MET B 1 387 ? -12.805 6.02 0.49 1 97.56 387 MET B N 1
ATOM 5761 C CA . MET B 1 387 ? -12.234 7.227 -0.102 1 97.56 387 MET B CA 1
ATOM 5762 C C . MET B 1 387 ? -13.281 8.336 -0.197 1 97.56 387 MET B C 1
ATOM 5764 O O . MET B 1 387 ? -14.484 8.062 -0.16 1 97.56 387 MET B O 1
ATOM 5768 N N . GLY B 1 388 ? -12.789 9.539 -0.267 1 95.5 388 GLY B N 1
ATOM 5769 C CA . GLY B 1 388 ? -13.656 10.672 -0.556 1 95.5 388 GLY B CA 1
ATOM 5770 C C . GLY B 1 388 ? -14.344 11.219 0.676 1 95.5 388 GLY B C 1
ATOM 5771 O O . GLY B 1 388 ? -15.227 12.078 0.568 1 95.5 388 GLY B O 1
ATOM 5772 N N . GLY B 1 389 ? -13.969 10.766 1.831 1 92.69 389 GLY B N 1
ATOM 5773 C CA . GLY B 1 389 ? -14.602 11.219 3.057 1 92.69 389 GLY B CA 1
ATOM 5774 C C . GLY B 1 389 ? -14.492 12.719 3.264 1 92.69 389 GLY B C 1
ATOM 5775 O O . GLY B 1 389 ? -15.422 13.352 3.762 1 92.69 389 GLY B O 1
ATOM 5776 N N . LEU B 1 390 ? -13.383 13.242 2.881 1 92.12 390 LEU B N 1
ATOM 5777 C CA . LEU B 1 390 ? -13.141 14.664 3.08 1 92.12 390 LEU B CA 1
ATOM 5778 C C . LEU B 1 390 ? -14.117 15.508 2.268 1 92.12 390 LEU B C 1
ATOM 5780 O O . LEU B 1 390 ? -14.461 16.625 2.662 1 92.12 390 LEU B O 1
ATOM 5784 N N . LEU B 1 391 ? -14.562 15 1.106 1 92.06 391 LEU B N 1
ATOM 5785 C CA . LEU B 1 391 ? -15.5 15.719 0.247 1 92.06 391 LEU B CA 1
ATOM 5786 C C . LEU B 1 391 ? -16.906 15.711 0.846 1 92.06 391 LEU B C 1
ATOM 5788 O O . LEU B 1 391 ? -17.734 16.547 0.503 1 92.06 391 LEU B O 1
ATOM 5792 N N . ARG B 1 392 ? -17.125 14.758 1.749 1 85.31 392 ARG B N 1
ATOM 5793 C CA . ARG B 1 392 ? -18.469 14.57 2.285 1 85.31 392 ARG B CA 1
ATOM 5794 C C . ARG B 1 392 ? -18.531 14.945 3.764 1 85.31 392 ARG B C 1
ATOM 5796 O O . ARG B 1 392 ? -19.594 14.859 4.391 1 85.31 392 ARG B O 1
ATOM 5803 N N . GLN B 1 393 ? -17.453 15.328 4.199 1 81.94 393 GLN B N 1
ATOM 5804 C CA . GLN B 1 393 ? -17.375 15.609 5.629 1 81.94 393 GLN B CA 1
ATOM 5805 C C . GLN B 1 393 ? -18.312 16.734 6.023 1 81.94 393 GLN B C 1
ATOM 5807 O O . GLN B 1 393 ? -18.375 17.766 5.348 1 81.94 393 GLN B O 1
ATOM 5812 N N . LYS B 1 394 ? -19.047 16.391 7.004 1 78.56 394 LYS B N 1
ATOM 5813 C CA . LYS B 1 394 ? -19.969 17.406 7.531 1 78.56 394 LYS B CA 1
ATOM 5814 C C . LYS B 1 394 ? -19.219 18.453 8.359 1 78.56 394 LYS B C 1
ATOM 5816 O O . LYS B 1 394 ? -18.312 18.109 9.109 1 78.56 394 LYS B O 1
ATOM 5821 N N . ASN B 1 395 ? -19.547 19.641 8.172 1 80.94 395 ASN B N 1
ATOM 5822 C CA . ASN B 1 395 ? -18.938 20.734 8.922 1 80.94 395 ASN B CA 1
ATOM 5823 C C . ASN B 1 395 ? -19.375 20.719 10.391 1 80.94 395 ASN B C 1
ATOM 5825 O O . ASN B 1 395 ? -20.531 20.406 10.688 1 80.94 395 ASN B O 1
ATOM 5829 N N . ILE B 1 396 ? -18.391 21.047 11.141 1 85.44 396 ILE B N 1
ATOM 5830 C CA . ILE B 1 396 ? -18.672 21.062 12.578 1 85.44 396 ILE B CA 1
ATOM 5831 C C . ILE B 1 396 ? -19 22.469 13.023 1 85.44 396 ILE B C 1
ATOM 5833 O O . ILE B 1 396 ? -18.156 23.359 12.977 1 85.44 396 ILE B O 1
ATOM 5837 N N . PHE B 1 397 ? -20.219 22.688 13.484 1 86.06 397 PHE B N 1
ATOM 5838 C CA . PHE B 1 397 ? -20.609 23.984 14.016 1 86.06 397 PHE B CA 1
ATOM 5839 C C . PHE B 1 397 ? -21.062 23.859 15.461 1 86.06 397 PHE B C 1
ATOM 5841 O O . PHE B 1 397 ? -21.859 22.984 15.805 1 86.06 397 PHE B O 1
ATOM 5848 N N . LEU B 1 398 ? -20.375 24.578 16.25 1 85.44 398 LEU B N 1
ATOM 5849 C CA . LEU B 1 398 ? -20.75 24.625 17.656 1 85.44 398 LEU B CA 1
ATOM 5850 C C . LEU B 1 398 ? -21.5 25.906 17.984 1 85.44 398 LEU B C 1
ATOM 5852 O O . LEU B 1 398 ? -21.203 26.969 17.406 1 85.44 398 LEU B O 1
ATOM 5856 N N . THR B 1 399 ? -22.594 25.828 18.906 1 81.62 399 THR B N 1
ATOM 5857 C CA . THR B 1 399 ? -23.328 27 19.359 1 81.62 399 THR B CA 1
ATOM 5858 C C . THR B 1 399 ? -22.578 27.719 20.469 1 81.62 399 THR B C 1
ATOM 5860 O O . THR B 1 399 ? -21.859 27.094 21.25 1 81.62 399 THR B O 1
#

InterPro domains:
  IPR008513 tRNA(Met) cytidine acetate ligase [MF_01539] (2-398)
  IPR008513 tRNA(Met) cytidine acetate ligase [PF05636] (1-345)
  IPR008513 tRNA(Met) cytidine acetate ligase [PTHR37825] (1-344)
  IPR014729 Rossmann-like alpha/beta/alpha sandwich fold [G3DSA:3.40.50.620] (1-242)

Nearest PDB structures (foldseek):
  5y0t-assembly1_A  TM=8.861E-01  e=1.046E-26  Thermotoga maritima
  5y0t-assembly2_D  TM=8.837E-01  e=9.933E-27  Thermotoga maritima
  5y0t-assembly2_C  TM=8.889E-01  e=1.759E-26  Thermotoga maritima
  5y0o-assembly1_B  TM=8.679E-01  e=2.098E-24  Bacillus subtilis
  5y0n-assembly1_A  TM=8.556E-01  e=1.293E-23  Bacillus subtilis

Foldseek 3Di:
DAEEEEEEACLPPWPLNLVQLVVVVVVPYNAYEYAYEALAAQLQDGRFFHPLLRVVQNQLSHHFFYWYQFNLQRPHDLLLVLLQRLLQSVLLPHQEYEAEAQDFDQVLLLLLLVLCPDPQLVVQLVVLVVVPPLESLRSSLVSCCVPPPDNVSSVLSVDDRSVSLSSNSNSCVVNPVSHYYGYDYRPDDPPDDDCPDDVSQADDSVVLVVQCVVPNLVSCCSTHDPSSSVSRVVCRVVLRTFQVQLLFVLLLVLLQVQLVDDQRLCFFPPDDDCLSVQLSVLSVPDDTSVSSLVSSDDSHRHSSNVSSSSSSSSLVHGRPQADSYAQETATQEREPVCVVSNVSRNHHYDVALVVQLPPDRNSVSSSVSSQSSNQSRQCRTSNHDHGPCSRVPDHYYDD/DAEEEEEEACLPPWPLLLVQLVVVVVVPYNAYEYAYEALAAQLQDGRFFHPLLRVVQNQLSHHFFYWYQFNLQRPHDLLLVLLQRLLQSVLLPHQEYEAEAQDFDQVLLLLLLVLCPDPQLVVQLVVLVVVPDLESLRSSLVSCCVPPPDNVSSVQSVDDRSVSSSSNSNSCVVNPVSHGYGYDYRPDDPPDDDCPDDVSQADDSVVLVVQCVVPNLVSCCSTHDPVSSVSRVVCRVVQRTFQVQLLFVLLLVLLVVQLVDDQRLCFFPPDDDCLSVQLSVLSVPDDTSVSSLVSSDDSHRHSSNVSSSSSSSSLVHGRPQADSYAQETATQEREPVCVVSNVSRNHHYDVALVVQLPPDRNSVSSSVSSQSSNQSRQCRTSNHDHGPCSRVPDHYYDD

Radius of gyration: 31.49 Å; Cα contacts (8 Å, |Δi|>4): 1539; chains: 2; bounding box: 64×90×74 Å

pLDDT: mean 92.03, std 10.81, range [37.09, 98.81]

Sequence (798 aa):
MKFAGIIAEYDPFHNGHAWQLAQTKALGAERVAVAMSCSLVQRGALPLLPEAVRTRSALTCGADLVFALPAPCACAGAEAFARAGVALLAAAGCDGLVFGAETPDAALLMEAAELLDSGSYRAALKAQLAGGARSFAAARQAAAAQLASDERVAALLDKPNNNLAVEYCRAIRSLAPRMEAYPLPRQGANHGEALHSAHGQFASASALRKLWAEGGADAVAPYVPEAVFPLYQEAYAAGQYTDFSAAGRCELALLRSACRGKAPFADIRGVSEGLEHRLEAAVRTSTTYDELLDALTTVRYPRARMRRLAMDAALGCTADSLPALPPYLHLLGGKKDALPFLKNCTLPVSHSLARLRGSGGASARMAEAQLAAADFGTLCRVSPEAMGGLLRQKNIFLTMKFAGIIAEYDPFHNGHAWQLAQTKALGAERVAVAMSCSLVQRGALPLLPEAVRTRSALTCGADLVFALPAPCACAGAEAFARAGVALLAAAGCDGLVFGAETPDAALLMEAAELLDSGSYRAALKAQLAGGARSFAAARQAAAAQLASDERVAALLDKPNNNLAVEYCRAIRSLAPRMEAYPLPRQGANHGEALHSAHGQFASASALRKLWAEGGADAVAPYVPEAVFPLYQEAYAAGQYTDFSAAGRCELALLRSACRGKAPFADIRGVSEGLEHRLEAAVRTSTTYDELLDALTTVRYPRARMRRLAMDAALGCTADSLPALPPYLHLLGGKKDALPFLKNCTLPVSHSLARLRGSGGASARMAEAQLAAADFGTLCRVSPEAMGGLLRQKNIFLT

Secondary structure (DSSP, 8-state):
--EEEEEE--TT--HHHHHHHHHHHHTT-SEEEEEEE-SS-TTSS--SS-HHHHHHHHHHTT-SEEEEE-HHHHSS-HHHHHHHHHHHHHHHT-SEEEEEESS--HHHHHHHHHHHHSHHHHHHHHHHHHTT-S-HHHHHHHHHHHH-SSHHHHHHTTSHHHHHHHHHHHHHHHH-TTPEEEEEEPPS--TT--TTSTT-----HHHHHHHHHHH-GGGGGGGS-TTTHHHHHHHHHTT-SB-HHHHHHHHHHHHHHHTTSSSTTTTBTT--TTHHHHHHHHHHH-SSHHHHHHHH--SSS-HHHHHHHHHHHHHT-BGGGS-SS--SEEEEEEEGGGGGGGGG-SS-EES-HHHHHTT-HHHHHHHHHHHHHHHHHHHTBSS---TTHHHHPPPEEE-/--EEEEEE--TT--HHHHHHHHHHHHTT-SEEEEEEE-SS-TTSS--SS-HHHHHHHHHHTT-SEEEEE-HHHHSS-HHHHHHHHHHHHHHHT-SEEEEEESS--HHHHHHHHHHHHSHHHHHHHHHHHHTT-S-HHHHHHHHHHHH-SSHHHHHHTTSHHHHHHHHHHHHHHHH-TTPEEEEEEPPS--TT--TTSTT-----HHHHHHHHHHH-GGGGGGGS-TTTHHHHHHHHHTT-SB-HHHHHHHHHHHHHHHTTSSSTTTTBTT--TTHHHHHHHHHHH-SSHHHHHHHH--SSS-HHHHHHHHHHHHHT-BGGGS-SS--SEEEEEEEGGGGGGGGG-SS-EES-HHHHHTT-HHHHHHHHHHHHHHHHHHHTBSS---TTHHHHPPPEEE-